Protein 7A4A (pdb70)

Secondary structure (DSSP, 8-state):
----EEEEEB--EEEEETTEEEEE---EEEEEE--TT--EEEEEE-SS-S---EEEEEE--EEEE---EEEEEE--EEEEEEEEE--SSBTTBSTTTTTT--TT---SSS--GGGGSSEEEEEEEE--STTTTS-SS--PEEEEEEEEEEE-SS--EEEEE--SPEEEEEEEEEEESSS----EEEEE-SS--EESSSEEEEEEE------TTSSSEEEEETTEEEEE----TTT--TTSS-SEEB-SHHHHHTT--EE-SSSSEEE--SSS-EEEE----THHHHHHSBSSEE-SSEEEEESSS-EEEEESSS--EEEEEEETT-EEEEEEE----EEE----BSBSSSSS-BB---EEE-SSS---EEEE-SS-EEEE--BSS-------B---SSEEEE--EEE-SS-EEE--EEEE-B--------S-EE-B---/----EEEEEB--EEEEETTEEEEE---EEEEEE--TT--EEEEEE-SS-S---EEEEEE--EEEE---EEEEEE--EEEEEEEEE--SSBTTBSTTTTTT--TT---SSS--GGGGSSEEEEEEEE--STTTTS-SS--PEEEEEEEEEEE-SS--EEEEE--SPEEEEEEEEEEESSS----EEEEE-SS--EESSSEEEEEEE------TTSSSEEEEETTEEEEE----TTT--TTSS-SEEB-SHHHHHTT--EE-SSSSEEE--SSS-EEEE----THHHHHHSBSSEE-SSEEEEESSS-EEEEESSS--EEEEEEETT-EEEEEEE----EEE----BSBSSSSS-BB---EEE-SSS---EEEE-SS-EEEE--BSS-------B---SSEEEE--EEE-SS-EEE--EEEE-B--------S-EE-B---/----EEEEEB--EEEEETTEEEEE---EEEEEE--TT--EEEEEE-SS-S---EEEEEE--EEEE---EEEEEE--EEEEEEEEE--SSBTTBSTTTTTT--TT---SSS--GGGGSSEEEEEEEE--STTTTS-SS--PEEEEEEEEEEE-SS--EEEEE--SPEEEEEEEEEEESSS----EEEEE-SS--EESSSEEEEEEE------TTSSSEEEEETTEEEEE----TTT--TTSS-SEEB-SHHHHHTT--EE-SSSSEEE--SSS-EEEE----THHHHHHSBSSEE-SSEEEEESSS-EEEEESSS--EEEEEEETT-EEEEEEE----EEE----BSBSSSSS-BB---EEE-SSS---EEEE-SS-EEEE--BSS-------B---SSEEEE--EEE-SS-EEE--EEEE-B--------S-EE-B---

Organism: NCBI:txid53326

Foldseek 3Di:
DADWDKDKDKDKDWDDDDVDIDIDIFIKMKIKFQQQQAWFKKAWAFPPGRAFWMKTKHWPFKKWWFDKDFAFKDAQKFKAKEKDKDADPDDQRDDCRLVPDDFLDLDPPQRDPCSPADWTKHKDWAWADCPQPRDHDGGTMIMIMIMGMDGDDQFMKTKIWTPDTAIKIKMQMWIGRDHDIDRDIDIEHAADFDDDDFKTKHFPDKDDDDDPVNTFIWMDRDVWIFTAHDDHAPPLPFPGPPLKGQGDPVCPNVNVIDHDPVAWDWDDDSHFTWTWGDSDGNVVRCVLGTPQHDAQFKTWHDDPRIIMMGGRWSMMTIMMMTHVNIYMDTDHDDWDKAKDWAAWDEAAPDRWFGWIKIWMATCAAWYKKFKAKPHDTGMHTHYHDTDIDIRGHHHHDFWDKTWIWICTNYHIRIDMYTYGHDHDDSDDDDGPDHHYDYD/DADWDKDKDKDKDWDDDDVDIDIDIFIKMKIKFQQQQAWFKKAWAFPPGRAFWMKTKHWPFKKWWFDKDFAFKDAQKFKAKEKDKDADPDDQRDDCRLVPDDFLDLDPPQRDPCSPADWTKHKDWAWADCPQPRDHDGGTMIMIMIMGMDGDDQFMKTKIWTPDTAIKIKMQMWIGRDHDIDRDIDIEHAADFDDDDFKTKHFPDKDDDDDPVNTFIWMDRDVWIFTAHDDHAPPLPFPGPPLKGQGDPVCPNVNVIDHDPVAWDWDDDSHFTWTWGDSDGNVVRCVLGTPQHDAQFKTWHDDPRIIMMGGRWSMMTIMMMTHVNIYMDTDHDDWDKAKDWAAWDEAAPDRWFGWIKIWMATCAAWYKKFKAKPHDTGMHTHYHDTDIDIRGHHHHDFWDKTWIWICTNYHIRIDMYTYGHDHDDSDDDDGPDHHYDYD/DADWDKDKDKDKDWDDDDVDIDIDIFIKMKIKFQQQQAWFKKAWAFPPGRAFWMKTKHWPFKKWWFDKDFAFKDAQKFKAKEKDKDADPDDQRDDCRLVPDDFLDLDPPQRDPCSPADWTKHKDWAWADCPQPRDHDGGTMIMIMIMGMDGDDQFMKTKIWTPDTAIKIKMQMWIGRDHDIDRDIDIEHAADFDDDDFKTKHFPDKDDDDDPVNTFIWMDRDVWIFTAHDDHAPPLPFPGPPLKGQGDPVCPNVNVIDHDPVAWDWDDDSHFTWTWGDSDGNVVRCVLGTPQHDAQFKTWHDDPRIIMMGGRWSMMTIMMMTHVNIYMDTDHDDWDKAKDWAAWDEAAPDRWFGWIKIWMATCAAWYKKFKAKPHDTGMHTHYHDTDIDIRGHHHHDFWDKTWIWICTNYHIRIDMYTYGHDHDDSDDDDGPDHHYDYD

InterPro domains:
  IPR001584 Integrase, catalytic core [PS50994] (1542-1728)
  IPR005312 Domain of unknown function DUF1759 [PF03564] (206-344)
  IPR008042 Retrotransposon Pao-like, RNAseH-like domain [PF05380] (1081-1244)
  IPR008737 Putative aspartic peptidase, DUF1758 [PF05585] (562-717)
  IPR009878 Phlebovirus glycoprotein G2, fusion domain [PF07245] (2330-2650)
  IPR012337 Ribonuclease H-like superfamily [SSF53098] (1542-1709)
  IPR036397 Ribonuclease H superfamily [G3DSA:3.30.420.10] (1535-1786)
  IPR040676 Domain of unknown function DUF5641 [PF18701] (1756-1847)
  IPR041588 Integrase zinc-binding domain [PF17921] (1474-1524)
  IPR043128 Reverse transcriptase/Diguanylate cyclase domain [G3DSA:3.30.70.270] (890-1007)
  IPR043502 DNA/RNA polymerase superfamily [SSF56672] (810-1259)
  IPR043603 Phlebovirus glycoprotein G2, C-terminal domain [PF19019] (2665-2817)

CATH classification: 2.60.40.3770

Sequence (1317 aa):
CSEVISVTSTEEVCTIQENKETCTFNHATTITLQPLQQQTCLTLNDPEKRPMGMLTVKPDGIKFRCNKKIEFFTRDHQIVSESVHRCHRAGSCHSDECHHVKDTDALPEFSSEANSRPGYTSCSSSCGCITCDGCFFCEPSCLFHRLYAIPTTPTIYSIFYCPSWELEVDAEISLQREDETTTSTIRLLPGRTSTWNNIRFSLIGTIVPQLPILSSAFVTNGRQTSIVKPAYAGQLQSNSVGQLQCPNLEAAKQFECHFSRNLCTCTNALHKVSCTCYDGSVEDHMEALPLPQTSKNFLVFEKDRNIYAKTHVGSALQLHIVAQDLKITTVKHTSHCQVEASDLSGCYSCTSGASLTLSCKSDNGEVLANMKCNEQTHVIRCTESGFINNILLMFDTSEVAADCTAACPGGIVNFTIKGLLAFVNERIISQSYSATDVECSEVISVTSTEEVCTIQENKETCTFNHATTITLQPLQQQTCLTLNDPEKRPMGMLTVKPDGIKFRCNKKIEFFTRDHQIVSESVHRCHRAGSCHSDECHHVKDTDALPEFSSEANSRPGYTSCSSSCGCITCDGCFFCEPSCLFHRLYAIPTTPTIYSIFYCPSWELEVDAEISLQREDETTTSTIRLLPGRTSTWNNIRFSLIGTIVPQLPILSSAFVTNGRQTSIVKPAYAGQLQSNSVGQLQCPNLEAAKQFECHFSRNLCTCTNALHKVSCTCYDGSVEDHMEALPLPQTSKNFLVFEKDRNIYAKTHVGSALQLHIVAQDLKITTVKHTSHCQVEASDLSGCYSCTSGASLTLSCKSDNGEVLANMKCNEQTHVIRCTESGFINNILLMFDTSEVAADCTAACPGGIVNFTIKGLLAFVNERIISQSYSATDVECSEVISVTSTEEVCTIQENKETCTFNHATTITLQPLQQQTCLTLNDPEKRPMGMLTVKPDGIKFRCNKKIEFFTRDHQIVSESVHRCHRAGSCHSDECHHVKDTDALPEFSSEANSRPGYTSCSSSCGCITCDGCFFCEPSCLFHRLYAIPTTPTIYSIFYCPSWELEVDAEISLQREDETTTSTIRLLPGRTSTWNNIRFSLIGTIVPQLPILSSAFVTNGRQTSIVKPAYAGQLQSNSVGQLQCPNLEAAKQFECHFSRNLCTCTNALHKVSCTCYDGSVEDHMEALPLPQTSKNFLVFEKDRNIYAKTHVGSALQLHIVAQDLKITTVKHTSHCQVEASDLSGCYSCTSGASLTLSCKSDNGEVLANMKCNEQTHVIRCTESGFINNILLMFDTSEVAADCTAACPGGIVNFTIKGLLAFVNERIISQSYSATDVE

Structure (mmCIF, N/CA/C/O backbone):
data_7A4A
#
_entry.id   7A4A
#
_cell.length_a   1.00
_cell.length_b   1.00
_cell.length_c   1.00
_cell.angle_alpha   90.00
_cell.angle_beta   90.00
_cell.angle_gamma   90.00
#
_symmetry.space_group_name_H-M   'P 1'
#
loop_
_entity.id
_entity.type
_entity.pdbx_description
1 polymer 'Integrase catalytic domain-containing protein'
2 non-polymer 2-acetamido-2-deoxy-beta-D-glucopyranose
#
loop_
_atom_site.group_PDB
_atom_site.id
_atom_site.type_symbol
_atom_site.label_atom_id
_atom_site.label_alt_id
_atom_site.label_comp_id
_atom_site.label_asym_id
_atom_site.label_entity_id
_atom_site.label_seq_id
_atom_site.pdbx_PDB_ins_code
_atom_site.Cartn_x
_atom_site.Cartn_y
_atom_site.Cartn_z
_atom_site.occupancy
_atom_site.B_iso_or_equiv
_atom_site.auth_seq_id
_atom_site.auth_comp_id
_atom_site.auth_asym_id
_atom_site.auth_atom_id
_atom_site.pdbx_PDB_model_num
ATOM 1 N N . CYS A 1 1 ? 24.727 0.305 27.152 1.00 83.24 1 CYS A N 1
ATOM 2 C CA . CYS A 1 1 ? 23.716 -0.159 26.165 1.00 83.24 1 CYS A CA 1
ATOM 3 C C . CYS A 1 1 ? 23.025 1.027 25.487 1.00 83.24 1 CYS A C 1
ATOM 4 O O . CYS A 1 1 ? 23.576 2.125 25.440 1.00 83.24 1 CYS A O 1
ATOM 13 N N . SER A 1 2 ? 21.828 0.800 24.953 1.00 76.63 2 SER A N 1
ATOM 14 C CA . SER A 1 2 ? 21.069 1.815 24.247 1.00 76.63 2 SER A CA 1
ATOM 15 C C . SER A 1 2 ? 20.049 2.452 25.184 1.00 76.63 2 SER A C 1
ATOM 16 O O . SER A 1 2 ? 20.061 2.234 26.399 1.00 76.63 2 SER A O 1
ATOM 24 N N . GLU A 1 3 ? 19.149 3.249 24.613 1.00 77.52 3 GLU A N 1
ATOM 25 C CA . GLU A 1 3 ? 18.073 3.891 25.359 1.00 77.52 3 GLU A CA 1
ATOM 26 C C . GLU A 1 3 ? 16.766 3.660 24.617 1.00 77.52 3 GLU A C 1
ATOM 27 O O . GLU A 1 3 ? 16.528 4.264 23.567 1.00 77.52 3 GLU A O 1
ATOM 39 N N . VAL A 1 4 ? 15.927 2.795 25.167 1.00 66.89 4 VAL A N 1
ATOM 40 C CA . VAL A 1 4 ? 14.599 2.572 24.654 1.00 66.89 4 VAL A CA 1
ATOM 41 C C . VAL A 1 4 ? 13.600 3.222 25.600 1.00 66.89 4 VAL A C 1
ATOM 42 O O . VAL A 1 4 ? 13.948 3.699 26.677 1.00 66.89 4 VAL A O 1
ATOM 55 N N . ILE A 1 5 ? 12.336 3.242 25.195 1.00 63.12 5 ILE A N 1
ATOM 56 C CA . ILE A 1 5 ? 11.267 3.831 25.986 1.00 63.12 5 ILE A CA 1
ATOM 57 C C . ILE A 1 5 ? 10.242 2.751 26.289 1.00 63.12 5 ILE A C 1
ATOM 58 O O . ILE A 1 5 ? 9.840 1.989 25.402 1.00 63.12 5 ILE A O 1
ATOM 74 N N . SER A 1 6 ? 9.792 2.712 27.540 1.00 69.33 6 SER A N 1
ATOM 75 C CA . SER A 1 6 ? 9.142 1.532 28.075 1.00 69.33 6 SER A CA 1
ATOM 76 C C . SER A 1 6 ? 7.929 1.905 28.912 1.00 69.33 6 SER A C 1
ATOM 77 O O . SER A 1 6 ? 7.688 3.069 29.238 1.00 69.33 6 SER A O 1
ATOM 85 N N . VAL A 1 7 ? 7.172 0.869 29.255 1.00 70.90 7 VAL A N 1
ATOM 86 C CA . VAL A 1 7 ? 6.041 0.949 30.166 1.00 70.90 7 VAL A CA 1
ATOM 87 C C . VAL A 1 7 ? 6.023 -0.326 30.989 1.00 70.90 7 VAL A C 1
ATOM 88 O O . VAL A 1 7 ? 6.099 -1.427 30.437 1.00 70.90 7 VAL A O 1
ATOM 101 N N . THR A 1 8 ? 5.909 -0.183 32.302 1.00 76.42 8 THR A N 1
ATOM 102 C CA . THR A 1 8 ? 5.828 -1.315 33.209 1.00 76.42 8 THR A CA 1
ATOM 103 C C . THR A 1 8 ? 4.429 -1.372 33.795 1.00 76.42 8 THR A C 1
ATOM 104 O O . THR A 1 8 ? 3.933 -0.372 34.324 1.00 76.42 8 THR A O 1
ATOM 115 N N . SER A 1 9 ? 3.798 -2.537 33.702 1.00 75.34 9 SER A N 1
ATOM 116 C CA . SER A 1 9 ? 2.427 -2.695 34.152 1.00 75.34 9 SER A CA 1
ATOM 117 C C . SER A 1 9 ? 2.258 -4.066 34.781 1.00 75.34 9 SER A C 1
ATOM 118 O O . SER A 1 9 ? 3.155 -4.911 34.743 1.00 75.34 9 SER A O 1
ATOM 126 N N . THR A 1 10 ? 1.085 -4.277 35.362 1.00 80.71 10 THR A N 1
ATOM 127 C CA . THR A 1 10 ? 0.760 -5.518 36.044 1.00 80.71 10 THR A CA 1
ATOM 128 C C . THR A 1 10 ? -0.150 -6.357 35.163 1.00 80.71 10 THR A C 1
ATOM 129 O O . THR A 1 10 ? -1.077 -5.830 34.539 1.00 80.71 10 THR A O 1
ATOM 140 N N . GLU A 1 11 ? 0.119 -7.655 35.115 1.00 83.93 11 GLU A N 1
ATOM 141 C CA . GLU A 1 11 ? -0.683 -8.603 34.359 1.00 83.93 11 GLU A CA 1
ATOM 142 C C . GLU A 1 11 ? -1.170 -9.692 35.300 1.00 83.93 11 GLU A C 1
ATOM 143 O O . GLU A 1 11 ? -0.367 -10.321 35.998 1.00 83.93 11 GLU A O 1
ATOM 155 N N . GLU A 1 12 ? -2.480 -9.909 35.316 1.00 89.56 12 GLU A N 1
ATOM 156 C CA . GLU A 1 12 ? -3.110 -10.934 36.137 1.00 89.56 12 GLU A CA 1
ATOM 157 C C . GLU A 1 12 ? -3.831 -11.896 35.210 1.00 89.56 12 GLU A C 1
ATOM 158 O O . GLU A 1 12 ? -4.743 -11.490 34.482 1.00 89.56 12 GLU A O 1
ATOM 170 N N . VAL A 1 13 ? -3.426 -13.163 35.229 1.00 90.62 13 VAL A N 1
ATOM 171 C CA . VAL A 1 13 ? -3.969 -14.158 34.313 1.00 90.62 13 VAL A CA 1
ATOM 172 C C . VAL A 1 13 ? -4.404 -15.378 35.105 1.00 90.62 13 VAL A C 1
ATOM 173 O O . VAL A 1 13 ? -3.658 -15.867 35.959 1.00 90.62 13 VAL A O 1
ATOM 186 N N . CYS A 1 14 ? -5.601 -15.875 34.816 1.00 94.80 14 CYS A N 1
ATOM 187 C CA . CYS A 1 14 ? -6.158 -17.037 35.493 1.00 94.80 14 CYS A CA 1
ATOM 188 C C . CYS A 1 14 ? -6.245 -18.189 34.505 1.00 94.80 14 CYS A C 1
ATOM 189 O O . CYS A 1 14 ? -6.983 -18.113 33.518 1.00 94.80 14 CYS A O 1
ATOM 196 N N . THR A 1 15 ? -5.491 -19.248 34.773 1.00 94.67 15 THR A N 1
ATOM 197 C CA . THR A 1 15 ? -5.449 -20.420 33.918 1.00 94.67 15 THR A CA 1
ATOM 198 C C . THR A 1 15 ? -6.553 -21.394 34.305 1.00 94.67 15 THR A C 1
ATOM 199 O O . THR A 1 15 ? -6.778 -21.653 35.494 1.00 94.67 15 THR A O 1
ATOM 210 N N . ILE A 1 16 ? -7.227 -21.935 33.296 1.00 93.59 16 ILE A N 1
ATOM 211 C CA . ILE A 1 16 ? -8.281 -22.925 33.474 1.00 93.59 16 ILE A CA 1
ATOM 212 C C . ILE A 1 16 ? -7.690 -24.293 33.165 1.00 93.59 16 ILE A C 1
ATOM 213 O O . ILE A 1 16 ? -7.426 -24.621 32.003 1.00 93.59 16 ILE A O 1
ATOM 229 N N . GLN A 1 17 ? -7.477 -25.088 34.205 1.00 100.07 17 GLN A N 1
ATOM 230 C CA . GLN A 1 17 ? -7.079 -26.475 34.074 1.00 100.07 17 GLN A CA 1
ATOM 231 C C . GLN A 1 17 ? -8.326 -27.341 34.220 1.00 100.07 17 GLN A C 1
ATOM 232 O O . GLN A 1 17 ? -9.428 -26.850 34.483 1.00 100.07 17 GLN A O 1
ATOM 246 N N . GLU A 1 18 ? -8.151 -28.650 34.071 1.00 104.46 18 GLU A N 1
ATOM 247 C CA . GLU A 1 18 ? -9.292 -29.552 34.084 1.00 104.46 18 GLU A CA 1
ATOM 248 C C . GLU A 1 18 ? -10.064 -29.406 35.387 1.00 104.46 18 GLU A C 1
ATOM 249 O O . GLU A 1 18 ? -9.592 -29.813 36.452 1.00 104.46 18 GLU A O 1
ATOM 261 N N . ASN A 1 19 ? -11.261 -28.827 35.300 1.00 108.64 19 ASN A N 1
ATOM 262 C CA . ASN A 1 19 ? -12.102 -28.574 36.469 1.00 108.64 19 ASN A CA 1
ATOM 263 C C . ASN A 1 19 ? -11.303 -27.900 37.581 1.00 108.64 19 ASN A C 1
ATOM 264 O O . ASN A 1 19 ? -11.424 -28.242 38.758 1.00 108.64 19 ASN A O 1
ATOM 275 N N . LYS A 1 20 ? -10.484 -26.922 37.204 1.00 104.24 20 LYS A N 1
ATOM 276 C CA . LYS A 1 20 ? -9.586 -26.278 38.150 1.00 104.24 20 LYS A CA 1
ATOM 277 C C . LYS A 1 20 ? -9.226 -24.897 37.625 1.00 104.24 20 LYS A C 1
ATOM 278 O O . LYS A 1 20 ? -9.248 -24.647 36.419 1.00 104.24 20 LYS A O 1
ATOM 297 N N . GLU A 1 21 ? -8.876 -24.001 38.546 1.00 102.99 21 GLU A N 1
ATOM 298 C CA . GLU A 1 21 ? -8.536 -22.628 38.198 1.00 102.99 21 GLU A CA 1
ATOM 299 C C . GLU A 1 21 ? -7.362 -22.171 39.048 1.00 102.99 21 GLU A C 1
ATOM 300 O O . GLU A 1 21 ? -7.358 -22.380 40.265 1.00 102.99 21 GLU A O 1
ATOM 312 N N . THR A 1 22 ? -6.372 -21.550 38.409 1.00 102.89 22 THR A N 1
ATOM 313 C CA . THR A 1 22 ? -5.186 -21.059 39.105 1.00 102.89 22 THR A CA 1
ATOM 314 C C . THR A 1 22 ? -4.826 -19.686 38.566 1.00 102.89 22 THR A C 1
ATOM 315 O O . THR A 1 22 ? -4.455 -19.560 37.398 1.00 102.89 22 THR A O 1
ATOM 326 N N . CYS A 1 23 ? -4.920 -18.665 39.406 1.00 103.45 23 CYS A N 1
ATOM 327 C CA . CYS A 1 23 ? -4.617 -17.306 38.991 1.00 103.45 23 CYS A CA 1
ATOM 328 C C . CYS A 1 23 ? -3.179 -16.948 39.337 1.00 103.45 23 CYS A C 1
ATOM 329 O O . CYS A 1 23 ? -2.549 -17.559 40.203 1.00 103.45 23 CYS A O 1
ATOM 336 N N . THR A 1 24 ? -2.665 -15.939 38.638 1.00 94.47 24 THR A N 1
ATOM 337 C CA . THR A 1 24 ? -1.255 -15.585 38.704 1.00 94.47 24 THR A CA 1
ATOM 338 C C . THR A 1 24 ? -1.102 -14.083 38.535 1.00 94.47 24 THR A C 1
ATOM 339 O O . THR A 1 24 ? -1.596 -13.510 37.555 1.00 94.47 24 THR A O 1
ATOM 350 N N . PHE A 1 25 ? -0.432 -13.459 39.500 1.00 95.76 25 PHE A N 1
ATOM 351 C CA . PHE A 1 25 ? 0.077 -12.108 39.355 1.00 95.76 25 PHE A CA 1
ATOM 352 C C . PHE A 1 25 ? 1.393 -12.134 38.589 1.00 95.76 25 PHE A C 1
ATOM 353 O O . PHE A 1 25 ? 2.053 -13.169 38.478 1.00 95.76 25 PHE A O 1
ATOM 370 N N . ASN A 1 26 ? 1.786 -10.972 38.081 1.00 85.33 26 ASN A N 1
ATOM 371 C CA . ASN A 1 26 ? 2.992 -10.872 37.274 1.00 85.33 26 ASN A CA 1
ATOM 372 C C . ASN A 1 26 ? 3.421 -9.415 37.193 1.00 85.33 26 ASN A C 1
ATOM 373 O O . ASN A 1 26 ? 2.769 -8.517 37.732 1.00 85.33 26 ASN A O 1
ATOM 384 N N . HIS A 1 27 ? 4.538 -9.200 36.512 1.00 80.97 27 HIS A N 1
ATOM 385 C CA . HIS A 1 27 ? 4.939 -7.901 36.006 1.00 80.97 27 HIS A CA 1
ATOM 386 C C . HIS A 1 27 ? 5.213 -8.052 34.522 1.00 80.97 27 HIS A C 1
ATOM 387 O O . HIS A 1 27 ? 5.748 -9.074 34.084 1.00 80.97 27 HIS A O 1
ATOM 401 N N . ALA A 1 28 ? 4.839 -7.044 33.752 1.00 72.47 28 ALA A N 1
ATOM 402 C CA . ALA A 1 28 ? 5.031 -7.065 32.315 1.00 72.47 28 ALA A CA 1
ATOM 403 C C . ALA A 1 28 ? 5.590 -5.732 31.859 1.00 72.47 28 ALA A C 1
ATOM 404 O O . ALA A 1 28 ? 5.377 -4.698 32.500 1.00 72.47 28 ALA A O 1
ATOM 411 N N . THR A 1 29 ? 6.297 -5.762 30.733 1.00 68.09 29 THR A N 1
ATOM 412 C CA . THR A 1 29 ? 7.010 -4.588 30.254 1.00 68.09 29 THR A CA 1
ATOM 413 C C . THR A 1 29 ? 6.849 -4.475 28.750 1.00 68.09 29 THR A C 1
ATOM 414 O O . THR A 1 29 ? 7.250 -5.375 28.011 1.00 68.09 29 THR A O 1
ATOM 425 N N . THR A 1 30 ? 6.271 -3.369 28.306 1.00 63.22 30 THR A N 1
ATOM 426 C CA . THR A 1 30 ? 6.139 -3.064 26.892 1.00 63.22 30 THR A CA 1
ATOM 427 C C . THR A 1 30 ? 7.203 -2.047 26.511 1.00 63.22 30 THR A C 1
ATOM 428 O O . THR A 1 30 ? 7.198 -0.922 27.017 1.00 63.22 30 THR A O 1
ATOM 439 N N . ILE A 1 31 ? 8.097 -2.435 25.613 1.00 62.22 31 ILE A N 1
ATOM 440 C CA . ILE A 1 31 ? 9.203 -1.591 25.186 1.00 62.22 31 ILE A CA 1
ATOM 441 C C . ILE A 1 31 ? 9.047 -1.283 23.708 1.00 62.22 31 ILE A C 1
ATOM 442 O O . ILE A 1 31 ? 8.693 -2.160 22.912 1.00 62.22 31 ILE A O 1
ATOM 458 N N . THR A 1 32 ? 9.314 -0.035 23.341 1.00 56.06 32 THR A N 1
ATOM 459 C CA . THR A 1 32 ? 9.176 0.418 21.966 1.00 56.06 32 THR A CA 1
ATOM 460 C C . THR A 1 32 ? 10.558 0.543 21.342 1.00 56.06 32 THR A C 1
ATOM 461 O O . THR A 1 32 ? 11.359 1.387 21.756 1.00 56.06 32 THR A O 1
ATOM 472 N N . LEU A 1 33 ? 10.829 -0.294 20.348 1.00 57.18 33 LEU A N 1
ATOM 473 C CA . LEU A 1 33 ? 12.158 -0.443 19.777 1.00 57.18 33 LEU A CA 1
ATOM 474 C C . LEU A 1 33 ? 12.123 -0.092 18.303 1.00 57.18 33 LEU A C 1
ATOM 475 O O . LEU A 1 33 ? 11.323 -0.651 17.549 1.00 57.18 33 LEU A O 1
ATOM 491 N N . GLN A 1 34 ? 12.991 0.812 17.894 1.00 53.69 34 GLN A N 1
ATOM 492 C CA . GLN A 1 34 ? 13.317 0.926 16.484 1.00 53.69 34 GLN A CA 1
ATOM 493 C C . GLN A 1 34 ? 14.439 -0.059 16.187 1.00 53.69 34 GLN A C 1
ATOM 494 O O . GLN A 1 34 ? 15.532 0.083 16.742 1.00 53.69 34 GLN A O 1
ATOM 508 N N . PRO A 1 35 ? 14.218 -1.062 15.339 1.00 53.89 35 PRO A N 1
ATOM 509 C CA . PRO A 1 35 ? 15.089 -2.242 15.357 1.00 53.89 35 PRO A CA 1
ATOM 510 C C . PRO A 1 35 ? 16.555 -1.904 15.162 1.00 53.89 35 PRO A C 1
ATOM 511 O O . PRO A 1 35 ? 17.383 -2.167 16.038 1.00 53.89 35 PRO A O 1
ATOM 522 N N . LEU A 1 36 ? 16.883 -1.340 14.006 1.00 57.67 36 LEU A N 1
ATOM 523 C CA . LEU A 1 36 ? 18.123 -0.600 13.807 1.00 57.67 36 LEU A CA 1
ATOM 524 C C . LEU A 1 36 ? 19.360 -1.380 14.236 1.00 57.67 36 LEU A C 1
ATOM 525 O O . LEU A 1 36 ? 20.417 -0.789 14.463 1.00 57.67 36 LEU A O 1
ATOM 541 N N . GLN A 1 37 ? 19.265 -2.701 14.344 1.00 58.88 37 GLN A N 1
ATOM 542 C CA . GLN A 1 37 ? 20.381 -3.520 14.804 1.00 58.88 37 GLN A CA 1
ATOM 543 C C . GLN A 1 37 ? 20.941 -2.975 16.113 1.00 58.88 37 GLN A C 1
ATOM 544 O O . GLN A 1 37 ? 22.147 -2.791 16.282 1.00 58.88 37 GLN A O 1
ATOM 558 N N . GLN A 1 38 ? 20.040 -2.710 17.046 1.00 63.80 38 GLN A N 1
ATOM 559 C CA . GLN A 1 38 ? 20.401 -2.107 18.317 1.00 63.80 38 GLN A CA 1
ATOM 560 C C . GLN A 1 38 ? 21.069 -3.147 19.206 1.00 63.80 38 GLN A C 1
ATOM 561 O O . GLN A 1 38 ? 21.362 -4.272 18.796 1.00 63.80 38 GLN A O 1
ATOM 575 N N . GLN A 1 39 ? 21.335 -2.756 20.447 1.00 68.80 39 GLN A N 1
ATOM 576 C CA . GLN A 1 39 ? 21.609 -3.696 21.532 1.00 68.80 39 GLN A CA 1
ATOM 577 C C . GLN A 1 39 ? 20.754 -3.220 22.701 1.00 68.80 39 GLN A C 1
ATOM 578 O O . GLN A 1 39 ? 21.210 -2.445 23.545 1.00 68.80 39 GLN A O 1
ATOM 592 N N . THR A 1 40 ? 19.511 -3.685 22.741 1.00 65.29 40 THR A N 1
ATOM 593 C CA . THR A 1 40 ? 18.560 -3.251 23.755 1.00 65.29 40 THR A CA 1
ATOM 594 C C . THR A 1 40 ? 18.721 -4.129 24.985 1.00 65.29 40 THR A C 1
ATOM 595 O O . THR A 1 40 ? 18.410 -5.322 24.951 1.00 65.29 40 THR A O 1
ATOM 606 N N . CYS A 1 41 ? 19.195 -3.539 26.071 1.00 73.84 41 CYS A N 1
ATOM 607 C CA . CYS A 1 41 ? 19.433 -4.283 27.294 1.00 73.84 41 CYS A CA 1
ATOM 608 C C . CYS A 1 41 ? 18.248 -4.155 28.239 1.00 73.84 41 CYS A C 1
ATOM 609 O O . CYS A 1 41 ? 17.410 -3.260 28.116 1.00 73.84 41 CYS A O 1
ATOM 616 N N . LEU A 1 42 ? 18.187 -5.084 29.185 1.00 72.87 42 LEU A N 1
ATOM 617 C CA . LEU A 1 42 ? 17.140 -5.117 30.188 1.00 72.87 42 LEU A CA 1
ATOM 618 C C . LEU A 1 42 ? 17.692 -5.791 31.429 1.00 72.87 42 LEU A C 1
ATOM 619 O O . LEU A 1 42 ? 18.640 -6.575 31.361 1.00 72.87 42 LEU A O 1
ATOM 635 N N . THR A 1 43 ? 17.069 -5.499 32.564 1.00 78.10 43 THR A N 1
ATOM 636 C CA . THR A 1 43 ? 17.513 -6.000 33.851 1.00 78.10 43 THR A CA 1
ATOM 637 C C . THR A 1 43 ? 16.335 -6.638 34.566 1.00 78.10 43 THR A C 1
ATOM 638 O O . THR A 1 43 ? 15.288 -6.006 34.734 1.00 78.10 43 THR A O 1
ATOM 649 N N . LEU A 1 44 ? 16.515 -7.880 34.985 1.00 80.49 44 LEU A N 1
ATOM 650 C CA . LEU A 1 44 ? 15.479 -8.649 35.650 1.00 80.49 44 LEU A CA 1
ATOM 651 C C . LEU A 1 44 ? 15.652 -8.558 37.156 1.00 80.49 44 LEU A C 1
ATOM 652 O O . LEU A 1 44 ? 16.759 -8.345 37.656 1.00 80.49 44 LEU A O 1
ATOM 668 N N . ASN A 1 45 ? 14.550 -8.725 37.879 1.00 86.25 45 ASN A N 1
ATOM 669 C CA . ASN A 1 45 ? 14.688 -8.826 39.324 1.00 86.25 45 ASN A CA 1
ATOM 670 C C . ASN A 1 45 ? 13.362 -9.191 39.965 1.00 86.25 45 ASN A C 1
ATOM 671 O O . ASN A 1 45 ? 12.294 -8.799 39.490 1.00 86.25 45 ASN A O 1
ATOM 682 N N . ASP A 1 46 ? 13.455 -9.945 41.045 1.00 92.77 46 ASP A N 1
ATOM 683 C CA . ASP A 1 46 ? 12.359 -10.226 41.953 1.00 92.77 46 ASP A CA 1
ATOM 684 C C . ASP A 1 46 ? 12.491 -9.375 43.201 1.00 92.77 46 ASP A C 1
ATOM 685 O O . ASP A 1 46 ? 13.498 -8.693 43.405 1.00 92.77 46 ASP A O 1
ATOM 694 N N . PRO A 1 47 ? 11.482 -9.384 44.071 1.00 95.31 47 PRO A N 1
ATOM 695 C CA . PRO A 1 47 ? 11.618 -8.643 45.333 1.00 95.31 47 PRO A CA 1
ATOM 696 C C . PRO A 1 47 ? 12.765 -9.131 46.195 1.00 95.31 47 PRO A C 1
ATOM 697 O O . PRO A 1 47 ? 13.346 -8.336 46.944 1.00 95.31 47 PRO A O 1
ATOM 708 N N . GLU A 1 48 ? 13.116 -10.414 46.108 1.00 103.35 48 GLU A N 1
ATOM 709 C CA . GLU A 1 48 ? 14.084 -10.992 47.035 1.00 103.35 48 GLU A CA 1
ATOM 710 C C . GLU A 1 48 ? 15.520 -10.732 46.593 1.00 103.35 48 GLU A C 1
ATOM 711 O O . GLU A 1 48 ? 16.283 -10.055 47.290 1.00 103.35 48 GLU A O 1
ATOM 723 N N . LYS A 1 49 ? 15.905 -11.264 45.437 1.00 102.14 49 LYS A N 1
ATOM 724 C CA . LYS A 1 49 ? 17.271 -11.161 44.932 1.00 102.14 49 LYS A CA 1
ATOM 725 C C . LYS A 1 49 ? 17.259 -10.197 43.753 1.00 102.14 49 LYS A C 1
ATOM 726 O O . LYS A 1 49 ? 16.974 -10.586 42.617 1.00 102.14 49 LYS A O 1
ATOM 745 N N . ARG A 1 50 ? 17.584 -8.942 44.035 1.00 96.64 50 ARG A N 1
ATOM 746 C CA . ARG A 1 50 ? 17.455 -7.882 43.049 1.00 96.64 50 ARG A CA 1
ATOM 747 C C . ARG A 1 50 ? 18.385 -8.061 41.853 1.00 96.64 50 ARG A C 1
ATOM 748 O O . ARG A 1 50 ? 18.079 -7.531 40.777 1.00 96.64 50 ARG A O 1
ATOM 769 N N . PRO A 1 51 ? 19.517 -8.745 41.974 1.00 95.93 51 PRO A N 1
ATOM 770 C CA . PRO A 1 51 ? 20.232 -9.162 40.763 1.00 95.93 51 PRO A CA 1
ATOM 771 C C . PRO A 1 51 ? 19.784 -10.534 40.292 1.00 95.93 51 PRO A C 1
ATOM 772 O O . PRO A 1 51 ? 19.802 -11.496 41.066 1.00 95.93 51 PRO A O 1
ATOM 783 N N . MET A 1 52 ? 19.375 -10.636 39.029 1.00 90.18 52 MET A N 1
ATOM 784 C CA . MET A 1 52 ? 18.945 -11.910 38.474 1.00 90.18 52 MET A CA 1
ATOM 785 C C . MET A 1 52 ? 19.426 -12.145 37.053 1.00 90.18 52 MET A C 1
ATOM 786 O O . MET A 1 52 ? 19.057 -13.164 36.461 1.00 90.18 52 MET A O 1
ATOM 800 N N . GLY A 1 53 ? 20.226 -11.249 36.488 1.00 83.82 53 GLY A N 1
ATOM 801 C CA . GLY A 1 53 ? 20.775 -11.457 35.167 1.00 83.82 53 GLY A CA 1
ATOM 802 C C . GLY A 1 53 ? 20.291 -10.446 34.155 1.00 83.82 53 GLY A C 1
ATOM 803 O O . GLY A 1 53 ? 19.142 -10.001 34.212 1.00 83.82 53 GLY A O 1
ATOM 807 N N . MET A 1 54 ? 21.159 -10.078 33.222 1.00 80.63 54 MET A N 1
ATOM 808 C CA . MET A 1 54 ? 20.798 -9.134 32.181 1.00 80.63 54 MET A CA 1
ATOM 809 C C . MET A 1 54 ? 20.221 -9.862 30.979 1.00 80.63 54 MET A C 1
ATOM 810 O O . MET A 1 54 ? 20.541 -11.022 30.707 1.00 80.63 54 MET A O 1
ATOM 824 N N . LEU A 1 55 ? 19.355 -9.159 30.266 1.00 73.64 55 LEU A N 1
ATOM 825 C CA . LEU A 1 55 ? 18.687 -9.661 29.082 1.00 73.64 55 LEU A CA 1
ATOM 826 C C . LEU A 1 55 ? 19.030 -8.735 27.928 1.00 73.64 55 LEU A C 1
ATOM 827 O O . LEU A 1 55 ? 19.207 -7.532 28.120 1.00 73.64 55 LEU A O 1
ATOM 843 N N . THR A 1 56 ? 19.141 -9.295 26.732 1.00 69.04 56 THR A N 1
ATOM 844 C CA . THR A 1 56 ? 19.571 -8.526 25.581 1.00 69.04 56 THR A CA 1
ATOM 845 C C . THR A 1 56 ? 18.730 -8.914 24.383 1.00 69.04 56 THR A C 1
ATOM 846 O O . THR A 1 56 ? 18.560 -10.102 24.097 1.00 69.04 56 THR A O 1
ATOM 857 N N . VAL A 1 57 ? 18.221 -7.908 23.686 1.00 62.73 57 VAL A N 1
ATOM 858 C CA . VAL A 1 57 ? 17.410 -8.094 22.497 1.00 62.73 57 VAL A CA 1
ATOM 859 C C . VAL A 1 57 ? 18.071 -7.329 21.364 1.00 62.73 57 VAL A C 1
ATOM 860 O O . VAL A 1 57 ? 18.491 -6.179 21.544 1.00 62.73 57 VAL A O 1
ATOM 873 N N . LYS A 1 58 ? 18.167 -7.973 20.204 1.00 60.82 58 LYS A N 1
ATOM 874 C CA . LYS A 1 58 ? 18.797 -7.396 19.025 1.00 60.82 58 LYS A CA 1
ATOM 875 C C . LYS A 1 58 ? 17.893 -7.729 17.851 1.00 60.82 58 LYS A C 1
ATOM 876 O O . LYS A 1 58 ? 18.024 -8.790 17.228 1.00 60.82 58 LYS A O 1
ATOM 895 N N . PRO A 1 59 ? 16.920 -6.872 17.561 1.00 56.35 59 PRO A N 1
ATOM 896 C CA . PRO A 1 59 ? 16.019 -7.131 16.437 1.00 56.35 59 PRO A CA 1
ATOM 897 C C . PRO A 1 59 ? 16.717 -6.900 15.108 1.00 56.35 59 PRO A C 1
ATOM 898 O O . PRO A 1 59 ? 17.317 -5.849 14.879 1.00 56.35 59 PRO A O 1
ATOM 909 N N . ASP A 1 60 ? 16.617 -7.885 14.228 1.00 53.22 60 ASP A N 1
ATOM 910 C CA . ASP A 1 60 ? 17.199 -7.803 12.899 1.00 53.22 60 ASP A CA 1
ATOM 911 C C . ASP A 1 60 ? 16.339 -6.993 11.949 1.00 53.22 60 ASP A C 1
ATOM 912 O O . ASP A 1 60 ? 16.607 -6.974 10.744 1.00 53.22 60 ASP A O 1
ATOM 921 N N . GLY A 1 61 ? 15.312 -6.338 12.461 1.00 48.90 61 GLY A N 1
ATOM 922 C CA . GLY A 1 61 ? 14.428 -5.526 11.659 1.00 48.90 61 GLY A CA 1
ATOM 923 C C . GLY A 1 61 ? 13.023 -6.089 11.624 1.00 48.90 61 GLY A C 1
ATOM 924 O O . GLY A 1 61 ? 12.708 -7.104 12.242 1.00 48.90 61 GLY A O 1
ATOM 928 N N . ILE A 1 62 ? 12.182 -5.398 10.872 1.00 46.42 62 ILE A N 1
ATOM 929 C CA . ILE A 1 62 ? 10.801 -5.787 10.627 1.00 46.42 62 ILE A CA 1
ATOM 930 C C . ILE A 1 62 ? 10.741 -6.225 9.176 1.00 46.42 62 ILE A C 1
ATOM 931 O O . ILE A 1 62 ? 10.962 -5.409 8.273 1.00 46.42 62 ILE A O 1
ATOM 947 N N . LYS A 1 63 ? 10.464 -7.505 8.941 1.00 44.93 63 LYS A N 1
ATOM 948 C CA . LYS A 1 63 ? 10.536 -8.055 7.602 1.00 44.93 63 LYS A CA 1
ATOM 949 C C . LYS A 1 63 ? 9.170 -8.503 7.118 1.00 44.93 63 LYS A C 1
ATOM 950 O O . LYS A 1 63 ? 8.264 -8.810 7.895 1.00 44.93 63 LYS A O 1
ATOM 969 N N . PHE A 1 64 ? 9.046 -8.536 5.802 1.00 42.20 64 PHE A N 1
ATOM 970 C CA . PHE A 1 64 ? 7.835 -8.935 5.110 1.00 42.20 64 PHE A CA 1
ATOM 971 C C . PHE A 1 64 ? 8.200 -10.078 4.183 1.00 42.20 64 PHE A C 1
ATOM 972 O O . PHE A 1 64 ? 9.051 -9.915 3.301 1.00 42.20 64 PHE A O 1
ATOM 989 N N . ARG A 1 65 ? 7.585 -11.232 4.407 1.00 43.62 65 ARG A N 1
ATOM 990 C CA . ARG A 1 65 ? 7.698 -12.332 3.469 1.00 43.62 65 ARG A CA 1
ATOM 991 C C . ARG A 1 65 ? 6.745 -12.121 2.307 1.00 43.62 65 ARG A C 1
ATOM 992 O O . ARG A 1 65 ? 5.673 -11.530 2.450 1.00 43.62 65 ARG A O 1
ATOM 1013 N N . CYS A 1 66 ? 7.146 -12.621 1.150 1.00 40.60 66 CYS A N 1
ATOM 1014 C CA . CYS A 1 66 ? 6.324 -12.537 -0.038 1.00 40.60 66 CYS A CA 1
ATOM 1015 C C . CYS A 1 66 ? 5.469 -13.781 -0.184 1.00 40.60 66 CYS A C 1
ATOM 1016 O O . CYS A 1 66 ? 5.848 -14.878 0.229 1.00 40.60 66 CYS A O 1
ATOM 1023 N N . ASN A 1 67 ? 4.304 -13.593 -0.786 1.00 40.71 67 ASN A N 1
ATOM 1024 C CA . ASN A 1 67 ? 3.395 -14.668 -1.147 1.00 40.71 67 ASN A CA 1
ATOM 1025 C C . ASN A 1 67 ? 3.220 -14.551 -2.652 1.00 40.71 67 ASN A C 1
ATOM 1026 O O . ASN A 1 67 ? 2.395 -13.778 -3.141 1.00 40.71 67 ASN A O 1
ATOM 1037 N N . LYS A 1 68 ? 4.008 -15.333 -3.379 1.00 44.36 68 LYS A N 1
ATOM 1038 C CA . LYS A 1 68 ? 4.171 -15.119 -4.799 1.00 44.36 68 LYS A CA 1
ATOM 1039 C C . LYS A 1 68 ? 2.836 -15.169 -5.523 1.00 44.36 68 LYS A C 1
ATOM 1040 O O . LYS A 1 68 ? 1.806 -15.570 -4.986 1.00 44.36 68 LYS A O 1
ATOM 1059 N N . LYS A 1 69 ? 2.880 -14.725 -6.770 1.00 44.85 69 LYS A N 1
ATOM 1060 C CA . LYS A 1 69 ? 1.820 -14.984 -7.734 1.00 44.85 69 LYS A CA 1
ATOM 1061 C C . LYS A 1 69 ? 2.503 -15.083 -9.096 1.00 44.85 69 LYS A C 1
ATOM 1062 O O . LYS A 1 69 ? 2.686 -14.080 -9.787 1.00 44.85 69 LYS A O 1
ATOM 1081 N N . ILE A 1 70 ? 2.866 -16.305 -9.474 1.00 47.16 70 ILE A N 1
ATOM 1082 C CA . ILE A 1 70 ? 3.515 -16.502 -10.759 1.00 47.16 70 ILE A CA 1
ATOM 1083 C C . ILE A 1 70 ? 2.494 -16.207 -11.839 1.00 47.16 70 ILE A C 1
ATOM 1084 O O . ILE A 1 70 ? 1.497 -16.923 -11.989 1.00 47.16 70 ILE A O 1
ATOM 1100 N N . GLU A 1 71 ? 2.728 -15.139 -12.584 1.00 47.45 71 GLU A N 1
ATOM 1101 C CA . GLU A 1 71 ? 1.749 -14.616 -13.516 1.00 47.45 71 GLU A CA 1
ATOM 1102 C C . GLU A 1 71 ? 2.119 -14.822 -14.969 1.00 47.45 71 GLU A C 1
ATOM 1103 O O . GLU A 1 71 ? 1.229 -14.957 -15.808 1.00 47.45 71 GLU A O 1
ATOM 1115 N N . PHE A 1 72 ? 3.407 -14.849 -15.283 1.00 50.66 72 PHE A N 1
ATOM 1116 C CA . PHE A 1 72 ? 3.849 -14.442 -16.608 1.00 50.66 72 PHE A CA 1
ATOM 1117 C C . PHE A 1 72 ? 5.253 -14.985 -16.831 1.00 50.66 72 PHE A C 1
ATOM 1118 O O . PHE A 1 72 ? 6.200 -14.536 -16.179 1.00 50.66 72 PHE A O 1
ATOM 1135 N N . PHE A 1 73 ? 5.393 -15.942 -17.735 1.00 53.96 73 PHE A N 1
ATOM 1136 C CA . PHE A 1 73 ? 6.703 -16.462 -18.088 1.00 53.96 73 PHE A CA 1
ATOM 1137 C C . PHE A 1 73 ? 7.138 -15.887 -19.425 1.00 53.96 73 PHE A C 1
ATOM 1138 O O . PHE A 1 73 ? 6.313 -15.602 -20.296 1.00 53.96 73 PHE A O 1
ATOM 1155 N N . THR A 1 74 ? 8.444 -15.706 -19.576 1.00 55.92 74 THR A N 1
ATOM 1156 C CA . THR A 1 74 ? 8.983 -15.177 -20.821 1.00 55.92 74 THR A CA 1
ATOM 1157 C C . THR A 1 74 ? 10.402 -15.692 -21.002 1.00 55.92 74 THR A C 1
ATOM 1158 O O . THR A 1 74 ? 10.918 -16.459 -20.187 1.00 55.92 74 THR A O 1
ATOM 1169 N N . ARG A 1 75 ? 11.027 -15.264 -22.094 1.00 60.06 75 ARG A N 1
ATOM 1170 C CA . ARG A 1 75 ? 12.357 -15.720 -22.454 1.00 60.06 75 ARG A CA 1
ATOM 1171 C C . ARG A 1 75 ? 13.062 -14.634 -23.248 1.00 60.06 75 ARG A C 1
ATOM 1172 O O . ARG A 1 75 ? 12.423 -13.858 -23.964 1.00 60.06 75 ARG A O 1
ATOM 1193 N N . ASP A 1 76 ? 14.383 -14.587 -23.121 1.00 59.28 76 ASP A N 1
ATOM 1194 C CA . ASP A 1 76 ? 15.177 -13.765 -24.020 1.00 59.28 76 ASP A CA 1
ATOM 1195 C C . ASP A 1 76 ? 14.790 -14.077 -25.450 1.00 59.28 76 ASP A C 1
ATOM 1196 O O . ASP A 1 76 ? 14.962 -15.205 -25.918 1.00 59.28 76 ASP A O 1
ATOM 1205 N N . HIS A 1 77 ? 14.258 -13.081 -26.142 1.00 64.44 77 HIS A N 1
ATOM 1206 C CA . HIS A 1 77 ? 13.644 -13.296 -27.436 1.00 64.44 77 HIS A CA 1
ATOM 1207 C C . HIS A 1 77 ? 14.192 -12.310 -28.451 1.00 64.44 77 HIS A C 1
ATOM 1208 O O . HIS A 1 77 ? 14.669 -11.225 -28.112 1.00 64.44 77 HIS A O 1
ATOM 1222 N N . GLN A 1 78 ? 14.102 -12.712 -29.712 1.00 73.96 78 GLN A N 1
ATOM 1223 C CA . GLN A 1 78 ? 14.498 -11.880 -30.840 1.00 73.96 78 GLN A CA 1
ATOM 1224 C C . GLN A 1 78 ? 13.460 -12.107 -31.925 1.00 73.96 78 GLN A C 1
ATOM 1225 O O . GLN A 1 78 ? 13.300 -13.230 -32.411 1.00 73.96 78 GLN A O 1
ATOM 1239 N N . ILE A 1 79 ? 12.744 -11.061 -32.282 1.00 78.81 79 ILE A N 1
ATOM 1240 C CA . ILE A 1 79 ? 11.659 -11.167 -33.245 1.00 78.81 79 ILE A CA 1
ATOM 1241 C C . ILE A 1 79 ? 12.220 -10.942 -34.636 1.00 78.81 79 ILE A C 1
ATOM 1242 O O . ILE A 1 79 ? 12.986 -10.000 -34.865 1.00 78.81 79 ILE A O 1
ATOM 1258 N N . VAL A 1 80 ? 11.845 -11.815 -35.565 1.00 87.57 80 VAL A N 1
ATOM 1259 C CA . VAL A 1 80 ? 12.344 -11.732 -36.927 1.00 87.57 80 VAL A CA 1
ATOM 1260 C C . VAL A 1 80 ? 11.193 -11.732 -37.918 1.00 87.57 80 VAL A C 1
ATOM 1261 O O . VAL A 1 80 ? 10.044 -12.054 -37.582 1.00 87.57 80 VAL A O 1
ATOM 1274 N N . SER A 1 81 ? 11.529 -11.405 -39.158 1.00 103.61 81 SER A N 1
ATOM 1275 C CA . SER A 1 81 ? 10.586 -11.212 -40.240 1.00 103.61 81 SER A CA 1
ATOM 1276 C C . SER A 1 81 ? 10.894 -12.187 -41.363 1.00 103.61 81 SER A C 1
ATOM 1277 O O . SER A 1 81 ? 11.923 -12.867 -41.370 1.00 103.61 81 SER A O 1
ATOM 1285 N N . GLU A 1 82 ? 9.976 -12.243 -42.319 1.00 111.23 82 GLU A N 1
ATOM 1286 C CA . GLU A 1 82 ? 10.174 -13.034 -43.518 1.00 111.23 82 GLU A CA 1
ATOM 1287 C C . GLU A 1 82 ? 9.076 -12.667 -44.497 1.00 111.23 82 GLU A C 1
ATOM 1288 O O . GLU A 1 82 ? 7.996 -12.225 -44.097 1.00 111.23 82 GLU A O 1
ATOM 1300 N N . SER A 1 83 ? 9.355 -12.860 -45.779 1.00 120.01 83 SER A N 1
ATOM 1301 C CA . SER A 1 83 ? 8.396 -12.472 -46.797 1.00 120.01 83 SER A CA 1
ATOM 1302 C C . SER A 1 83 ? 8.689 -13.232 -48.075 1.00 120.01 83 SER A C 1
ATOM 1303 O O . SER A 1 83 ? 9.787 -13.756 -48.277 1.00 120.01 83 SER A O 1
ATOM 1311 N N . VAL A 1 84 ? 7.677 -13.288 -48.933 1.00 129.15 84 VAL A N 1
ATOM 1312 C CA . VAL A 1 84 ? 7.806 -13.910 -50.241 1.00 129.15 84 VAL A CA 1
ATOM 1313 C C . VAL A 1 84 ? 6.690 -13.370 -51.121 1.00 129.15 84 VAL A C 1
ATOM 1314 O O . VAL A 1 84 ? 5.529 -13.304 -50.700 1.00 129.15 84 VAL A O 1
ATOM 1327 N N . HIS A 1 85 ? 7.026 -12.977 -52.344 1.00 134.65 85 HIS A N 1
ATOM 1328 C CA . HIS A 1 85 ? 6.050 -12.403 -53.254 1.00 134.65 85 HIS A CA 1
ATOM 1329 C C . HIS A 1 85 ? 6.082 -13.151 -54.577 1.00 134.65 85 HIS A C 1
ATOM 1330 O O . HIS A 1 85 ? 7.118 -13.674 -54.995 1.00 134.65 85 HIS A O 1
ATOM 1344 N N . ARG A 1 86 ? 4.924 -13.194 -55.225 1.00 139.44 86 ARG A N 1
ATOM 1345 C CA . ARG A 1 86 ? 4.716 -13.949 -56.446 1.00 139.44 86 ARG A CA 1
ATOM 1346 C C . ARG A 1 86 ? 4.152 -13.026 -57.516 1.00 139.44 86 ARG A C 1
ATOM 1347 O O . ARG A 1 86 ? 3.770 -11.884 -57.248 1.00 139.44 86 ARG A O 1
ATOM 1368 N N . CYS A 1 87 ? 4.101 -13.535 -58.740 1.00 145.78 87 CYS A N 1
ATOM 1369 C CA . CYS A 1 87 ? 3.426 -12.838 -59.820 1.00 145.78 87 CYS A CA 1
ATOM 1370 C C . CYS A 1 87 ? 1.938 -13.180 -59.764 1.00 145.78 87 CYS A C 1
ATOM 1371 O O . CYS A 1 87 ? 1.456 -13.812 -58.820 1.00 145.78 87 CYS A O 1
ATOM 1378 N N . HIS A 1 88 ? 1.198 -12.759 -60.781 1.00 144.96 88 HIS A N 1
ATOM 1379 C CA . HIS A 1 88 ? -0.230 -13.018 -60.873 1.00 144.96 88 HIS A CA 1
ATOM 1380 C C . HIS A 1 88 ? -0.495 -14.460 -61.295 1.00 144.96 88 HIS A C 1
ATOM 1381 O O . HIS A 1 88 ? 0.358 -15.133 -61.881 1.00 144.96 88 HIS A O 1
ATOM 1395 N N . ARG A 1 89 ? -1.708 -14.924 -60.997 1.00 145.64 89 ARG A N 1
ATOM 1396 C CA . ARG A 1 89 ? -2.170 -16.246 -61.412 1.00 145.64 89 ARG A CA 1
ATOM 1397 C C . ARG A 1 89 ? -1.125 -17.314 -61.095 1.00 145.64 89 ARG A C 1
ATOM 1398 O O . ARG A 1 89 ? -0.752 -18.130 -61.941 1.00 145.64 89 ARG A O 1
ATOM 1419 N N . ALA A 1 90 ? -0.649 -17.301 -59.853 1.00 140.83 90 ALA A N 1
ATOM 1420 C CA . ALA A 1 90 ? 0.371 -18.242 -59.419 1.00 140.83 90 ALA A CA 1
ATOM 1421 C C . ALA A 1 90 ? 0.260 -18.423 -57.913 1.00 140.83 90 ALA A C 1
ATOM 1422 O O . ALA A 1 90 ? -0.053 -17.473 -57.191 1.00 140.83 90 ALA A O 1
ATOM 1429 N N . GLY A 1 91 ? 0.515 -19.644 -57.451 1.00 136.50 91 GLY A N 1
ATOM 1430 C CA . GLY A 1 91 ? 0.418 -19.954 -56.039 1.00 136.50 91 GLY A CA 1
ATOM 1431 C C . GLY A 1 91 ? -0.966 -19.692 -55.486 1.00 136.50 91 GLY A C 1
ATOM 1432 O O . GLY A 1 91 ? -1.936 -20.349 -55.876 1.00 136.50 91 GLY A O 1
ATOM 1436 N N . SER A 1 92 ? -1.066 -18.726 -54.573 1.00 137.57 92 SER A N 1
ATOM 1437 C CA . SER A 1 92 ? -2.340 -18.320 -53.991 1.00 137.57 92 SER A CA 1
ATOM 1438 C C . SER A 1 92 ? -2.685 -16.878 -54.343 1.00 137.57 92 SER A C 1
ATOM 1439 O O . SER A 1 92 ? -3.506 -16.255 -53.661 1.00 137.57 92 SER A O 1
ATOM 1447 N N . CYS A 1 93 ? -2.079 -16.339 -55.402 1.00 141.24 93 CYS A N 1
ATOM 1448 C CA . CYS A 1 93 ? -2.280 -14.943 -55.790 1.00 141.24 93 CYS A CA 1
ATOM 1449 C C . CYS A 1 93 ? -3.345 -14.889 -56.879 1.00 141.24 93 CYS A C 1
ATOM 1450 O O . CYS A 1 93 ? -3.068 -14.745 -58.070 1.00 141.24 93 CYS A O 1
ATOM 1457 N N . HIS A 1 94 ? -4.593 -15.014 -56.447 1.00 142.41 94 HIS A N 1
ATOM 1458 C CA . HIS A 1 94 ? -5.741 -14.914 -57.337 1.00 142.41 94 HIS A CA 1
ATOM 1459 C C . HIS A 1 94 ? -6.914 -14.374 -56.522 1.00 142.41 94 HIS A C 1
ATOM 1460 O O . HIS A 1 94 ? -6.732 -13.889 -55.401 1.00 142.41 94 HIS A O 1
ATOM 1474 N N . SER A 1 95 ? -8.122 -14.494 -57.079 1.00 146.81 95 SER A N 1
ATOM 1475 C CA . SER A 1 95 ? -9.231 -13.607 -56.737 1.00 146.81 95 SER A CA 1
ATOM 1476 C C . SER A 1 95 ? -9.241 -13.222 -55.262 1.00 146.81 95 SER A C 1
ATOM 1477 O O . SER A 1 95 ? -9.027 -12.057 -54.914 1.00 146.81 95 SER A O 1
ATOM 1485 N N . ASP A 1 96 ? -9.487 -14.192 -54.375 1.00 140.86 96 ASP A N 1
ATOM 1486 C CA . ASP A 1 96 ? -9.547 -13.893 -52.948 1.00 140.86 96 ASP A CA 1
ATOM 1487 C C . ASP A 1 96 ? -8.843 -14.947 -52.098 1.00 140.86 96 ASP A C 1
ATOM 1488 O O . ASP A 1 96 ? -9.173 -15.095 -50.915 1.00 140.86 96 ASP A O 1
ATOM 1497 N N . GLU A 1 97 ? -7.878 -15.677 -52.660 1.00 138.76 97 GLU A N 1
ATOM 1498 C CA . GLU A 1 97 ? -7.227 -16.744 -51.908 1.00 138.76 97 GLU A CA 1
ATOM 1499 C C . GLU A 1 97 ? -6.163 -16.192 -50.969 1.00 138.76 97 GLU A C 1
ATOM 1500 O O . GLU A 1 97 ? -6.032 -16.661 -49.834 1.00 138.76 97 GLU A O 1
ATOM 1512 N N . CYS A 1 98 ? -5.396 -15.198 -51.423 1.00 136.03 98 CYS A N 1
ATOM 1513 C CA . CYS A 1 98 ? -4.485 -14.491 -50.531 1.00 136.03 98 CYS A CA 1
ATOM 1514 C C . CYS A 1 98 ? -5.243 -13.555 -49.604 1.00 136.03 98 CYS A C 1
ATOM 1515 O O . CYS A 1 98 ? -4.736 -13.201 -48.534 1.00 136.03 98 CYS A O 1
ATOM 1522 N N . HIS A 1 99 ? -6.454 -13.157 -49.994 1.00 134.17 99 HIS A N 1
ATOM 1523 C CA . HIS A 1 99 ? -7.247 -12.231 -49.200 1.00 134.17 99 HIS A CA 1
ATOM 1524 C C . HIS A 1 99 ? -7.964 -12.921 -48.050 1.00 134.17 99 HIS A C 1
ATOM 1525 O O . HIS A 1 99 ? -8.354 -12.248 -47.090 1.00 134.17 99 HIS A O 1
ATOM 1539 N N . HIS A 1 100 ? -8.146 -14.239 -48.126 1.00 135.38 100 HIS A N 1
ATOM 1540 C CA . HIS A 1 100 ? -8.747 -15.017 -47.053 1.00 135.38 100 HIS A CA 1
ATOM 1541 C C . HIS A 1 100 ? -7.703 -15.751 -46.221 1.00 135.38 100 HIS A C 1
ATOM 1542 O O . HIS A 1 100 ? -8.039 -16.704 -45.510 1.00 135.38 100 HIS A O 1
ATOM 1556 N N . VAL A 1 101 ? -6.443 -15.323 -46.295 1.00 125.54 101 VAL A N 1
ATOM 1557 C CA . VAL A 1 101 ? -5.399 -15.946 -45.495 1.00 125.54 101 VAL A CA 1
ATOM 1558 C C . VAL A 1 101 ? -5.723 -15.786 -44.018 1.00 125.54 101 VAL A C 1
ATOM 1559 O O . VAL A 1 101 ? -6.175 -14.724 -43.569 1.00 125.54 101 VAL A O 1
ATOM 1572 N N . LYS A 1 102 ? -5.487 -16.845 -43.251 1.00 118.73 102 LYS A N 1
ATOM 1573 C CA . LYS A 1 102 ? -5.712 -16.789 -41.817 1.00 118.73 102 LYS A CA 1
ATOM 1574 C C . LYS A 1 102 ? -4.500 -16.183 -41.119 1.00 118.73 102 LYS A C 1
ATOM 1575 O O . LYS A 1 102 ? -3.394 -16.130 -41.664 1.00 118.73 102 LYS A O 1
ATOM 1594 N N . ASP A 1 103 ? -4.724 -15.723 -39.889 1.00 110.19 103 ASP A N 1
ATOM 1595 C CA . ASP A 1 103 ? -3.656 -15.075 -39.138 1.00 110.19 103 ASP A CA 1
ATOM 1596 C C . ASP A 1 103 ? -2.542 -16.061 -38.808 1.00 110.19 103 ASP A C 1
ATOM 1597 O O . ASP A 1 103 ? -1.358 -15.769 -39.019 1.00 110.19 103 ASP A O 1
ATOM 1606 N N . THR A 1 104 ? -2.901 -17.238 -38.294 1.00 116.17 104 THR A N 1
ATOM 1607 C CA . THR A 1 104 ? -1.936 -18.263 -37.915 1.00 116.17 104 THR A CA 1
ATOM 1608 C C . THR A 1 104 ? -1.781 -19.334 -38.990 1.00 116.17 104 THR A C 1
ATOM 1609 O O . THR A 1 104 ? -1.542 -20.504 -38.672 1.00 116.17 104 THR A O 1
ATOM 1620 N N . ASP A 1 105 ? -1.912 -18.957 -40.260 1.00 119.20 105 ASP A N 1
ATOM 1621 C CA . ASP A 1 105 ? -1.811 -19.908 -41.362 1.00 119.20 105 ASP A CA 1
ATOM 1622 C C . ASP A 1 105 ? -0.342 -20.160 -41.674 1.00 119.20 105 ASP A C 1
ATOM 1623 O O . ASP A 1 105 ? 0.349 -19.284 -42.204 1.00 119.20 105 ASP A O 1
ATOM 1632 N N . ALA A 1 106 ? 0.137 -21.357 -41.349 1.00 115.32 106 ALA A N 1
ATOM 1633 C CA . ALA A 1 106 ? 1.492 -21.770 -41.702 1.00 115.32 106 ALA A CA 1
ATOM 1634 C C . ALA A 1 106 ? 1.497 -22.136 -43.180 1.00 115.32 106 ALA A C 1
ATOM 1635 O O . ALA A 1 106 ? 1.094 -23.236 -43.564 1.00 115.32 106 ALA A O 1
ATOM 1642 N N . LEU A 1 107 ? 1.957 -21.212 -44.013 1.00 124.37 107 LEU A N 1
ATOM 1643 C CA . LEU A 1 107 ? 1.850 -21.390 -45.453 1.00 124.37 107 LEU A CA 1
ATOM 1644 C C . LEU A 1 107 ? 2.928 -22.345 -45.960 1.00 124.37 107 LEU A C 1
ATOM 1645 O O . LEU A 1 107 ? 4.061 -22.316 -45.474 1.00 124.37 107 LEU A O 1
ATOM 1661 N N . PRO A 1 108 ? 2.603 -23.207 -46.944 1.00 131.95 108 PRO A N 1
ATOM 1662 C CA . PRO A 1 108 ? 3.623 -23.994 -47.646 1.00 131.95 108 PRO A CA 1
ATOM 1663 C C . PRO A 1 108 ? 4.278 -23.222 -48.790 1.00 131.95 108 PRO A C 1
ATOM 1664 O O . PRO A 1 108 ? 4.468 -23.744 -49.889 1.00 131.95 108 PRO A O 1
ATOM 1675 N N . GLU A 1 109 ? 4.628 -21.963 -48.525 1.00 133.27 109 GLU A N 1
ATOM 1676 C CA . GLU A 1 109 ? 5.222 -21.076 -49.524 1.00 133.27 109 GLU A CA 1
ATOM 1677 C C . GLU A 1 109 ? 6.490 -20.485 -48.918 1.00 133.27 109 GLU A C 1
ATOM 1678 O O . GLU A 1 109 ? 6.474 -19.382 -48.365 1.00 133.27 109 GLU A O 1
ATOM 1690 N N . PHE A 1 110 ? 7.585 -21.229 -49.022 1.00 130.60 110 PHE A N 1
ATOM 1691 C CA . PHE A 1 110 ? 8.916 -20.796 -48.609 1.00 130.60 110 PHE A CA 1
ATOM 1692 C C . PHE A 1 110 ? 8.982 -20.396 -47.141 1.00 130.60 110 PHE A C 1
ATOM 1693 O O . PHE A 1 110 ? 9.961 -19.769 -46.720 1.00 130.60 110 PHE A O 1
ATOM 1710 N N . SER A 1 111 ? 7.972 -20.738 -46.346 1.00 118.46 111 SER A N 1
ATOM 1711 C CA . SER A 1 111 ? 8.065 -20.560 -44.904 1.00 118.46 111 SER A CA 1
ATOM 1712 C C . SER A 1 111 ? 9.025 -21.601 -44.341 1.00 118.46 111 SER A C 1
ATOM 1713 O O . SER A 1 111 ? 8.766 -22.806 -44.427 1.00 118.46 111 SER A O 1
ATOM 1721 N N . SER A 1 112 ? 10.130 -21.136 -43.768 1.00 108.92 112 SER A N 1
ATOM 1722 C CA . SER A 1 112 ? 11.221 -22.025 -43.406 1.00 108.92 112 SER A CA 1
ATOM 1723 C C . SER A 1 112 ? 10.803 -22.956 -42.269 1.00 108.92 112 SER A C 1
ATOM 1724 O O . SER A 1 112 ? 9.687 -22.895 -41.743 1.00 108.92 112 SER A O 1
ATOM 1732 N N . GLU A 1 113 ? 11.733 -23.835 -41.889 1.00 102.71 113 GLU A N 1
ATOM 1733 C CA . GLU A 1 113 ? 11.488 -24.790 -40.815 1.00 102.71 113 GLU A CA 1
ATOM 1734 C C . GLU A 1 113 ? 10.942 -24.127 -39.559 1.00 102.71 113 GLU A C 1
ATOM 1735 O O . GLU A 1 113 ? 10.249 -24.783 -38.773 1.00 102.71 113 GLU A O 1
ATOM 1747 N N . ALA A 1 114 ? 11.230 -22.846 -39.354 1.00 97.23 114 ALA A N 1
ATOM 1748 C CA . ALA A 1 114 ? 10.765 -22.125 -38.179 1.00 97.23 114 ALA A CA 1
ATOM 1749 C C . ALA A 1 114 ? 9.303 -21.716 -38.277 1.00 97.23 114 ALA A C 1
ATOM 1750 O O . ALA A 1 114 ? 8.840 -20.918 -37.455 1.00 97.23 114 ALA A O 1
ATOM 1757 N N . ASN A 1 115 ? 8.570 -22.240 -39.261 1.00 105.21 115 ASN A N 1
ATOM 1758 C CA . ASN A 1 115 ? 7.167 -21.876 -39.418 1.00 105.21 115 ASN A CA 1
ATOM 1759 C C . ASN A 1 115 ? 6.368 -22.157 -38.155 1.00 105.21 115 ASN A C 1
ATOM 1760 O O . ASN A 1 115 ? 5.446 -21.405 -37.822 1.00 105.21 115 ASN A O 1
ATOM 1771 N N . SER A 1 116 ? 6.707 -23.226 -37.436 1.00 91.31 116 SER A N 1
ATOM 1772 C CA . SER A 1 116 ? 5.928 -23.592 -36.260 1.00 91.31 116 SER A CA 1
ATOM 1773 C C . SER A 1 116 ? 6.011 -22.529 -35.178 1.00 91.31 116 SER A C 1
ATOM 1774 O O . SER A 1 116 ? 5.064 -22.361 -34.402 1.00 91.31 116 SER A O 1
ATOM 1782 N N . ARG A 1 117 ? 7.122 -21.808 -35.107 1.00 84.37 117 ARG A N 1
ATOM 1783 C CA . ARG A 1 117 ? 7.300 -20.848 -34.033 1.00 84.37 117 ARG A CA 1
ATOM 1784 C C . ARG A 1 117 ? 6.231 -19.760 -34.123 1.00 84.37 117 ARG A C 1
ATOM 1785 O O . ARG A 1 117 ? 5.830 -19.374 -35.224 1.00 84.37 117 ARG A O 1
ATOM 1806 N N . PRO A 1 118 ? 5.750 -19.251 -32.989 1.00 81.51 118 PRO A N 1
ATOM 1807 C CA . PRO A 1 118 ? 4.597 -18.347 -33.018 1.00 81.51 118 PRO A CA 1
ATOM 1808 C C . PRO A 1 118 ? 4.853 -17.117 -33.870 1.00 81.51 118 PRO A C 1
ATOM 1809 O O . PRO A 1 118 ? 5.992 -16.754 -34.165 1.00 81.51 118 PRO A O 1
ATOM 1820 N N . GLY A 1 119 ? 3.763 -16.467 -34.261 1.00 88.18 119 GLY A N 1
ATOM 1821 C CA . GLY A 1 119 ? 3.884 -15.268 -35.073 1.00 88.18 119 GLY A CA 1
ATOM 1822 C C . GLY A 1 119 ? 2.572 -14.888 -35.722 1.00 88.18 119 GLY A C 1
ATOM 1823 O O . GLY A 1 119 ? 1.492 -15.155 -35.184 1.00 88.18 119 GLY A O 1
ATOM 1827 N N . TYR A 1 120 ? 2.684 -14.253 -36.885 1.00 87.76 120 TYR A N 1
ATOM 1828 C CA . TYR A 1 120 ? 1.519 -13.748 -37.593 1.00 87.76 120 TYR A CA 1
ATOM 1829 C C . TYR A 1 120 ? 1.797 -13.702 -39.086 1.00 87.76 120 TYR A C 1
ATOM 1830 O O . TYR A 1 120 ? 2.937 -13.507 -39.519 1.00 87.76 120 TYR A O 1
ATOM 1848 N N . THR A 1 121 ? 0.732 -13.869 -39.866 1.00 106.32 121 THR A N 1
ATOM 1849 C CA . THR A 1 121 ? 0.789 -13.836 -41.317 1.00 106.32 121 THR A CA 1
ATOM 1850 C C . THR A 1 121 ? 0.009 -12.638 -41.839 1.00 106.32 121 THR A C 1
ATOM 1851 O O . THR A 1 121 ? -0.824 -12.057 -41.138 1.00 106.32 121 THR A O 1
ATOM 1862 N N . SER A 1 122 ? 0.290 -12.275 -43.086 1.00 113.14 122 SER A N 1
ATOM 1863 C CA . SER A 1 122 ? -0.375 -11.135 -43.697 1.00 113.14 122 SER A CA 1
ATOM 1864 C C . SER A 1 122 ? -0.243 -11.214 -45.209 1.00 113.14 122 SER A C 1
ATOM 1865 O O . SER A 1 122 ? 0.741 -11.741 -45.738 1.00 113.14 122 SER A O 1
ATOM 1873 N N . CYS A 1 123 ? -1.247 -10.668 -45.893 1.00 121.94 123 CYS A N 1
ATOM 1874 C CA . CYS A 1 123 ? -1.304 -10.625 -47.350 1.00 121.94 123 CYS A CA 1
ATOM 1875 C C . CYS A 1 123 ? -1.397 -9.168 -47.779 1.00 121.94 123 CYS A C 1
ATOM 1876 O O . CYS A 1 123 ? -2.402 -8.502 -47.511 1.00 121.94 123 CYS A O 1
ATOM 1883 N N . SER A 1 124 ? -0.358 -8.675 -48.440 1.00 125.79 124 SER A N 1
ATOM 1884 C CA . SER A 1 124 ? -0.375 -7.348 -49.035 1.00 125.79 124 SER A CA 1
ATOM 1885 C C . SER A 1 124 ? -0.521 -7.469 -50.545 1.00 125.79 124 SER A C 1
ATOM 1886 O O . SER A 1 124 ? -0.378 -8.547 -51.124 1.00 125.79 124 SER A O 1
ATOM 1894 N N . SER A 1 125 ? -0.801 -6.338 -51.188 1.00 132.00 125 SER A N 1
ATOM 1895 C CA . SER A 1 125 ? -1.000 -6.300 -52.636 1.00 132.00 125 SER A CA 1
ATOM 1896 C C . SER A 1 125 ? -0.334 -5.039 -53.173 1.00 132.00 125 SER A C 1
ATOM 1897 O O . SER A 1 125 ? -0.891 -3.942 -53.067 1.00 132.00 125 SER A O 1
ATOM 1905 N N . SER A 1 126 ? 0.849 -5.200 -53.751 1.00 134.59 126 SER A N 1
ATOM 1906 C CA . SER A 1 126 ? 1.565 -4.086 -54.351 1.00 134.59 126 SER A CA 1
ATOM 1907 C C . SER A 1 126 ? 1.259 -4.002 -55.843 1.00 134.59 126 SER A C 1
ATOM 1908 O O . SER A 1 126 ? 0.593 -4.867 -56.417 1.00 134.59 126 SER A O 1
ATOM 1916 N N . CYS A 1 127 ? 1.755 -2.936 -56.474 1.00 138.52 127 CYS A N 1
ATOM 1917 C CA . CYS A 1 127 ? 1.558 -2.774 -57.907 1.00 138.52 127 CYS A CA 1
ATOM 1918 C C . CYS A 1 127 ? 1.963 -4.041 -58.640 1.00 138.52 127 CYS A C 1
ATOM 1919 O O . CYS A 1 127 ? 2.887 -4.755 -58.239 1.00 138.52 127 CYS A O 1
ATOM 1926 N N . GLY A 1 128 ? 1.260 -4.309 -59.731 1.00 139.96 128 GLY A N 1
ATOM 1927 C CA . GLY A 1 128 ? 1.684 -5.325 -60.665 1.00 139.96 128 GLY A CA 1
ATOM 1928 C C . GLY A 1 128 ? 1.705 -4.770 -62.069 1.00 139.96 128 GLY A C 1
ATOM 1929 O O . GLY A 1 128 ? 0.673 -4.333 -62.584 1.00 139.96 128 GLY A O 1
ATOM 1933 N N . CYS A 1 129 ? 2.877 -4.763 -62.692 1.00 141.04 129 CYS A N 1
ATOM 1934 C CA . CYS A 1 129 ? 3.013 -4.259 -64.050 1.00 141.04 129 CYS A CA 1
ATOM 1935 C C . CYS A 1 129 ? 4.393 -4.648 -64.557 1.00 141.04 129 CYS A C 1
ATOM 1936 O O . CYS A 1 129 ? 5.219 -5.193 -63.819 1.00 141.04 129 CYS A O 1
ATOM 1943 N N . ILE A 1 130 ? 4.641 -4.349 -65.835 1.00 141.49 130 ILE A N 1
ATOM 1944 C CA . ILE A 1 130 ? 5.863 -4.805 -66.491 1.00 141.49 130 ILE A CA 1
ATOM 1945 C C . ILE A 1 130 ? 7.085 -4.025 -66.039 1.00 141.49 130 ILE A C 1
ATOM 1946 O O . ILE A 1 130 ? 8.199 -4.324 -66.487 1.00 141.49 130 ILE A O 1
ATOM 1962 N N . THR A 1 131 ? 6.918 -3.047 -65.147 1.00 140.45 131 THR A N 1
ATOM 1963 C CA . THR A 1 131 ? 8.044 -2.346 -64.545 1.00 140.45 131 THR A CA 1
ATOM 1964 C C . THR A 1 131 ? 7.935 -2.309 -63.024 1.00 140.45 131 THR A C 1
ATOM 1965 O O . THR A 1 131 ? 8.756 -1.654 -62.372 1.00 140.45 131 THR A O 1
ATOM 1976 N N . CYS A 1 132 ? 6.952 -3.000 -62.441 1.00 142.28 132 CYS A N 1
ATOM 1977 C CA . CYS A 1 132 ? 6.806 -3.043 -60.990 1.00 142.28 132 CYS A CA 1
ATOM 1978 C C . CYS A 1 132 ? 7.528 -4.235 -60.368 1.00 142.28 132 CYS A C 1
ATOM 1979 O O . CYS A 1 132 ? 8.208 -4.076 -59.349 1.00 142.28 132 CYS A O 1
ATOM 1986 N N . ASP A 1 133 ? 7.400 -5.428 -60.952 1.00 140.65 133 ASP A N 1
ATOM 1987 C CA . ASP A 1 133 ? 8.143 -6.588 -60.468 1.00 140.65 133 ASP A CA 1
ATOM 1988 C C . ASP A 1 133 ? 8.836 -7.323 -61.610 1.00 140.65 133 ASP A C 1
ATOM 1989 O O . ASP A 1 133 ? 9.871 -7.966 -61.402 1.00 140.65 133 ASP A O 1
ATOM 1998 N N . GLY A 1 134 ? 8.282 -7.233 -62.810 1.00 143.64 134 GLY A N 1
ATOM 1999 C CA . GLY A 1 134 ? 8.834 -7.884 -63.975 1.00 143.64 134 GLY A CA 1
ATOM 2000 C C . GLY A 1 134 ? 7.986 -8.994 -64.578 1.00 143.64 134 GLY A C 1
ATOM 2001 O O . GLY A 1 134 ? 8.474 -9.697 -65.472 1.00 143.64 134 GLY A O 1
ATOM 2005 N N . CYS A 1 135 ? 6.744 -9.169 -64.131 1.00 145.95 135 CYS A N 1
ATOM 2006 C CA . CYS A 1 135 ? 5.841 -10.124 -64.759 1.00 145.95 135 CYS A CA 1
ATOM 2007 C C . CYS A 1 135 ? 5.419 -9.554 -66.115 1.00 145.95 135 CYS A C 1
ATOM 2008 O O . CYS A 1 135 ? 5.879 -8.487 -66.531 1.00 145.95 135 CYS A O 1
ATOM 2015 N N . PHE A 1 136 ? 4.534 -10.255 -66.828 1.00 144.57 136 PHE A N 1
ATOM 2016 C CA . PHE A 1 136 ? 4.133 -9.836 -68.165 1.00 144.57 136 PHE A CA 1
ATOM 2017 C C . PHE A 1 136 ? 2.782 -9.137 -68.210 1.00 144.57 136 PHE A C 1
ATOM 2018 O O . PHE A 1 136 ? 2.549 -8.341 -69.126 1.00 144.57 136 PHE A O 1
ATOM 2035 N N . PHE A 1 137 ? 1.895 -9.407 -67.259 1.00 143.54 137 PHE A N 1
ATOM 2036 C CA . PHE A 1 137 ? 0.609 -8.734 -67.165 1.00 143.54 137 PHE A CA 1
ATOM 2037 C C . PHE A 1 137 ? 0.632 -7.740 -66.011 1.00 143.54 137 PHE A C 1
ATOM 2038 O O . PHE A 1 137 ? 1.417 -7.865 -65.067 1.00 143.54 137 PHE A O 1
ATOM 2055 N N . CYS A 1 138 ? -0.244 -6.742 -66.101 1.00 143.30 138 CYS A N 1
ATOM 2056 C CA . CYS A 1 138 ? -0.283 -5.652 -65.130 1.00 143.30 138 CYS A CA 1
ATOM 2057 C C . CYS A 1 138 ? -1.355 -5.939 -64.079 1.00 143.30 138 CYS A C 1
ATOM 2058 O O . CYS A 1 138 ? -2.347 -5.224 -63.932 1.00 143.30 138 CYS A O 1
ATOM 2065 N N . GLU A 1 139 ? -1.120 -7.017 -63.327 1.00 143.62 139 GLU A N 1
ATOM 2066 C CA . GLU A 1 139 ? -2.020 -7.468 -62.279 1.00 143.62 139 GLU A CA 1
ATOM 2067 C C . GLU A 1 139 ? -1.315 -7.431 -60.928 1.00 143.62 139 GLU A C 1
ATOM 2068 O O . GLU A 1 139 ? -0.175 -7.893 -60.820 1.00 143.62 139 GLU A O 1
ATOM 2080 N N . PRO A 1 140 ? -1.971 -6.926 -59.880 1.00 143.50 140 PRO A N 1
ATOM 2081 C CA . PRO A 1 140 ? -1.269 -6.688 -58.612 1.00 143.50 140 PRO A CA 1
ATOM 2082 C C . PRO A 1 140 ? -0.452 -7.889 -58.163 1.00 143.50 140 PRO A C 1
ATOM 2083 O O . PRO A 1 140 ? -0.770 -9.039 -58.471 1.00 143.50 140 PRO A O 1
ATOM 2094 N N . SER A 1 141 ? 0.613 -7.601 -57.425 1.00 139.13 141 SER A N 1
ATOM 2095 C CA . SER A 1 141 ? 1.500 -8.618 -56.883 1.00 139.13 141 SER A CA 1
ATOM 2096 C C . SER A 1 141 ? 1.119 -8.886 -55.435 1.00 139.13 141 SER A C 1
ATOM 2097 O O . SER A 1 141 ? 1.197 -7.984 -54.592 1.00 139.13 141 SER A O 1
ATOM 2105 N N . CYS A 1 142 ? 0.696 -10.115 -55.154 1.00 139.34 142 CYS A N 1
ATOM 2106 C CA . CYS A 1 142 ? 0.408 -10.520 -53.789 1.00 139.34 142 CYS A CA 1
ATOM 2107 C C . CYS A 1 142 ? 1.709 -10.770 -53.044 1.00 139.34 142 CYS A C 1
ATOM 2108 O O . CYS A 1 142 ? 2.667 -11.315 -53.599 1.00 139.34 142 CYS A O 1
ATOM 2115 N N . LEU A 1 143 ? 1.733 -10.369 -51.780 1.00 128.12 143 LEU A N 1
ATOM 2116 C CA . LEU A 1 143 ? 2.926 -10.420 -50.948 1.00 128.12 143 LEU A CA 1
ATOM 2117 C C . LEU A 1 143 ? 2.565 -11.132 -49.655 1.00 128.12 143 LEU A C 1
ATOM 2118 O O . LEU A 1 143 ? 1.825 -10.586 -48.829 1.00 128.12 143 LEU A O 1
ATOM 2134 N N . PHE A 1 144 ? 3.064 -12.356 -49.495 1.00 127.21 144 PHE A N 1
ATOM 2135 C CA . PHE A 1 144 ? 2.893 -13.087 -48.253 1.00 127.21 144 PHE A CA 1
ATOM 2136 C C . PHE A 1 144 ? 3.981 -12.647 -47.285 1.00 127.21 144 PHE A C 1
ATOM 2137 O O . PHE A 1 144 ? 5.161 -12.598 -47.648 1.00 127.21 144 PHE A O 1
ATOM 2154 N N . HIS A 1 145 ? 3.587 -12.313 -46.061 1.00 110.82 145 HIS A N 1
ATOM 2155 C CA . HIS A 1 145 ? 4.524 -11.804 -45.075 1.00 110.82 145 HIS A CA 1
ATOM 2156 C C . HIS A 1 145 ? 4.286 -12.509 -43.751 1.00 110.82 145 HIS A C 1
ATOM 2157 O O . HIS A 1 145 ? 3.138 -12.724 -43.354 1.00 110.82 145 HIS A O 1
ATOM 2171 N N . ARG A 1 146 ? 5.374 -12.868 -43.074 1.00 99.72 146 ARG A N 1
ATOM 2172 C CA . ARG A 1 146 ? 5.309 -13.682 -41.869 1.00 99.72 146 ARG A CA 1
ATOM 2173 C C . ARG A 1 146 ? 6.285 -13.138 -40.843 1.00 99.72 146 ARG A C 1
ATOM 2174 O O . ARG A 1 146 ? 7.489 -13.063 -41.103 1.00 99.72 146 ARG A O 1
ATOM 2195 N N . LEU A 1 147 ? 5.765 -12.769 -39.681 1.00 96.31 147 LEU A N 1
ATOM 2196 C CA . LEU A 1 147 ? 6.582 -12.414 -38.535 1.00 96.31 147 LEU A CA 1
ATOM 2197 C C . LEU A 1 147 ? 6.576 -13.566 -37.549 1.00 96.31 147 LEU A C 1
ATOM 2198 O O . LEU A 1 147 ? 5.560 -14.246 -37.386 1.00 96.31 147 LEU A O 1
ATOM 2214 N N . TYR A 1 148 ? 7.707 -13.779 -36.883 1.00 88.02 148 TYR A N 1
ATOM 2215 C CA . TYR A 1 148 ? 7.743 -14.732 -35.787 1.00 88.02 148 TYR A CA 1
ATOM 2216 C C . TYR A 1 148 ? 8.856 -14.336 -34.832 1.00 88.02 148 TYR A C 1
ATOM 2217 O O . TYR A 1 148 ? 9.465 -13.274 -34.964 1.00 88.02 148 TYR A O 1
ATOM 2235 N N . ALA A 1 149 ? 9.112 -15.202 -33.858 1.00 77.91 149 ALA A N 1
ATOM 2236 C CA . ALA A 1 149 ? 10.023 -14.887 -32.771 1.00 77.91 149 ALA A CA 1
ATOM 2237 C C . ALA A 1 149 ? 10.868 -16.101 -32.441 1.00 77.91 149 ALA A C 1
ATOM 2238 O O . ALA A 1 149 ? 10.333 -17.194 -32.238 1.00 77.91 149 ALA A O 1
ATOM 2245 N N . ILE A 1 150 ? 12.180 -15.906 -32.381 1.00 75.58 150 ILE A N 1
ATOM 2246 C CA . ILE A 1 150 ? 13.092 -16.962 -31.970 1.00 75.58 150 ILE A CA 1
ATOM 2247 C C . ILE A 1 150 ? 13.516 -16.682 -30.537 1.00 75.58 150 ILE A C 1
ATOM 2248 O O . ILE A 1 150 ? 13.452 -15.532 -30.079 1.00 75.58 150 ILE A O 1
ATOM 2264 N N . PRO A 1 151 ? 13.945 -17.691 -29.802 1.00 70.91 151 PRO A N 1
ATOM 2265 C CA . PRO A 1 151 ? 14.636 -17.453 -28.540 1.00 70.91 151 PRO A CA 1
ATOM 2266 C C . PRO A 1 151 ? 16.116 -17.208 -28.790 1.00 70.91 151 PRO A C 1
ATOM 2267 O O . PRO A 1 151 ? 16.631 -17.405 -29.890 1.00 70.91 151 PRO A O 1
ATOM 2278 N N . THR A 1 152 ? 16.795 -16.762 -27.740 1.00 65.29 152 THR A N 1
ATOM 2279 C CA . THR A 1 152 ? 18.228 -16.519 -27.800 1.00 65.29 152 THR A CA 1
ATOM 2280 C C . THR A 1 152 ? 19.004 -17.389 -26.826 1.00 65.29 152 THR A C 1
ATOM 2281 O O . THR A 1 152 ? 19.972 -18.045 -27.226 1.00 65.29 152 THR A O 1
ATOM 2292 N N . THR A 1 153 ? 18.605 -17.416 -25.558 1.00 61.55 153 THR A N 1
ATOM 2293 C CA . THR A 1 153 ? 19.326 -18.163 -24.549 1.00 61.55 153 THR A CA 1
ATOM 2294 C C . THR A 1 153 ? 18.435 -19.229 -23.925 1.00 61.55 153 THR A C 1
ATOM 2295 O O . THR A 1 153 ? 17.251 -18.980 -23.678 1.00 61.55 153 THR A O 1
ATOM 2306 N N . PRO A 1 154 ? 18.972 -20.414 -23.647 1.00 59.01 154 PRO A N 1
ATOM 2307 C CA . PRO A 1 154 ? 18.159 -21.507 -23.090 1.00 59.01 154 PRO A CA 1
ATOM 2308 C C . PRO A 1 154 ? 17.854 -21.312 -21.610 1.00 59.01 154 PRO A C 1
ATOM 2309 O O . PRO A 1 154 ? 18.242 -22.109 -20.753 1.00 59.01 154 PRO A O 1
ATOM 2320 N N . THR A 1 155 ? 17.149 -20.230 -21.300 1.00 57.58 155 THR A N 1
ATOM 2321 C CA . THR A 1 155 ? 16.718 -19.953 -19.941 1.00 57.58 155 THR A CA 1
ATOM 2322 C C . THR A 1 155 ? 15.281 -19.465 -19.970 1.00 57.58 155 THR A C 1
ATOM 2323 O O . THR A 1 155 ? 14.693 -19.243 -21.031 1.00 57.58 155 THR A O 1
ATOM 2334 N N . ILE A 1 156 ? 14.718 -19.298 -18.781 1.00 56.39 156 ILE A N 1
ATOM 2335 C CA . ILE A 1 156 ? 13.340 -18.864 -18.622 1.00 56.39 156 ILE A CA 1
ATOM 2336 C C . ILE A 1 156 ? 13.290 -17.768 -17.576 1.00 56.39 156 ILE A C 1
ATOM 2337 O O . ILE A 1 156 ? 14.130 -17.700 -16.673 1.00 56.39 156 ILE A O 1
ATOM 2353 N N . TYR A 1 157 ? 12.288 -16.910 -17.703 1.00 54.24 157 TYR A N 1
ATOM 2354 C CA . TYR A 1 157 ? 12.130 -15.745 -16.855 1.00 54.24 157 TYR A CA 1
ATOM 2355 C C . TYR A 1 157 ? 10.747 -15.762 -16.233 1.00 54.24 157 TYR A C 1
ATOM 2356 O O . TYR A 1 157 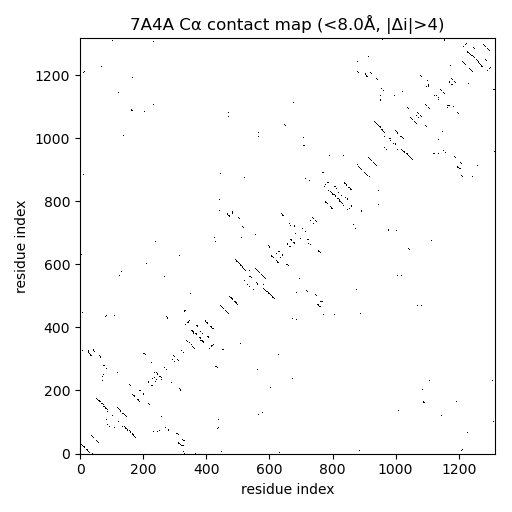? 9.739 -15.812 -16.948 1.00 54.24 157 TYR A O 1
ATOM 2374 N N . SER A 1 158 ? 10.712 -15.712 -14.908 1.00 46.02 158 SER A N 1
ATOM 2375 C CA . SER A 1 158 ? 9.477 -15.752 -14.142 1.00 46.02 158 SER A CA 1
ATOM 2376 C C . SER A 1 158 ? 9.171 -14.350 -13.643 1.00 46.02 158 SER A C 1
ATOM 2377 O O . SER A 1 158 ? 9.923 -13.798 -12.836 1.00 46.02 158 SER A O 1
ATOM 2385 N N . ILE A 1 159 ? 8.090 -13.775 -14.119 1.00 46.68 159 ILE A N 1
ATOM 2386 C CA . ILE A 1 159 ? 7.608 -12.494 -13.638 1.00 46.68 159 ILE A CA 1
ATOM 2387 C C . ILE A 1 159 ? 6.577 -12.754 -12.562 1.00 46.68 159 ILE A C 1
ATOM 2388 O O . ILE A 1 159 ? 5.755 -13.666 -12.688 1.00 46.68 159 ILE A O 1
ATOM 2404 N N . PHE A 1 160 ? 6.595 -11.954 -11.505 1.00 40.40 160 PHE A N 1
ATOM 2405 C CA . PHE A 1 160 ? 5.552 -12.116 -10.513 1.00 40.40 160 PHE A CA 1
ATOM 2406 C C . PHE A 1 160 ? 5.456 -10.882 -9.644 1.00 40.40 160 PHE A C 1
ATOM 2407 O O . PHE A 1 160 ? 6.470 -10.291 -9.274 1.00 40.40 160 PHE A O 1
ATOM 2424 N N . TYR A 1 161 ? 4.226 -10.501 -9.337 1.00 38.10 161 TYR A N 1
ATOM 2425 C CA . TYR A 1 161 ? 3.967 -9.491 -8.332 1.00 38.10 161 TYR A CA 1
ATOM 2426 C C . TYR A 1 161 ? 3.945 -10.182 -6.980 1.00 38.10 161 TYR A C 1
ATOM 2427 O O . TYR A 1 161 ? 4.318 -11.349 -6.849 1.00 38.10 161 TYR A O 1
ATOM 2445 N N . CYS A 1 162 ? 3.521 -9.477 -5.962 1.00 47.11 162 CYS A N 1
ATOM 2446 C CA . CYS A 1 162 ? 3.486 -10.100 -4.658 1.00 47.11 162 CYS A CA 1
ATOM 2447 C C . CYS A 1 162 ? 2.473 -9.413 -3.758 1.00 47.11 162 CYS A C 1
ATOM 2448 O O . CYS A 1 162 ? 2.803 -8.442 -3.070 1.00 47.11 162 CYS A O 1
ATOM 2455 N N . PRO A 1 163 ? 1.231 -9.871 -3.759 1.00 30.21 163 PRO A N 1
ATOM 2456 C CA . PRO A 1 163 ? 0.257 -9.376 -2.795 1.00 30.21 163 PRO A CA 1
ATOM 2457 C C . PRO A 1 163 ? 0.343 -10.091 -1.460 1.00 30.21 163 PRO A C 1
ATOM 2458 O O . PRO A 1 163 ? 0.922 -11.167 -1.325 1.00 30.21 163 PRO A O 1
ATOM 2469 N N . SER A 1 164 ? -0.268 -9.460 -0.467 1.00 37.12 164 SER A N 1
ATOM 2470 C CA . SER A 1 164 ? -0.402 -10.027 0.869 1.00 37.12 164 SER A CA 1
ATOM 2471 C C . SER A 1 164 ? 0.959 -10.389 1.456 1.00 37.12 164 SER A C 1
ATOM 2472 O O . SER A 1 164 ? 1.194 -11.515 1.895 1.00 37.12 164 SER A O 1
ATOM 2480 N N . TRP A 1 165 ? 1.864 -9.421 1.452 1.00 40.76 165 TRP A N 1
ATOM 2481 C CA . TRP A 1 165 ? 3.114 -9.581 2.172 1.00 40.76 165 TRP A CA 1
ATOM 2482 C C . TRP A 1 165 ? 2.831 -9.786 3.648 1.00 40.76 165 TRP A C 1
ATOM 2483 O O . TRP A 1 165 ? 2.050 -9.047 4.251 1.00 40.76 165 TRP A O 1
ATOM 2504 N N . GLU A 1 166 ? 3.475 -10.784 4.233 1.00 43.66 166 GLU A N 1
ATOM 2505 C CA . GLU A 1 166 ? 3.181 -11.204 5.591 1.00 43.66 166 GLU A CA 1
ATOM 2506 C C . GLU A 1 166 ? 4.238 -10.689 6.552 1.00 43.66 166 GLU A C 1
ATOM 2507 O O . GLU A 1 166 ? 5.422 -10.627 6.220 1.00 43.66 166 GLU A O 1
ATOM 2519 N N . LEU A 1 167 ? 3.799 -10.348 7.754 1.00 44.61 167 LEU A N 1
ATOM 2520 C CA . LEU A 1 167 ? 4.653 -9.724 8.750 1.00 44.61 167 LEU A CA 1
ATOM 2521 C C . LEU A 1 167 ? 5.487 -10.774 9.470 1.00 44.61 167 LEU A C 1
ATOM 2522 O O . LEU A 1 167 ? 5.012 -11.878 9.744 1.00 44.61 167 LEU A O 1
ATOM 2538 N N . GLU A 1 168 ? 6.730 -10.420 9.789 1.00 45.60 168 GLU A N 1
ATOM 2539 C CA . GLU A 1 168 ? 7.557 -11.246 10.655 1.00 45.60 168 GLU A CA 1
ATOM 2540 C C . GLU A 1 168 ? 8.633 -10.379 11.285 1.00 45.60 168 GLU A C 1
ATOM 2541 O O . GLU A 1 168 ? 9.006 -9.331 10.745 1.00 45.60 168 GLU A O 1
ATOM 2553 N N . VAL A 1 169 ? 9.115 -10.822 12.443 1.00 48.71 169 VAL A N 1
ATOM 2554 C CA . VAL A 1 169 ? 10.163 -10.114 13.166 1.00 48.71 169 VAL A CA 1
ATOM 2555 C C . VAL A 1 169 ? 11.102 -11.136 13.785 1.00 48.71 169 VAL A C 1
ATOM 2556 O O . VAL A 1 169 ? 10.734 -11.810 14.748 1.00 48.71 169 VAL A O 1
ATOM 2569 N N . ASP A 1 170 ? 12.318 -11.230 13.266 1.00 52.43 170 ASP A N 1
ATOM 2570 C CA . ASP A 1 170 ? 13.314 -12.128 13.825 1.00 52.43 170 ASP A CA 1
ATOM 2571 C C . ASP A 1 170 ? 14.270 -11.340 14.705 1.00 52.43 170 ASP A C 1
ATOM 2572 O O . ASP A 1 170 ? 14.724 -10.255 14.334 1.00 52.43 170 ASP A O 1
ATOM 2581 N N . ALA A 1 171 ? 14.561 -11.887 15.880 1.00 57.62 171 ALA A N 1
ATOM 2582 C CA . ALA A 1 171 ? 15.379 -11.196 16.862 1.00 57.62 171 ALA A CA 1
ATOM 2583 C C . ALA A 1 171 ? 16.419 -12.134 17.451 1.00 57.62 171 ALA A C 1
ATOM 2584 O O . ALA A 1 171 ? 16.094 -13.255 17.856 1.00 57.62 171 ALA A O 1
ATOM 2591 N N . GLU A 1 172 ? 17.667 -11.669 17.491 1.00 60.11 172 GLU A N 1
ATOM 2592 C CA . GLU A 1 172 ? 18.721 -12.358 18.220 1.00 60.11 172 GLU A CA 1
ATOM 2593 C C . GLU A 1 172 ? 18.618 -11.974 19.686 1.00 60.11 172 GLU A C 1
ATOM 2594 O O . GLU A 1 172 ? 18.776 -10.801 20.040 1.00 60.11 172 GLU A O 1
ATOM 2606 N N . ILE A 1 173 ? 18.348 -12.952 20.538 1.00 64.34 173 ILE A N 1
ATOM 2607 C CA . ILE A 1 173 ? 17.956 -12.691 21.911 1.00 64.34 173 ILE A CA 1
ATOM 2608 C C . ILE A 1 173 ? 18.879 -13.468 22.830 1.00 64.34 173 ILE A C 1
ATOM 2609 O O . ILE A 1 173 ? 18.876 -14.703 22.819 1.00 64.34 173 ILE A O 1
ATOM 2625 N N . SER A 1 174 ? 19.656 -12.747 23.628 1.00 75.94 174 SER A N 1
ATOM 2626 C CA . SER A 1 174 ? 20.651 -13.339 24.502 1.00 75.94 174 SER A CA 1
ATOM 2627 C C . SER A 1 174 ? 20.337 -13.019 25.954 1.00 75.94 174 SER A C 1
ATOM 2628 O O . SER A 1 174 ? 19.569 -12.108 26.265 1.00 75.94 174 SER A O 1
ATOM 2636 N N . LEU A 1 175 ? 20.952 -13.784 26.847 1.00 83.49 175 LEU A N 1
ATOM 2637 C CA . LEU A 1 175 ? 20.749 -13.616 28.274 1.00 83.49 175 LEU A CA 1
ATOM 2638 C C . LEU A 1 175 ? 22.042 -13.956 28.997 1.00 83.49 175 LEU A C 1
ATOM 2639 O O . LEU A 1 175 ? 22.751 -14.889 28.611 1.00 83.49 175 LEU A O 1
ATOM 2655 N N . GLN A 1 176 ? 22.344 -13.194 30.045 1.00 89.26 176 GLN A N 1
ATOM 2656 C CA . GLN A 1 176 ? 23.625 -13.292 30.744 1.00 89.26 176 GLN A CA 1
ATOM 2657 C C . GLN A 1 176 ? 23.362 -13.153 32.240 1.00 89.26 176 GLN A C 1
ATOM 2658 O O . GLN A 1 176 ? 23.254 -12.035 32.754 1.00 89.26 176 GLN A O 1
ATOM 2672 N N . ARG A 1 177 ? 23.264 -14.286 32.938 1.00 92.15 177 ARG A N 1
ATOM 2673 C CA . ARG A 1 177 ? 22.925 -14.253 34.360 1.00 92.15 177 ARG A CA 1
ATOM 2674 C C . ARG A 1 177 ? 24.161 -13.969 35.206 1.00 92.15 177 ARG A C 1
ATOM 2675 O O . ARG A 1 177 ? 24.239 -12.949 35.898 1.00 92.15 177 ARG A O 1
ATOM 2696 N N . GLU A 1 178 ? 25.122 -14.867 35.165 1.00 101.85 178 GLU A N 1
ATOM 2697 C CA . GLU A 1 178 ? 26.349 -14.726 35.936 1.00 101.85 178 GLU A CA 1
ATOM 2698 C C . GLU A 1 178 ? 27.598 -15.023 35.127 1.00 101.85 178 GLU A C 1
ATOM 2699 O O . GLU A 1 178 ? 28.587 -14.294 35.240 1.00 101.85 178 GLU A O 1
ATOM 2711 N N . ASP A 1 179 ? 27.578 -16.067 34.316 1.00 104.35 179 ASP A N 1
ATOM 2712 C CA . ASP A 1 179 ? 28.779 -16.552 33.652 1.00 104.35 179 ASP A CA 1
ATOM 2713 C C . ASP A 1 179 ? 28.618 -16.752 32.154 1.00 104.35 179 ASP A C 1
ATOM 2714 O O . ASP A 1 179 ? 29.565 -16.500 31.405 1.00 104.35 179 ASP A O 1
ATOM 2723 N N . GLU A 1 180 ? 27.452 -17.192 31.696 1.00 101.55 180 GLU A N 1
ATOM 2724 C CA . GLU A 1 180 ? 27.312 -17.746 30.358 1.00 101.55 180 GLU A CA 1
ATOM 2725 C C . GLU A 1 180 ? 26.370 -16.890 29.516 1.00 101.55 180 GLU A C 1
ATOM 2726 O O . GLU A 1 180 ? 25.936 -15.809 29.923 1.00 101.55 180 GLU A O 1
ATOM 2738 N N . THR A 1 181 ? 26.056 -17.399 28.328 1.00 89.69 181 THR A N 1
ATOM 2739 C CA . THR A 1 181 ? 25.345 -16.638 27.310 1.00 89.69 181 THR A CA 1
ATOM 2740 C C . THR A 1 181 ? 24.656 -17.620 26.379 1.00 89.69 181 THR A C 1
ATOM 2741 O O . THR A 1 181 ? 25.316 -18.483 25.793 1.00 89.69 181 THR A O 1
ATOM 2752 N N . THR A 1 182 ? 23.340 -17.488 26.238 1.00 81.77 182 THR A N 1
ATOM 2753 C CA . THR A 1 182 ? 22.539 -18.432 25.472 1.00 81.77 182 THR A CA 1
ATOM 2754 C C . THR A 1 182 ? 22.293 -17.984 24.037 1.00 81.77 182 THR A C 1
ATOM 2755 O O . THR A 1 182 ? 22.312 -18.816 23.126 1.00 81.77 182 THR A O 1
ATOM 2766 N N . THR A 1 183 ? 22.054 -16.695 23.823 1.00 79.71 183 THR A N 1
ATOM 2767 C CA . THR A 1 183 ? 21.969 -16.080 22.496 1.00 79.71 183 THR A CA 1
ATOM 2768 C C . THR A 1 183 ? 21.199 -16.951 21.507 1.00 79.71 183 THR A C 1
ATOM 2769 O O . THR A 1 183 ? 21.708 -17.376 20.470 1.00 79.71 183 THR A O 1
ATOM 2780 N N . SER A 1 184 ? 19.941 -17.200 21.841 1.00 70.72 184 SER A N 1
ATOM 2781 C CA . SER A 1 184 ? 19.042 -17.875 20.925 1.00 70.72 184 SER A CA 1
ATOM 2782 C C . SER A 1 184 ? 18.553 -16.907 19.851 1.00 70.72 184 SER A C 1
ATOM 2783 O O . SER A 1 184 ? 18.906 -15.724 19.821 1.00 70.72 184 SER A O 1
ATOM 2791 N N . THR A 1 185 ? 17.713 -17.423 18.963 1.00 61.98 185 THR A N 1
ATOM 2792 C CA . THR A 1 185 ? 17.117 -16.646 17.889 1.00 61.98 185 THR A CA 1
ATOM 2793 C C . THR A 1 185 ? 15.629 -16.941 17.849 1.00 61.98 185 THR A C 1
ATOM 2794 O O . THR A 1 185 ? 15.224 -18.105 17.924 1.00 61.98 185 THR A O 1
ATOM 2805 N N . ILE A 1 186 ? 14.818 -15.894 17.734 1.00 59.19 186 ILE A N 1
ATOM 2806 C CA . ILE A 1 186 ? 13.376 -16.018 17.880 1.00 59.19 186 ILE A CA 1
ATOM 2807 C C . ILE A 1 186 ? 12.676 -15.405 16.680 1.00 59.19 186 ILE A C 1
ATOM 2808 O O . ILE A 1 186 ? 13.153 -14.438 16.079 1.00 59.19 186 ILE A O 1
ATOM 2824 N N . ARG A 1 187 ? 11.517 -15.969 16.356 1.00 52.11 187 ARG A N 1
ATOM 2825 C CA . ARG A 1 187 ? 10.692 -15.553 15.229 1.00 52.11 187 ARG A CA 1
ATOM 2826 C C . ARG A 1 187 ? 9.342 -15.107 15.775 1.00 52.11 187 ARG A C 1
ATOM 2827 O O . ARG A 1 187 ? 8.442 -15.928 15.973 1.00 52.11 187 ARG A O 1
ATOM 2848 N N . LEU A 1 188 ? 9.209 -13.810 16.018 1.00 52.55 188 LEU A N 1
ATOM 2849 C CA . LEU A 1 188 ? 7.979 -13.212 16.494 1.00 52.55 188 LEU A CA 1
ATOM 2850 C C . LEU A 1 188 ? 7.034 -12.923 15.342 1.00 52.55 188 LEU A C 1
ATOM 2851 O O . LEU A 1 188 ? 7.453 -12.475 14.267 1.00 52.55 188 LEU A O 1
ATOM 2867 N N . LEU A 1 189 ? 5.756 -13.153 15.592 1.00 50.69 189 LEU A N 1
ATOM 2868 C CA . LEU A 1 189 ? 4.676 -12.898 14.658 1.00 50.69 189 LEU A CA 1
ATOM 2869 C C . LEU A 1 189 ? 3.649 -11.994 15.319 1.00 50.69 189 LEU A C 1
ATOM 2870 O O . LEU A 1 189 ? 3.660 -11.816 16.540 1.00 50.69 189 LEU A O 1
ATOM 2886 N N . PRO A 1 190 ? 2.741 -11.411 14.535 1.00 48.81 190 PRO A N 1
ATOM 2887 C CA . PRO A 1 190 ? 2.009 -10.227 15.006 1.00 48.81 190 PRO A CA 1
ATOM 2888 C C . PRO A 1 190 ? 1.173 -10.427 16.255 1.00 48.81 190 PRO A C 1
ATOM 2889 O O . PRO A 1 190 ? 0.850 -9.430 16.910 1.00 48.81 190 PRO A O 1
ATOM 2900 N N . GLY A 1 191 ? 0.785 -11.644 16.602 1.00 48.28 191 GLY A N 1
ATOM 2901 C CA . GLY A 1 191 ? 0.012 -11.825 17.813 1.00 48.28 191 GLY A CA 1
ATOM 2902 C C . GLY A 1 191 ? 0.338 -13.080 18.589 1.00 48.28 191 GLY A C 1
ATOM 2903 O O . GLY A 1 191 ? -0.270 -13.349 19.627 1.00 48.28 191 GLY A O 1
ATOM 2907 N N . ARG A 1 192 ? 1.306 -13.846 18.106 1.00 53.16 192 ARG A N 1
ATOM 2908 C CA . ARG A 1 192 ? 1.525 -15.211 18.561 1.00 53.16 192 ARG A CA 1
ATOM 2909 C C . ARG A 1 192 ? 2.682 -15.197 19.549 1.00 53.16 192 ARG A C 1
ATOM 2910 O O . ARG A 1 192 ? 3.845 -15.079 19.156 1.00 53.16 192 ARG A O 1
ATOM 2931 N N . THR A 1 193 ? 2.355 -15.328 20.827 1.00 56.66 193 THR A N 1
ATOM 2932 C CA . THR A 1 193 ? 3.334 -15.205 21.902 1.00 56.66 193 THR A CA 1
ATOM 2933 C C . THR A 1 193 ? 4.298 -16.380 21.866 1.00 56.66 193 THR A C 1
ATOM 2934 O O . THR A 1 193 ? 3.959 -17.497 22.256 1.00 56.66 193 THR A O 1
ATOM 2945 N N . SER A 1 194 ? 5.512 -16.124 21.399 1.00 58.32 194 SER A N 1
ATOM 2946 C CA . SER A 1 194 ? 6.544 -17.138 21.429 1.00 58.32 194 SER A CA 1
ATOM 2947 C C . SER A 1 194 ? 7.159 -17.216 22.818 1.00 58.32 194 SER A C 1
ATOM 2948 O O . SER A 1 194 ? 6.985 -16.332 23.661 1.00 58.32 194 SER A O 1
ATOM 2956 N N . THR A 1 195 ? 7.899 -18.294 23.044 1.00 68.40 195 THR A N 1
ATOM 2957 C CA . THR A 1 195 ? 8.517 -18.566 24.339 1.00 68.40 195 THR A CA 1
ATOM 2958 C C . THR A 1 195 ? 9.877 -19.204 24.074 1.00 68.40 195 THR A C 1
ATOM 2959 O O . THR A 1 195 ? 9.969 -20.400 23.786 1.00 68.40 195 THR A O 1
ATOM 2970 N N . TRP A 1 196 ? 10.930 -18.394 24.151 1.00 71.72 196 TRP A N 1
ATOM 2971 C CA . TRP A 1 196 ? 12.261 -18.924 23.889 1.00 71.72 196 TRP A CA 1
ATOM 2972 C C . TRP A 1 196 ? 12.731 -19.818 25.028 1.00 71.72 196 TRP A C 1
ATOM 2973 O O . TRP A 1 196 ? 12.820 -21.041 24.867 1.00 71.72 196 TRP A O 1
ATOM 2994 N N . ASN A 1 197 ? 13.035 -19.243 26.187 1.00 83.92 197 ASN A N 1
ATOM 2995 C CA . ASN A 1 197 ? 13.528 -20.103 27.252 1.00 83.92 197 ASN A CA 1
ATOM 2996 C C . ASN A 1 197 ? 12.550 -20.109 28.404 1.00 83.92 197 ASN A C 1
ATOM 2997 O O . ASN A 1 197 ? 12.019 -21.164 28.760 1.00 83.92 197 ASN A O 1
ATOM 3002 N N . ASN A 1 198 ? 12.285 -18.926 28.970 1.00 84.46 198 ASN A N 1
ATOM 3003 C CA . ASN A 1 198 ? 11.361 -18.826 30.089 1.00 84.46 198 ASN A CA 1
ATOM 3004 C C . ASN A 1 198 ? 10.534 -17.542 30.064 1.00 84.46 198 ASN A C 1
ATOM 3005 O O . ASN A 1 198 ? 9.904 -17.201 31.068 1.00 84.46 198 ASN A O 1
ATOM 3016 N N . ILE A 1 199 ? 10.504 -16.829 28.943 1.00 79.23 199 ILE A N 1
ATOM 3017 C CA . ILE A 1 199 ? 9.842 -15.534 28.869 1.00 79.23 199 ILE A CA 1
ATOM 3018 C C . ILE A 1 199 ? 9.036 -15.465 27.585 1.00 79.23 199 ILE A C 1
ATOM 3019 O O . ILE A 1 199 ? 9.408 -16.044 26.560 1.00 79.23 199 ILE A O 1
ATOM 3026 N N . ARG A 1 200 ? 7.924 -14.747 27.654 1.00 69.21 200 ARG A N 1
ATOM 3027 C CA . ARG A 1 200 ? 6.939 -14.691 26.584 1.00 69.21 200 ARG A CA 1
ATOM 3028 C C . ARG A 1 200 ? 7.103 -13.371 25.849 1.00 69.21 200 ARG A C 1
ATOM 3029 O O . ARG A 1 200 ? 6.978 -12.299 26.450 1.00 69.21 200 ARG A O 1
ATOM 3039 N N . PHE A 1 201 ? 7.371 -13.453 24.551 1.00 61.45 201 PHE A N 1
ATOM 3040 C CA . PHE A 1 201 ? 7.503 -12.286 23.691 1.00 61.45 201 PHE A CA 1
ATOM 3041 C C . PHE A 1 201 ? 6.299 -12.200 22.768 1.00 61.45 201 PHE A C 1
ATOM 3042 O O . PHE A 1 201 ? 5.866 -13.214 22.215 1.00 61.45 201 PHE A O 1
ATOM 3052 N N . SER A 1 202 ? 5.758 -10.996 22.613 1.00 52.73 202 SER A N 1
ATOM 3053 C CA . SER A 1 202 ? 4.621 -10.767 21.739 1.00 52.73 202 SER A CA 1
ATOM 3054 C C . SER A 1 202 ? 4.769 -9.444 21.002 1.00 52.73 202 SER A C 1
ATOM 3055 O O . SER A 1 202 ? 5.230 -8.446 21.559 1.00 52.73 202 SER A O 1
ATOM 3060 N N . LEU A 1 203 ? 4.355 -9.454 19.735 1.00 47.41 203 LEU A N 1
ATOM 3061 C CA . LEU A 1 203 ? 4.457 -8.295 18.851 1.00 47.41 203 LEU A CA 1
ATOM 3062 C C . LEU A 1 203 ? 3.166 -7.487 18.963 1.00 47.41 203 LEU A C 1
ATOM 3063 O O . LEU A 1 203 ? 2.172 -7.733 18.280 1.00 47.41 203 LEU A O 1
ATOM 3070 N N . ILE A 1 204 ? 3.189 -6.501 19.860 1.00 50.75 204 ILE A N 1
ATOM 3071 C CA . ILE A 1 204 ? 1.988 -5.730 20.147 1.00 50.75 204 ILE A CA 1
ATOM 3072 C C . ILE A 1 204 ? 1.774 -4.606 19.152 1.00 50.75 204 ILE A C 1
ATOM 3073 O O . ILE A 1 204 ? 0.638 -4.156 18.965 1.00 50.75 204 ILE A O 1
ATOM 3089 N N . GLY A 1 205 ? 2.829 -4.084 18.547 1.00 46.26 205 GLY A N 1
ATOM 3090 C CA . GLY A 1 205 ? 2.655 -2.942 17.667 1.00 46.26 205 GLY A CA 1
ATOM 3091 C C . GLY A 1 205 ? 3.661 -2.867 16.549 1.00 46.26 205 GLY A C 1
ATOM 3092 O O . GLY A 1 205 ? 4.827 -3.237 16.701 1.00 46.26 205 GLY A O 1
ATOM 3096 N N . THR A 1 206 ? 3.202 -2.335 15.425 1.00 45.46 206 THR A N 1
ATOM 3097 C CA . THR A 1 206 ? 4.023 -2.123 14.249 1.00 45.46 206 THR A CA 1
ATOM 3098 C C . THR A 1 206 ? 3.639 -0.787 13.643 1.00 45.46 206 THR A C 1
ATOM 3099 O O . THR A 1 206 ? 2.453 -0.512 13.443 1.00 45.46 206 THR A O 1
ATOM 3110 N N . ILE A 1 207 ? 4.640 0.038 13.359 1.00 44.66 207 ILE A N 1
ATOM 3111 C CA . ILE A 1 207 ? 4.419 1.387 12.865 1.00 44.66 207 ILE A CA 1
ATOM 3112 C C . ILE A 1 207 ? 5.097 1.543 11.516 1.00 44.66 207 ILE A C 1
ATOM 3113 O O . ILE A 1 207 ? 5.565 2.629 11.160 1.00 44.66 207 ILE A O 1
ATOM 3129 N N . VAL A 1 208 ? 5.158 0.454 10.763 1.00 43.09 208 VAL A N 1
ATOM 3130 C CA . VAL A 1 208 ? 5.784 0.445 9.448 1.00 43.09 208 VAL A CA 1
ATOM 3131 C C . VAL A 1 208 ? 5.354 1.670 8.656 1.00 43.09 208 VAL A C 1
ATOM 3132 O O . VAL A 1 208 ? 4.205 2.114 8.776 1.00 43.09 208 VAL A O 1
ATOM 3145 N N . PRO A 1 209 ? 6.233 2.248 7.849 1.00 43.41 209 PRO A N 1
ATOM 3146 C CA . PRO A 1 209 ? 5.811 3.315 6.950 1.00 43.41 209 PRO A CA 1
ATOM 3147 C C . PRO A 1 209 ? 5.111 2.781 5.718 1.00 43.41 209 PRO A C 1
ATOM 3148 O O . PRO A 1 209 ? 5.402 1.691 5.222 1.00 43.41 209 PRO A O 1
ATOM 3159 N N . GLN A 1 210 ? 4.185 3.585 5.218 1.00 46.87 210 GLN A N 1
ATOM 3160 C CA . GLN A 1 210 ? 3.500 3.276 3.978 1.00 46.87 210 GLN A CA 1
ATOM 3161 C C . GLN A 1 210 ? 4.518 3.288 2.847 1.00 46.87 210 GLN A C 1
ATOM 3162 O O . GLN A 1 210 ? 4.999 4.356 2.461 1.00 46.87 210 GLN A O 1
ATOM 3176 N N . LEU A 1 211 ? 4.871 2.114 2.318 1.00 47.82 211 LEU A N 1
ATOM 3177 C CA . LEU A 1 211 ? 5.928 1.979 1.318 1.00 47.82 211 LEU A CA 1
ATOM 3178 C C . LEU A 1 211 ? 5.395 1.264 0.084 1.00 47.82 211 LEU A C 1
ATOM 3179 O O . LEU A 1 211 ? 5.451 0.030 -0.006 1.00 47.82 211 LEU A O 1
ATOM 3195 N N . PRO A 1 212 ? 4.867 1.992 -0.879 1.00 66.11 212 PRO A N 1
ATOM 3196 C CA . PRO A 1 212 ? 4.356 1.398 -2.121 1.00 66.11 212 PRO A CA 1
ATOM 3197 C C . PRO A 1 212 ? 5.401 1.103 -3.191 1.00 66.11 212 PRO A C 1
ATOM 3198 O O . PRO A 1 212 ? 5.221 1.426 -4.365 1.00 66.11 212 PRO A O 1
ATOM 3209 N N . ILE A 1 213 ? 6.505 0.485 -2.781 1.00 46.63 213 ILE A N 1
ATOM 3210 C CA . ILE A 1 213 ? 7.346 -0.263 -3.702 1.00 46.63 213 ILE A CA 1
ATOM 3211 C C . ILE A 1 213 ? 7.108 -1.747 -3.572 1.00 46.63 213 ILE A C 1
ATOM 3212 O O . ILE A 1 213 ? 7.623 -2.534 -4.376 1.00 46.63 213 ILE A O 1
ATOM 3228 N N . LEU A 1 214 ? 6.324 -2.148 -2.583 1.00 41.98 214 LEU A N 1
ATOM 3229 C CA . LEU A 1 214 ? 6.032 -3.534 -2.281 1.00 41.98 214 LEU A CA 1
ATOM 3230 C C . LEU A 1 214 ? 5.036 -4.147 -3.245 1.00 41.98 214 LEU A C 1
ATOM 3231 O O . LEU A 1 214 ? 4.632 -5.296 -3.047 1.00 41.98 214 LEU A O 1
ATOM 3247 N N . SER A 1 215 ? 4.622 -3.410 -4.264 1.00 36.66 215 SER A N 1
ATOM 3248 C CA . SER A 1 215 ? 3.705 -3.903 -5.283 1.00 36.66 215 SER A CA 1
ATOM 3249 C C . SER A 1 215 ? 4.342 -3.592 -6.623 1.00 36.66 215 SER A C 1
ATOM 3250 O O . SER A 1 215 ? 4.044 -2.574 -7.249 1.00 36.66 215 SER A O 1
ATOM 3258 N N . SER A 1 216 ? 5.217 -4.480 -7.070 1.00 36.55 216 SER A N 1
ATOM 3259 C CA . SER A 1 216 ? 5.946 -4.240 -8.299 1.00 36.55 216 SER A CA 1
ATOM 3260 C C . SER A 1 216 ? 6.538 -5.548 -8.785 1.00 36.55 216 SER A C 1
ATOM 3261 O O . SER A 1 216 ? 6.851 -6.440 -7.994 1.00 36.55 216 SER A O 1
ATOM 3269 N N . ALA A 1 217 ? 6.695 -5.639 -10.097 1.00 37.84 217 ALA A N 1
ATOM 3270 C CA . ALA A 1 217 ? 7.074 -6.886 -10.740 1.00 37.84 217 ALA A CA 1
ATOM 3271 C C . ALA A 1 217 ? 8.477 -7.290 -10.330 1.00 37.84 217 ALA A C 1
ATOM 3272 O O . ALA A 1 217 ? 9.460 -6.672 -10.752 1.00 37.84 217 ALA A O 1
ATOM 3279 N N . PHE A 1 218 ? 8.576 -8.327 -9.512 1.00 38.72 218 PHE A N 1
ATOM 3280 C CA . PHE A 1 218 ? 9.842 -9.000 -9.307 1.00 38.72 218 PHE A CA 1
ATOM 3281 C C . PHE A 1 218 ? 10.033 -10.004 -10.431 1.00 38.72 218 PHE A C 1
ATOM 3282 O O . PHE A 1 218 ? 9.200 -10.899 -10.623 1.00 38.72 218 PHE A O 1
ATOM 3299 N N . VAL A 1 219 ? 11.095 -9.837 -11.186 1.00 43.45 219 VAL A N 1
ATOM 3300 C CA . VAL A 1 219 ? 11.480 -10.783 -12.218 1.00 43.45 219 VAL A CA 1
ATOM 3301 C C . VAL A 1 219 ? 12.576 -11.674 -11.673 1.00 43.45 219 VAL A C 1
ATOM 3302 O O . VAL A 1 219 ? 13.411 -11.248 -10.865 1.00 43.45 219 VAL A O 1
ATOM 3315 N N . THR A 1 220 ? 12.574 -12.923 -12.127 1.00 45.59 220 THR A N 1
ATOM 3316 C CA . THR A 1 220 ? 13.519 -13.926 -11.667 1.00 45.59 220 THR A CA 1
ATOM 3317 C C . THR A 1 220 ? 14.070 -14.687 -12.858 1.00 45.59 220 THR A C 1
ATOM 3318 O O . THR A 1 220 ? 13.311 -15.298 -13.620 1.00 45.59 220 THR A O 1
ATOM 3329 N N . ASN A 1 221 ? 15.385 -14.630 -13.013 1.00 49.84 221 ASN A N 1
ATOM 3330 C CA . ASN A 1 221 ? 16.134 -15.569 -13.841 1.00 49.84 221 ASN A CA 1
ATOM 3331 C C . ASN A 1 221 ? 16.777 -16.627 -12.950 1.00 49.84 221 ASN A C 1
ATOM 3332 O O . ASN A 1 221 ? 17.961 -16.576 -12.600 1.00 49.84 221 ASN A O 1
ATOM 3343 N N . GLY A 1 222 ? 15.937 -17.559 -12.525 1.00 49.53 222 GLY A N 1
ATOM 3344 C CA . GLY A 1 222 ? 16.361 -18.606 -11.627 1.00 49.53 222 GLY A CA 1
ATOM 3345 C C . GLY A 1 222 ? 16.947 -18.060 -10.344 1.00 49.53 222 GLY A C 1
ATOM 3346 O O . GLY A 1 222 ? 16.224 -17.579 -9.466 1.00 49.53 222 GLY A O 1
ATOM 3350 N N . ARG A 1 223 ? 18.273 -18.127 -10.230 1.00 53.53 223 ARG A N 1
ATOM 3351 C CA . ARG A 1 223 ? 18.950 -17.646 -9.035 1.00 53.53 223 ARG A CA 1
ATOM 3352 C C . ARG A 1 223 ? 18.957 -16.129 -8.930 1.00 53.53 223 ARG A C 1
ATOM 3353 O O . ARG A 1 223 ? 19.088 -15.602 -7.820 1.00 53.53 223 ARG A O 1
ATOM 3374 N N . GLN A 1 224 ? 18.815 -15.415 -10.040 1.00 48.34 224 GLN A N 1
ATOM 3375 C CA . GLN A 1 224 ? 18.927 -13.964 -10.040 1.00 48.34 224 GLN A CA 1
ATOM 3376 C C . GLN A 1 224 ? 17.538 -13.345 -10.047 1.00 48.34 224 GLN A C 1
ATOM 3377 O O . GLN A 1 224 ? 16.578 -13.970 -10.498 1.00 48.34 224 GLN A O 1
ATOM 3391 N N . THR A 1 225 ? 17.427 -12.120 -9.540 1.00 43.50 225 THR A N 1
ATOM 3392 C CA . THR A 1 225 ? 16.150 -11.425 -9.522 1.00 43.50 225 THR A CA 1
ATOM 3393 C C . THR A 1 225 ? 16.368 -9.930 -9.665 1.00 43.50 225 THR A C 1
ATOM 3394 O O . THR A 1 225 ? 17.496 -9.434 -9.664 1.00 43.50 225 THR A O 1
ATOM 3405 N N . SER A 1 226 ? 15.257 -9.215 -9.790 1.00 43.05 226 SER A N 1
ATOM 3406 C CA . SER A 1 226 ? 15.292 -7.764 -9.908 1.00 43.05 226 SER A CA 1
ATOM 3407 C C . SER A 1 226 ? 13.871 -7.232 -9.844 1.00 43.05 226 SER A C 1
ATOM 3408 O O . SER A 1 226 ? 12.899 -7.987 -9.907 1.00 43.05 226 SER A O 1
ATOM 3416 N N . ILE A 1 227 ? 13.767 -5.914 -9.731 1.00 38.08 227 ILE A N 1
ATOM 3417 C CA . ILE A 1 227 ? 12.495 -5.206 -9.753 1.00 38.08 227 ILE A CA 1
ATOM 3418 C C . ILE A 1 227 ? 12.357 -4.527 -11.100 1.00 38.08 227 ILE A C 1
ATOM 3419 O O . ILE A 1 227 ? 13.354 -4.113 -11.701 1.00 38.08 227 ILE A O 1
ATOM 3435 N N . VAL A 1 228 ? 11.123 -4.414 -11.587 1.00 41.61 228 VAL A N 1
ATOM 3436 C CA . VAL A 1 228 ? 10.891 -3.946 -12.945 1.00 41.61 228 VAL A CA 1
ATOM 3437 C C . VAL A 1 228 ? 9.591 -3.167 -13.025 1.00 41.61 228 VAL A C 1
ATOM 3438 O O . VAL A 1 228 ? 8.701 -3.301 -12.184 1.00 41.61 228 VAL A O 1
ATOM 3451 N N . LYS A 1 229 ? 9.490 -2.349 -14.061 1.00 44.73 229 LYS A N 1
ATOM 3452 C CA . LYS A 1 229 ? 8.269 -1.616 -14.318 1.00 44.73 229 LYS A CA 1
ATOM 3453 C C . LYS A 1 229 ? 7.154 -2.597 -14.663 1.00 44.73 229 LYS A C 1
ATOM 3454 O O . LYS A 1 229 ? 7.360 -3.491 -15.493 1.00 44.73 229 LYS A O 1
ATOM 3473 N N . PRO A 1 230 ? 5.973 -2.462 -14.069 1.00 41.19 230 PRO A N 1
ATOM 3474 C CA . PRO A 1 230 ? 4.982 -3.533 -14.161 1.00 41.19 230 PRO A CA 1
ATOM 3475 C C . PRO A 1 230 ? 4.591 -3.870 -15.586 1.00 41.19 230 PRO A C 1
ATOM 3476 O O . PRO A 1 230 ? 4.594 -3.024 -16.480 1.00 41.19 230 PRO A O 1
ATOM 3487 N N . ALA A 1 231 ? 4.252 -5.140 -15.776 1.00 41.05 231 ALA A N 1
ATOM 3488 C CA . ALA A 1 231 ? 3.630 -5.636 -16.987 1.00 41.05 231 ALA A CA 1
ATOM 3489 C C . ALA A 1 231 ? 2.595 -6.666 -16.577 1.00 41.05 231 ALA A C 1
ATOM 3490 O O . ALA A 1 231 ? 2.793 -7.411 -15.614 1.00 41.05 231 ALA A O 1
ATOM 3497 N N . TYR A 1 232 ? 1.489 -6.702 -17.305 1.00 44.43 232 TYR A N 1
ATOM 3498 C CA . TYR A 1 232 ? 0.328 -7.466 -16.891 1.00 44.43 232 TYR A CA 1
ATOM 3499 C C . TYR A 1 232 ? -0.002 -8.548 -17.906 1.00 44.43 232 TYR A C 1
ATOM 3500 O O . TYR A 1 232 ? 0.254 -8.409 -19.105 1.00 44.43 232 TYR A O 1
ATOM 3518 N N . ALA A 1 233 ? -0.585 -9.627 -17.399 1.00 44.98 233 ALA A N 1
ATOM 3519 C CA . ALA A 1 233 ? -0.888 -10.802 -18.202 1.00 44.98 233 ALA A CA 1
ATOM 3520 C C . ALA A 1 233 ? -1.961 -10.477 -19.227 1.00 44.98 233 ALA A C 1
ATOM 3521 O O . ALA A 1 233 ? -3.116 -10.226 -18.872 1.00 44.98 233 ALA A O 1
ATOM 3528 N N . GLY A 1 234 ? -1.585 -10.496 -20.499 1.00 50.68 234 GLY A N 1
ATOM 3529 C CA . GLY A 1 234 ? -2.534 -10.387 -21.586 1.00 50.68 234 GLY A CA 1
ATOM 3530 C C . GLY A 1 234 ? -2.487 -9.082 -22.338 1.00 50.68 234 GLY A C 1
ATOM 3531 O O . GLY A 1 234 ? -3.219 -8.931 -23.322 1.00 50.68 234 GLY A O 1
ATOM 3535 N N . GLN A 1 235 ? -1.650 -8.136 -21.921 1.00 51.32 235 GLN A N 1
ATOM 3536 C CA . GLN A 1 235 ? -1.631 -6.815 -22.524 1.00 51.32 235 GLN A CA 1
ATOM 3537 C C . GLN A 1 235 ? -0.463 -6.600 -23.469 1.00 51.32 235 GLN A C 1
ATOM 3538 O O . GLN A 1 235 ? -0.532 -5.707 -24.319 1.00 51.32 235 GLN A O 1
ATOM 3552 N N . LEU A 1 236 ? 0.594 -7.395 -23.350 1.00 57.93 236 LEU A N 1
ATOM 3553 C CA . LEU A 1 236 ? 1.706 -7.342 -24.291 1.00 57.93 236 LEU A CA 1
ATOM 3554 C C . LEU A 1 236 ? 2.270 -5.930 -24.380 1.00 57.93 236 LEU A C 1
ATOM 3555 O O . LEU A 1 236 ? 2.594 -5.428 -25.457 1.00 57.93 236 LEU A O 1
ATOM 3571 N N . GLN A 1 237 ? 2.388 -5.282 -23.224 1.00 55.17 237 GLN A N 1
ATOM 3572 C CA . GLN A 1 237 ? 2.906 -3.925 -23.164 1.00 55.17 237 GLN A CA 1
ATOM 3573 C C . GLN A 1 237 ? 4.322 -3.887 -23.711 1.00 55.17 237 GLN A C 1
ATOM 3574 O O . GLN A 1 237 ? 5.259 -4.379 -23.076 1.00 55.17 237 GLN A O 1
ATOM 3588 N N . SER A 1 238 ? 4.483 -3.286 -24.883 1.00 60.08 238 SER A N 1
ATOM 3589 C CA . SER A 1 238 ? 5.745 -3.347 -25.595 1.00 60.08 238 SER A CA 1
ATOM 3590 C C . SER A 1 238 ? 6.882 -2.762 -24.766 1.00 60.08 238 SER A C 1
ATOM 3591 O O . SER A 1 238 ? 6.678 -2.008 -23.813 1.00 60.08 238 SER A O 1
ATOM 3599 N N . ASN A 1 239 ? 8.099 -3.139 -25.146 1.00 57.53 239 ASN A N 1
ATOM 3600 C CA . ASN A 1 239 ? 9.332 -2.559 -24.626 1.00 57.53 239 ASN A CA 1
ATOM 3601 C C . ASN A 1 239 ? 9.446 -2.671 -23.111 1.00 57.53 239 ASN A C 1
ATOM 3602 O O . ASN A 1 239 ? 10.227 -1.950 -22.484 1.00 57.53 239 ASN A O 1
ATOM 3613 N N . SER A 1 240 ? 8.688 -3.567 -22.497 1.00 53.27 240 SER A N 1
ATOM 3614 C CA . SER A 1 240 ? 8.855 -3.878 -21.089 1.00 53.27 240 SER A CA 1
ATOM 3615 C C . SER A 1 240 ? 8.969 -5.384 -20.948 1.00 53.27 240 SER A C 1
ATOM 3616 O O . SER A 1 240 ? 8.825 -6.130 -21.918 1.00 53.27 240 SER A O 1
ATOM 3624 N N . VAL A 1 241 ? 9.236 -5.842 -19.732 1.00 47.06 241 VAL A N 1
ATOM 3625 C CA . VAL A 1 241 ? 9.391 -7.272 -19.532 1.00 47.06 241 VAL A CA 1
ATOM 3626 C C . VAL A 1 241 ? 8.115 -7.929 -20.010 1.00 47.06 241 VAL A C 1
ATOM 3627 O O . VAL A 1 241 ? 7.036 -7.713 -19.450 1.00 47.06 241 VAL A O 1
ATOM 3640 N N . GLY A 1 242 ? 8.235 -8.719 -21.059 1.00 51.13 242 GLY A N 1
ATOM 3641 C CA . GLY A 1 242 ? 7.129 -9.534 -21.483 1.00 51.13 242 GLY A CA 1
ATOM 3642 C C . GLY A 1 242 ? 6.239 -8.924 -22.536 1.00 51.13 242 GLY A C 1
ATOM 3643 O O . GLY A 1 242 ? 5.021 -8.843 -22.358 1.00 51.13 242 GLY A O 1
ATOM 3647 N N . GLN A 1 243 ? 6.832 -8.488 -23.636 1.00 60.11 243 GLN A N 1
ATOM 3648 C CA . GLN A 1 243 ? 6.075 -8.438 -24.871 1.00 60.11 243 GLN A CA 1
ATOM 3649 C C . GLN A 1 243 ? 5.893 -9.827 -25.464 1.00 60.11 243 GLN A C 1
ATOM 3650 O O . GLN A 1 243 ? 5.337 -9.956 -26.558 1.00 60.11 243 GLN A O 1
ATOM 3664 N N . LEU A 1 244 ? 6.368 -10.858 -24.769 1.00 61.72 244 LEU A N 1
ATOM 3665 C CA . LEU A 1 244 ? 6.035 -12.247 -25.040 1.00 61.72 244 LEU A CA 1
ATOM 3666 C C . LEU A 1 244 ? 5.271 -12.799 -23.849 1.00 61.72 244 LEU A C 1
ATOM 3667 O O . LEU A 1 244 ? 5.669 -12.586 -22.701 1.00 61.72 244 LEU A O 1
ATOM 3683 N N . GLN A 1 245 ? 4.188 -13.510 -24.122 1.00 60.01 245 GLN A N 1
ATOM 3684 C CA . GLN A 1 245 ? 3.329 -14.071 -23.086 1.00 60.01 245 GLN A CA 1
ATOM 3685 C C . GLN A 1 245 ? 3.491 -15.585 -23.103 1.00 60.01 245 GLN A C 1
ATOM 3686 O O . GLN A 1 245 ? 2.993 -16.264 -24.005 1.00 60.01 245 GLN A O 1
ATOM 3700 N N . CYS A 1 246 ? 4.226 -16.107 -22.126 1.00 59.84 246 CYS A N 1
ATOM 3701 C CA . CYS A 1 246 ? 4.349 -17.545 -21.942 1.00 59.84 246 CYS A CA 1
ATOM 3702 C C . CYS A 1 246 ? 3.634 -17.921 -20.652 1.00 59.84 246 CYS A C 1
ATOM 3703 O O . CYS A 1 246 ? 4.075 -17.512 -19.567 1.00 59.84 246 CYS A O 1
ATOM 3710 N N . PRO A 1 247 ? 2.527 -18.650 -20.707 1.00 60.53 247 PRO A N 1
ATOM 3711 C CA . PRO A 1 247 ? 1.758 -18.927 -19.488 1.00 60.53 247 PRO A CA 1
ATOM 3712 C C . PRO A 1 247 ? 2.371 -19.964 -18.563 1.00 60.53 247 PRO A C 1
ATOM 3713 O O . PRO A 1 247 ? 2.394 -19.770 -17.344 1.00 60.53 247 PRO A O 1
ATOM 3724 N N . ASN A 1 248 ? 2.855 -21.071 -19.118 1.00 60.43 248 ASN A N 1
ATOM 3725 C CA . ASN A 1 248 ? 3.361 -22.181 -18.325 1.00 60.43 248 ASN A CA 1
ATOM 3726 C C . ASN A 1 248 ? 4.857 -22.359 -18.524 1.00 60.43 248 ASN A C 1
ATOM 3727 O O . ASN A 1 248 ? 5.406 -22.066 -19.589 1.00 60.43 248 ASN A O 1
ATOM 3738 N N . LEU A 1 249 ? 5.501 -22.868 -17.477 1.00 62.16 249 LEU A N 1
ATOM 3739 C CA . LEU A 1 249 ? 6.921 -23.181 -17.549 1.00 62.16 249 LEU A CA 1
ATOM 3740 C C . LEU A 1 249 ? 7.199 -24.165 -18.675 1.00 62.16 249 LEU A C 1
ATOM 3741 O O . LEU A 1 249 ? 8.082 -23.944 -19.514 1.00 62.16 249 LEU A O 1
ATOM 3757 N N . GLU A 1 250 ? 6.450 -25.267 -18.702 1.00 69.51 250 GLU A N 1
ATOM 3758 C CA . GLU A 1 250 ? 6.565 -26.211 -19.805 1.00 69.51 250 GLU A CA 1
ATOM 3759 C C . GLU A 1 250 ? 6.197 -25.556 -21.125 1.00 69.51 250 GLU A C 1
ATOM 3760 O O . GLU A 1 250 ? 6.740 -25.919 -22.174 1.00 69.51 250 GLU A O 1
ATOM 3772 N N . ALA A 1 251 ? 5.278 -24.591 -21.094 1.00 65.15 251 ALA A N 1
ATOM 3773 C CA . ALA A 1 251 ? 4.938 -23.857 -22.302 1.00 65.15 251 ALA A CA 1
ATOM 3774 C C . ALA A 1 251 ? 6.062 -22.934 -22.736 1.00 65.15 251 ALA A C 1
ATOM 3775 O O . ALA A 1 251 ? 6.089 -22.507 -23.895 1.00 65.15 251 ALA A O 1
ATOM 3782 N N . ALA A 1 252 ? 6.983 -22.616 -21.831 1.00 63.23 252 ALA A N 1
ATOM 3783 C CA . ALA A 1 252 ? 8.141 -21.814 -22.194 1.00 63.23 252 ALA A CA 1
ATOM 3784 C C . ALA A 1 252 ? 9.254 -22.685 -22.751 1.00 63.23 252 ALA A C 1
ATOM 3785 O O . ALA A 1 252 ? 9.800 -22.400 -23.822 1.00 63.23 252 ALA A O 1
ATOM 3792 N N . LYS A 1 253 ? 9.599 -23.753 -22.036 1.00 67.00 253 LYS A N 1
ATOM 3793 C CA . LYS A 1 253 ? 10.680 -24.620 -22.490 1.00 67.00 253 LYS A CA 1
ATOM 3794 C C . LYS A 1 253 ? 10.390 -25.169 -23.881 1.00 67.00 253 LYS A C 1
ATOM 3795 O O . LYS A 1 253 ? 11.236 -25.093 -24.779 1.00 67.00 253 LYS A O 1
ATOM 3814 N N . GLN A 1 254 ? 9.193 -25.721 -24.082 1.00 69.97 254 GLN A N 1
ATOM 3815 C CA . GLN A 1 254 ? 8.774 -26.079 -25.431 1.00 69.97 254 GLN A CA 1
ATOM 3816 C C . GLN A 1 254 ? 8.578 -24.850 -26.301 1.00 69.97 254 GLN A C 1
ATOM 3817 O O . GLN A 1 254 ? 8.498 -24.974 -27.527 1.00 69.97 254 GLN A O 1
ATOM 3831 N N . PHE A 1 255 ? 8.494 -23.671 -25.689 1.00 70.32 255 PHE A N 1
ATOM 3832 C CA . PHE A 1 255 ? 8.374 -22.406 -26.402 1.00 70.32 255 PHE A CA 1
ATOM 3833 C C . PHE A 1 255 ? 7.116 -22.377 -27.271 1.00 70.32 255 PHE A C 1
ATOM 3834 O O . PHE A 1 255 ? 7.170 -22.317 -28.499 1.00 70.32 255 PHE A O 1
ATOM 3851 N N . GLU A 1 256 ? 5.974 -22.439 -26.601 1.00 71.02 256 GLU A N 1
ATOM 3852 C CA . GLU A 1 256 ? 4.683 -22.121 -27.202 1.00 71.02 256 GLU A CA 1
ATOM 3853 C C . GLU A 1 256 ? 4.221 -20.857 -26.491 1.00 71.02 256 GLU A C 1
ATOM 3854 O O . GLU A 1 256 ? 3.491 -20.912 -25.501 1.00 71.02 256 GLU A O 1
ATOM 3866 N N . CYS A 1 257 ? 4.658 -19.713 -27.004 1.00 69.64 257 CYS A N 1
ATOM 3867 C CA . CYS A 1 257 ? 4.544 -18.449 -26.298 1.00 69.64 257 CYS A CA 1
ATOM 3868 C C . CYS A 1 257 ? 4.058 -17.377 -27.256 1.00 69.64 257 CYS A C 1
ATOM 3869 O O . CYS A 1 257 ? 4.672 -17.149 -28.302 1.00 69.64 257 CYS A O 1
ATOM 3876 N N . HIS A 1 258 ? 2.965 -16.720 -26.893 1.00 67.48 258 HIS A N 1
ATOM 3877 C CA . HIS A 1 258 ? 2.345 -15.722 -27.745 1.00 67.48 258 HIS A CA 1
ATOM 3878 C C . HIS A 1 258 ? 2.982 -14.359 -27.536 1.00 67.48 258 HIS A C 1
ATOM 3879 O O . HIS A 1 258 ? 3.345 -13.991 -26.417 1.00 67.48 258 HIS A O 1
ATOM 3893 N N . PHE A 1 259 ? 3.111 -13.613 -28.627 1.00 71.35 259 PHE A N 1
ATOM 3894 C CA . PHE A 1 259 ? 3.403 -12.192 -28.585 1.00 71.35 259 PHE A CA 1
ATOM 3895 C C . PHE A 1 259 ? 2.428 -11.491 -29.512 1.00 71.35 259 PHE A C 1
ATOM 3896 O O . PHE A 1 259 ? 1.664 -12.127 -30.241 1.00 71.35 259 PHE A O 1
ATOM 3913 N N . SER A 1 260 ? 2.464 -10.167 -29.489 1.00 70.69 260 SER A N 1
ATOM 3914 C CA . SER A 1 260 ? 1.490 -9.364 -30.204 1.00 70.69 260 SER A CA 1
ATOM 3915 C C . SER A 1 260 ? 2.164 -8.533 -31.276 1.00 70.69 260 SER A C 1
ATOM 3916 O O . SER A 1 260 ? 3.371 -8.283 -31.242 1.00 70.69 260 SER A O 1
ATOM 3924 N N . ARG A 1 261 ? 1.353 -8.095 -32.225 1.00 83.36 261 ARG A N 1
ATOM 3925 C CA . ARG A 1 261 ? 1.769 -7.055 -33.143 1.00 83.36 261 ARG A CA 1
ATOM 3926 C C . ARG A 1 261 ? 1.791 -5.744 -32.363 1.00 83.36 261 ARG A C 1
ATOM 3927 O O . ARG A 1 261 ? 1.622 -5.714 -31.142 1.00 83.36 261 ARG A O 1
ATOM 3948 N N . ASN A 1 262 ? 2.003 -4.640 -33.065 1.00 78.20 262 ASN A N 1
ATOM 3949 C CA . ASN A 1 262 ? 2.304 -3.322 -32.527 1.00 78.20 262 ASN A CA 1
ATOM 3950 C C . ASN A 1 262 ? 3.749 -3.255 -32.055 1.00 78.20 262 ASN A C 1
ATOM 3951 O O . ASN A 1 262 ? 4.203 -2.181 -31.665 1.00 78.20 262 ASN A O 1
ATOM 3962 N N . LEU A 1 263 ? 4.489 -4.363 -32.072 1.00 72.38 263 LEU A N 1
ATOM 3963 C CA . LEU A 1 263 ? 5.919 -4.315 -31.810 1.00 72.38 263 LEU A CA 1
ATOM 3964 C C . LEU A 1 263 ? 6.680 -3.933 -33.066 1.00 72.38 263 LEU A C 1
ATOM 3965 O O . LEU A 1 263 ? 7.332 -2.886 -33.123 1.00 72.38 263 LEU A O 1
ATOM 3981 N N . CYS A 1 264 ? 6.593 -4.773 -34.086 1.00 88.22 264 CYS A N 1
ATOM 3982 C CA . CYS A 1 264 ? 7.352 -4.608 -35.314 1.00 88.22 264 CYS A CA 1
ATOM 3983 C C . CYS A 1 264 ? 6.440 -3.962 -36.342 1.00 88.22 264 CYS A C 1
ATOM 3984 O O . CYS A 1 264 ? 5.519 -4.605 -36.857 1.00 88.22 264 CYS A O 1
ATOM 3991 N N . THR A 1 265 ? 6.690 -2.691 -36.634 1.00 91.68 265 THR A N 1
ATOM 3992 C CA . THR A 1 265 ? 5.862 -1.947 -37.576 1.00 91.68 265 THR A CA 1
ATOM 3993 C C . THR A 1 265 ? 6.430 -2.159 -38.970 1.00 91.68 265 THR A C 1
ATOM 3994 O O . THR A 1 265 ? 7.459 -1.584 -39.333 1.00 91.68 265 THR A O 1
ATOM 4005 N N . CYS A 1 266 ? 5.756 -2.990 -39.753 1.00 107.88 266 CYS A N 1
ATOM 4006 C CA . CYS A 1 266 ? 6.215 -3.304 -41.091 1.00 107.88 266 CYS A CA 1
ATOM 4007 C C . CYS A 1 266 ? 5.806 -2.213 -42.067 1.00 107.88 266 CYS A C 1
ATOM 4008 O O . CYS A 1 266 ? 4.746 -1.593 -41.938 1.00 107.88 266 CYS A O 1
ATOM 4015 N N . THR A 1 267 ? 6.667 -1.984 -43.051 1.00 113.71 267 THR A N 1
ATOM 4016 C CA . THR A 1 267 ? 6.397 -1.049 -44.130 1.00 113.71 267 THR A CA 1
ATOM 4017 C C . THR A 1 267 ? 6.825 -1.698 -45.434 1.00 113.71 267 THR A C 1
ATOM 4018 O O . THR A 1 267 ? 7.940 -2.222 -45.539 1.00 113.71 267 THR A O 1
ATOM 4029 N N . ASN A 1 268 ? 5.934 -1.654 -46.418 1.00 119.46 268 ASN A N 1
ATOM 4030 C CA . ASN A 1 268 ? 6.070 -2.456 -47.621 1.00 119.46 268 ASN A CA 1
ATOM 4031 C C . ASN A 1 268 ? 7.084 -1.861 -48.590 1.00 119.46 268 ASN A C 1
ATOM 4032 O O . ASN A 1 268 ? 7.249 -0.643 -48.691 1.00 119.46 268 ASN A O 1
ATOM 4043 N N . ALA A 1 269 ? 7.769 -2.753 -49.303 1.00 127.34 269 ALA A N 1
ATOM 4044 C CA . ALA A 1 269 ? 8.626 -2.374 -50.415 1.00 127.34 269 ALA A CA 1
ATOM 4045 C C . ALA A 1 269 ? 8.466 -3.301 -51.610 1.00 127.34 269 ALA A C 1
ATOM 4046 O O . ALA A 1 269 ? 9.177 -3.124 -52.604 1.00 127.34 269 ALA A O 1
ATOM 4053 N N . LEU A 1 270 ? 7.584 -4.297 -51.526 1.00 134.88 270 LEU A N 1
ATOM 4054 C CA . LEU A 1 270 ? 7.244 -5.212 -52.613 1.00 134.88 270 LEU A CA 1
ATOM 4055 C C . LEU A 1 270 ? 8.332 -6.252 -52.863 1.00 134.88 270 LEU A C 1
ATOM 4056 O O . LEU A 1 270 ? 8.082 -7.253 -53.541 1.00 134.88 270 LEU A O 1
ATOM 4072 N N . HIS A 1 271 ? 9.531 -6.048 -52.318 1.00 132.89 271 HIS A N 1
ATOM 4073 C CA . HIS A 1 271 ? 10.554 -7.088 -52.330 1.00 132.89 271 HIS A CA 1
ATOM 4074 C C . HIS A 1 271 ? 10.962 -7.506 -50.926 1.00 132.89 271 HIS A C 1
ATOM 4075 O O . HIS A 1 271 ? 10.889 -8.694 -50.595 1.00 132.89 271 HIS A O 1
ATOM 4089 N N . LYS A 1 272 ? 11.387 -6.563 -50.086 1.00 126.98 272 LYS A N 1
ATOM 4090 C CA . LYS A 1 272 ? 11.850 -6.845 -48.726 1.00 126.98 272 LYS A CA 1
ATOM 4091 C C . LYS A 1 272 ? 11.108 -5.877 -47.816 1.00 126.98 272 LYS A C 1
ATOM 4092 O O . LYS A 1 272 ? 11.611 -4.798 -47.495 1.00 126.98 272 LYS A O 1
ATOM 4110 N N . VAL A 1 273 ? 9.905 -6.267 -47.401 1.00 116.04 273 VAL A N 1
ATOM 4111 C CA . VAL A 1 273 ? 9.148 -5.440 -46.474 1.00 116.04 273 VAL A CA 1
ATOM 4112 C C . VAL A 1 273 ? 9.941 -5.291 -45.188 1.00 116.04 273 VAL A C 1
ATOM 4113 O O . VAL A 1 273 ? 10.412 -6.279 -44.609 1.00 116.04 273 VAL A O 1
ATOM 4126 N N . SER A 1 274 ? 10.103 -4.052 -44.737 1.00 112.52 274 SER A N 1
ATOM 4127 C CA . SER A 1 274 ? 10.988 -3.743 -43.622 1.00 112.52 274 SER A CA 1
ATOM 4128 C C . SER A 1 274 ? 10.167 -3.653 -42.346 1.00 112.52 274 SER A C 1
ATOM 4129 O O . SER A 1 274 ? 9.284 -2.799 -42.230 1.00 112.52 274 SER A O 1
ATOM 4137 N N . CYS A 1 275 ? 10.463 -4.529 -41.394 1.00 103.84 275 CYS A N 1
ATOM 4138 C CA . CYS A 1 275 ? 9.757 -4.589 -40.121 1.00 103.84 275 CYS A CA 1
ATOM 4139 C C . CYS A 1 275 ? 10.749 -4.257 -39.016 1.00 103.84 275 CYS A C 1
ATOM 4140 O O . CYS A 1 275 ? 11.727 -4.984 -38.814 1.00 103.84 275 CYS A O 1
ATOM 4147 N N . THR A 1 276 ? 10.498 -3.161 -38.306 1.00 94.89 276 THR A N 1
ATOM 4148 C CA . THR A 1 276 ? 11.363 -2.698 -37.233 1.00 94.89 276 THR A CA 1
ATOM 4149 C C . THR A 1 276 ? 10.653 -2.855 -35.897 1.00 94.89 276 THR A C 1
ATOM 4150 O O . THR A 1 276 ? 9.493 -2.456 -35.751 1.00 94.89 276 THR A O 1
ATOM 4161 N N . CYS A 1 277 ? 11.362 -3.433 -34.929 1.00 83.25 277 CYS A N 1
ATOM 4162 C CA . CYS A 1 277 ? 10.816 -3.688 -33.605 1.00 83.25 277 CYS A CA 1
ATOM 4163 C C . CYS A 1 277 ? 11.923 -3.540 -32.571 1.00 83.25 277 CYS A C 1
ATOM 4164 O O . CYS A 1 277 ? 13.082 -3.276 -32.901 1.00 83.25 277 CYS A O 1
ATOM 4171 N N . TYR A 1 278 ? 11.552 -3.719 -31.307 1.00 71.30 278 TYR A N 1
ATOM 4172 C CA . TYR A 1 278 ? 12.490 -3.630 -30.201 1.00 71.30 278 TYR A CA 1
ATOM 4173 C C . TYR A 1 278 ? 13.173 -4.970 -29.976 1.00 71.30 278 TYR A C 1
ATOM 4174 O O . TYR A 1 278 ? 12.531 -6.023 -30.012 1.00 71.30 278 TYR A O 1
ATOM 4192 N N . ASP A 1 279 ? 14.482 -4.922 -29.730 1.00 72.69 279 ASP A N 1
ATOM 4193 C CA . ASP A 1 279 ? 15.269 -6.125 -29.462 1.00 72.69 279 ASP A CA 1
ATOM 4194 C C . ASP A 1 279 ? 15.248 -6.380 -27.960 1.00 72.69 279 ASP A C 1
ATOM 4195 O O . ASP A 1 279 ? 16.209 -6.129 -27.232 1.00 72.69 279 ASP A O 1
ATOM 4204 N N . GLY A 1 280 ? 14.117 -6.897 -27.499 1.00 60.39 280 GLY A N 1
ATOM 4205 C CA . GLY A 1 280 ? 13.912 -7.110 -26.084 1.00 60.39 280 GLY A CA 1
ATOM 4206 C C . GLY A 1 280 ? 14.671 -8.291 -25.521 1.00 60.39 280 GLY A C 1
ATOM 4207 O O . GLY A 1 280 ? 14.361 -9.446 -25.826 1.00 60.39 280 GLY A O 1
ATOM 4211 N N . SER A 1 281 ? 15.673 -8.008 -24.696 1.00 57.63 281 SER A N 1
ATOM 4212 C CA . SER A 1 281 ? 16.392 -9.020 -23.927 1.00 57.63 281 SER A CA 1
ATOM 4213 C C . SER A 1 281 ? 16.263 -8.623 -22.463 1.00 57.63 281 SER A C 1
ATOM 4214 O O . SER A 1 281 ? 16.983 -7.745 -21.980 1.00 57.63 281 SER A O 1
ATOM 4222 N N . VAL A 1 282 ? 15.351 -9.288 -21.765 1.00 53.94 282 VAL A N 1
ATOM 4223 C CA . VAL A 1 282 ? 14.893 -8.862 -20.450 1.00 53.94 282 VAL A CA 1
ATOM 4224 C C . VAL A 1 282 ? 16.064 -8.648 -19.505 1.00 53.94 282 VAL A C 1
ATOM 4225 O O . VAL A 1 282 ? 15.992 -7.819 -18.592 1.00 53.94 282 VAL A O 1
ATOM 4238 N N . GLU A 1 283 ? 17.150 -9.393 -19.717 1.00 55.12 283 GLU A N 1
ATOM 4239 C CA . GLU A 1 283 ? 18.314 -9.253 -18.851 1.00 55.12 283 GLU A CA 1
ATOM 4240 C C . GLU A 1 283 ? 18.690 -7.792 -18.674 1.00 55.12 283 GLU A C 1
ATOM 4241 O O . GLU A 1 283 ? 19.194 -7.400 -17.617 1.00 55.12 283 GLU A O 1
ATOM 4253 N N . ASP A 1 284 ? 18.430 -6.969 -19.689 1.00 55.25 284 ASP A N 1
ATOM 4254 C CA . ASP A 1 284 ? 18.678 -5.539 -19.578 1.00 55.25 284 ASP A CA 1
ATOM 4255 C C . ASP A 1 284 ? 17.793 -4.917 -18.507 1.00 55.25 284 ASP A C 1
ATOM 4256 O O . ASP A 1 284 ? 18.279 -4.276 -17.566 1.00 55.25 284 ASP A O 1
ATOM 4265 N N . HIS A 1 285 ? 16.477 -5.092 -18.643 1.00 51.36 285 HIS A N 1
ATOM 4266 C CA . HIS A 1 285 ? 15.556 -4.550 -17.654 1.00 51.36 285 HIS A CA 1
ATOM 4267 C C . HIS A 1 285 ? 15.933 -5.012 -16.258 1.00 51.36 285 HIS A C 1
ATOM 4268 O O . HIS A 1 285 ? 15.811 -4.258 -15.288 1.00 51.36 285 HIS A O 1
ATOM 4282 N N . MET A 1 286 ? 16.396 -6.254 -16.136 1.00 48.52 286 MET A N 1
ATOM 4283 C CA . MET A 1 286 ? 16.878 -6.731 -14.848 1.00 48.52 286 MET A CA 1
ATOM 4284 C C . MET A 1 286 ? 18.063 -5.903 -14.378 1.00 48.52 286 MET A C 1
ATOM 4285 O O . MET A 1 286 ? 18.088 -5.418 -13.241 1.00 48.52 286 MET A O 1
ATOM 4299 N N . GLU A 1 287 ? 19.055 -5.721 -15.248 1.00 51.82 287 GLU A N 1
ATOM 4300 C CA . GLU A 1 287 ? 20.238 -4.954 -14.882 1.00 51.82 287 GLU A CA 1
ATOM 4301 C C . GLU A 1 287 ? 19.915 -3.505 -14.564 1.00 51.82 287 GLU A C 1
ATOM 4302 O O . GLU A 1 287 ? 20.749 -2.819 -13.965 1.00 51.82 287 GLU A O 1
ATOM 4314 N N . ALA A 1 288 ? 18.732 -3.028 -14.944 1.00 50.79 288 ALA A N 1
ATOM 4315 C CA . ALA A 1 288 ? 18.382 -1.644 -14.652 1.00 50.79 288 ALA A CA 1
ATOM 4316 C C . ALA A 1 288 ? 18.257 -1.405 -13.153 1.00 50.79 288 ALA A C 1
ATOM 4317 O O . ALA A 1 288 ? 18.644 -0.342 -12.655 1.00 50.79 288 ALA A O 1
ATOM 4324 N N . LEU A 1 289 ? 17.721 -2.375 -12.419 1.00 45.37 289 LEU A N 1
ATOM 4325 C CA . LEU A 1 289 ? 17.447 -2.184 -11.002 1.00 45.37 289 LEU A CA 1
ATOM 4326 C C . LEU A 1 289 ? 17.385 -3.528 -10.289 1.00 45.37 289 LEU A C 1
ATOM 4327 O O . LEU A 1 289 ? 16.294 -4.025 -9.987 1.00 45.37 289 LEU A O 1
ATOM 4343 N N . PRO A 1 290 ? 18.524 -4.134 -9.998 1.00 44.20 290 PRO A N 1
ATOM 4344 C CA . PRO A 1 290 ? 18.523 -5.499 -9.464 1.00 44.20 290 PRO A CA 1
ATOM 4345 C C . PRO A 1 290 ? 18.465 -5.576 -7.951 1.00 44.20 290 PRO A C 1
ATOM 4346 O O . PRO A 1 290 ? 18.494 -4.558 -7.257 1.00 44.20 290 PRO A O 1
ATOM 4357 N N . LEU A 1 291 ? 18.405 -6.779 -7.448 1.00 42.15 291 LEU A N 1
ATOM 4358 C CA . LEU A 1 291 ? 18.398 -7.045 -6.026 1.00 42.15 291 LEU A CA 1
ATOM 4359 C C . LEU A 1 291 ? 19.747 -7.591 -5.578 1.00 42.15 291 LEU A C 1
ATOM 4360 O O . LEU A 1 291 ? 20.465 -8.209 -6.368 1.00 42.15 291 LEU A O 1
ATOM 4376 N N . PRO A 1 292 ? 20.127 -7.390 -4.311 1.00 43.27 292 PRO A N 1
ATOM 4377 C CA . PRO A 1 292 ? 19.389 -6.613 -3.317 1.00 43.27 292 PRO A CA 1
ATOM 4378 C C . PRO A 1 292 ? 19.358 -5.135 -3.656 1.00 43.27 292 PRO A C 1
ATOM 4379 O O . PRO A 1 292 ? 20.239 -4.646 -4.357 1.00 43.27 292 PRO A O 1
ATOM 4390 N N . GLN A 1 293 ? 18.338 -4.438 -3.162 1.00 43.99 293 GLN A N 1
ATOM 4391 C CA . GLN A 1 293 ? 18.053 -3.058 -3.541 1.00 43.99 293 GLN A CA 1
ATOM 4392 C C . GLN A 1 293 ? 17.801 -2.278 -2.261 1.00 43.99 293 GLN A C 1
ATOM 4393 O O . GLN A 1 293 ? 16.663 -2.165 -1.802 1.00 43.99 293 GLN A O 1
ATOM 4407 N N . THR A 1 294 ? 18.867 -1.740 -1.689 1.00 44.02 294 THR A N 1
ATOM 4408 C CA . THR A 1 294 ? 18.757 -1.003 -0.447 1.00 44.02 294 THR A CA 1
ATOM 4409 C C . THR A 1 294 ? 18.253 0.408 -0.712 1.00 44.02 294 THR A C 1
ATOM 4410 O O . THR A 1 294 ? 18.358 0.939 -1.820 1.00 44.02 294 THR A O 1
ATOM 4421 N N . SER A 1 295 ? 17.693 1.013 0.325 1.00 46.55 295 SER A N 1
ATOM 4422 C CA . SER A 1 295 ? 17.213 2.383 0.250 1.00 46.55 295 SER A CA 1
ATOM 4423 C C . SER A 1 295 ? 17.182 2.957 1.659 1.00 46.55 295 SER A C 1
ATOM 4424 O O . SER A 1 295 ? 17.718 2.368 2.603 1.00 46.55 295 SER A O 1
ATOM 4432 N N . LYS A 1 296 ? 16.534 4.110 1.800 1.00 48.96 296 LYS A N 1
ATOM 4433 C CA . LYS A 1 296 ? 16.595 4.845 3.054 1.00 48.96 296 LYS A CA 1
ATOM 4434 C C . LYS A 1 296 ? 15.864 4.111 4.166 1.00 48.96 296 LYS A C 1
ATOM 4435 O O . LYS A 1 296 ? 16.408 3.934 5.261 1.00 48.96 296 LYS A O 1
ATOM 4454 N N . ASN A 1 297 ? 14.637 3.666 3.905 1.00 44.56 297 ASN A N 1
ATOM 4455 C CA . ASN A 1 297 ? 13.811 3.026 4.917 1.00 44.56 297 ASN A CA 1
ATOM 4456 C C . ASN A 1 297 ? 13.729 1.517 4.781 1.00 44.56 297 ASN A C 1
ATOM 4457 O O . ASN A 1 297 ? 13.538 0.833 5.786 1.00 44.56 297 ASN A O 1
ATOM 4468 N N . PHE A 1 298 ? 13.856 0.984 3.572 1.00 43.50 298 PHE A N 1
ATOM 4469 C CA . PHE A 1 298 ? 13.629 -0.426 3.318 1.00 43.50 298 PHE A CA 1
ATOM 4470 C C . PHE A 1 298 ? 14.792 -1.025 2.545 1.00 43.50 298 PHE A C 1
ATOM 4471 O O . PHE A 1 298 ? 15.642 -0.318 1.999 1.00 43.50 298 PHE A O 1
ATOM 4488 N N . LEU A 1 299 ? 14.812 -2.354 2.510 1.00 42.56 299 LEU A N 1
ATOM 4489 C CA . LEU A 1 299 ? 15.645 -3.089 1.573 1.00 42.56 299 LEU A CA 1
ATOM 4490 C C . LEU A 1 299 ? 14.963 -4.406 1.253 1.00 42.56 299 LEU A C 1
ATOM 4491 O O . LEU A 1 299 ? 14.370 -5.043 2.129 1.00 42.56 299 LEU A O 1
ATOM 4507 N N . VAL A 1 300 ? 15.076 -4.808 -0.005 1.00 40.81 300 VAL A N 1
ATOM 4508 C CA . VAL A 1 300 ? 14.324 -5.915 -0.576 1.00 40.81 300 VAL A CA 1
ATOM 4509 C C . VAL A 1 300 ? 15.337 -6.952 -1.034 1.00 40.81 300 VAL A C 1
ATOM 4510 O O . VAL A 1 300 ? 16.032 -6.746 -2.035 1.00 40.81 300 VAL A O 1
ATOM 4523 N N . PHE A 1 301 ? 15.425 -8.072 -0.322 1.00 41.51 301 PHE A N 1
ATOM 4524 C CA . PHE A 1 301 ? 16.419 -9.084 -0.624 1.00 41.51 301 PHE A CA 1
ATOM 4525 C C . PHE A 1 301 ? 15.786 -10.462 -0.670 1.00 41.51 301 PHE A C 1
ATOM 4526 O O . PHE A 1 301 ? 14.834 -10.754 0.056 1.00 41.51 301 PHE A O 1
ATOM 4543 N N . GLU A 1 302 ? 16.338 -11.307 -1.530 1.00 42.93 302 GLU A N 1
ATOM 4544 C CA . GLU A 1 302 ? 15.933 -12.697 -1.631 1.00 42.93 302 GLU A CA 1
ATOM 4545 C C . GLU A 1 302 ? 16.883 -13.571 -0.832 1.00 42.93 302 GLU A C 1
ATOM 4546 O O . GLU A 1 302 ? 18.077 -13.287 -0.719 1.00 42.93 302 GLU A O 1
ATOM 4558 N N . LYS A 1 303 ? 16.335 -14.645 -0.277 1.00 46.71 303 LYS A N 1
ATOM 4559 C CA . LYS A 1 303 ? 17.115 -15.562 0.544 1.00 46.71 303 LYS A CA 1
ATOM 4560 C C . LYS A 1 303 ? 16.471 -16.936 0.407 1.00 46.71 303 LYS A C 1
ATOM 4561 O O . LYS A 1 303 ? 15.480 -17.230 1.080 1.00 46.71 303 LYS A O 1
ATOM 4580 N N . ASP A 1 304 ? 17.040 -17.765 -0.462 1.00 49.09 304 ASP A N 1
ATOM 4581 C CA . ASP A 1 304 ? 16.513 -19.094 -0.739 1.00 49.09 304 ASP A CA 1
ATOM 4582 C C . ASP A 1 304 ? 15.109 -19.008 -1.335 1.00 49.09 304 ASP A C 1
ATOM 4583 O O . ASP A 1 304 ? 14.145 -19.575 -0.821 1.00 49.09 304 ASP A O 1
ATOM 4592 N N . ARG A 1 305 ? 15.010 -18.267 -2.437 1.00 51.06 305 ARG A N 1
ATOM 4593 C CA . ARG A 1 305 ? 13.829 -18.297 -3.288 1.00 51.06 305 ARG A CA 1
ATOM 4594 C C . ARG A 1 305 ? 12.611 -17.680 -2.608 1.00 51.06 305 ARG A C 1
ATOM 4595 O O . ARG A 1 305 ? 11.474 -18.054 -2.894 1.00 51.06 305 ARG A O 1
ATOM 4616 N N . ASN A 1 306 ? 12.835 -16.733 -1.702 1.00 44.65 306 ASN A N 1
ATOM 4617 C CA . ASN A 1 306 ? 11.752 -16.057 -0.999 1.00 44.65 306 ASN A CA 1
ATOM 4618 C C . ASN A 1 306 ? 12.130 -14.597 -0.829 1.00 44.65 306 ASN A C 1
ATOM 4619 O O . ASN A 1 306 ? 13.161 -14.287 -0.226 1.00 44.65 306 ASN A O 1
ATOM 4630 N N . ILE A 1 307 ? 11.294 -13.708 -1.351 1.00 39.61 307 ILE A N 1
ATOM 4631 C CA . ILE A 1 307 ? 11.624 -12.294 -1.417 1.00 39.61 307 ILE A CA 1
ATOM 4632 C C . ILE A 1 307 ? 11.247 -11.591 -0.128 1.00 39.61 307 ILE A C 1
ATOM 4633 O O . ILE A 1 307 ? 10.150 -11.038 -0.011 1.00 39.61 307 ILE A O 1
ATOM 4649 N N . TYR A 1 308 ? 12.151 -11.583 0.839 1.00 42.13 308 TYR A N 1
ATOM 4650 C CA . TYR A 1 308 ? 11.892 -10.807 2.030 1.00 42.13 308 TYR A CA 1
ATOM 4651 C C . TYR A 1 308 ? 12.159 -9.337 1.742 1.00 42.13 308 TYR A C 1
ATOM 4652 O O . TYR A 1 308 ? 12.915 -8.980 0.836 1.00 42.13 308 TYR A O 1
ATOM 4670 N N . ALA A 1 309 ? 11.513 -8.478 2.517 1.00 39.65 309 ALA A N 1
ATOM 4671 C CA . ALA A 1 309 ? 11.811 -7.051 2.453 1.00 39.65 309 ALA A CA 1
ATOM 4672 C C . ALA A 1 309 ? 11.621 -6.462 3.833 1.00 39.65 309 ALA A C 1
ATOM 4673 O O . ALA A 1 309 ? 10.531 -6.560 4.397 1.00 39.65 309 ALA A O 1
ATOM 4680 N N . LYS A 1 310 ? 12.664 -5.857 4.374 1.00 43.31 310 LYS A N 1
ATOM 4681 C CA . LYS A 1 310 ? 12.602 -5.375 5.740 1.00 43.31 310 LYS A CA 1
ATOM 4682 C C . LYS A 1 310 ? 12.863 -3.882 5.789 1.00 43.31 310 LYS A C 1
ATOM 4683 O O . LYS A 1 310 ? 13.287 -3.259 4.813 1.00 43.31 310 LYS A O 1
ATOM 4702 N N . THR A 1 311 ? 12.577 -3.320 6.956 1.00 45.40 311 THR A N 1
ATOM 4703 C CA . THR A 1 311 ? 12.763 -1.902 7.206 1.00 45.40 311 THR A CA 1
ATOM 4704 C C . THR A 1 311 ? 13.514 -1.718 8.514 1.00 45.40 311 THR A C 1
ATOM 4705 O O . THR A 1 311 ? 13.400 -2.531 9.433 1.00 45.40 311 THR A O 1
ATOM 4716 N N . HIS A 1 312 ? 14.279 -0.634 8.591 1.00 50.45 312 HIS A N 1
ATOM 4717 C CA . HIS A 1 312 ? 15.194 -0.395 9.697 1.00 50.45 312 HIS A CA 1
ATOM 4718 C C . HIS A 1 312 ? 14.800 0.780 10.577 1.00 50.45 312 HIS A C 1
ATOM 4719 O O . HIS A 1 312 ? 14.658 0.618 11.791 1.00 50.45 312 HIS A O 1
ATOM 4733 N N . VAL A 1 313 ? 14.626 1.965 10.000 1.00 51.08 313 VAL A N 1
ATOM 4734 C CA . VAL A 1 313 ? 14.585 3.205 10.756 1.00 51.08 313 VAL A CA 1
ATOM 4735 C C . VAL A 1 313 ? 13.187 3.804 10.800 1.00 51.08 313 VAL A C 1
ATOM 4736 O O . VAL A 1 313 ? 12.706 4.182 11.870 1.00 51.08 313 VAL A O 1
ATOM 4749 N N . GLY A 1 314 ? 12.522 3.908 9.652 1.00 48.11 314 GLY A N 1
ATOM 4750 C CA . GLY A 1 314 ? 11.219 4.542 9.597 1.00 48.11 314 GLY A CA 1
ATOM 4751 C C . GLY A 1 314 ? 10.176 3.902 10.481 1.00 48.11 314 GLY A C 1
ATOM 4752 O O . GLY A 1 314 ? 9.098 4.482 10.653 1.00 48.11 314 GLY A O 1
ATOM 4756 N N . SER A 1 315 ? 10.460 2.736 11.042 1.00 46.43 315 SER A N 1
ATOM 4757 C CA . SER A 1 315 ? 9.493 1.971 11.807 1.00 46.43 315 SER A CA 1
ATOM 4758 C C . SER A 1 315 ? 9.935 1.823 13.252 1.00 46.43 315 SER A C 1
ATOM 4759 O O . SER A 1 315 ? 11.070 2.127 13.621 1.00 46.43 315 SER A O 1
ATOM 4767 N N . ALA A 1 316 ? 9.007 1.335 14.069 1.00 46.90 316 ALA A N 1
ATOM 4768 C CA . ALA A 1 316 ? 9.266 1.146 15.491 1.00 46.90 316 ALA A CA 1
ATOM 4769 C C . ALA A 1 316 ? 8.391 0.001 15.982 1.00 46.90 316 ALA A C 1
ATOM 4770 O O . ALA A 1 316 ? 7.230 0.208 16.340 1.00 46.90 316 ALA A O 1
ATOM 4777 N N . LEU A 1 317 ? 8.965 -1.192 16.005 1.00 49.89 317 LEU A N 1
ATOM 4778 C CA . LEU A 1 317 ? 8.351 -2.320 16.678 1.00 49.89 317 LEU A CA 1
ATOM 4779 C C . LEU A 1 317 ? 7.942 -1.931 18.090 1.00 49.89 317 LEU A C 1
ATOM 4780 O O . LEU A 1 317 ? 8.567 -1.080 18.727 1.00 49.89 317 LEU A O 1
ATOM 4796 N N . GLN A 1 318 ? 6.872 -2.550 18.575 1.00 52.14 318 GLN A N 1
ATOM 4797 C CA . GLN A 1 318 ? 6.412 -2.381 19.945 1.00 52.14 318 GLN A CA 1
ATOM 4798 C C . GLN A 1 318 ? 6.226 -3.760 20.543 1.00 52.14 318 GLN A C 1
ATOM 4799 O O . GLN A 1 318 ? 5.261 -4.458 20.207 1.00 52.14 318 GLN A O 1
ATOM 4813 N N . LEU A 1 319 ? 7.127 -4.121 21.445 1.00 58.05 319 LEU A N 1
ATOM 4814 C CA . LEU A 1 319 ? 7.282 -5.460 21.970 1.00 58.05 319 LEU A CA 1
ATOM 4815 C C . LEU A 1 319 ? 6.769 -5.510 23.398 1.00 58.05 319 LEU A C 1
ATOM 4816 O O . LEU A 1 319 ? 6.738 -4.501 24.104 1.00 58.05 319 LEU A O 1
ATOM 4832 N N . HIS A 1 320 ? 6.394 -6.709 23.830 1.00 61.06 320 HIS A N 1
ATOM 4833 C CA . HIS A 1 320 ? 5.798 -6.909 25.146 1.00 61.06 320 HIS A CA 1
ATOM 4834 C C . HIS A 1 320 ? 6.404 -8.163 25.751 1.00 61.06 320 HIS A C 1
ATOM 4835 O O . HIS A 1 320 ? 6.179 -9.268 25.251 1.00 61.06 320 HIS A O 1
ATOM 4849 N N . ILE A 1 321 ? 7.167 -7.990 26.821 1.00 65.40 321 ILE A N 1
ATOM 4850 C CA . ILE A 1 321 ? 7.907 -9.067 27.452 1.00 65.40 321 ILE A CA 1
ATOM 4851 C C . ILE A 1 321 ? 7.322 -9.334 28.827 1.00 65.40 321 ILE A C 1
ATOM 4852 O O . ILE A 1 321 ? 6.868 -8.412 29.521 1.00 65.40 321 ILE A O 1
ATOM 4868 N N . VAL A 1 322 ? 7.330 -10.605 29.211 1.00 71.89 322 VAL A N 1
ATOM 4869 C CA . VAL A 1 322 ? 6.864 -11.055 30.511 1.00 71.89 322 VAL A CA 1
ATOM 4870 C C . VAL A 1 322 ? 7.897 -12.016 31.071 1.00 71.89 322 VAL A C 1
ATOM 4871 O O . VAL A 1 322 ? 8.117 -13.094 30.507 1.00 71.89 322 VAL A O 1
ATOM 4884 N N . ALA A 1 323 ? 8.529 -11.628 32.170 1.00 78.01 323 ALA A N 1
ATOM 4885 C CA . ALA A 1 323 ? 9.437 -12.502 32.893 1.00 78.01 323 ALA A CA 1
ATOM 4886 C C . ALA A 1 323 ? 8.636 -13.292 33.917 1.00 78.01 323 ALA A C 1
ATOM 4887 O O . ALA A 1 323 ? 7.962 -12.706 34.771 1.00 78.01 323 ALA A O 1
ATOM 4894 N N . GLN A 1 324 ? 8.715 -14.615 33.838 1.00 83.68 324 GLN A N 1
ATOM 4895 C CA . GLN A 1 324 ? 7.932 -15.456 34.730 1.00 83.68 324 GLN A CA 1
ATOM 4896 C C . GLN A 1 324 ? 8.350 -15.229 36.173 1.00 83.68 324 GLN A C 1
ATOM 4897 O O . GLN A 1 324 ? 9.431 -15.651 36.593 1.00 83.68 324 GLN A O 1
ATOM 4911 N N . ASP A 1 325 ? 7.492 -14.554 36.935 1.00 86.66 325 ASP A N 1
ATOM 4912 C CA . ASP A 1 325 ? 7.714 -14.325 38.359 1.00 86.66 325 ASP A CA 1
ATOM 4913 C C . ASP A 1 325 ? 8.920 -13.418 38.599 1.00 86.66 325 ASP A C 1
ATOM 4914 O O . ASP A 1 325 ? 9.702 -13.633 39.525 1.00 86.66 325 ASP A O 1
ATOM 4923 N N . LEU A 1 326 ? 9.068 -12.398 37.759 1.00 83.86 326 LEU A N 1
ATOM 4924 C CA . LEU A 1 326 ? 10.084 -11.372 37.934 1.00 83.86 326 LEU A CA 1
ATOM 4925 C C . LEU A 1 326 ? 9.479 -10.037 37.529 1.00 83.86 326 LEU A C 1
ATOM 4926 O O . LEU A 1 326 ? 8.263 -9.907 37.363 1.00 83.86 326 LEU A O 1
ATOM 4942 N N . LYS A 1 327 ? 10.339 -9.036 37.376 1.00 82.55 327 LYS A N 1
ATOM 4943 C CA . LYS A 1 327 ? 9.956 -7.798 36.724 1.00 82.55 327 LYS A CA 1
ATOM 4944 C C . LYS A 1 327 ? 11.169 -7.258 35.986 1.00 82.55 327 LYS A C 1
ATOM 4945 O O . LYS A 1 327 ? 12.317 -7.537 36.350 1.00 82.55 327 LYS A O 1
ATOM 4964 N N . ILE A 1 328 ? 10.895 -6.477 34.947 1.00 75.91 328 ILE A N 1
ATOM 4965 C CA . ILE A 1 328 ? 11.905 -5.986 34.024 1.00 75.91 328 ILE A CA 1
ATOM 4966 C C . ILE A 1 328 ? 12.086 -4.493 34.230 1.00 75.91 328 ILE A C 1
ATOM 4967 O O . ILE A 1 328 ? 11.141 -3.783 34.590 1.00 75.91 328 ILE A O 1
ATOM 4983 N N . THR A 1 329 ? 13.306 -4.022 33.997 1.00 80.11 329 THR A N 1
ATOM 4984 C CA . THR A 1 329 ? 13.619 -2.605 34.043 1.00 80.11 329 THR A CA 1
ATOM 4985 C C . THR A 1 329 ? 14.678 -2.312 32.997 1.00 80.11 329 THR A C 1
ATOM 4986 O O . THR A 1 329 ? 15.694 -3.007 32.927 1.00 80.11 329 THR A O 1
ATOM 4997 N N . THR A 1 330 ? 14.443 -1.292 32.183 1.00 77.12 330 THR A N 1
ATOM 4998 C CA . THR A 1 330 ? 15.395 -0.954 31.144 1.00 77.12 330 THR A CA 1
ATOM 4999 C C . THR A 1 330 ? 16.613 -0.270 31.755 1.00 77.12 330 THR A C 1
ATOM 5000 O O . THR A 1 330 ? 16.719 -0.085 32.970 1.00 77.12 330 THR A O 1
ATOM 5011 N N . VAL A 1 331 ? 17.551 0.108 30.892 1.00 82.58 331 VAL A N 1
ATOM 5012 C CA . VAL A 1 331 ? 18.753 0.819 31.301 1.00 82.58 331 VAL A CA 1
ATOM 5013 C C . VAL A 1 331 ? 18.979 1.962 30.327 1.00 82.58 331 VAL A C 1
ATOM 5014 O O . VAL A 1 331 ? 19.067 1.741 29.114 1.00 82.58 331 VAL A O 1
ATOM 5027 N N . LYS A 1 332 ? 19.068 3.175 30.854 1.00 88.21 332 LYS A N 1
ATOM 5028 C CA . LYS A 1 332 ? 19.377 4.342 30.046 1.00 88.21 332 LYS A CA 1
ATOM 5029 C C . LYS A 1 332 ? 20.879 4.572 30.092 1.00 88.21 332 LYS A C 1
ATOM 5030 O O . LYS A 1 332 ? 21.476 4.606 31.171 1.00 88.21 332 LYS A O 1
ATOM 5049 N N . HIS A 1 333 ? 21.487 4.714 28.922 1.00 87.68 333 HIS A N 1
ATOM 5050 C CA . HIS A 1 333 ? 22.938 4.742 28.784 1.00 87.68 333 HIS A CA 1
ATOM 5051 C C . HIS A 1 333 ? 23.354 6.135 28.327 1.00 87.68 333 HIS A C 1
ATOM 5052 O O . HIS A 1 333 ? 23.470 6.405 27.129 1.00 87.68 333 HIS A O 1
ATOM 5066 N N . THR A 1 334 ? 23.584 7.021 29.290 1.00 89.41 334 THR A N 1
ATOM 5067 C CA . THR A 1 334 ? 24.005 8.376 28.972 1.00 89.41 334 THR A CA 1
ATOM 5068 C C . THR A 1 334 ? 25.453 8.379 28.510 1.00 89.41 334 THR A C 1
ATOM 5069 O O . THR A 1 334 ? 26.327 7.803 29.164 1.00 89.41 334 THR A O 1
ATOM 5080 N N . SER A 1 335 ? 25.708 9.029 27.380 1.00 89.17 335 SER A N 1
ATOM 5081 C CA . SER A 1 335 ? 27.068 9.170 26.887 1.00 89.17 335 SER A CA 1
ATOM 5082 C C . SER A 1 335 ? 27.072 10.150 25.728 1.00 89.17 335 SER A C 1
ATOM 5083 O O . SER A 1 335 ? 26.212 10.079 24.848 1.00 89.17 335 SER A O 1
ATOM 5091 N N . HIS A 1 336 ? 28.043 11.058 25.734 1.00 86.31 336 HIS A N 1
ATOM 5092 C CA . HIS A 1 336 ? 28.242 11.940 24.599 1.00 86.31 336 HIS A CA 1
ATOM 5093 C C . HIS A 1 336 ? 28.749 11.127 23.412 1.00 86.31 336 HIS A C 1
ATOM 5094 O O . HIS A 1 336 ? 28.913 9.907 23.482 1.00 86.31 336 HIS A O 1
ATOM 5108 N N . CYS A 1 337 ? 29.001 11.810 22.301 1.00 87.17 337 CYS A N 1
ATOM 5109 C CA . CYS A 1 337 ? 29.396 11.109 21.091 1.00 87.17 337 CYS A CA 1
ATOM 5110 C C . CYS A 1 337 ? 30.156 12.056 20.178 1.00 87.17 337 CYS A C 1
ATOM 5111 O O . CYS A 1 337 ? 29.909 13.265 20.169 1.00 87.17 337 CYS A O 1
ATOM 5118 N N . GLN A 1 338 ? 31.080 11.487 19.410 1.00 84.36 338 GLN A N 1
ATOM 5119 C CA . GLN A 1 338 ? 31.840 12.214 18.408 1.00 84.36 338 GLN A CA 1
ATOM 5120 C C . GLN A 1 338 ? 31.536 11.630 17.040 1.00 84.36 338 GLN A C 1
ATOM 5121 O O . GLN A 1 338 ? 31.295 10.429 16.905 1.00 84.36 338 GLN A O 1
ATOM 5135 N N . VAL A 1 339 ? 31.568 12.485 16.024 1.00 78.58 339 VAL A N 1
ATOM 5136 C CA . VAL A 1 339 ? 31.119 12.132 14.686 1.00 78.58 339 VAL A CA 1
ATOM 5137 C C . VAL A 1 339 ? 32.231 12.413 13.689 1.00 78.58 339 VAL A C 1
ATOM 5138 O O . VAL A 1 339 ? 32.846 13.484 13.722 1.00 78.58 339 VAL A O 1
ATOM 5151 N N . GLU A 1 340 ? 32.480 11.454 12.803 1.00 78.66 340 GLU A N 1
ATOM 5152 C CA . GLU A 1 340 ? 33.425 11.585 11.704 1.00 78.66 340 GLU A CA 1
ATOM 5153 C C . GLU A 1 340 ? 32.635 11.438 10.414 1.00 78.66 340 GLU A C 1
ATOM 5154 O O . GLU A 1 340 ? 32.121 10.353 10.110 1.00 78.66 340 GLU A O 1
ATOM 5166 N N . ALA A 1 341 ? 32.546 12.529 9.666 1.00 68.95 341 ALA A N 1
ATOM 5167 C CA . ALA A 1 341 ? 31.704 12.608 8.486 1.00 68.95 341 ALA A CA 1
ATOM 5168 C C . ALA A 1 341 ? 32.388 11.935 7.304 1.00 68.95 341 ALA A C 1
ATOM 5169 O O . ALA A 1 341 ? 33.383 11.220 7.443 1.00 68.95 341 ALA A O 1
ATOM 5176 N N . SER A 1 342 ? 31.838 12.158 6.118 1.00 65.97 342 SER A N 1
ATOM 5177 C CA . SER A 1 342 ? 32.403 11.661 4.878 1.00 65.97 342 SER A CA 1
ATOM 5178 C C . SER A 1 342 ? 31.803 12.470 3.739 1.00 65.97 342 SER A C 1
ATOM 5179 O O . SER A 1 342 ? 31.138 13.487 3.961 1.00 65.97 342 SER A O 1
ATOM 5187 N N . ASP A 1 343 ? 32.035 12.016 2.516 1.00 65.09 343 ASP A N 1
ATOM 5188 C CA . ASP A 1 343 ? 31.544 12.682 1.323 1.00 65.09 343 ASP A CA 1
ATOM 5189 C C . ASP A 1 343 ? 30.406 11.872 0.725 1.00 65.09 343 ASP A C 1
ATOM 5190 O O . ASP A 1 343 ? 30.483 10.643 0.642 1.00 65.09 343 ASP A O 1
ATOM 5199 N N . LEU A 1 344 ? 29.349 12.566 0.316 1.00 63.67 344 LEU A N 1
ATOM 5200 C CA . LEU A 1 344 ? 28.216 11.892 -0.290 1.00 63.67 344 LEU A CA 1
ATOM 5201 C C . LEU A 1 344 ? 28.659 11.101 -1.513 1.00 63.67 344 LEU A C 1
ATOM 5202 O O . LEU A 1 344 ? 29.745 11.298 -2.061 1.00 63.67 344 LEU A O 1
ATOM 5218 N N . SER A 1 345 ? 27.792 10.189 -1.939 1.00 59.42 345 SER A N 1
ATOM 5219 C CA . SER A 1 345 ? 28.109 9.298 -3.043 1.00 59.42 345 SER A CA 1
ATOM 5220 C C . SER A 1 345 ? 26.820 8.690 -3.561 1.00 59.42 345 SER A C 1
ATOM 5221 O O . SER A 1 345 ? 26.010 8.191 -2.774 1.00 59.42 345 SER A O 1
ATOM 5229 N N . GLY A 1 346 ? 26.631 8.738 -4.878 1.00 61.87 346 GLY A N 1
ATOM 5230 C CA . GLY A 1 346 ? 25.522 8.069 -5.519 1.00 61.87 346 GLY A CA 1
ATOM 5231 C C . GLY A 1 346 ? 24.619 9.047 -6.243 1.00 61.87 346 GLY A C 1
ATOM 5232 O O . GLY A 1 346 ? 25.062 10.107 -6.702 1.00 61.87 346 GLY A O 1
ATOM 5236 N N . CYS A 1 347 ? 23.348 8.679 -6.331 1.00 58.32 347 CYS A N 1
ATOM 5237 C CA . CYS A 1 347 ? 22.374 9.402 -7.126 1.00 58.32 347 CYS A CA 1
ATOM 5238 C C . CYS A 1 347 ? 21.432 10.197 -6.235 1.00 58.32 347 CYS A C 1
ATOM 5239 O O . CYS A 1 347 ? 21.210 9.859 -5.070 1.00 58.32 347 CYS A O 1
ATOM 5246 N N . TYR A 1 348 ? 20.884 11.265 -6.803 1.00 58.29 348 TYR A N 1
ATOM 5247 C CA . TYR A 1 348 ? 19.877 12.087 -6.152 1.00 58.29 348 TYR A CA 1
ATOM 5248 C C . TYR A 1 348 ? 18.554 11.897 -6.872 1.00 58.29 348 TYR A C 1
ATOM 5249 O O . TYR A 1 348 ? 18.517 11.777 -8.100 1.00 58.29 348 TYR A O 1
ATOM 5267 N N . SER A 1 349 ? 17.469 11.873 -6.105 1.00 50.88 349 SER A N 1
ATOM 5268 C CA . SER A 1 349 ? 16.154 11.558 -6.642 1.00 50.88 349 SER A CA 1
ATOM 5269 C C . SER A 1 349 ? 16.177 10.192 -7.326 1.00 50.88 349 SER A C 1
ATOM 5270 O O . SER A 1 349 ? 15.950 10.056 -8.528 1.00 50.88 349 SER A O 1
ATOM 5278 N N . CYS A 1 350 ? 16.480 9.177 -6.525 1.00 51.39 350 CYS A N 1
ATOM 5279 C CA . CYS A 1 350 ? 16.493 7.800 -6.983 1.00 51.39 350 CYS A CA 1
ATOM 5280 C C . CYS A 1 350 ? 16.009 6.909 -5.854 1.00 51.39 350 CYS A C 1
ATOM 5281 O O . CYS A 1 350 ? 16.118 7.252 -4.675 1.00 51.39 350 CYS A O 1
ATOM 5288 N N . THR A 1 351 ? 15.466 5.753 -6.230 1.00 49.56 351 THR A N 1
ATOM 5289 C CA . THR A 1 351 ? 15.006 4.805 -5.226 1.00 49.56 351 THR A CA 1
ATOM 5290 C C . THR A 1 351 ? 16.129 4.387 -4.294 1.00 49.56 351 THR A C 1
ATOM 5291 O O . THR A 1 351 ? 15.864 4.005 -3.149 1.00 49.56 351 THR A O 1
ATOM 5302 N N . SER A 1 352 ? 17.373 4.450 -4.756 1.00 50.75 352 SER A N 1
ATOM 5303 C CA . SER A 1 352 ? 18.509 4.283 -3.871 1.00 50.75 352 SER A CA 1
ATOM 5304 C C . SER A 1 352 ? 18.765 5.580 -3.117 1.00 50.75 352 SER A C 1
ATOM 5305 O O . SER A 1 352 ? 18.273 6.651 -3.476 1.00 50.75 352 SER A O 1
ATOM 5313 N N . GLY A 1 353 ? 19.559 5.478 -2.063 1.00 54.43 353 GLY A N 1
ATOM 5314 C CA . GLY A 1 353 ? 19.834 6.603 -1.197 1.00 54.43 353 GLY A CA 1
ATOM 5315 C C . GLY A 1 353 ? 21.177 7.239 -1.488 1.00 54.43 353 GLY A C 1
ATOM 5316 O O . GLY A 1 353 ? 22.122 6.577 -1.909 1.00 54.43 353 GLY A O 1
ATOM 5320 N N . ALA A 1 354 ? 21.244 8.545 -1.262 1.00 57.42 354 ALA A N 1
ATOM 5321 C CA . ALA A 1 354 ? 22.504 9.266 -1.345 1.00 57.42 354 ALA A CA 1
ATOM 5322 C C . ALA A 1 354 ? 23.431 8.745 -0.257 1.00 57.42 354 ALA A C 1
ATOM 5323 O O . ALA A 1 354 ? 23.220 9.009 0.930 1.00 57.42 354 ALA A O 1
ATOM 5330 N N . SER A 1 355 ? 24.458 8.006 -0.658 1.00 57.99 355 SER A N 1
ATOM 5331 C CA . SER A 1 355 ? 25.241 7.248 0.299 1.00 57.99 355 SER A CA 1
ATOM 5332 C C . SER A 1 355 ? 26.085 8.164 1.174 1.00 57.99 355 SER A C 1
ATOM 5333 O O . SER A 1 355 ? 26.391 9.305 0.826 1.00 57.99 355 SER A O 1
ATOM 5341 N N . LEU A 1 356 ? 26.457 7.636 2.334 1.00 63.15 356 LEU A N 1
ATOM 5342 C CA . LEU A 1 356 ? 27.353 8.315 3.252 1.00 63.15 356 LEU A CA 1
ATOM 5343 C C . LEU A 1 356 ? 28.158 7.271 4.007 1.00 63.15 356 LEU A C 1
ATOM 5344 O O . LEU A 1 356 ? 28.010 6.065 3.797 1.00 63.15 356 LEU A O 1
ATOM 5360 N N . THR A 1 357 ? 29.021 7.752 4.897 1.00 66.35 357 THR A N 1
ATOM 5361 C CA . THR A 1 357 ? 29.749 6.875 5.804 1.00 66.35 357 THR A CA 1
ATOM 5362 C C . THR A 1 357 ? 30.104 7.725 7.021 1.00 66.35 357 THR A C 1
ATOM 5363 O O . THR A 1 357 ? 31.051 8.514 6.969 1.00 66.35 357 THR A O 1
ATOM 5374 N N . LEU A 1 358 ? 29.343 7.562 8.092 1.00 68.04 358 LEU A N 1
ATOM 5375 C CA . LEU A 1 358 ? 29.481 8.386 9.285 1.00 68.04 358 LEU A CA 1
ATOM 5376 C C . LEU A 1 358 ? 30.046 7.529 10.406 1.00 68.04 358 LEU A C 1
ATOM 5377 O O . LEU A 1 358 ? 29.304 6.897 11.159 1.00 68.04 358 LEU A O 1
ATOM 5393 N N . SER A 1 359 ? 31.365 7.521 10.524 1.00 80.44 359 SER A N 1
ATOM 5394 C CA . SER A 1 359 ? 31.956 6.912 11.697 1.00 80.44 359 SER A CA 1
ATOM 5395 C C . SER A 1 359 ? 31.567 7.721 12.925 1.00 80.44 359 SER A C 1
ATOM 5396 O O . SER A 1 359 ? 31.218 8.898 12.836 1.00 80.44 359 SER A O 1
ATOM 5404 N N . CYS A 1 360 ? 31.618 7.082 14.085 1.00 87.21 360 CYS A N 1
ATOM 5405 C CA . CYS A 1 360 ? 31.247 7.815 15.284 1.00 87.21 360 CYS A CA 1
ATOM 5406 C C . CYS A 1 360 ? 31.634 7.011 16.510 1.00 87.21 360 CYS A C 1
ATOM 5407 O O . CYS A 1 360 ? 31.538 5.782 16.513 1.00 87.21 360 CYS A O 1
ATOM 5414 N N . LYS A 1 361 ? 32.063 7.722 17.542 1.00 89.00 361 LYS A N 1
ATOM 5415 C CA . LYS A 1 361 ? 32.515 7.130 18.787 1.00 89.00 361 LYS A CA 1
ATOM 5416 C C . LYS A 1 361 ? 31.613 7.570 19.930 1.00 89.00 361 LYS A C 1
ATOM 5417 O O . LYS A 1 361 ? 30.960 8.616 19.872 1.00 89.00 361 LYS A O 1
ATOM 5436 N N . SER A 1 362 ? 31.599 6.756 20.985 1.00 90.83 362 SER A N 1
ATOM 5437 C CA . SER A 1 362 ? 30.632 6.900 22.060 1.00 90.83 362 SER A CA 1
ATOM 5438 C C . SER A 1 362 ? 31.234 7.021 23.449 1.00 90.83 362 SER A C 1
ATOM 5439 O O . SER A 1 362 ? 30.499 7.359 24.383 1.00 90.83 362 SER A O 1
ATOM 5447 N N . ASP A 1 363 ? 32.520 6.729 23.627 1.00 91.82 363 ASP A N 1
ATOM 5448 C CA . ASP A 1 363 ? 33.163 6.704 24.943 1.00 91.82 363 ASP A CA 1
ATOM 5449 C C . ASP A 1 363 ? 32.350 5.902 25.955 1.00 91.82 363 ASP A C 1
ATOM 5450 O O . ASP A 1 363 ? 32.475 6.106 27.166 1.00 91.82 363 ASP A O 1
ATOM 5459 N N . ASN A 1 364 ? 31.523 4.977 25.469 1.00 92.26 364 ASN A N 1
ATOM 5460 C CA . ASN A 1 364 ? 30.677 4.162 26.330 1.00 92.26 364 ASN A CA 1
ATOM 5461 C C . ASN A 1 364 ? 29.916 3.144 25.492 1.00 92.26 364 ASN A C 1
ATOM 5462 O O . ASN A 1 364 ? 30.019 3.151 24.261 1.00 92.26 364 ASN A O 1
ATOM 5473 N N . GLY A 1 365 ? 29.155 2.267 26.145 1.00 87.82 365 GLY A N 1
ATOM 5474 C CA . GLY A 1 365 ? 28.338 1.298 25.440 1.00 87.82 365 GLY A CA 1
ATOM 5475 C C . GLY A 1 365 ? 27.570 1.939 24.305 1.00 87.82 365 GLY A C 1
ATOM 5476 O O . GLY A 1 365 ? 27.191 3.109 24.400 1.00 87.82 365 GLY A O 1
ATOM 5480 N N . GLU A 1 366 ? 27.336 1.194 23.228 1.00 78.61 366 GLU A N 1
ATOM 5481 C CA . GLU A 1 366 ? 26.776 1.798 22.029 1.00 78.61 366 GLU A CA 1
ATOM 5482 C C . GLU A 1 366 ? 25.456 2.479 22.350 1.00 78.61 366 GLU A C 1
ATOM 5483 O O . GLU A 1 366 ? 24.608 1.926 23.055 1.00 78.61 366 GLU A O 1
ATOM 5495 N N . VAL A 1 367 ? 25.295 3.692 21.833 1.00 76.45 367 VAL A N 1
ATOM 5496 C CA . VAL A 1 367 ? 24.132 4.518 22.099 1.00 76.45 367 VAL A CA 1
ATOM 5497 C C . VAL A 1 367 ? 23.559 4.962 20.759 1.00 76.45 367 VAL A C 1
ATOM 5498 O O . VAL A 1 367 ? 24.139 4.724 19.700 1.00 76.45 367 VAL A O 1
ATOM 5511 N N . LEU A 1 368 ? 22.406 5.615 20.819 1.00 68.21 368 LEU A N 1
ATOM 5512 C CA . LEU A 1 368 ? 21.657 5.990 19.632 1.00 68.21 368 LEU A CA 1
ATOM 5513 C C . LEU A 1 368 ? 21.712 7.490 19.401 1.00 68.21 368 LEU A C 1
ATOM 5514 O O . LEU A 1 368 ? 21.730 8.279 20.350 1.00 68.21 368 LEU A O 1
ATOM 5530 N N . ALA A 1 369 ? 21.726 7.870 18.130 1.00 65.39 369 ALA A N 1
ATOM 5531 C CA . ALA A 1 369 ? 21.806 9.257 17.716 1.00 65.39 369 ALA A CA 1
ATOM 5532 C C . ALA A 1 369 ? 20.733 9.528 16.681 1.00 65.39 369 ALA A C 1
ATOM 5533 O O . ALA A 1 369 ? 20.631 8.803 15.683 1.00 65.39 369 ALA A O 1
ATOM 5540 N N . ASN A 1 370 ? 19.952 10.580 16.919 1.00 62.15 370 ASN A N 1
ATOM 5541 C CA . ASN A 1 370 ? 18.867 11.000 16.035 1.00 62.15 370 ASN A CA 1
ATOM 5542 C C . ASN A 1 370 ? 19.405 12.077 15.103 1.00 62.15 370 ASN A C 1
ATOM 5543 O O . ASN A 1 370 ? 19.288 13.273 15.365 1.00 62.15 370 ASN A O 1
ATOM 5554 N N . MET A 1 371 ? 19.998 11.643 13.997 1.00 63.61 371 MET A N 1
ATOM 5555 C CA . MET A 1 371 ? 20.611 12.574 13.065 1.00 63.61 371 MET A CA 1
ATOM 5556 C C . MET A 1 371 ? 19.543 13.370 12.336 1.00 63.61 371 MET A C 1
ATOM 5557 O O . MET A 1 371 ? 18.552 12.809 11.855 1.00 63.61 371 MET A O 1
ATOM 5571 N N . LYS A 1 372 ? 19.767 14.676 12.231 1.00 65.09 372 LYS A N 1
ATOM 5572 C CA . LYS A 1 372 ? 18.810 15.608 11.648 1.00 65.09 372 LYS A CA 1
ATOM 5573 C C . LYS A 1 372 ? 19.539 16.499 10.658 1.00 65.09 372 LYS A C 1
ATOM 5574 O O . LYS A 1 372 ? 20.295 17.388 11.059 1.00 65.09 372 LYS A O 1
ATOM 5593 N N . CYS A 1 373 ? 19.312 16.264 9.376 1.00 65.76 373 CYS A N 1
ATOM 5594 C CA . CYS A 1 373 ? 19.780 17.163 8.337 1.00 65.76 373 CYS A CA 1
ATOM 5595 C C . CYS A 1 373 ? 18.733 18.252 8.121 1.00 65.76 373 CYS A C 1
ATOM 5596 O O . CYS A 1 373 ? 17.816 18.433 8.926 1.00 65.76 373 CYS A O 1
ATOM 5603 N N . ASN A 1 374 ? 18.871 19.000 7.027 1.00 68.91 374 ASN A N 1
ATOM 5604 C CA . ASN A 1 374 ? 17.964 20.108 6.758 1.00 68.91 374 ASN A CA 1
ATOM 5605 C C . ASN A 1 374 ? 16.512 19.653 6.808 1.00 68.91 374 ASN A C 1
ATOM 5606 O O . ASN A 1 374 ? 15.687 20.234 7.521 1.00 68.91 374 ASN A O 1
ATOM 5617 N N . GLU A 1 375 ? 16.186 18.606 6.056 1.00 63.62 375 GLU A N 1
ATOM 5618 C CA . GLU A 1 375 ? 14.838 18.059 5.987 1.00 63.62 375 GLU A CA 1
ATOM 5619 C C . GLU A 1 375 ? 14.757 16.645 6.535 1.00 63.62 375 GLU A C 1
ATOM 5620 O O . GLU A 1 375 ? 13.915 16.354 7.389 1.00 63.62 375 GLU A O 1
ATOM 5632 N N . GLN A 1 376 ? 15.628 15.757 6.062 1.00 57.79 376 GLN A N 1
ATOM 5633 C CA . GLN A 1 376 ? 15.579 14.349 6.418 1.00 57.79 376 GLN A CA 1
ATOM 5634 C C . GLN A 1 376 ? 15.858 14.132 7.894 1.00 57.79 376 GLN A C 1
ATOM 5635 O O . GLN A 1 376 ? 16.184 15.074 8.622 1.00 57.79 376 GLN A O 1
ATOM 5649 N N . THR A 1 377 ? 15.732 12.887 8.339 1.00 56.51 377 THR A N 1
ATOM 5650 C CA . THR A 1 377 ? 16.002 12.543 9.730 1.00 56.51 377 THR A CA 1
ATOM 5651 C C . THR A 1 377 ? 16.266 11.048 9.799 1.00 56.51 377 THR A C 1
ATOM 5652 O O . THR A 1 377 ? 15.353 10.250 9.574 1.00 56.51 377 THR A O 1
ATOM 5663 N N . HIS A 1 378 ? 17.494 10.679 10.121 1.00 57.00 378 HIS A N 1
ATOM 5664 C CA . HIS A 1 378 ? 17.918 9.291 10.182 1.00 57.00 378 HIS A CA 1
ATOM 5665 C C . HIS A 1 378 ? 18.387 8.992 11.600 1.00 57.00 378 HIS A C 1
ATOM 5666 O O . HIS A 1 378 ? 18.369 9.856 12.473 1.00 57.00 378 HIS A O 1
ATOM 5680 N N . VAL A 1 379 ? 18.796 7.752 11.839 1.00 59.04 379 VAL A N 1
ATOM 5681 C CA . VAL A 1 379 ? 19.312 7.359 13.141 1.00 59.04 379 VAL A CA 1
ATOM 5682 C C . VAL A 1 379 ? 20.536 6.479 12.955 1.00 59.04 379 VAL A C 1
ATOM 5683 O O . VAL A 1 379 ? 20.664 5.759 11.961 1.00 59.04 379 VAL A O 1
ATOM 5696 N N . ILE A 1 380 ? 21.446 6.552 13.926 1.00 65.26 380 ILE A N 1
ATOM 5697 C CA . ILE A 1 380 ? 22.663 5.748 13.932 1.00 65.26 380 ILE A CA 1
ATOM 5698 C C . ILE A 1 380 ? 22.911 5.257 15.352 1.00 65.26 380 ILE A C 1
ATOM 5699 O O . ILE A 1 380 ? 22.308 5.735 16.312 1.00 65.26 380 ILE A O 1
ATOM 5715 N N . ARG A 1 381 ? 23.812 4.286 15.479 1.00 70.61 381 ARG A N 1
ATOM 5716 C CA . ARG A 1 381 ? 23.981 3.520 16.713 1.00 70.61 381 ARG A CA 1
ATOM 5717 C C . ARG A 1 381 ? 25.451 3.412 17.079 1.00 70.61 381 ARG A C 1
ATOM 5718 O O . ARG A 1 381 ? 25.970 2.337 17.384 1.00 70.61 381 ARG A O 1
ATOM 5739 N N . CYS A 1 382 ? 26.142 4.542 17.077 1.00 82.58 382 CYS A N 1
ATOM 5740 C CA . CYS A 1 382 ? 27.589 4.508 17.149 1.00 82.58 382 CYS A CA 1
ATOM 5741 C C . CYS A 1 382 ? 28.073 4.147 18.550 1.00 82.58 382 CYS A C 1
ATOM 5742 O O . CYS A 1 382 ? 27.410 4.399 19.560 1.00 82.58 382 CYS A O 1
ATOM 5749 N N . THR A 1 383 ? 29.263 3.544 18.590 1.00 85.82 383 THR A N 1
ATOM 5750 C CA . THR A 1 383 ? 29.771 2.860 19.772 1.00 85.82 383 THR A CA 1
ATOM 5751 C C . THR A 1 383 ? 31.174 3.316 20.141 1.00 85.82 383 THR A C 1
ATOM 5752 O O . THR A 1 383 ? 31.669 4.321 19.624 1.00 85.82 383 THR A O 1
ATOM 5763 N N . GLU A 1 384 ? 31.816 2.573 21.043 1.00 89.89 384 GLU A N 1
ATOM 5764 C CA . GLU A 1 384 ? 33.145 2.940 21.518 1.00 89.89 384 GLU A CA 1
ATOM 5765 C C . GLU A 1 384 ? 34.128 3.097 20.365 1.00 89.89 384 GLU A C 1
ATOM 5766 O O . GLU A 1 384 ? 34.839 4.103 20.272 1.00 89.89 384 GLU A O 1
ATOM 5778 N N . SER A 1 385 ? 34.183 2.110 19.477 1.00 89.06 385 SER A N 1
ATOM 5779 C CA . SER A 1 385 ? 35.259 1.992 18.505 1.00 89.06 385 SER A CA 1
ATOM 5780 C C . SER A 1 385 ? 34.707 2.001 17.088 1.00 89.06 385 SER A C 1
ATOM 5781 O O . SER A 1 385 ? 33.762 1.267 16.781 1.00 89.06 385 SER A O 1
ATOM 5789 N N . GLY A 1 386 ? 35.300 2.834 16.234 1.00 89.12 386 GLY A N 1
ATOM 5790 C CA . GLY A 1 386 ? 35.039 2.802 14.807 1.00 89.12 386 GLY A CA 1
ATOM 5791 C C . GLY A 1 386 ? 33.566 2.771 14.461 1.00 89.12 386 GLY A C 1
ATOM 5792 O O . GLY A 1 386 ? 32.839 3.746 14.672 1.00 89.12 386 GLY A O 1
ATOM 5796 N N . PHE A 1 387 ? 33.118 1.635 13.928 1.00 78.07 387 PHE A N 1
ATOM 5797 C CA . PHE A 1 387 ? 31.703 1.378 13.673 1.00 78.07 387 PHE A CA 1
ATOM 5798 C C . PHE A 1 387 ? 31.119 2.377 12.668 1.00 78.07 387 PHE A C 1
ATOM 5799 O O . PHE A 1 387 ? 30.305 3.242 12.990 1.00 78.07 387 PHE A O 1
ATOM 5816 N N . ILE A 1 388 ? 31.578 2.225 11.427 1.00 73.65 388 ILE A N 1
ATOM 5817 C CA . ILE A 1 388 ? 31.045 3.025 10.340 1.00 73.65 388 ILE A CA 1
ATOM 5818 C C . ILE A 1 388 ? 29.540 2.801 10.209 1.00 73.65 388 ILE A C 1
ATOM 5819 O O . ILE A 1 388 ? 28.976 1.827 10.722 1.00 73.65 388 ILE A O 1
ATOM 5835 N N . ASN A 1 389 ? 28.883 3.729 9.513 1.00 70.29 389 ASN A N 1
ATOM 5836 C CA . ASN A 1 389 ? 27.465 3.604 9.210 1.00 70.29 389 ASN A CA 1
ATOM 5837 C C . ASN A 1 389 ? 27.186 4.141 7.819 1.00 70.29 389 ASN A C 1
ATOM 5838 O O . ASN A 1 389 ? 27.518 5.289 7.515 1.00 70.29 389 ASN A O 1
ATOM 5849 N N . ASN A 1 390 ? 26.575 3.308 6.987 1.00 64.42 390 ASN A N 1
ATOM 5850 C CA . ASN A 1 390 ? 26.089 3.709 5.676 1.00 64.42 390 ASN A CA 1
ATOM 5851 C C . ASN A 1 390 ? 24.584 3.912 5.772 1.00 64.42 390 ASN A C 1
ATOM 5852 O O . ASN A 1 390 ? 23.850 2.978 6.108 1.00 64.42 390 ASN A O 1
ATOM 5863 N N . ILE A 1 391 ? 24.122 5.129 5.474 1.00 61.20 391 ILE A N 1
ATOM 5864 C CA . ILE A 1 391 ? 22.801 5.555 5.916 1.00 61.20 391 ILE A CA 1
ATOM 5865 C C . ILE A 1 391 ? 21.890 6.033 4.794 1.00 61.20 391 ILE A C 1
ATOM 5866 O O . ILE A 1 391 ? 20.666 6.110 4.996 1.00 61.20 391 ILE A O 1
ATOM 5882 N N . LEU A 1 392 ? 22.392 6.367 3.606 1.00 54.20 392 LEU A N 1
ATOM 5883 C CA . LEU A 1 392 ? 21.558 6.474 2.408 1.00 54.20 392 LEU A CA 1
ATOM 5884 C C . LEU A 1 392 ? 20.455 7.529 2.560 1.00 54.20 392 LEU A C 1
ATOM 5885 O O . LEU A 1 392 ? 19.264 7.225 2.599 1.00 54.20 392 LEU A O 1
ATOM 5901 N N . LEU A 1 393 ? 20.885 8.785 2.646 1.00 57.86 393 LEU A N 1
ATOM 5902 C CA . LEU A 1 393 ? 19.946 9.898 2.656 1.00 57.86 393 LEU A CA 1
ATOM 5903 C C . LEU A 1 393 ? 19.345 10.100 1.264 1.00 57.86 393 LEU A C 1
ATOM 5904 O O . LEU A 1 393 ? 19.719 9.440 0.291 1.00 57.86 393 LEU A O 1
ATOM 5920 N N . MET A 1 394 ? 18.408 11.045 1.166 1.00 53.76 394 MET A N 1
ATOM 5921 C CA . MET A 1 394 ? 17.525 11.182 0.009 1.00 53.76 394 MET A CA 1
ATOM 5922 C C . MET A 1 394 ? 17.411 12.630 -0.452 1.00 53.76 394 MET A C 1
ATOM 5923 O O . MET A 1 394 ? 16.315 13.155 -0.655 1.00 53.76 394 MET A O 1
ATOM 5937 N N . PHE A 1 395 ? 18.539 13.308 -0.624 1.00 59.46 395 PHE A N 1
ATOM 5938 C CA . PHE A 1 395 ? 18.490 14.632 -1.221 1.00 59.46 395 PHE A CA 1
ATOM 5939 C C . PHE A 1 395 ? 18.051 14.542 -2.680 1.00 59.46 395 PHE A C 1
ATOM 5940 O O . PHE A 1 395 ? 18.087 13.478 -3.305 1.00 59.46 395 PHE A O 1
ATOM 5957 N N . ASP A 1 396 ? 17.637 15.687 -3.225 1.00 58.48 396 ASP A N 1
ATOM 5958 C CA . ASP A 1 396 ? 17.032 15.746 -4.551 1.00 58.48 396 ASP A CA 1
ATOM 5959 C C . ASP A 1 396 ? 17.640 16.854 -5.401 1.00 58.48 396 ASP A C 1
ATOM 5960 O O . ASP A 1 396 ? 16.929 17.533 -6.146 1.00 58.48 396 ASP A O 1
ATOM 5969 N N . THR A 1 397 ? 18.949 17.057 -5.303 1.00 60.34 397 THR A N 1
ATOM 5970 C CA . THR A 1 397 ? 19.651 18.032 -6.123 1.00 60.34 397 THR A CA 1
ATOM 5971 C C . THR A 1 397 ? 21.023 17.484 -6.489 1.00 60.34 397 THR A C 1
ATOM 5972 O O . THR A 1 397 ? 21.427 16.405 -6.046 1.00 60.34 397 THR A O 1
ATOM 5983 N N . SER A 1 398 ? 21.747 18.246 -7.306 1.00 62.49 398 SER A N 1
ATOM 5984 C CA . SER A 1 398 ? 23.092 17.849 -7.703 1.00 62.49 398 SER A CA 1
ATOM 5985 C C . SER A 1 398 ? 24.106 18.229 -6.634 1.00 62.49 398 SER A C 1
ATOM 5986 O O . SER A 1 398 ? 24.774 17.366 -6.057 1.00 62.49 398 SER A O 1
ATOM 5994 N N . GLU A 1 399 ? 24.227 19.522 -6.359 1.00 64.05 399 GLU A N 1
ATOM 5995 C CA . GLU A 1 399 ? 25.080 20.006 -5.288 1.00 64.05 399 GLU A CA 1
ATOM 5996 C C . GLU A 1 399 ? 24.315 19.942 -3.979 1.00 64.05 399 GLU A C 1
ATOM 5997 O O . GLU A 1 399 ? 23.127 20.271 -3.924 1.00 64.05 399 GLU A O 1
ATOM 6009 N N . VAL A 1 400 ? 24.997 19.510 -2.927 1.00 65.29 400 VAL A N 1
ATOM 6010 C CA . VAL A 1 400 ? 24.389 19.407 -1.611 1.00 65.29 400 VAL A CA 1
ATOM 6011 C C . VAL A 1 400 ? 25.401 19.861 -0.578 1.00 65.29 400 VAL A C 1
ATOM 6012 O O . VAL A 1 400 ? 26.559 19.432 -0.603 1.00 65.29 400 VAL A O 1
ATOM 6025 N N . ALA A 1 401 ? 24.964 20.734 0.323 1.00 70.95 401 ALA A N 1
ATOM 6026 C CA . ALA A 1 401 ? 25.837 21.262 1.362 1.00 70.95 401 ALA A CA 1
ATOM 6027 C C . ALA A 1 401 ? 24.942 21.753 2.489 1.00 70.95 401 ALA A C 1
ATOM 6028 O O . ALA A 1 401 ? 24.269 22.777 2.337 1.00 70.95 401 ALA A O 1
ATOM 6035 N N . ALA A 1 402 ? 24.929 21.033 3.605 1.00 74.01 402 ALA A N 1
ATOM 6036 C CA . ALA A 1 402 ? 24.008 21.369 4.679 1.00 74.01 402 ALA A CA 1
ATOM 6037 C C . ALA A 1 402 ? 24.629 21.058 6.031 1.00 74.01 402 ALA A C 1
ATOM 6038 O O . ALA A 1 402 ? 25.640 20.359 6.137 1.00 74.01 402 ALA A O 1
ATOM 6045 N N . ASP A 1 403 ? 23.988 21.590 7.072 1.00 76.95 403 ASP A N 1
ATOM 6046 C CA . ASP A 1 403 ? 24.459 21.470 8.449 1.00 76.95 403 ASP A CA 1
ATOM 6047 C C . ASP A 1 403 ? 23.625 20.407 9.158 1.00 76.95 403 ASP A C 1
ATOM 6048 O O . ASP A 1 403 ? 22.643 20.694 9.840 1.00 76.95 403 ASP A O 1
ATOM 6057 N N . CYS A 1 404 ? 24.038 19.156 8.991 1.00 72.56 404 CYS A N 1
ATOM 6058 C CA . CYS A 1 404 ? 23.374 18.045 9.653 1.00 72.56 404 CYS A CA 1
ATOM 6059 C C . CYS A 1 404 ? 23.853 17.944 11.094 1.00 72.56 404 CYS A C 1
ATOM 6060 O O . CYS A 1 404 ? 25.056 17.859 11.354 1.00 72.56 404 CYS A O 1
ATOM 6067 N N . THR A 1 405 ? 22.908 17.952 12.027 1.00 72.32 405 THR A N 1
ATOM 6068 C CA . THR A 1 405 ? 23.199 18.004 13.453 1.00 72.32 405 THR A CA 1
ATOM 6069 C C . THR A 1 405 ? 22.796 16.686 14.093 1.00 72.32 405 THR A C 1
ATOM 6070 O O . THR A 1 405 ? 21.612 16.452 14.353 1.00 72.32 405 THR A O 1
ATOM 6081 N N . ALA A 1 406 ? 23.778 15.833 14.354 1.00 71.88 406 ALA A N 1
ATOM 6082 C CA . ALA A 1 406 ? 23.524 14.648 15.148 1.00 71.88 406 ALA A CA 1
ATOM 6083 C C . ALA A 1 406 ? 23.099 15.043 16.557 1.00 71.88 406 ALA A C 1
ATOM 6084 O O . ALA A 1 406 ? 23.326 16.166 17.013 1.00 71.88 406 ALA A O 1
ATOM 6091 N N . ALA A 1 407 ? 22.469 14.099 17.251 1.00 71.77 407 ALA A N 1
ATOM 6092 C CA . ALA A 1 407 ? 21.956 14.362 18.592 1.00 71.77 407 ALA A CA 1
ATOM 6093 C C . ALA A 1 407 ? 21.967 13.052 19.371 1.00 71.77 407 ALA A C 1
ATOM 6094 O O . ALA A 1 407 ? 21.109 12.191 19.160 1.00 71.77 407 ALA A O 1
ATOM 6101 N N . CYS A 1 408 ? 22.923 12.918 20.246 1.00 78.86 408 CYS A N 1
ATOM 6102 C CA . CYS A 1 408 ? 22.988 11.813 21.181 1.00 78.86 408 CYS A CA 1
ATOM 6103 C C . CYS A 1 408 ? 22.395 12.230 22.516 1.00 78.86 408 CYS A C 1
ATOM 6104 O O . CYS A 1 408 ? 22.192 13.419 22.772 1.00 78.86 408 CYS A O 1
ATOM 6111 N N . PRO A 1 409 ? 22.101 11.273 23.398 1.00 80.04 409 PRO A N 1
ATOM 6112 C CA . PRO A 1 409 ? 21.481 11.626 24.683 1.00 80.04 409 PRO A CA 1
ATOM 6113 C C . PRO A 1 409 ? 22.259 12.658 25.472 1.00 80.04 409 PRO A C 1
ATOM 6114 O O . PRO A 1 409 ? 21.696 13.255 26.397 1.00 80.04 409 PRO A O 1
ATOM 6125 N N . GLY A 1 410 ? 23.523 12.893 25.138 1.00 81.30 410 GLY A N 1
ATOM 6126 C CA . GLY A 1 410 ? 24.272 13.965 25.757 1.00 81.30 410 GLY A CA 1
ATOM 6127 C C . GLY A 1 410 ? 23.992 15.281 25.068 1.00 81.30 410 GLY A C 1
ATOM 6128 O O . GLY A 1 410 ? 22.839 15.714 24.987 1.00 81.30 410 GLY A O 1
ATOM 6132 N N . GLY A 1 411 ? 25.037 15.927 24.570 1.00 79.66 411 GLY A N 1
ATOM 6133 C CA . GLY A 1 411 ? 24.899 17.155 23.817 1.00 79.66 411 GLY A CA 1
ATOM 6134 C C . GLY A 1 411 ? 24.914 16.893 22.324 1.00 79.66 411 GLY A C 1
ATOM 6135 O O . GLY A 1 411 ? 25.589 15.987 21.842 1.00 79.66 411 GLY A O 1
ATOM 6139 N N . ILE A 1 412 ? 24.152 17.706 21.592 1.00 77.59 412 ILE A N 1
ATOM 6140 C CA . ILE A 1 412 ? 24.145 17.578 20.149 1.00 77.59 412 ILE A CA 1
ATOM 6141 C C . ILE A 1 412 ? 25.537 17.878 19.610 1.00 77.59 412 ILE A C 1
ATOM 6142 O O . ILE A 1 412 ? 26.394 18.449 20.293 1.00 77.59 412 ILE A O 1
ATOM 6158 N N . VAL A 1 413 ? 25.763 17.479 18.363 1.00 79.14 413 VAL A N 1
ATOM 6159 C CA . VAL A 1 413 ? 27.046 17.673 17.703 1.00 79.14 413 VAL A CA 1
ATOM 6160 C C . VAL A 1 413 ? 26.780 18.148 16.286 1.00 79.14 413 VAL A C 1
ATOM 6161 O O . VAL A 1 413 ? 26.339 17.365 15.439 1.00 79.14 413 VAL A O 1
ATOM 6174 N N . ASN A 1 414 ? 27.066 19.413 16.020 1.00 82.66 414 ASN A N 1
ATOM 6175 C CA . ASN A 1 414 ? 26.925 19.948 14.681 1.00 82.66 414 ASN A CA 1
ATOM 6176 C C . ASN A 1 414 ? 28.091 19.509 13.810 1.00 82.66 414 ASN A C 1
ATOM 6177 O O . ASN A 1 414 ? 29.212 19.309 14.283 1.00 82.66 414 ASN A O 1
ATOM 6187 N N . PHE A 1 415 ? 27.807 19.339 12.528 1.00 73.83 415 PHE A N 1
ATOM 6188 C CA . PHE A 1 415 ? 28.837 19.114 11.530 1.00 73.83 415 PHE A CA 1
ATOM 6189 C C . PHE A 1 415 ? 28.269 19.539 10.185 1.00 73.83 415 PHE A C 1
ATOM 6190 O O . PHE A 1 415 ? 27.221 20.190 10.115 1.00 73.83 415 PHE A O 1
ATOM 6207 N N . THR A 1 416 ? 28.960 19.176 9.114 1.00 71.51 416 THR A N 1
ATOM 6208 C CA . THR A 1 416 ? 28.591 19.622 7.783 1.00 71.51 416 THR A CA 1
ATOM 6209 C C . THR A 1 416 ? 28.709 18.460 6.816 1.00 71.51 416 THR A C 1
ATOM 6210 O O . THR A 1 416 ? 29.612 17.628 6.939 1.00 71.51 416 THR A O 1
ATOM 6221 N N . ILE A 1 417 ? 27.792 18.410 5.859 1.00 67.84 417 ILE A N 1
ATOM 6222 C CA . ILE A 1 417 ? 27.773 17.372 4.841 1.00 67.84 417 ILE A CA 1
ATOM 6223 C C . ILE A 1 417 ? 27.756 18.047 3.483 1.00 67.84 417 ILE A C 1
ATOM 6224 O O . ILE A 1 417 ? 26.878 18.874 3.204 1.00 67.84 417 ILE A O 1
ATOM 6240 N N . LYS A 1 418 ? 28.726 17.694 2.646 1.00 65.89 418 LYS A N 1
ATOM 6241 C CA . LYS A 1 418 ? 28.864 18.221 1.302 1.00 65.89 418 LYS A CA 1
ATOM 6242 C C . LYS A 1 418 ? 28.870 17.074 0.307 1.00 65.89 418 LYS A C 1
ATOM 6243 O O . LYS A 1 418 ? 29.123 15.919 0.659 1.00 65.89 418 LYS A O 1
ATOM 6262 N N . GLY A 1 419 ? 28.600 17.405 -0.946 1.00 64.94 419 GLY A N 1
ATOM 6263 C CA . GLY A 1 419 ? 28.705 16.410 -1.991 1.00 64.94 419 GLY A CA 1
ATOM 6264 C C . GLY A 1 419 ? 28.122 16.896 -3.294 1.00 64.94 419 GLY A C 1
ATOM 6265 O O . GLY A 1 419 ? 27.398 17.896 -3.360 1.00 64.94 419 GLY A O 1
ATOM 6269 N N . LEU A 1 420 ? 28.456 16.150 -4.342 1.00 62.32 420 LEU A N 1
ATOM 6270 C CA . LEU A 1 420 ? 27.975 16.401 -5.691 1.00 62.32 420 LEU A CA 1
ATOM 6271 C C . LEU A 1 420 ? 27.416 15.101 -6.238 1.00 62.32 420 LEU A C 1
ATOM 6272 O O . LEU A 1 420 ? 28.158 14.129 -6.410 1.00 62.32 420 LEU A O 1
ATOM 6288 N N . LEU A 1 421 ? 26.119 15.086 -6.516 1.00 61.93 421 LEU A N 1
ATOM 6289 C CA . LEU A 1 421 ? 25.403 13.872 -6.870 1.00 61.93 421 LEU A CA 1
ATOM 6290 C C . LEU A 1 421 ? 25.010 13.903 -8.338 1.00 61.93 421 LEU A C 1
ATOM 6291 O O . LEU A 1 421 ? 24.702 14.965 -8.887 1.00 61.93 421 LEU A O 1
ATOM 6307 N N . ALA A 1 422 ? 25.018 12.733 -8.963 1.00 57.55 422 ALA A N 1
ATOM 6308 C CA . ALA A 1 422 ? 24.767 12.596 -10.388 1.00 57.55 422 ALA A CA 1
ATOM 6309 C C . ALA A 1 422 ? 23.429 11.916 -10.620 1.00 57.55 422 ALA A C 1
ATOM 6310 O O . ALA A 1 422 ? 23.039 11.017 -9.870 1.00 57.55 422 ALA A O 1
ATOM 6317 N N . PHE A 1 423 ? 22.734 12.343 -11.666 1.00 56.19 423 PHE A N 1
ATOM 6318 C CA . PHE A 1 423 ? 21.436 11.788 -12.004 1.00 56.19 423 PHE A CA 1
ATOM 6319 C C . PHE A 1 423 ? 21.618 10.578 -12.904 1.00 56.19 423 PHE A C 1
ATOM 6320 O O . PHE A 1 423 ? 22.361 10.635 -13.888 1.00 56.19 423 PHE A O 1
ATOM 6337 N N . VAL A 1 424 ? 20.939 9.497 -12.566 1.00 57.51 424 VAL A N 1
ATOM 6338 C CA . VAL A 1 424 ? 20.957 8.301 -13.385 1.00 57.51 424 VAL A CA 1
ATOM 6339 C C . VAL A 1 424 ? 19.779 8.353 -14.342 1.00 57.51 424 VAL A C 1
ATOM 6340 O O . VAL A 1 424 ? 18.795 9.062 -14.124 1.00 57.51 424 VAL A O 1
ATOM 6353 N N . ASN A 1 425 ? 19.885 7.586 -15.416 1.00 58.16 425 ASN A N 1
ATOM 6354 C CA . ASN A 1 425 ? 18.821 7.448 -16.393 1.00 58.16 425 ASN A CA 1
ATOM 6355 C C . ASN A 1 425 ? 18.296 6.027 -16.327 1.00 58.16 425 ASN A C 1
ATOM 6356 O O . ASN A 1 425 ? 19.076 5.073 -16.396 1.00 58.16 425 ASN A O 1
ATOM 6367 N N . GLU A 1 426 ? 16.980 5.882 -16.185 1.00 57.51 426 GLU A N 1
ATOM 6368 C CA . GLU A 1 426 ? 16.418 4.544 -16.064 1.00 57.51 426 GLU A CA 1
ATOM 6369 C C . GLU A 1 426 ? 16.748 3.716 -17.296 1.00 57.51 426 GLU A C 1
ATOM 6370 O O . GLU A 1 426 ? 17.565 2.793 -17.237 1.00 57.51 426 GLU A O 1
ATOM 6382 N N . ARG A 1 427 ? 16.133 4.049 -18.427 1.00 59.91 427 ARG A N 1
ATOM 6383 C CA . ARG A 1 427 ? 16.624 3.626 -19.731 1.00 59.91 427 ARG A CA 1
ATOM 6384 C C . ARG A 1 427 ? 15.728 4.173 -20.827 1.00 59.91 427 ARG A C 1
ATOM 6385 O O . ARG A 1 427 ? 14.717 4.823 -20.549 1.00 59.91 427 ARG A O 1
ATOM 6406 N N . ILE A 1 428 ? 16.111 3.935 -22.075 1.00 62.50 428 ILE A N 1
ATOM 6407 C CA . ILE A 1 428 ? 15.270 4.286 -23.206 1.00 62.50 428 ILE A CA 1
ATOM 6408 C C . ILE A 1 428 ? 15.761 3.575 -24.455 1.00 62.50 428 ILE A C 1
ATOM 6409 O O . ILE A 1 428 ? 16.969 3.443 -24.677 1.00 62.50 428 ILE A O 1
ATOM 6425 N N . ILE A 1 429 ? 14.828 3.109 -25.276 1.00 62.83 429 ILE A N 1
ATOM 6426 C CA . ILE A 1 429 ? 15.146 2.651 -26.622 1.00 62.83 429 ILE A CA 1
ATOM 6427 C C . ILE A 1 429 ? 13.899 2.801 -27.475 1.00 62.83 429 ILE A C 1
ATOM 6428 O O . ILE A 1 429 ? 12.823 2.318 -27.112 1.00 62.83 429 ILE A O 1
ATOM 6444 N N . SER A 1 430 ? 14.042 3.487 -28.599 1.00 71.39 430 SER A N 1
ATOM 6445 C CA . SER A 1 430 ? 12.975 3.591 -29.574 1.00 71.39 430 SER A CA 1
ATOM 6446 C C . SER A 1 430 ? 13.150 2.500 -30.625 1.00 71.39 430 SER A C 1
ATOM 6447 O O . SER A 1 430 ? 14.098 1.713 -30.591 1.00 71.39 430 SER A O 1
ATOM 6455 N N . GLN A 1 431 ? 12.224 2.447 -31.574 1.00 78.99 431 GLN A N 1
ATOM 6456 C CA . GLN A 1 431 ? 12.259 1.423 -32.61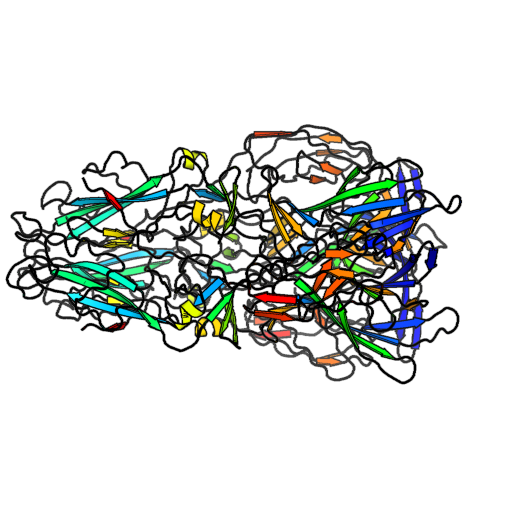2 1.00 78.99 431 GLN A CA 1
ATOM 6457 C C . GLN A 1 431 ? 13.365 1.757 -33.600 1.00 78.99 431 GLN A C 1
ATOM 6458 O O . GLN A 1 431 ? 13.173 2.541 -34.531 1.00 78.99 431 GLN A O 1
ATOM 6472 N N . SER A 1 432 ? 14.536 1.155 -33.395 1.00 92.71 432 SER A N 1
ATOM 6473 C CA . SER A 1 432 ? 15.676 1.344 -34.280 1.00 92.71 432 SER A CA 1
ATOM 6474 C C . SER A 1 432 ? 16.332 0.021 -34.652 1.00 92.71 432 SER A C 1
ATOM 6475 O O . SER A 1 432 ? 17.457 0.023 -35.167 1.00 92.71 432 SER A O 1
ATOM 6483 N N . TYR A 1 433 ? 15.662 -1.101 -34.409 1.00 88.30 433 TYR A N 1
ATOM 6484 C CA . TYR A 1 433 ? 16.206 -2.426 -34.661 1.00 88.30 433 TYR A CA 1
ATOM 6485 C C . TYR A 1 433 ? 15.317 -3.167 -35.646 1.00 88.30 433 TYR A C 1
ATOM 6486 O O . TYR A 1 433 ? 14.090 -3.034 -35.612 1.00 88.30 433 TYR A O 1
ATOM 6504 N N . SER A 1 434 ? 15.944 -3.949 -36.521 1.00 96.39 434 SER A N 1
ATOM 6505 C CA . SER A 1 434 ? 15.214 -4.773 -37.470 1.00 96.39 434 SER A CA 1
ATOM 6506 C C . SER A 1 434 ? 16.126 -5.888 -37.956 1.00 96.39 434 SER A C 1
ATOM 6507 O O . SER A 1 434 ? 17.350 -5.739 -37.981 1.00 96.39 434 SER A O 1
ATOM 6515 N N . ALA A 1 435 ? 15.512 -7.005 -38.341 1.00 99.02 435 ALA A N 1
ATOM 6516 C CA . ALA A 1 435 ? 16.253 -8.139 -38.877 1.00 99.02 435 ALA A CA 1
ATOM 6517 C C . ALA A 1 435 ? 15.298 -9.001 -39.683 1.00 99.02 435 ALA A C 1
ATOM 6518 O O . ALA A 1 435 ? 14.231 -9.374 -39.187 1.00 99.02 435 ALA A O 1
ATOM 6525 N N . THR A 1 436 ? 15.684 -9.312 -40.917 1.00 108.96 436 THR A N 1
ATOM 6526 C CA . THR A 1 436 ? 14.851 -10.080 -41.828 1.00 108.96 436 THR A CA 1
ATOM 6527 C C . THR A 1 436 ? 15.670 -11.203 -42.447 1.00 108.96 436 THR A C 1
ATOM 6528 O O . THR A 1 436 ? 16.871 -11.058 -42.691 1.00 108.96 436 THR A O 1
ATOM 6539 N N . ASP A 1 437 ? 15.003 -12.329 -42.698 1.00 114.54 437 ASP A N 1
ATOM 6540 C CA . ASP A 1 437 ? 15.607 -13.494 -43.343 1.00 114.54 437 ASP A CA 1
ATOM 6541 C C . ASP A 1 437 ? 14.664 -13.942 -44.456 1.00 114.54 437 ASP A C 1
ATOM 6542 O O . ASP A 1 437 ? 13.790 -14.785 -44.238 1.00 114.54 437 ASP A O 1
ATOM 6551 N N . VAL A 1 438 ? 14.839 -13.373 -45.644 1.00 118.91 438 VAL A N 1
ATOM 6552 C CA . VAL A 1 438 ? 14.030 -13.754 -46.794 1.00 118.91 438 VAL A CA 1
ATOM 6553 C C . VAL A 1 438 ? 14.673 -14.944 -47.490 1.00 118.91 438 VAL A C 1
ATOM 6554 O O . VAL A 1 438 ? 15.899 -15.102 -47.500 1.00 118.91 438 VAL A O 1
ATOM 6567 N N . GLU A 1 439 ? 13.835 -15.794 -48.074 1.00 118.33 439 GLU A N 1
ATOM 6568 C CA . GLU A 1 439 ? 14.307 -16.967 -48.799 1.00 118.33 439 GLU A CA 1
ATOM 6569 C C . GLU A 1 439 ? 13.574 -17.117 -50.127 1.00 118.33 439 GLU A C 1
ATOM 6570 O O . GLU A 1 439 ? 12.344 -17.093 -50.176 1.00 118.33 439 GLU A O 1
ATOM 6582 N N . CYS B 1 1 ? -12.610 21.232 27.199 1.00 82.03 1 CYS B N 1
ATOM 6583 C CA . CYS B 1 1 ? -11.704 20.590 26.209 1.00 82.03 1 CYS B CA 1
ATOM 6584 C C . CYS B 1 1 ? -12.388 19.402 25.528 1.00 82.03 1 CYS B C 1
ATOM 6585 O O . CYS B 1 1 ? -13.614 19.332 25.482 1.00 82.03 1 CYS B O 1
ATOM 6594 N N . SER B 1 2 ? -11.594 18.479 24.991 1.00 76.09 2 SER B N 1
ATOM 6595 C CA . SER B 1 2 ? -12.096 17.317 24.282 1.00 76.09 2 SER B CA 1
ATOM 6596 C C . SER B 1 2 ? -12.138 16.112 25.215 1.00 76.09 2 SER B C 1
ATOM 6597 O O . SER B 1 2 ? -11.955 16.228 26.431 1.00 76.09 2 SER B O 1
ATOM 6605 N N . GLU B 1 3 ? -12.381 14.937 24.641 1.00 78.24 3 GLU B N 1
ATOM 6606 C CA . GLU B 1 3 ? -12.400 13.681 25.384 1.00 78.24 3 GLU B CA 1
ATOM 6607 C C . GLU B 1 3 ? -11.549 12.666 24.638 1.00 78.24 3 GLU B C 1
ATOM 6608 O O . GLU B 1 3 ? -11.954 12.162 23.586 1.00 78.24 3 GLU B O 1
ATOM 6620 N N . VAL B 1 4 ? -10.380 12.369 25.187 1.00 66.62 4 VAL B N 1
ATOM 6621 C CA . VAL B 1 4 ? -9.525 11.331 24.670 1.00 66.62 4 VAL B CA 1
ATOM 6622 C C . VAL B 1 4 ? -9.589 10.137 25.613 1.00 66.62 4 VAL B C 1
ATOM 6623 O O . VAL B 1 4 ? -10.176 10.198 26.690 1.00 66.62 4 VAL B O 1
ATOM 6636 N N . ILE B 1 5 ? -8.976 9.033 25.204 1.00 61.92 5 ILE B N 1
ATOM 6637 C CA . ILE B 1 5 ? -8.953 7.811 25.991 1.00 61.92 5 ILE B CA 1
ATOM 6638 C C . ILE B 1 5 ? -7.505 7.460 26.292 1.00 61.92 5 ILE B C 1
ATOM 6639 O O . ILE B 1 5 ? -6.645 7.494 25.404 1.00 61.92 5 ILE B O 1
ATOM 6655 N N . SER B 1 6 ? -7.247 7.086 27.541 1.00 68.09 6 SER B N 1
ATOM 6656 C CA . SER B 1 6 ? -5.899 7.109 28.076 1.00 68.09 6 SER B CA 1
ATOM 6657 C C . SER B 1 6 ? -5.618 5.870 28.909 1.00 68.09 6 SER B C 1
ATOM 6658 O O . SER B 1 6 ? -6.506 5.079 29.233 1.00 68.09 6 SER B O 1
ATOM 6666 N N . VAL B 1 7 ? -4.342 5.728 29.251 1.00 70.51 7 VAL B N 1
ATOM 6667 C CA . VAL B 1 7 ? -3.846 4.706 30.158 1.00 70.51 7 VAL B CA 1
ATOM 6668 C C . VAL B 1 7 ? -2.732 5.324 30.983 1.00 70.51 7 VAL B C 1
ATOM 6669 O O . VAL B 1 7 ? -1.816 5.940 30.432 1.00 70.51 7 VAL B O 1
ATOM 6682 N N . THR B 1 8 ? -2.799 5.150 32.295 1.00 76.70 8 THR B N 1
ATOM 6683 C CA . THR B 1 8 ? -1.776 5.641 33.203 1.00 76.70 8 THR B CA 1
ATOM 6684 C C . THR B 1 8 ? -1.029 4.456 33.785 1.00 76.70 8 THR B C 1
ATOM 6685 O O . THR B 1 8 ? -1.648 3.526 34.312 1.00 76.70 8 THR B O 1
ATOM 6696 N N . SER B 1 9 ? 0.296 4.490 33.692 1.00 76.31 9 SER B N 1
ATOM 6697 C CA . SER B 1 9 ? 1.116 3.379 34.137 1.00 76.31 9 SER B CA 1
ATOM 6698 C C . SER B 1 9 ? 2.389 3.914 34.768 1.00 76.31 9 SER B C 1
ATOM 6699 O O . SER B 1 9 ? 2.675 5.113 34.733 1.00 76.31 9 SER B O 1
ATOM 6707 N N . THR B 1 10 ? 3.158 3.002 35.345 1.00 81.66 10 THR B N 1
ATOM 6708 C CA . THR B 1 10 ? 4.396 3.336 36.028 1.00 81.66 10 THR B CA 1
ATOM 6709 C C . THR B 1 10 ? 5.576 2.968 35.145 1.00 81.66 10 THR B C 1
ATOM 6710 O O . THR B 1 10 ? 5.582 1.905 34.518 1.00 81.66 10 THR B O 1
ATOM 6721 N N . GLU B 1 11 ? 6.568 3.850 35.098 1.00 85.29 11 GLU B N 1
ATOM 6722 C CA . GLU B 1 11 ? 7.789 3.629 34.342 1.00 85.29 11 GLU B CA 1
ATOM 6723 C C . GLU B 1 11 ? 8.976 3.748 35.282 1.00 85.29 11 GLU B C 1
ATOM 6724 O O . GLU B 1 11 ? 9.121 4.755 35.982 1.00 85.29 11 GLU B O 1
ATOM 6736 N N . GLU B 1 12 ? 9.818 2.720 35.295 1.00 90.03 12 GLU B N 1
ATOM 6737 C CA . GLU B 1 12 ? 11.021 2.683 36.115 1.00 90.03 12 GLU B CA 1
ATOM 6738 C C . GLU B 1 12 ? 12.214 2.540 35.187 1.00 90.03 12 GLU B C 1
ATOM 6739 O O . GLU B 1 12 ? 12.316 1.550 34.456 1.00 90.03 12 GLU B O 1
ATOM 6751 N N . VAL B 1 13 ? 13.109 3.524 35.208 1.00 91.14 13 VAL B N 1
ATOM 6752 C CA . VAL B 1 13 ? 14.243 3.551 34.291 1.00 91.14 13 VAL B CA 1
ATOM 6753 C C . VAL B 1 13 ? 15.518 3.781 35.083 1.00 91.14 13 VAL B C 1
ATOM 6754 O O . VAL B 1 13 ? 15.570 4.669 35.939 1.00 91.14 13 VAL B O 1
ATOM 6767 N N . CYS B 1 14 ? 16.545 2.992 34.791 1.00 94.51 14 CYS B N 1
ATOM 6768 C CA . CYS B 1 14 ? 17.830 3.087 35.468 1.00 94.51 14 CYS B CA 1
ATOM 6769 C C . CYS B 1 14 ? 18.872 3.589 34.480 1.00 94.51 14 CYS B C 1
ATOM 6770 O O . CYS B 1 14 ? 19.174 2.914 33.491 1.00 94.51 14 CYS B O 1
ATOM 6777 N N . THR B 1 15 ? 19.414 4.770 34.752 1.00 94.30 15 THR B N 1
ATOM 6778 C CA . THR B 1 15 ? 20.408 5.393 33.897 1.00 94.30 15 THR B CA 1
ATOM 6779 C C . THR B 1 15 ? 21.803 4.921 34.283 1.00 94.30 15 THR B C 1
ATOM 6780 O O . THR B 1 15 ? 22.140 4.852 35.471 1.00 94.30 15 THR B O 1
ATOM 6791 N N . ILE B 1 16 ? 22.608 4.609 33.272 1.00 92.23 16 ILE B N 1
ATOM 6792 C CA . ILE B 1 16 ? 23.991 4.189 33.448 1.00 92.23 16 ILE B CA 1
ATOM 6793 C C . ILE B 1 16 ? 24.882 5.384 33.142 1.00 92.23 16 ILE B C 1
ATOM 6794 O O . ILE B 1 16 ? 25.034 5.780 31.981 1.00 92.23 16 ILE B O 1
ATOM 6810 N N . GLN B 1 17 ? 25.466 5.962 34.183 1.00 97.84 17 GLN B N 1
ATOM 6811 C CA . GLN B 1 17 ? 26.469 7.000 34.054 1.00 97.84 17 GLN B CA 1
ATOM 6812 C C . GLN B 1 17 ? 27.842 6.350 34.198 1.00 97.84 17 GLN B C 1
ATOM 6813 O O . GLN B 1 17 ? 27.966 5.150 34.457 1.00 97.84 17 GLN B O 1
ATOM 6827 N N . GLU B 1 18 ? 28.889 7.155 34.051 1.00 101.05 18 GLU B N 1
ATOM 6828 C CA . GLU B 1 18 ? 30.240 6.617 34.061 1.00 101.05 18 GLU B CA 1
ATOM 6829 C C . GLU B 1 18 ? 30.500 5.870 35.361 1.00 101.05 18 GLU B C 1
ATOM 6830 O O . GLU B 1 18 ? 30.617 6.479 36.428 1.00 101.05 18 GLU B O 1
ATOM 6842 N N . ASN B 1 19 ? 30.594 4.544 35.271 1.00 104.04 19 ASN B N 1
ATOM 6843 C CA . ASN B 1 19 ? 30.795 3.686 36.437 1.00 104.04 19 ASN B CA 1
ATOM 6844 C C . ASN B 1 19 ? 29.813 4.039 37.551 1.00 104.04 19 ASN B C 1
ATOM 6845 O O . ASN B 1 19 ? 30.171 4.101 38.728 1.00 104.04 19 ASN B O 1
ATOM 6856 N N . LYS B 1 20 ? 28.556 4.262 37.175 1.00 101.66 20 LYS B N 1
ATOM 6857 C CA . LYS B 1 20 ? 27.551 4.717 38.123 1.00 101.66 20 LYS B CA 1
ATOM 6858 C C . LYS B 1 20 ? 26.174 4.341 37.598 1.00 101.66 20 LYS B C 1
ATOM 6859 O O . LYS B 1 20 ? 25.967 4.201 36.391 1.00 101.66 20 LYS B O 1
ATOM 6878 N N . GLU B 1 21 ? 25.224 4.196 38.519 1.00 100.40 21 GLU B N 1
ATOM 6879 C CA . GLU B 1 21 ? 23.864 3.806 38.171 1.00 100.40 21 GLU B CA 1
ATOM 6880 C C . GLU B 1 21 ? 22.883 4.593 39.024 1.00 100.40 21 GLU B C 1
ATOM 6881 O O . GLU B 1 21 ? 23.063 4.698 40.241 1.00 100.40 21 GLU B O 1
ATOM 6893 N N . THR B 1 22 ? 21.851 5.144 38.387 1.00 101.67 22 THR B N 1
ATOM 6894 C CA . THR B 1 22 ? 20.834 5.924 39.086 1.00 101.67 22 THR B CA 1
ATOM 6895 C C . THR B 1 22 ? 19.464 5.554 38.547 1.00 101.67 22 THR B C 1
ATOM 6896 O O . THR B 1 22 ? 19.169 5.816 37.380 1.00 101.67 22 THR B O 1
ATOM 6907 N N . CYS B 1 23 ? 18.626 4.961 39.386 1.00 104.00 23 CYS B N 1
ATOM 6908 C CA . CYS B 1 23 ? 17.297 4.546 38.970 1.00 104.00 23 CYS B CA 1
ATOM 6909 C C . CYS B 1 23 ? 16.270 5.613 39.320 1.00 104.00 23 CYS B C 1
ATOM 6910 O O . CYS B 1 23 ? 16.485 6.462 40.188 1.00 104.00 23 CYS B O 1
ATOM 6917 N N . THR B 1 24 ? 15.138 5.558 38.622 1.00 95.69 24 THR B N 1
ATOM 6918 C CA . THR B 1 24 ? 14.128 6.603 38.691 1.00 95.69 24 THR B CA 1
ATOM 6919 C C . THR B 1 24 ? 12.750 5.987 38.521 1.00 95.69 24 THR B C 1
ATOM 6920 O O . THR B 1 24 ? 12.499 5.276 37.540 1.00 95.69 24 THR B O 1
ATOM 6931 N N . PHE B 1 25 ? 11.876 6.253 39.488 1.00 97.86 25 PHE B N 1
ATOM 6932 C CA . PHE B 1 25 ? 10.451 6.021 39.343 1.00 97.86 25 PHE B CA 1
ATOM 6933 C C . PHE B 1 25 ? 9.816 7.177 38.581 1.00 97.86 25 PHE B C 1
ATOM 6934 O O . PHE B 1 25 ? 10.384 8.266 38.472 1.00 97.86 25 PHE B O 1
ATOM 6951 N N . ASN B 1 26 ? 8.613 6.940 38.073 1.00 87.50 26 ASN B N 1
ATOM 6952 C CA . ASN B 1 26 ? 7.924 7.938 37.269 1.00 87.50 26 ASN B CA 1
ATOM 6953 C C . ASN B 1 26 ? 6.448 7.583 37.188 1.00 87.50 26 ASN B C 1
ATOM 6954 O O . ASN B 1 26 ? 5.994 6.568 37.724 1.00 87.50 26 ASN B O 1
ATOM 6965 N N . HIS B 1 27 ? 5.704 8.446 36.510 1.00 82.82 27 HIS B N 1
ATOM 6966 C CA . HIS B 1 27 ? 4.377 8.147 36.004 1.00 82.82 27 HIS B CA 1
ATOM 6967 C C . HIS B 1 27 ? 4.371 8.465 34.521 1.00 82.82 27 HIS B C 1
ATOM 6968 O O . HIS B 1 27 ? 4.990 9.439 34.085 1.00 82.82 27 HIS B O 1
ATOM 6982 N N . ALA B 1 28 ? 3.683 7.639 33.749 1.00 73.79 28 ALA B N 1
ATOM 6983 C CA . ALA B 1 28 ? 3.604 7.821 32.313 1.00 73.79 28 ALA B CA 1
ATOM 6984 C C . ALA B 1 28 ? 2.170 7.642 31.857 1.00 73.79 28 ALA B C 1
ATOM 6985 O O . ALA B 1 28 ? 1.381 6.939 32.496 1.00 73.79 28 ALA B O 1
ATOM 6992 N N . THR B 1 29 ? 1.843 8.273 30.733 1.00 68.47 29 THR B N 1
ATOM 6993 C CA . THR B 1 29 ? 0.469 8.307 30.255 1.00 68.47 29 THR B CA 1
ATOM 6994 C C . THR B 1 29 ? 0.450 8.116 28.750 1.00 68.47 29 THR B C 1
ATOM 6995 O O . THR B 1 29 ? 1.031 8.914 28.013 1.00 68.47 29 THR B O 1
ATOM 7006 N N . THR B 1 30 ? -0.219 7.064 28.303 1.00 63.26 30 THR B N 1
ATOM 7007 C CA . THR B 1 30 ? -0.420 6.802 26.888 1.00 63.26 30 THR B CA 1
ATOM 7008 C C . THR B 1 30 ? -1.832 7.218 26.509 1.00 63.26 30 THR B C 1
ATOM 7009 O O . THR B 1 30 ? -2.804 6.652 27.015 1.00 63.26 30 THR B O 1
ATOM 7020 N N . ILE B 1 31 ? -1.941 8.189 25.615 1.00 62.72 31 ILE B N 1
ATOM 7021 C CA . ILE B 1 31 ? -3.225 8.728 25.190 1.00 62.72 31 ILE B CA 1
ATOM 7022 C C . ILE B 1 31 ? -3.415 8.444 23.711 1.00 62.72 31 ILE B C 1
ATOM 7023 O O . ILE B 1 31 ? -2.479 8.576 22.915 1.00 62.72 31 ILE B O 1
ATOM 7039 N N . THR B 1 32 ? -4.630 8.054 23.344 1.00 56.38 32 THR B N 1
ATOM 7040 C CA . THR B 1 32 ? -4.955 7.712 21.968 1.00 56.38 32 THR B CA 1
ATOM 7041 C C . THR B 1 32 ? -5.753 8.849 21.348 1.00 56.38 32 THR B C 1
ATOM 7042 O O . THR B 1 32 ? -6.883 9.121 21.764 1.00 56.38 32 THR B O 1
ATOM 7053 N N . LEU B 1 33 ? -5.164 9.505 20.356 1.00 57.06 33 LEU B N 1
ATOM 7054 C CA . LEU B 1 33 ? -5.697 10.733 19.789 1.00 57.06 33 LEU B CA 1
ATOM 7055 C C . LEU B 1 33 ? -5.985 10.532 18.314 1.00 57.06 33 LEU B C 1
ATOM 7056 O O . LEU B 1 33 ? -5.102 10.119 17.558 1.00 57.06 33 LEU B O 1
ATOM 7072 N N . GLN B 1 34 ? -7.201 10.834 17.907 1.00 54.14 34 GLN B N 1
ATOM 7073 C CA . GLN B 1 34 ? -7.464 11.064 16.498 1.00 54.14 34 GLN B CA 1
ATOM 7074 C C . GLN B 1 34 ? -7.169 12.529 16.205 1.00 54.14 34 GLN B C 1
ATOM 7075 O O . GLN B 1 34 ? -7.838 13.404 16.763 1.00 54.14 34 GLN B O 1
ATOM 7089 N N . PRO B 1 35 ? -6.191 12.841 15.358 1.00 53.48 35 PRO B N 1
ATOM 7090 C CA . PRO B 1 35 ? -5.602 14.184 15.379 1.00 53.48 35 PRO B CA 1
ATOM 7091 C C . PRO B 1 35 ? -6.627 15.286 15.188 1.00 53.48 35 PRO B C 1
ATOM 7092 O O . PRO B 1 35 ? -6.811 16.132 16.066 1.00 53.48 35 PRO B O 1
ATOM 7103 N N . LEU B 1 36 ? -7.280 15.293 14.032 1.00 57.70 36 LEU B N 1
ATOM 7104 C CA . LEU B 1 36 ? -8.540 15.999 13.836 1.00 57.70 36 LEU B CA 1
ATOM 7105 C C . LEU B 1 36 ? -8.480 17.459 14.269 1.00 57.70 36 LEU B C 1
ATOM 7106 O O . LEU B 1 36 ? -9.519 18.079 14.499 1.00 57.70 36 LEU B O 1
ATOM 7122 N N . GLN B 1 37 ? -7.288 18.035 14.378 1.00 59.58 37 GLN B N 1
ATOM 7123 C CA . GLN B 1 37 ? -7.134 19.410 14.843 1.00 59.58 37 GLN B CA 1
ATOM 7124 C C . GLN B 1 37 ? -7.885 19.619 16.152 1.00 59.58 37 GLN B C 1
ATOM 7125 O O . GLN B 1 37 ? -8.646 20.572 16.324 1.00 59.58 37 GLN B O 1
ATOM 7139 N N . GLN B 1 38 ? -7.665 18.704 17.082 1.00 63.90 38 GLN B N 1
ATOM 7140 C CA . GLN B 1 38 ? -8.367 18.712 18.354 1.00 63.90 38 GLN B CA 1
ATOM 7141 C C . GLN B 1 38 ? -7.798 19.806 19.246 1.00 63.90 38 GLN B C 1
ATOM 7142 O O . GLN B 1 38 ? -6.970 20.623 18.838 1.00 63.90 38 GLN B O 1
ATOM 7156 N N . GLN B 1 39 ? -8.269 19.838 20.487 1.00 67.88 39 GLN B N 1
ATOM 7157 C CA . GLN B 1 39 ? -7.590 20.542 21.574 1.00 67.88 39 GLN B CA 1
ATOM 7158 C C . GLN B 1 39 ? -7.575 19.560 22.740 1.00 67.88 39 GLN B C 1
ATOM 7159 O O . GLN B 1 39 ? -8.474 19.566 23.585 1.00 67.88 39 GLN B O 1
ATOM 7173 N N . THR B 1 40 ? -6.553 18.714 22.777 1.00 65.91 40 THR B N 1
ATOM 7174 C CA . THR B 1 40 ? -6.454 17.670 23.787 1.00 65.91 40 THR B CA 1
ATOM 7175 C C . THR B 1 40 ? -5.773 18.244 25.019 1.00 65.91 40 THR B C 1
ATOM 7176 O O . THR B 1 40 ? -4.583 18.570 24.985 1.00 65.91 40 THR B O 1
ATOM 7187 N N . CYS B 1 41 ? -6.520 18.357 26.106 1.00 73.02 41 CYS B N 1
ATOM 7188 C CA . CYS B 1 41 ? -5.993 18.931 27.330 1.00 73.02 41 CYS B CA 1
ATOM 7189 C C . CYS B 1 41 ? -5.512 17.838 28.271 1.00 73.02 41 CYS B C 1
ATOM 7190 O O . CYS B 1 41 ? -5.870 16.666 28.145 1.00 73.02 41 CYS B O 1
ATOM 7197 N N . LEU B 1 42 ? -4.676 18.245 29.219 1.00 72.84 42 LEU B N 1
ATOM 7198 C CA . LEU B 1 42 ? -4.124 17.351 30.218 1.00 72.84 42 LEU B CA 1
ATOM 7199 C C . LEU B 1 42 ? -3.815 18.162 31.462 1.00 72.84 42 LEU B C 1
ATOM 7200 O O . LEU B 1 42 ? -3.608 19.375 31.397 1.00 72.84 42 LEU B O 1
ATOM 7216 N N . THR B 1 43 ? -3.756 17.473 32.594 1.00 78.05 43 THR B N 1
ATOM 7217 C CA . THR B 1 43 ? -3.542 18.104 33.883 1.00 78.05 43 THR B CA 1
ATOM 7218 C C . THR B 1 43 ? -2.402 17.399 34.596 1.00 78.05 43 THR B C 1
ATOM 7219 O O . THR B 1 43 ? -2.427 16.176 34.759 1.00 78.05 43 THR B O 1
ATOM 7230 N N . LEU B 1 44 ? -1.414 18.173 35.016 1.00 81.10 44 LEU B N 1
ATOM 7231 C CA . LEU B 1 44 ? -0.231 17.657 35.679 1.00 81.10 44 LEU B CA 1
ATOM 7232 C C . LEU B 1 44 ? -0.395 17.757 37.185 1.00 81.10 44 LEU B C 1
ATOM 7233 O O . LEU B 1 44 ? -1.132 18.608 37.688 1.00 81.10 44 LEU B O 1
ATOM 7249 N N . ASN B 1 45 ? 0.300 16.883 37.906 1.00 88.27 45 ASN B N 1
ATOM 7250 C CA . ASN B 1 45 ? 0.319 17.049 39.351 1.00 88.27 45 ASN B CA 1
ATOM 7251 C C . ASN B 1 45 ? 1.298 16.079 39.988 1.00 88.27 45 ASN B C 1
ATOM 7252 O O . ASN B 1 45 ? 1.490 14.960 39.509 1.00 88.27 45 ASN B O 1
ATOM 7263 N N . ASP B 1 46 ? 1.905 16.533 41.069 1.00 94.66 46 ASP B N 1
ATOM 7264 C CA . ASP B 1 46 ? 2.696 15.720 41.974 1.00 94.66 46 ASP B CA 1
ATOM 7265 C C . ASP B 1 46 ? 1.893 15.407 43.222 1.00 94.66 46 ASP B C 1
ATOM 7266 O O . ASP B 1 46 ? 0.799 15.939 43.428 1.00 94.66 46 ASP B O 1
ATOM 7275 N N . PRO B 1 47 ? 2.404 14.534 44.089 1.00 98.84 47 PRO B N 1
ATOM 7276 C CA . PRO B 1 47 ? 1.695 14.279 45.351 1.00 98.84 47 PRO B CA 1
ATOM 7277 C C . PRO B 1 47 ? 1.547 15.514 46.216 1.00 98.84 47 PRO B C 1
ATOM 7278 O O . PRO B 1 47 ? 0.569 15.619 46.966 1.00 98.84 47 PRO B O 1
ATOM 7289 N N . GLU B 1 48 ? 2.484 16.458 46.131 1.00 106.30 48 GLU B N 1
ATOM 7290 C CA . GLU B 1 48 ? 2.503 17.582 47.062 1.00 106.30 48 GLU B CA 1
ATOM 7291 C C . GLU B 1 48 ? 1.561 18.699 46.624 1.00 106.30 48 GLU B C 1
ATOM 7292 O O . GLU B 1 48 ? 0.594 19.020 47.323 1.00 106.30 48 GLU B O 1
ATOM 7304 N N . LYS B 1 49 ? 1.829 19.301 45.469 1.00 105.10 49 LYS B N 1
ATOM 7305 C CA . LYS B 1 49 ? 1.058 20.435 44.968 1.00 105.10 49 LYS B CA 1
ATOM 7306 C C . LYS B 1 49 ? 0.228 19.947 43.788 1.00 105.10 49 LYS B C 1
ATOM 7307 O O . LYS B 1 49 ? 0.706 19.898 42.651 1.00 105.10 49 LYS B O 1
ATOM 7326 N N . ARG B 1 50 ? -1.022 19.603 44.070 1.00 98.41 50 ARG B N 1
ATOM 7327 C CA . ARG B 1 50 ? -1.877 18.965 43.083 1.00 98.41 50 ARG B CA 1
ATOM 7328 C C . ARG B 1 50 ? -2.186 19.864 41.890 1.00 98.41 50 ARG B C 1
ATOM 7329 O O . ARG B 1 50 ? -2.494 19.338 40.812 1.00 98.41 50 ARG B O 1
ATOM 7350 N N . PRO B 1 51 ? -2.158 21.186 42.014 1.00 98.24 51 PRO B N 1
ATOM 7351 C CA . PRO B 1 51 ? -2.153 22.017 40.806 1.00 98.24 51 PRO B CA 1
ATOM 7352 C C . PRO B 1 51 ? -0.741 22.314 40.335 1.00 98.24 51 PRO B C 1
ATOM 7353 O O . PRO B 1 51 ? 0.083 22.808 41.110 1.00 98.24 51 PRO B O 1
ATOM 7364 N N . MET B 1 52 ? -0.449 22.015 39.071 1.00 92.80 52 MET B N 1
ATOM 7365 C CA . MET B 1 52 ? 0.869 22.279 38.516 1.00 92.80 52 MET B CA 1
ATOM 7366 C C . MET B 1 52 ? 0.832 22.817 37.096 1.00 92.80 52 MET B C 1
ATOM 7367 O O . MET B 1 52 ? 1.898 23.007 36.505 1.00 92.80 52 MET B O 1
ATOM 7381 N N . GLY B 1 53 ? -0.345 23.065 36.533 1.00 86.10 53 GLY B N 1
ATOM 7382 C CA . GLY B 1 53 ? -0.439 23.649 35.214 1.00 86.10 53 GLY B CA 1
ATOM 7383 C C . GLY B 1 53 ? -1.074 22.728 34.199 1.00 86.10 53 GLY B C 1
ATOM 7384 O O . GLY B 1 53 ? -0.887 21.510 34.253 1.00 86.10 53 GLY B O 1
ATOM 7388 N N . MET B 1 54 ? -1.827 23.300 33.268 1.00 80.72 54 MET B N 1
ATOM 7389 C CA . MET B 1 54 ? -2.466 22.519 32.225 1.00 80.72 54 MET B CA 1
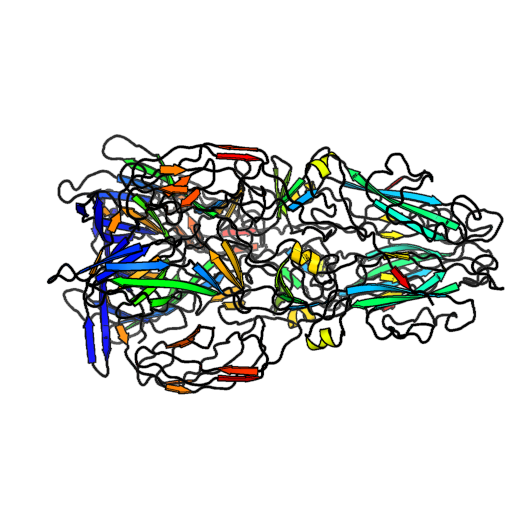ATOM 7390 C C . MET B 1 54 ? -1.547 22.386 31.022 1.00 80.72 54 MET B C 1
ATOM 7391 O O . MET B 1 54 ? -0.702 23.243 30.752 1.00 80.72 54 MET B O 1
ATOM 7405 N N . LEU B 1 55 ? -1.725 21.287 30.306 1.00 73.41 55 LEU B N 1
ATOM 7406 C CA . LEU B 1 55 ? -0.958 20.961 29.121 1.00 73.41 55 LEU B CA 1
ATOM 7407 C C . LEU B 1 55 ? -1.932 20.800 27.968 1.00 73.41 55 LEU B C 1
ATOM 7408 O O . LEU B 1 55 ? -3.064 20.354 28.158 1.00 73.41 55 LEU B O 1
ATOM 7424 N N . THR B 1 56 ? -1.503 21.180 26.772 1.00 67.24 56 THR B N 1
ATOM 7425 C CA . THR B 1 56 ? -2.385 21.172 25.621 1.00 67.24 56 THR B CA 1
ATOM 7426 C C . THR B 1 56 ? -1.630 20.640 24.422 1.00 67.24 56 THR B C 1
ATOM 7427 O O . THR B 1 56 ? -0.515 21.086 24.136 1.00 67.24 56 THR B O 1
ATOM 7438 N N . VAL B 1 57 ? -2.248 19.699 23.722 1.00 62.05 57 VAL B N 1
ATOM 7439 C CA . VAL B 1 57 ? -1.684 19.093 22.530 1.00 62.05 57 VAL B CA 1
ATOM 7440 C C . VAL B 1 57 ? -2.676 19.288 21.399 1.00 62.05 57 VAL B C 1
ATOM 7441 O O . VAL B 1 57 ? -3.883 19.077 21.579 1.00 62.05 57 VAL B O 1
ATOM 7454 N N . LYS B 1 58 ? -2.167 19.695 20.240 1.00 59.95 58 LYS B N 1
ATOM 7455 C CA . LYS B 1 58 ? -2.983 19.957 19.062 1.00 59.95 58 LYS B CA 1
ATOM 7456 C C . LYS B 1 58 ? -2.244 19.343 17.886 1.00 59.95 58 LYS B C 1
ATOM 7457 O O . LYS B 1 58 ? -1.389 19.987 17.264 1.00 59.95 58 LYS B O 1
ATOM 7476 N N . PRO B 1 59 ? -2.502 18.073 17.592 1.00 55.90 59 PRO B N 1
ATOM 7477 C CA . PRO B 1 59 ? -1.828 17.425 16.466 1.00 55.90 59 PRO B CA 1
ATOM 7478 C C . PRO B 1 59 ? -2.377 17.918 15.139 1.00 55.90 59 PRO B C 1
ATOM 7479 O O . PRO B 1 59 ? -3.587 17.915 14.911 1.00 55.90 59 PRO B O 1
ATOM 7490 N N . ASP B 1 60 ? -1.474 18.326 14.259 1.00 52.17 60 ASP B N 1
ATOM 7491 C CA . ASP B 1 60 ? -1.837 18.793 12.932 1.00 52.17 60 ASP B CA 1
ATOM 7492 C C . ASP B 1 60 ? -2.110 17.647 11.979 1.00 52.17 60 ASP B C 1
ATOM 7493 O O . ASP B 1 60 ? -2.261 17.873 10.775 1.00 52.17 60 ASP B O 1
ATOM 7502 N N . GLY B 1 61 ? -2.165 16.428 12.487 1.00 49.17 61 GLY B N 1
ATOM 7503 C CA . GLY B 1 61 ? -2.429 15.260 11.682 1.00 49.17 61 GLY B CA 1
ATOM 7504 C C . GLY B 1 61 ? -1.240 14.323 11.643 1.00 49.17 61 GLY B C 1
ATOM 7505 O O . GLY B 1 61 ? -0.202 14.554 12.261 1.00 49.17 61 GLY B O 1
ATOM 7509 N N . ILE B 1 62 ? -1.420 13.251 10.888 1.00 46.43 62 ILE B N 1
ATOM 7510 C CA . ILE B 1 62 ? -0.394 12.249 10.640 1.00 46.43 62 ILE B CA 1
ATOM 7511 C C . ILE B 1 62 ? 0.015 12.420 9.189 1.00 46.43 62 ILE B C 1
ATOM 7512 O O . ILE B 1 62 ? -0.804 12.207 8.286 1.00 46.43 62 ILE B O 1
ATOM 7528 N N . LYS B 1 63 ? 1.262 12.819 8.954 1.00 45.45 63 LYS B N 1
ATOM 7529 C CA . LYS B 1 63 ? 1.702 13.160 7.616 1.00 45.45 63 LYS B CA 1
ATOM 7530 C C . LYS B 1 63 ? 2.772 12.201 7.129 1.00 45.45 63 LYS B C 1
ATOM 7531 O O . LYS B 1 63 ? 3.490 11.565 7.904 1.00 45.45 63 LYS B O 1
ATOM 7550 N N . PHE B 1 64 ? 2.861 12.113 5.813 1.00 42.64 64 PHE B N 1
ATOM 7551 C CA . PHE B 1 64 ? 3.811 11.264 5.117 1.00 42.64 64 PHE B CA 1
ATOM 7552 C C . PHE B 1 64 ? 4.618 12.154 4.192 1.00 42.64 64 PHE B C 1
ATOM 7553 O O . PHE B 1 64 ? 4.052 12.813 3.313 1.00 42.64 64 PHE B O 1
ATOM 7570 N N . ARG B 1 65 ? 5.925 12.195 4.416 1.00 44.80 65 ARG B N 1
ATOM 7571 C CA . ARG B 1 65 ? 6.822 12.844 3.479 1.00 44.80 65 ARG B CA 1
ATOM 7572 C C . ARG B 1 65 ? 7.114 11.917 2.314 1.00 44.80 65 ARG B C 1
ATOM 7573 O O . ARG B 1 65 ? 7.136 10.693 2.454 1.00 44.80 65 ARG B O 1
ATOM 7594 N N . CYS B 1 66 ? 7.346 12.517 1.158 1.00 43.22 66 CYS B N 1
ATOM 7595 C CA . CYS B 1 66 ? 7.683 11.767 -0.032 1.00 43.22 66 CYS B CA 1
ATOM 7596 C C . CYS B 1 66 ? 9.187 11.646 -0.179 1.00 43.22 66 CYS B C 1
ATOM 7597 O O . CYS B 1 66 ? 9.949 12.521 0.236 1.00 43.22 66 CYS B O 1
ATOM 7604 N N . ASN B 1 67 ? 9.604 10.545 -0.784 1.00 43.83 67 ASN B N 1
ATOM 7605 C CA . ASN B 1 67 ? 10.990 10.294 -1.147 1.00 43.83 67 ASN B CA 1
ATOM 7606 C C . ASN B 1 67 ? 10.975 10.089 -2.653 1.00 43.83 67 ASN B C 1
ATOM 7607 O O . ASN B 1 67 ? 10.716 8.989 -3.145 1.00 43.83 67 ASN B O 1
ATOM 7618 N N . LYS B 1 68 ? 11.259 11.163 -3.376 1.00 47.16 68 LYS B N 1
ATOM 7619 C CA . LYS B 1 68 ? 10.992 11.202 -4.796 1.00 47.16 68 LYS B CA 1
ATOM 7620 C C . LYS B 1 68 ? 11.700 10.073 -5.525 1.00 47.16 68 LYS B C 1
ATOM 7621 O O . LYS B 1 68 ? 12.562 9.378 -4.990 1.00 47.16 68 LYS B O 1
ATOM 7640 N N . LYS B 1 69 ? 11.293 9.893 -6.772 1.00 47.99 69 LYS B N 1
ATOM 7641 C CA . LYS B 1 69 ? 12.045 9.106 -7.738 1.00 47.99 69 LYS B CA 1
ATOM 7642 C C . LYS B 1 69 ? 11.789 9.751 -9.098 1.00 47.99 69 LYS B C 1
ATOM 7643 O O . LYS B 1 69 ? 10.828 9.412 -9.790 1.00 47.99 69 LYS B O 1
ATOM 7662 N N . ILE B 1 70 ? 12.667 10.677 -9.474 1.00 49.73 70 ILE B N 1
ATOM 7663 C CA . ILE B 1 70 ? 12.513 11.341 -10.757 1.00 49.73 70 ILE B CA 1
ATOM 7664 C C . ILE B 1 70 ? 12.766 10.312 -11.840 1.00 49.73 70 ILE B C 1
ATOM 7665 O O . ILE B 1 70 ? 13.884 9.806 -11.992 1.00 49.73 70 ILE B O 1
ATOM 7681 N N . GLU B 1 71 ? 11.723 9.984 -12.585 1.00 50.06 71 GLU B N 1
ATOM 7682 C CA . GLU B 1 71 ? 11.758 8.878 -13.521 1.00 50.06 71 GLU B CA 1
ATOM 7683 C C . GLU B 1 71 ? 11.751 9.306 -14.973 1.00 50.06 71 GLU B C 1
ATOM 7684 O O . GLU B 1 71 ? 12.311 8.604 -15.814 1.00 50.06 71 GLU B O 1
ATOM 7696 N N . PHE B 1 72 ? 11.132 10.437 -15.283 1.00 52.13 72 PHE B N 1
ATOM 7697 C CA . PHE B 1 72 ? 10.558 10.620 -16.607 1.00 52.13 72 PHE B CA 1
ATOM 7698 C C . PHE B 1 72 ? 10.328 12.109 -16.825 1.00 52.13 72 PHE B C 1
ATOM 7699 O O . PHE B 1 72 ? 9.467 12.704 -16.171 1.00 52.13 72 PHE B O 1
ATOM 7716 N N . PHE B 1 73 ? 11.087 12.710 -17.728 1.00 55.85 73 PHE B N 1
ATOM 7717 C CA . PHE B 1 73 ? 10.884 14.106 -18.076 1.00 55.85 73 PHE B CA 1
ATOM 7718 C C . PHE B 1 73 ? 10.169 14.200 -19.413 1.00 55.85 73 PHE B C 1
ATOM 7719 O O . PHE B 1 73 ? 10.332 13.346 -20.287 1.00 55.85 73 PHE B O 1
ATOM 7736 N N . THR B 1 74 ? 9.360 15.242 -19.561 1.00 56.21 74 THR B N 1
ATOM 7737 C CA . THR B 1 74 ? 8.632 15.450 -20.804 1.00 56.21 74 THR B CA 1
ATOM 7738 C C . THR B 1 74 ? 8.370 16.937 -20.981 1.00 56.21 74 THR B C 1
ATOM 7739 O O . THR B 1 74 ? 8.779 17.765 -20.164 1.00 56.21 74 THR B O 1
ATOM 7750 N N . ARG B 1 75 ? 7.688 17.268 -22.072 1.00 60.78 75 ARG B N 1
ATOM 7751 C CA . ARG B 1 75 ? 7.419 18.650 -22.427 1.00 60.78 75 ARG B CA 1
ATOM 7752 C C . ARG B 1 75 ? 6.126 18.721 -23.220 1.00 60.78 75 ARG B C 1
ATOM 7753 O O . ARG B 1 75 ? 5.771 17.783 -23.938 1.00 60.78 75 ARG B O 1
ATOM 7774 N N . ASP B 1 76 ? 5.426 19.843 -23.090 1.00 59.46 76 ASP B N 1
ATOM 7775 C CA . ASP B 1 76 ? 4.316 20.124 -23.987 1.00 59.46 76 ASP B CA 1
ATOM 7776 C C . ASP B 1 76 ? 4.779 19.948 -25.418 1.00 59.46 76 ASP B C 1
ATOM 7777 O O . ASP B 1 76 ? 5.671 20.661 -25.884 1.00 59.46 76 ASP B O 1
ATOM 7786 N N . HIS B 1 77 ? 4.181 18.992 -26.112 1.00 64.13 77 HIS B N 1
ATOM 7787 C CA . HIS B 1 77 ? 4.672 18.571 -27.408 1.00 64.13 77 HIS B CA 1
ATOM 7788 C C . HIS B 1 77 ? 3.544 18.557 -28.422 1.00 64.13 77 HIS B C 1
ATOM 7789 O O . HIS B 1 77 ? 2.366 18.428 -28.082 1.00 64.13 77 HIS B O 1
ATOM 7803 N N . GLN B 1 78 ? 3.936 18.683 -29.683 1.00 75.15 78 GLN B N 1
ATOM 7804 C CA . GLN B 1 78 ? 3.018 18.615 -30.811 1.00 75.15 78 GLN B CA 1
ATOM 7805 C C . GLN B 1 78 ? 3.731 17.832 -31.899 1.00 75.15 78 GLN B C 1
ATOM 7806 O O . GLN B 1 78 ? 4.784 18.254 -32.384 1.00 75.15 78 GLN B O 1
ATOM 7820 N N . ILE B 1 79 ? 3.181 16.691 -32.259 1.00 79.09 79 ILE B N 1
ATOM 7821 C CA . ILE B 1 79 ? 3.814 15.806 -33.224 1.00 79.09 79 ILE B CA 1
ATOM 7822 C C . ILE B 1 79 ? 3.339 16.184 -34.614 1.00 79.09 79 ILE B C 1
ATOM 7823 O O . ILE B 1 79 ? 2.140 16.379 -34.842 1.00 79.09 79 ILE B O 1
ATOM 7839 N N . VAL B 1 80 ? 4.281 16.297 -35.543 1.00 87.89 80 VAL B N 1
ATOM 7840 C CA . VAL B 1 80 ? 3.960 16.692 -36.904 1.00 87.89 80 VAL B CA 1
ATOM 7841 C C . VAL B 1 80 ? 4.533 15.698 -37.899 1.00 87.89 80 VAL B C 1
ATOM 7842 O O . VAL B 1 80 ? 5.386 14.861 -37.565 1.00 87.89 80 VAL B O 1
ATOM 7855 N N . SER B 1 81 ? 4.082 15.829 -39.138 1.00 103.10 81 SER B N 1
ATOM 7856 C CA . SER B 1 81 ? 4.384 14.919 -40.222 1.00 103.10 81 SER B CA 1
ATOM 7857 C C . SER B 1 81 ? 5.074 15.675 -41.343 1.00 103.10 81 SER B C 1
ATOM 7858 O O . SER B 1 81 ? 5.151 16.906 -41.347 1.00 103.10 81 SER B O 1
ATOM 7866 N N . GLU B 1 82 ? 5.580 14.911 -42.302 1.00 110.53 82 GLU B N 1
ATOM 7867 C CA . GLU B 1 82 ? 6.167 15.481 -43.500 1.00 110.53 82 GLU B CA 1
ATOM 7868 C C . GLU B 1 82 ? 6.396 14.349 -44.483 1.00 110.53 82 GLU B C 1
ATOM 7869 O O . GLU B 1 82 ? 6.551 13.191 -44.086 1.00 110.53 82 GLU B O 1
ATOM 7881 N N . SER B 1 83 ? 6.423 14.691 -45.764 1.00 117.31 83 SER B N 1
ATOM 7882 C CA . SER B 1 83 ? 6.564 13.669 -46.784 1.00 117.31 83 SER B CA 1
ATOM 7883 C C . SER B 1 83 ? 7.076 14.305 -48.061 1.00 117.31 83 SER B C 1
ATOM 7884 O O . SER B 1 83 ? 6.982 15.519 -48.259 1.00 117.31 83 SER B O 1
ATOM 7892 N N . VAL B 1 84 ? 7.628 13.459 -48.922 1.00 126.02 84 VAL B N 1
ATOM 7893 C CA . VAL B 1 84 ? 8.102 13.885 -50.229 1.00 126.02 84 VAL B CA 1
ATOM 7894 C C . VAL B 1 84 ? 8.191 12.651 -51.112 1.00 126.02 84 VAL B C 1
ATOM 7895 O O . VAL B 1 84 ? 8.713 11.611 -50.695 1.00 126.02 84 VAL B O 1
ATOM 7908 N N . HIS B 1 85 ? 7.681 12.749 -52.335 1.00 131.35 85 HIS B N 1
ATOM 7909 C CA . HIS B 1 85 ? 7.670 11.620 -53.249 1.00 131.35 85 HIS B CA 1
ATOM 7910 C C . HIS B 1 85 ? 8.302 12.024 -54.570 1.00 131.35 85 HIS B C 1
ATOM 7911 O O . HIS B 1 85 ? 8.238 13.185 -54.985 1.00 131.35 85 HIS B O 1
ATOM 7925 N N . ARG B 1 86 ? 8.916 11.044 -55.222 1.00 138.62 86 ARG B N 1
ATOM 7926 C CA . ARG B 1 86 ? 9.674 11.244 -56.443 1.00 138.62 86 ARG B CA 1
ATOM 7927 C C . ARG B 1 86 ? 9.154 10.299 -57.515 1.00 138.62 86 ARG B C 1
ATOM 7928 O O . ARG B 1 86 ? 8.355 9.397 -57.250 1.00 138.62 86 ARG B O 1
ATOM 7949 N N . CYS B 1 87 ? 9.620 10.512 -58.739 1.00 145.49 87 CYS B N 1
ATOM 7950 C CA . CYS B 1 87 ? 9.351 9.582 -59.822 1.00 145.49 87 CYS B CA 1
ATOM 7951 C C . CYS B 1 87 ? 10.391 8.463 -59.769 1.00 145.49 87 CYS B C 1
ATOM 7952 O O . CYS B 1 87 ? 11.179 8.357 -58.826 1.00 145.49 87 CYS B O 1
ATOM 7959 N N . HIS B 1 88 ? 10.394 7.614 -60.789 1.00 144.63 88 HIS B N 1
ATOM 7960 C CA . HIS B 1 88 ? 11.331 6.506 -60.885 1.00 144.63 88 HIS B CA 1
ATOM 7961 C C . HIS B 1 88 ? 12.712 6.997 -61.306 1.00 144.63 88 HIS B C 1
ATOM 7962 O O . HIS B 1 88 ? 12.870 8.074 -61.889 1.00 144.63 88 HIS B O 1
ATOM 7976 N N . ARG B 1 89 ? 13.719 6.176 -61.012 1.00 146.17 89 ARG B N 1
ATOM 7977 C CA . ARG B 1 89 ? 15.096 6.436 -61.426 1.00 146.17 89 ARG B CA 1
ATOM 7978 C C . ARG B 1 89 ? 15.500 7.874 -61.106 1.00 146.17 89 ARG B C 1
ATOM 7979 O O . ARG B 1 89 ? 16.021 8.606 -61.950 1.00 146.17 89 ARG B O 1
ATOM 8000 N N . ALA B 1 90 ? 15.253 8.276 -59.862 1.00 142.04 90 ALA B N 1
ATOM 8001 C CA . ALA B 1 90 ? 15.560 9.629 -59.424 1.00 142.04 90 ALA B CA 1
ATOM 8002 C C . ALA B 1 90 ? 15.773 9.617 -57.918 1.00 142.04 90 ALA B C 1
ATOM 8003 O O . ALA B 1 90 ? 15.106 8.871 -57.198 1.00 142.04 90 ALA B O 1
ATOM 8010 N N . GLY B 1 91 ? 16.704 10.447 -57.455 1.00 137.67 91 GLY B N 1
ATOM 8011 C CA . GLY B 1 91 ? 17.022 10.513 -56.043 1.00 137.67 91 GLY B CA 1
ATOM 8012 C C . GLY B 1 91 ? 17.486 9.181 -55.494 1.00 137.67 91 GLY B C 1
ATOM 8013 O O . GLY B 1 91 ? 18.539 8.669 -55.886 1.00 137.67 91 GLY B O 1
ATOM 8017 N N . SER B 1 92 ? 16.699 8.610 -54.582 1.00 137.01 92 SER B N 1
ATOM 8018 C CA . SER B 1 92 ? 16.983 7.302 -54.004 1.00 137.01 92 SER B CA 1
ATOM 8019 C C . SER B 1 92 ? 15.905 6.284 -54.358 1.00 137.01 92 SER B C 1
ATOM 8020 O O . SER B 1 92 ? 15.774 5.260 -53.679 1.00 137.01 92 SER B O 1
ATOM 8028 N N . CYS B 1 93 ? 15.134 6.544 -55.416 1.00 139.55 93 CYS B N 1
ATOM 8029 C CA . CYS B 1 93 ? 14.025 5.674 -55.806 1.00 139.55 93 CYS B CA 1
ATOM 8030 C C . CYS B 1 93 ? 14.509 4.727 -56.898 1.00 139.55 93 CYS B C 1
ATOM 8031 O O . CYS B 1 93 ? 14.245 4.899 -58.089 1.00 139.55 93 CYS B O 1
ATOM 8038 N N . HIS B 1 94 ? 15.239 3.707 -56.469 1.00 141.76 94 HIS B N 1
ATOM 8039 C CA . HIS B 1 94 ? 15.725 2.664 -57.363 1.00 141.76 94 HIS B CA 1
ATOM 8040 C C . HIS B 1 94 ? 15.843 1.376 -56.552 1.00 141.76 94 HIS B C 1
ATOM 8041 O O . HIS B 1 94 ? 15.332 1.289 -55.430 1.00 141.76 94 HIS B O 1
ATOM 8055 N N . SER B 1 95 ? 16.549 0.390 -57.112 1.00 146.47 95 SER B N 1
ATOM 8056 C CA . SER B 1 95 ? 16.333 -1.014 -56.774 1.00 146.47 95 SER B CA 1
ATOM 8057 C C . SER B 1 95 ? 16.005 -1.219 -55.299 1.00 146.47 95 SER B C 1
ATOM 8058 O O . SER B 1 95 ? 14.888 -1.615 -54.952 1.00 146.47 95 SER B O 1
ATOM 8066 N N . ASP B 1 96 ? 16.969 -0.951 -54.412 1.00 137.90 96 ASP B N 1
ATOM 8067 C CA . ASP B 1 96 ? 16.741 -1.156 -52.986 1.00 137.90 96 ASP B CA 1
ATOM 8068 C C . ASP B 1 96 ? 17.304 -0.023 -52.133 1.00 137.90 96 ASP B C 1
ATOM 8069 O O . ASP B 1 96 ? 17.597 -0.239 -50.951 1.00 137.90 96 ASP B O 1
ATOM 8078 N N . GLU B 1 97 ? 17.455 1.179 -52.692 1.00 136.55 97 GLU B N 1
ATOM 8079 C CA . GLU B 1 97 ? 18.055 2.273 -51.937 1.00 136.55 97 GLU B CA 1
ATOM 8080 C C . GLU B 1 97 ? 17.047 2.918 -50.995 1.00 136.55 97 GLU B C 1
ATOM 8081 O O . GLU B 1 97 ? 17.389 3.261 -49.859 1.00 136.55 97 GLU B O 1
ATOM 8093 N N . CYS B 1 98 ? 15.803 3.087 -51.448 1.00 133.72 98 CYS B N 1
ATOM 8094 C CA . CYS B 1 98 ? 14.736 3.522 -50.554 1.00 133.72 98 CYS B CA 1
ATOM 8095 C C . CYS B 1 98 ? 14.303 2.396 -49.630 1.00 133.72 98 CYS B C 1
ATOM 8096 O O . CYS B 1 98 ? 13.744 2.655 -48.559 1.00 133.72 98 CYS B O 1
ATOM 8103 N N . HIS B 1 99 ? 14.562 1.149 -50.023 1.00 131.84 99 HIS B N 1
ATOM 8104 C CA . HIS B 1 99 ? 14.155 -0.003 -49.233 1.00 131.84 99 HIS B CA 1
ATOM 8105 C C . HIS B 1 99 ? 15.111 -0.284 -48.085 1.00 131.84 99 HIS B C 1
ATOM 8106 O O . HIS B 1 99 ? 14.724 -0.960 -47.126 1.00 131.84 99 HIS B O 1
ATOM 8120 N N . HIS B 1 100 ? 16.345 0.216 -48.159 1.00 132.83 100 HIS B N 1
ATOM 8121 C CA . HIS B 1 100 ? 17.320 0.080 -47.087 1.00 132.83 100 HIS B CA 1
ATOM 8122 C C . HIS B 1 100 ? 17.436 1.349 -46.252 1.00 132.83 100 HIS B C 1
ATOM 8123 O O . HIS B 1 100 ? 18.430 1.531 -45.541 1.00 132.83 100 HIS B O 1
ATOM 8137 N N . VAL B 1 101 ? 16.436 2.228 -46.323 1.00 124.73 101 VAL B N 1
ATOM 8138 C CA . VAL B 1 101 ? 16.456 3.441 -45.519 1.00 124.73 101 VAL B CA 1
ATOM 8139 C C . VAL B 1 101 ? 16.480 3.075 -44.043 1.00 124.73 101 VAL B C 1
ATOM 8140 O O . VAL B 1 101 ? 15.785 2.153 -43.597 1.00 124.73 101 VAL B O 1
ATOM 8153 N N . LYS B 1 102 ? 17.281 3.806 -43.274 1.00 118.90 102 LYS B N 1
ATOM 8154 C CA . LYS B 1 102 ? 17.345 3.579 -41.842 1.00 118.90 102 LYS B CA 1
ATOM 8155 C C . LYS B 1 102 ? 16.216 4.325 -41.140 1.00 118.90 102 LYS B C 1
ATOM 8156 O O . LYS B 1 102 ? 15.618 5.259 -41.682 1.00 118.90 102 LYS B O 1
ATOM 8175 N N . ASP B 1 103 ? 15.929 3.897 -39.911 1.00 110.27 103 ASP B N 1
ATOM 8176 C CA . ASP B 1 103 ? 14.835 4.498 -39.158 1.00 110.27 103 ASP B CA 1
ATOM 8177 C C . ASP B 1 103 ? 15.135 5.955 -38.824 1.00 110.27 103 ASP B C 1
ATOM 8178 O O . ASP B 1 103 ? 14.291 6.835 -39.031 1.00 110.27 103 ASP B O 1
ATOM 8187 N N . THR B 1 104 ? 16.334 6.229 -38.309 1.00 115.41 104 THR B N 1
ATOM 8188 C CA . THR B 1 104 ? 16.742 7.575 -37.927 1.00 115.41 104 THR B CA 1
ATOM 8189 C C . THR B 1 104 ? 17.592 8.247 -39.001 1.00 115.41 104 THR B C 1
ATOM 8190 O O . THR B 1 104 ? 18.487 9.036 -38.680 1.00 115.41 104 THR B O 1
ATOM 8201 N N . ASP B 1 105 ? 17.330 7.949 -40.271 1.00 119.49 105 ASP B N 1
ATOM 8202 C CA . ASP B 1 105 ? 18.103 8.514 -41.372 1.00 119.49 105 ASP B CA 1
ATOM 8203 C C . ASP B 1 105 ? 17.589 9.914 -41.679 1.00 119.49 105 ASP B C 1
ATOM 8204 O O . ASP B 1 105 ? 16.485 10.078 -42.208 1.00 119.49 105 ASP B O 1
ATOM 8213 N N . ALA B 1 106 ? 18.388 10.925 -41.352 1.00 115.67 106 ALA B N 1
ATOM 8214 C CA . ALA B 1 106 ? 18.070 12.307 -41.701 1.00 115.67 106 ALA B CA 1
ATOM 8215 C C . ALA B 1 106 ? 18.383 12.498 -43.178 1.00 115.67 106 ALA B C 1
ATOM 8216 O O . ALA B 1 106 ? 19.538 12.698 -43.562 1.00 115.67 106 ALA B O 1
ATOM 8223 N N . LEU B 1 107 ? 17.353 12.439 -44.011 1.00 123.87 107 LEU B N 1
ATOM 8224 C CA . LEU B 1 107 ? 17.559 12.439 -45.451 1.00 123.87 107 LEU B CA 1
ATOM 8225 C C . LEU B 1 107 ? 17.849 13.851 -45.954 1.00 123.87 107 LEU B C 1
ATOM 8226 O O . LEU B 1 107 ? 17.259 14.817 -45.465 1.00 123.87 107 LEU B O 1
ATOM 8242 N N . PRO B 1 108 ? 18.757 14.002 -46.938 1.00 132.33 108 PRO B N 1
ATOM 8243 C CA . PRO B 1 108 ? 18.930 15.280 -47.636 1.00 132.33 108 PRO B CA 1
ATOM 8244 C C . PRO B 1 108 ? 17.934 15.466 -48.779 1.00 132.33 108 PRO B C 1
ATOM 8245 O O . PRO B 1 108 ? 18.291 15.895 -49.877 1.00 132.33 108 PRO B O 1
ATOM 8256 N N . GLU B 1 109 ? 16.669 15.142 -48.515 1.00 131.31 109 GLU B N 1
ATOM 8257 C CA . GLU B 1 109 ? 15.603 15.217 -49.512 1.00 131.31 109 GLU B CA 1
ATOM 8258 C C . GLU B 1 109 ? 14.459 16.019 -48.904 1.00 131.31 109 GLU B C 1
ATOM 8259 O O . GLU B 1 109 ? 13.511 15.454 -48.352 1.00 131.31 109 GLU B O 1
ATOM 8271 N N . PHE B 1 110 ? 14.557 17.340 -49.004 1.00 128.65 110 PHE B N 1
ATOM 8272 C CA . PHE B 1 110 ? 13.518 18.276 -48.588 1.00 128.65 110 PHE B CA 1
ATOM 8273 C C . PHE B 1 110 ? 13.140 18.130 -47.119 1.00 128.65 110 PHE B C 1
ATOM 8274 O O . PHE B 1 110 ? 12.108 18.664 -46.696 1.00 128.65 110 PHE B O 1
ATOM 8291 N N . SER B 1 111 ? 13.941 17.423 -46.327 1.00 118.21 111 SER B N 1
ATOM 8292 C CA . SER B 1 111 ? 13.740 17.410 -44.885 1.00 118.21 111 SER B CA 1
ATOM 8293 C C . SER B 1 111 ? 14.164 18.759 -44.318 1.00 118.21 111 SER B C 1
ATOM 8294 O O . SER B 1 111 ? 15.338 19.137 -44.403 1.00 118.21 111 SER B O 1
ATOM 8302 N N . SER B 1 112 ? 13.211 19.484 -43.743 1.00 109.54 112 SER B N 1
ATOM 8303 C CA . SER B 1 112 ? 13.437 20.871 -43.376 1.00 109.54 112 SER B CA 1
ATOM 8304 C C . SER B 1 112 ? 14.453 20.970 -42.239 1.00 109.54 112 SER B C 1
ATOM 8305 O O . SER B 1 112 ? 14.957 19.971 -41.718 1.00 109.54 112 SER B O 1
ATOM 8313 N N . GLU B 1 113 ? 14.752 22.214 -41.857 1.00 102.01 113 GLU B N 1
ATOM 8314 C CA . GLU B 1 113 ? 15.702 22.474 -40.782 1.00 102.01 113 GLU B CA 1
ATOM 8315 C C . GLU B 1 113 ? 15.401 21.667 -39.528 1.00 102.01 113 GLU B C 1
ATOM 8316 O O . GLU B 1 113 ? 16.315 21.391 -38.744 1.00 102.01 113 GLU B O 1
ATOM 8328 N N . ALA B 1 114 ? 14.147 21.277 -39.323 1.00 97.51 114 ALA B N 1
ATOM 8329 C CA . ALA B 1 114 ? 13.755 20.511 -38.151 1.00 97.51 114 ALA B CA 1
ATOM 8330 C C . ALA B 1 114 ? 14.129 19.040 -38.254 1.00 97.51 114 ALA B C 1
ATOM 8331 O O . ALA B 1 114 ? 13.669 18.238 -37.434 1.00 97.51 114 ALA B O 1
ATOM 8338 N N . ASN B 1 115 ? 14.948 18.669 -39.239 1.00 105.42 115 ASN B N 1
ATOM 8339 C CA . ASN B 1 115 ? 15.332 17.272 -39.400 1.00 105.42 115 ASN B CA 1
ATOM 8340 C C . ASN B 1 115 ? 15.975 16.716 -38.139 1.00 105.42 115 ASN B C 1
ATOM 8341 O O . ASN B 1 115 ? 15.783 15.540 -37.810 1.00 105.42 115 ASN B O 1
ATOM 8352 N N . SER B 1 116 ? 16.733 17.540 -37.418 1.00 91.61 116 SER B N 1
ATOM 8353 C CA . SER B 1 116 ? 17.440 17.044 -36.245 1.00 91.61 116 SER B CA 1
ATOM 8354 C C . SER B 1 116 ? 16.477 16.583 -35.163 1.00 91.61 116 SER B C 1
ATOM 8355 O O . SER B 1 116 ? 16.805 15.676 -34.390 1.00 91.61 116 SER B O 1
ATOM 8363 N N . ARG B 1 117 ? 15.299 17.186 -35.089 1.00 84.26 117 ARG B N 1
ATOM 8364 C CA . ARG B 1 117 ? 14.378 16.858 -34.015 1.00 84.26 117 ARG B CA 1
ATOM 8365 C C . ARG B 1 117 ? 13.968 15.390 -34.110 1.00 84.26 117 ARG B C 1
ATOM 8366 O O . ARG B 1 117 ? 13.833 14.853 -35.213 1.00 84.26 117 ARG B O 1
ATOM 8387 N N . PRO B 1 118 ? 13.768 14.715 -32.978 1.00 82.18 118 PRO B N 1
ATOM 8388 C CA . PRO B 1 118 ? 13.559 13.265 -33.011 1.00 82.18 118 PRO B CA 1
ATOM 8389 C C . PRO B 1 118 ? 12.365 12.876 -33.864 1.00 82.18 118 PRO B C 1
ATOM 8390 O O . PRO B 1 118 ? 11.482 13.683 -34.155 1.00 82.18 118 PRO B O 1
ATOM 8401 N N . GLY B 1 119 ? 12.346 11.608 -34.258 1.00 88.84 119 GLY B N 1
ATOM 8402 C CA . GLY B 1 119 ? 11.245 11.118 -35.071 1.00 88.84 119 GLY B CA 1
ATOM 8403 C C . GLY B 1 119 ? 11.570 9.793 -35.724 1.00 88.84 119 GLY B C 1
ATOM 8404 O O . GLY B 1 119 ? 12.340 8.988 -35.189 1.00 88.84 119 GLY B O 1
ATOM 8408 N N . TYR B 1 120 ? 10.963 9.577 -36.887 1.00 87.35 120 TYR B N 1
ATOM 8409 C CA . TYR B 1 120 ? 11.105 8.317 -37.599 1.00 87.35 120 TYR B CA 1
ATOM 8410 C C . TYR B 1 120 ? 10.927 8.540 -39.091 1.00 87.35 120 TYR B C 1
ATOM 8411 O O . TYR B 1 120 ? 10.188 9.431 -39.521 1.00 87.35 120 TYR B O 1
ATOM 8429 N N . THR B 1 121 ? 11.602 7.702 -39.874 1.00 105.89 121 THR B N 1
ATOM 8430 C CA . THR B 1 121 ? 11.543 7.739 -41.326 1.00 105.89 121 THR B CA 1
ATOM 8431 C C . THR B 1 121 ? 10.894 6.468 -41.850 1.00 105.89 121 THR B C 1
ATOM 8432 O O . THR B 1 121 ? 10.806 5.454 -41.153 1.00 105.89 121 THR B O 1
ATOM 8443 N N . SER B 1 122 ? 10.438 6.534 -43.098 1.00 112.43 122 SER B N 1
ATOM 8444 C CA . SER B 1 122 ? 9.782 5.391 -43.711 1.00 112.43 122 SER B CA 1
ATOM 8445 C C . SER B 1 122 ? 9.783 5.549 -45.223 1.00 112.43 122 SER B C 1
ATOM 8446 O O . SER B 1 122 ? 9.749 6.666 -45.748 1.00 112.43 122 SER B O 1
ATOM 8454 N N . CYS B 1 123 ? 9.810 4.409 -45.910 1.00 120.62 123 CYS B N 1
ATOM 8455 C CA . CYS B 1 123 ? 9.800 4.342 -47.367 1.00 120.62 123 CYS B CA 1
ATOM 8456 C C . CYS B 1 123 ? 8.584 3.536 -47.798 1.00 120.62 123 CYS B C 1
ATOM 8457 O O . CYS B 1 123 ? 8.508 2.332 -47.534 1.00 120.62 123 CYS B O 1
ATOM 8464 N N . SER B 1 124 ? 7.637 4.192 -48.456 1.00 125.67 124 SER B N 1
ATOM 8465 C CA . SER B 1 124 ? 6.496 3.518 -49.053 1.00 125.67 124 SER B CA 1
ATOM 8466 C C . SER B 1 124 ? 6.673 3.456 -50.563 1.00 125.67 124 SER B C 1
ATOM 8467 O O . SER B 1 124 ? 7.535 4.119 -51.140 1.00 125.67 124 SER B O 1
ATOM 8475 N N . SER B 1 125 ? 5.832 2.651 -51.208 1.00 130.11 125 SER B N 1
ATOM 8476 C CA . SER B 1 125 ? 5.897 2.464 -52.657 1.00 130.11 125 SER B CA 1
ATOM 8477 C C . SER B 1 125 ? 4.471 2.413 -53.193 1.00 130.11 125 SER B C 1
ATOM 8478 O O . SER B 1 125 ? 3.798 1.384 -53.090 1.00 130.11 125 SER B O 1
ATOM 8486 N N . SER B 1 126 ? 4.021 3.522 -53.767 1.00 132.81 126 SER B N 1
ATOM 8487 C CA . SER B 1 126 ? 2.698 3.588 -54.366 1.00 132.81 126 SER B CA 1
ATOM 8488 C C . SER B 1 126 ? 2.776 3.285 -55.859 1.00 132.81 126 SER B C 1
ATOM 8489 O O . SER B 1 126 ? 3.859 3.141 -56.434 1.00 132.81 126 SER B O 1
ATOM 8497 N N . CYS B 1 127 ? 1.604 3.185 -56.490 1.00 138.96 127 CYS B N 1
ATOM 8498 C CA . CYS B 1 127 ? 1.562 2.938 -57.923 1.00 138.96 127 CYS B CA 1
ATOM 8499 C C . CYS B 1 127 ? 2.457 3.923 -58.654 1.00 138.96 127 CYS B C 1
ATOM 8500 O O . CYS B 1 127 ? 2.616 5.079 -58.249 1.00 138.96 127 CYS B O 1
ATOM 8507 N N . GLY B 1 128 ? 3.040 3.451 -59.746 1.00 140.24 128 GLY B N 1
ATOM 8508 C CA . GLY B 1 128 ? 3.708 4.328 -60.679 1.00 140.24 128 GLY B CA 1
ATOM 8509 C C . GLY B 1 128 ? 3.216 4.074 -62.083 1.00 140.24 128 GLY B C 1
ATOM 8510 O O . GLY B 1 128 ? 3.352 2.962 -62.601 1.00 140.24 128 GLY B O 1
ATOM 8514 N N . CYS B 1 129 ? 2.625 5.087 -62.703 1.00 141.02 129 CYS B N 1
ATOM 8515 C CA . CYS B 1 129 ? 2.120 4.958 -64.060 1.00 141.02 129 CYS B CA 1
ATOM 8516 C C . CYS B 1 129 ? 1.768 6.350 -64.563 1.00 141.02 129 CYS B C 1
ATOM 8517 O O . CYS B 1 129 ? 1.829 7.336 -63.823 1.00 141.02 129 CYS B O 1
ATOM 8524 N N . ILE B 1 130 ? 1.384 6.420 -65.841 1.00 139.77 130 ILE B N 1
ATOM 8525 C CA . ILE B 1 130 ? 1.170 7.708 -66.493 1.00 139.77 130 ILE B CA 1
ATOM 8526 C C . ILE B 1 130 ? -0.115 8.377 -66.039 1.00 139.77 130 ILE B C 1
ATOM 8527 O O . ILE B 1 130 ? -0.412 9.492 -66.483 1.00 139.77 130 ILE B O 1
ATOM 8543 N N . THR B 1 131 ? -0.879 7.741 -65.147 1.00 141.91 131 THR B N 1
ATOM 8544 C CA . THR B 1 131 ? -2.048 8.366 -64.543 1.00 141.91 131 THR B CA 1
ATOM 8545 C C . THR B 1 131 ? -2.025 8.248 -63.023 1.00 141.91 131 THR B C 1
ATOM 8546 O O . THR B 1 131 ? -3.002 8.632 -62.369 1.00 141.91 131 THR B O 1
ATOM 8557 N N . CYS B 1 132 ? -0.935 7.740 -62.442 1.00 143.54 132 CYS B N 1
ATOM 8558 C CA . CYS B 1 132 ? -0.825 7.630 -60.991 1.00 143.54 132 CYS B CA 1
ATOM 8559 C C . CYS B 1 132 ? -0.151 8.849 -60.366 1.00 143.54 132 CYS B C 1
ATOM 8560 O O . CYS B 1 132 ? -0.627 9.355 -59.345 1.00 143.54 132 CYS B O 1
ATOM 8567 N N . ASP B 1 133 ? 0.947 9.334 -60.949 1.00 141.20 133 ASP B N 1
ATOM 8568 C CA . ASP B 1 133 ? 1.582 10.555 -60.462 1.00 141.20 133 ASP B CA 1
ATOM 8569 C C . ASP B 1 133 ? 1.873 11.526 -61.601 1.00 141.20 133 ASP B C 1
ATOM 8570 O O . ASP B 1 133 ? 1.914 12.743 -61.390 1.00 141.20 133 ASP B O 1
ATOM 8579 N N . GLY B 1 134 ? 2.070 11.005 -62.803 1.00 144.05 134 GLY B N 1
ATOM 8580 C CA . GLY B 1 134 ? 2.358 11.811 -63.965 1.00 144.05 134 GLY B CA 1
ATOM 8581 C C . GLY B 1 134 ? 3.743 11.631 -64.570 1.00 144.05 134 GLY B C 1
ATOM 8582 O O . GLY B 1 134 ? 4.108 12.407 -65.462 1.00 144.05 134 GLY B O 1
ATOM 8586 N N . CYS B 1 135 ? 4.514 10.641 -64.127 1.00 146.38 135 CYS B N 1
ATOM 8587 C CA . CYS B 1 135 ? 5.792 10.336 -64.756 1.00 146.38 135 CYS B CA 1
ATOM 8588 C C . CYS B 1 135 ? 5.508 9.691 -66.114 1.00 146.38 135 CYS B C 1
ATOM 8589 O O . CYS B 1 135 ? 4.353 9.559 -66.530 1.00 146.38 135 CYS B O 1
ATOM 8596 N N . PHE B 1 136 ? 6.556 9.275 -66.829 1.00 141.26 136 PHE B N 1
ATOM 8597 C CA . PHE B 1 136 ? 6.392 8.722 -68.168 1.00 141.26 136 PHE B CA 1
ATOM 8598 C C . PHE B 1 136 ? 6.460 7.203 -68.217 1.00 141.26 136 PHE B C 1
ATOM 8599 O O . PHE B 1 136 ? 5.886 6.607 -69.134 1.00 141.26 136 PHE B O 1
ATOM 8616 N N . PHE B 1 137 ? 7.137 6.566 -67.268 1.00 142.09 137 PHE B N 1
ATOM 8617 C CA . PHE B 1 137 ? 7.195 5.116 -67.179 1.00 142.09 137 PHE B CA 1
ATOM 8618 C C . PHE B 1 137 ? 6.323 4.636 -66.026 1.00 142.09 137 PHE B C 1
ATOM 8619 O O . PHE B 1 137 ? 6.041 5.377 -65.079 1.00 142.09 137 PHE B O 1
ATOM 8636 N N . CYS B 1 138 ? 5.895 3.380 -66.119 1.00 143.24 138 CYS B N 1
ATOM 8637 C CA . CYS B 1 138 ? 4.970 2.799 -65.148 1.00 143.24 138 CYS B CA 1
ATOM 8638 C C . CYS B 1 138 ? 5.755 2.010 -64.101 1.00 143.24 138 CYS B C 1
ATOM 8639 O O . CYS B 1 138 ? 5.629 0.793 -63.958 1.00 143.24 138 CYS B O 1
ATOM 8646 N N . GLU B 1 139 ? 6.572 2.749 -63.347 1.00 144.76 139 GLU B N 1
ATOM 8647 C CA . GLU B 1 139 ? 7.412 2.191 -62.301 1.00 144.7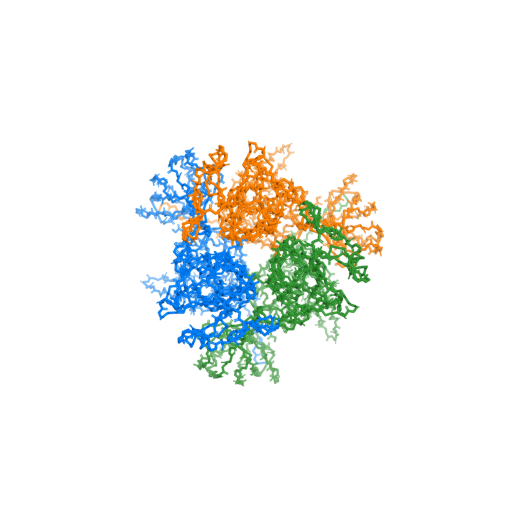6 139 GLU B CA 1
ATOM 8648 C C . GLU B 1 139 ? 7.029 2.779 -60.948 1.00 144.76 139 GLU B C 1
ATOM 8649 O O . GLU B 1 139 ? 6.861 3.998 -60.837 1.00 144.76 139 GLU B O 1
ATOM 8661 N N . PRO B 1 140 ? 6.919 1.956 -59.903 1.00 144.16 140 PRO B N 1
ATOM 8662 C CA . PRO B 1 140 ? 6.364 2.442 -58.633 1.00 144.16 140 PRO B CA 1
ATOM 8663 C C . PRO B 1 140 ? 6.998 3.748 -58.180 1.00 144.16 140 PRO B C 1
ATOM 8664 O O . PRO B 1 140 ? 8.153 4.047 -58.488 1.00 144.16 140 PRO B O 1
ATOM 8675 N N . SER B 1 141 ? 6.217 4.525 -57.439 1.00 137.92 141 SER B N 1
ATOM 8676 C CA . SER B 1 141 ? 6.657 5.800 -56.894 1.00 137.92 141 SER B CA 1
ATOM 8677 C C . SER B 1 141 ? 7.080 5.598 -55.447 1.00 137.92 141 SER B C 1
ATOM 8678 O O . SER B 1 141 ? 6.260 5.214 -54.604 1.00 137.92 141 SER B O 1
ATOM 8686 N N . CYS B 1 142 ? 8.356 5.844 -55.166 1.00 136.64 142 CYS B N 1
ATOM 8687 C CA . CYS B 1 142 ? 8.852 5.793 -53.801 1.00 136.64 142 CYS B CA 1
ATOM 8688 C C . CYS B 1 142 ? 8.420 7.042 -53.053 1.00 136.64 142 CYS B C 1
ATOM 8689 O O . CYS B 1 142 ? 8.415 8.146 -53.604 1.00 136.64 142 CYS B O 1
ATOM 8696 N N . LEU B 1 143 ? 8.062 6.859 -51.789 1.00 124.95 143 LEU B N 1
ATOM 8697 C CA . LEU B 1 143 ? 7.511 7.916 -50.953 1.00 124.95 143 LEU B CA 1
ATOM 8698 C C . LEU B 1 143 ? 8.309 7.955 -49.661 1.00 124.95 143 LEU B C 1
ATOM 8699 O O . LEU B 1 143 ? 8.205 7.039 -48.838 1.00 124.95 143 LEU B O 1
ATOM 8715 N N . PHE B 1 144 ? 9.121 8.997 -49.498 1.00 125.37 144 PHE B N 1
ATOM 8716 C CA . PHE B 1 144 ? 9.841 9.210 -48.256 1.00 125.37 144 PHE B CA 1
ATOM 8717 C C . PHE B 1 144 ? 8.917 9.930 -47.286 1.00 125.37 144 PHE B C 1
ATOM 8718 O O . PHE B 1 144 ? 8.286 10.930 -47.645 1.00 125.37 144 PHE B O 1
ATOM 8735 N N . HIS B 1 145 ? 8.825 9.419 -46.063 1.00 109.25 145 HIS B N 1
ATOM 8736 C CA . HIS B 1 145 ? 7.917 9.975 -45.074 1.00 109.25 145 HIS B CA 1
ATOM 8737 C C . HIS B 1 145 ? 8.648 10.116 -43.750 1.00 109.25 145 HIS B C 1
ATOM 8738 O O . HIS B 1 145 ? 9.407 9.227 -43.357 1.00 109.25 145 HIS B O 1
ATOM 8752 N N . ARG B 1 146 ? 8.417 11.236 -43.069 1.00 99.54 146 ARG B N 1
ATOM 8753 C CA . ARG B 1 146 ? 9.155 11.582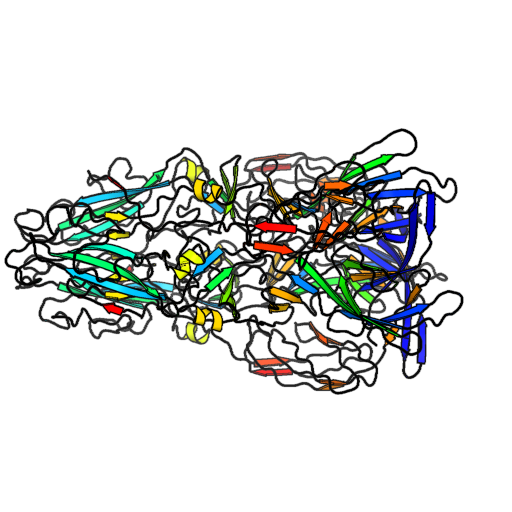 -41.865 1.00 99.54 146 ARG B CA 1
ATOM 8754 C C . ARG B 1 146 ? 8.198 12.154 -40.836 1.00 99.54 146 ARG B C 1
ATOM 8755 O O . ARG B 1 146 ? 7.532 13.160 -41.092 1.00 99.54 146 ARG B O 1
ATOM 8776 N N . LEU B 1 147 ? 8.138 11.516 -39.676 1.00 95.38 147 LEU B N 1
ATOM 8777 C CA . LEU B 1 147 ? 7.423 12.043 -38.528 1.00 95.38 147 LEU B CA 1
ATOM 8778 C C . LEU B 1 147 ? 8.426 12.609 -37.541 1.00 95.38 147 LEU B C 1
ATOM 8779 O O . LEU B 1 147 ? 9.522 12.067 -37.380 1.00 95.38 147 LEU B O 1
ATOM 8795 N N . TYR B 1 148 ? 8.047 13.693 -36.871 1.00 89.13 148 TYR B N 1
ATOM 8796 C CA . TYR B 1 148 ? 8.855 14.197 -35.774 1.00 89.13 148 TYR B CA 1
ATOM 8797 C C . TYR B 1 148 ? 7.958 14.961 -34.817 1.00 89.13 148 TYR B C 1
ATOM 8798 O O . TYR B 1 148 ? 6.734 14.960 -34.948 1.00 89.13 148 TYR B O 1
ATOM 8816 N N . ALA B 1 149 ? 8.581 15.613 -33.841 1.00 79.15 149 ALA B N 1
ATOM 8817 C CA . ALA B 1 149 ? 7.855 16.242 -32.752 1.00 79.15 149 ALA B CA 1
ATOM 8818 C C . ALA B 1 149 ? 8.485 17.579 -32.418 1.00 79.15 149 ALA B C 1
ATOM 8819 O O . ALA B 1 149 ? 9.699 17.660 -32.216 1.00 79.15 149 ALA B O 1
ATOM 8826 N N . ILE B 1 150 ? 7.662 18.618 -32.354 1.00 76.38 150 ILE B N 1
ATOM 8827 C CA . ILE B 1 150 ? 8.123 19.934 -31.940 1.00 76.38 150 ILE B CA 1
ATOM 8828 C C . ILE B 1 150 ? 7.670 20.158 -30.506 1.00 76.38 150 ILE B C 1
ATOM 8829 O O . ILE B 1 150 ? 6.705 19.528 -30.049 1.00 76.38 150 ILE B O 1
ATOM 8845 N N . PRO B 1 151 ? 8.331 21.031 -29.769 1.00 70.96 151 PRO B N 1
ATOM 8846 C CA . PRO B 1 151 ? 7.781 21.507 -28.505 1.00 70.96 151 PRO B CA 1
ATOM 8847 C C . PRO B 1 151 ? 6.830 22.669 -28.751 1.00 70.96 151 PRO B C 1
ATOM 8848 O O . PRO B 1 151 ? 6.743 23.217 -29.850 1.00 70.96 151 PRO B O 1
ATOM 8859 N N . THR B 1 152 ? 6.105 23.032 -27.700 1.00 65.01 152 THR B N 1
ATOM 8860 C CA . THR B 1 152 ? 5.180 24.153 -27.755 1.00 65.01 152 THR B CA 1
ATOM 8861 C C . THR B 1 152 ? 5.548 25.256 -26.779 1.00 65.01 152 THR B C 1
ATOM 8862 O O . THR B 1 152 ? 5.633 26.424 -27.175 1.00 65.01 152 THR B O 1
ATOM 8873 N N . THR B 1 153 ? 5.771 24.920 -25.512 1.00 61.91 153 THR B N 1
ATOM 8874 C CA . THR B 1 153 ? 6.060 25.914 -24.500 1.00 61.91 153 THR B CA 1
ATOM 8875 C C . THR B 1 153 ? 7.428 25.672 -23.877 1.00 61.91 153 THR B C 1
ATOM 8876 O O . THR B 1 153 ? 7.803 24.521 -23.634 1.00 61.91 153 THR B O 1
ATOM 8887 N N . PRO B 1 154 ? 8.188 26.728 -23.597 1.00 60.48 154 PRO B N 1
ATOM 8888 C CA . PRO B 1 154 ? 9.541 26.567 -23.041 1.00 60.48 154 PRO B CA 1
ATOM 8889 C C . PRO B 1 154 ? 9.525 26.201 -21.562 1.00 60.48 154 PRO B C 1
ATOM 8890 O O . PRO B 1 154 ? 10.023 26.932 -20.703 1.00 60.48 154 PRO B O 1
ATOM 8901 N N . THR B 1 155 ? 8.938 25.049 -21.255 1.00 57.16 155 THR B N 1
ATOM 8902 C CA . THR B 1 155 ? 8.914 24.533 -19.898 1.00 57.16 155 THR B CA 1
ATOM 8903 C C . THR B 1 155 ? 9.209 23.044 -19.931 1.00 57.16 155 THR B C 1
ATOM 8904 O O . THR B 1 155 ? 9.308 22.428 -20.994 1.00 57.16 155 THR B O 1
ATOM 8915 N N . ILE B 1 156 ? 9.345 22.470 -18.744 1.00 56.95 156 ILE B N 1
ATOM 8916 C CA . ILE B 1 156 ? 9.656 21.058 -18.589 1.00 56.95 156 ILE B CA 1
ATOM 8917 C C . ILE B 1 156 ? 8.732 20.465 -17.544 1.00 56.95 156 ILE B C 1
ATOM 8918 O O . ILE B 1 156 ? 8.255 21.156 -16.639 1.00 56.95 156 ILE B O 1
ATOM 8934 N N . TYR B 1 157 ? 8.488 19.169 -17.675 1.00 54.17 157 TYR B N 1
ATOM 8935 C CA . TYR B 1 157 ? 7.557 18.449 -16.828 1.00 54.17 157 TYR B CA 1
ATOM 8936 C C . TYR B 1 157 ? 8.262 17.257 -16.211 1.00 54.17 157 TYR B C 1
ATOM 8937 O O . TYR B 1 157 ? 8.807 16.410 -16.928 1.00 54.17 157 TYR B O 1
ATOM 8955 N N . SER B 1 158 ? 8.237 17.197 -14.886 1.00 48.35 158 SER B N 1
ATOM 8956 C CA . SER B 1 158 ? 8.888 16.144 -14.123 1.00 48.35 158 SER B CA 1
ATOM 8957 C C . SER B 1 158 ? 7.825 15.179 -13.627 1.00 48.35 158 SER B C 1
ATOM 8958 O O . SER B 1 158 ? 6.973 15.553 -12.818 1.00 48.35 158 SER B O 1
ATOM 8966 N N . ILE B 1 159 ? 7.867 13.957 -14.106 1.00 47.94 159 ILE B N 1
ATOM 8967 C CA . ILE B 1 159 ? 6.996 12.899 -13.628 1.00 47.94 159 ILE B CA 1
ATOM 8968 C C . ILE B 1 159 ? 7.737 12.131 -12.555 1.00 47.94 159 ILE B C 1
ATOM 8969 O O . ILE B 1 159 ? 8.938 11.874 -12.682 1.00 47.94 159 ILE B O 1
ATOM 8985 N N . PHE B 1 160 ? 7.035 11.745 -11.499 1.00 42.10 160 PHE B N 1
ATOM 8986 C CA . PHE B 1 160 ? 7.696 10.918 -10.510 1.00 42.10 160 PHE B CA 1
ATOM 8987 C C . PHE B 1 160 ? 6.675 10.217 -9.642 1.00 42.10 160 PHE B C 1
ATOM 8988 O O . PHE B 1 160 ? 5.658 10.800 -9.269 1.00 42.10 160 PHE B O 1
ATOM 9005 N N . TYR B 1 161 ? 6.959 8.961 -9.338 1.00 39.87 161 TYR B N 1
ATOM 9006 C CA . TYR B 1 161 ? 6.213 8.229 -8.335 1.00 39.87 161 TYR B CA 1
ATOM 9007 C C . TYR B 1 161 ? 6.823 8.551 -6.983 1.00 39.87 161 TYR B C 1
ATOM 9008 O O . TYR B 1 161 ? 7.649 9.456 -6.849 1.00 39.87 161 TYR B O 1
ATOM 9026 N N . CYS B 1 162 ? 6.425 7.829 -5.967 1.00 49.66 162 CYS B N 1
ATOM 9027 C CA . CYS B 1 162 ? 6.983 8.106 -4.662 1.00 49.66 162 CYS B CA 1
ATOM 9028 C C . CYS B 1 162 ? 6.894 6.882 -3.766 1.00 49.66 162 CYS B C 1
ATOM 9029 O O . CYS B 1 162 ? 5.888 6.682 -3.078 1.00 49.66 162 CYS B O 1
ATOM 9036 N N . PRO B 1 163 ? 7.909 6.034 -3.770 1.00 66.11 163 PRO B N 1
ATOM 9037 C CA . PRO B 1 163 ? 7.967 4.939 -2.809 1.00 66.11 163 PRO B CA 1
ATOM 9038 C C . PRO B 1 163 ? 8.544 5.367 -1.473 1.00 66.11 163 PRO B C 1
ATOM 9039 O O . PRO B 1 163 ? 9.188 6.405 -1.336 1.00 66.11 163 PRO B O 1
ATOM 9050 N N . SER B 1 164 ? 8.303 4.520 -0.482 1.00 47.76 164 SER B N 1
ATOM 9051 C CA . SER B 1 164 ? 8.862 4.683 0.854 1.00 47.76 164 SER B CA 1
ATOM 9052 C C . SER B 1 164 ? 8.498 6.041 1.444 1.00 47.76 164 SER B C 1
ATOM 9053 O O . SER B 1 164 ? 9.357 6.805 1.886 1.00 47.76 164 SER B O 1
ATOM 9061 N N . TRP B 1 165 ? 7.207 6.343 1.442 1.00 43.24 165 TRP B N 1
ATOM 9062 C CA . TRP B 1 165 ? 6.723 7.503 2.166 1.00 43.24 165 TRP B CA 1
ATOM 9063 C C . TRP B 1 165 ? 7.042 7.356 3.642 1.00 43.24 165 TRP B C 1
ATOM 9064 O O . TRP B 1 165 ? 6.792 6.309 4.241 1.00 43.24 165 TRP B O 1
ATOM 9085 N N . GLU B 1 166 ? 7.587 8.411 4.229 1.00 45.06 166 GLU B N 1
ATOM 9086 C CA . GLU B 1 166 ? 8.098 8.361 5.587 1.00 45.06 166 GLU B CA 1
ATOM 9087 C C . GLU B 1 166 ? 7.125 9.018 6.551 1.00 45.06 166 GLU B C 1
ATOM 9088 O O . GLU B 1 166 ? 6.481 10.014 6.222 1.00 45.06 166 GLU B O 1
ATOM 9100 N N . LEU B 1 167 ? 7.049 8.463 7.751 1.00 44.77 167 LEU B N 1
ATOM 9101 C CA . LEU B 1 167 ? 6.083 8.890 8.749 1.00 44.77 167 LEU B CA 1
ATOM 9102 C C . LEU B 1 167 ? 6.578 10.134 9.472 1.00 44.77 167 LEU B C 1
ATOM 9103 O O . LEU B 1 167 ? 7.772 10.271 9.746 1.00 44.77 167 LEU B O 1
ATOM 9119 N N . GLU B 1 168 ? 5.651 11.034 9.794 1.00 45.64 168 GLU B N 1
ATOM 9120 C CA . GLU B 1 168 ? 5.955 12.160 10.663 1.00 45.64 168 GLU B CA 1
ATOM 9121 C C . GLU B 1 168 ? 4.667 12.658 11.295 1.00 45.64 168 GLU B C 1
ATOM 9122 O O . GLU B 1 168 ? 3.573 12.461 10.756 1.00 45.64 168 GLU B O 1
ATOM 9134 N N . VAL B 1 169 ? 4.811 13.294 12.456 1.00 48.03 169 VAL B N 1
ATOM 9135 C CA . VAL B 1 169 ? 3.676 13.847 13.181 1.00 48.03 169 VAL B CA 1
ATOM 9136 C C . VAL B 1 169 ? 4.094 15.168 13.803 1.00 48.03 169 VAL B C 1
ATOM 9137 O O . VAL B 1 169 ? 4.862 15.182 14.766 1.00 48.03 169 VAL B O 1
ATOM 9150 N N . ASP B 1 170 ? 3.568 16.271 13.289 1.00 51.15 170 ASP B N 1
ATOM 9151 C CA . ASP B 1 170 ? 3.850 17.581 13.851 1.00 51.15 170 ASP B CA 1
ATOM 9152 C C . ASP B 1 170 ? 2.691 18.013 14.733 1.00 51.15 170 ASP B C 1
ATOM 9153 O O . ASP B 1 170 ? 1.525 17.867 14.362 1.00 51.15 170 ASP B O 1
ATOM 9162 N N . ALA B 1 171 ? 3.022 18.535 15.909 1.00 56.47 171 ALA B N 1
ATOM 9163 C CA . ALA B 1 171 ? 2.015 18.896 16.893 1.00 56.47 171 ALA B CA 1
ATOM 9164 C C . ALA B 1 171 ? 2.309 20.264 17.486 1.00 56.47 171 ALA B C 1
ATOM 9165 O O . ALA B 1 171 ? 3.443 20.540 17.891 1.00 56.47 171 ALA B O 1
ATOM 9172 N N . GLU B 1 172 ? 1.285 21.113 17.529 1.00 57.96 172 GLU B N 1
ATOM 9173 C CA . GLU B 1 172 ? 1.356 22.368 18.261 1.00 57.96 172 GLU B CA 1
ATOM 9174 C C . GLU B 1 172 ? 1.075 22.083 19.727 1.00 57.96 172 GLU B C 1
ATOM 9175 O O . GLU B 1 172 ? -0.019 21.634 20.081 1.00 57.96 172 GLU B O 1
ATOM 9187 N N . ILE B 1 173 ? 2.058 22.334 20.579 1.00 63.51 173 ILE B N 1
ATOM 9188 C CA . ILE B 1 173 ? 2.029 21.861 21.951 1.00 63.51 173 ILE B CA 1
ATOM 9189 C C . ILE B 1 173 ? 2.242 23.045 22.873 1.00 63.51 173 ILE B C 1
ATOM 9190 O O . ILE B 1 173 ? 3.314 23.659 22.863 1.00 63.51 173 ILE B O 1
ATOM 9206 N N . SER B 1 174 ? 1.230 23.357 23.672 1.00 74.90 174 SER B N 1
ATOM 9207 C CA . SER B 1 174 ? 1.248 24.511 24.550 1.00 74.90 174 SER B CA 1
ATOM 9208 C C . SER B 1 174 ? 1.128 24.076 26.001 1.00 74.90 174 SER B C 1
ATOM 9209 O O . SER B 1 174 ? 0.721 22.955 26.309 1.00 74.90 174 SER B O 1
ATOM 9217 N N . LEU B 1 175 ? 1.485 24.987 26.896 1.00 82.99 175 LEU B N 1
ATOM 9218 C CA . LEU B 1 175 ? 1.441 24.723 28.322 1.00 82.99 175 LEU B CA 1
ATOM 9219 C C . LEU B 1 175 ? 1.092 26.012 29.049 1.00 82.99 175 LEU B C 1
ATOM 9220 O O . LEU B 1 175 ? 1.546 27.093 28.666 1.00 82.99 175 LEU B O 1
ATOM 9236 N N . GLN B 1 176 ? 0.281 25.891 30.098 1.00 89.95 176 GLN B N 1
ATOM 9237 C CA . GLN B 1 176 ? -0.273 27.047 30.801 1.00 89.95 176 GLN B CA 1
ATOM 9238 C C . GLN B 1 176 ? -0.261 26.746 32.296 1.00 89.95 176 GLN B C 1
ATOM 9239 O O . GLN B 1 176 ? -1.176 26.093 32.808 1.00 89.95 176 GLN B O 1
ATOM 9253 N N . ARG B 1 177 ? 0.771 27.224 32.994 1.00 94.36 177 ARG B N 1
ATOM 9254 C CA . ARG B 1 177 ? 0.912 26.909 34.416 1.00 94.36 177 ARG B CA 1
ATOM 9255 C C . ARG B 1 177 ? 0.050 27.836 35.264 1.00 94.36 177 ARG B C 1
ATOM 9256 O O . ARG B 1 177 ? -0.872 27.393 35.956 1.00 94.36 177 ARG B O 1
ATOM 9277 N N . GLU B 1 178 ? 0.349 29.118 35.227 1.00 102.97 178 GLU B N 1
ATOM 9278 C CA . GLU B 1 178 ? -0.385 30.108 36.002 1.00 102.97 178 GLU B CA 1
ATOM 9279 C C . GLU B 1 178 ? -0.751 31.342 35.196 1.00 102.97 178 GLU B C 1
ATOM 9280 O O . GLU B 1 178 ? -1.876 31.834 35.312 1.00 102.97 178 GLU B O 1
ATOM 9292 N N . ASP B 1 179 ? 0.163 31.847 34.387 1.00 105.09 179 ASP B N 1
ATOM 9293 C CA . ASP B 1 179 ? -0.016 33.132 33.726 1.00 105.09 179 ASP B CA 1
ATOM 9294 C C . ASP B 1 179 ? 0.237 33.097 32.228 1.00 105.09 179 ASP B C 1
ATOM 9295 O O . ASP B 1 179 ? -0.454 33.794 31.482 1.00 105.09 179 ASP B O 1
ATOM 9304 N N . GLU B 1 180 ? 1.199 32.307 31.767 1.00 101.53 180 GLU B N 1
ATOM 9305 C CA . GLU B 1 180 ? 1.749 32.466 30.429 1.00 101.53 180 GLU B CA 1
ATOM 9306 C C . GLU B 1 180 ? 1.476 31.225 29.584 1.00 101.53 180 GLU B C 1
ATOM 9307 O O . GLU B 1 180 ? 0.757 30.308 29.988 1.00 101.53 180 GLU B O 1
ATOM 9319 N N . THR B 1 181 ? 2.073 31.210 28.395 1.00 87.79 181 THR B N 1
ATOM 9320 C CA . THR B 1 181 ? 1.768 30.217 27.375 1.00 87.79 181 THR B CA 1
ATOM 9321 C C . THR B 1 181 ? 2.962 30.113 26.442 1.00 87.79 181 THR B C 1
ATOM 9322 O O . THR B 1 181 ? 3.380 31.117 25.859 1.00 87.79 181 THR B O 1
ATOM 9333 N N . THR B 1 182 ? 3.503 28.907 26.298 1.00 80.34 182 THR B N 1
ATOM 9334 C CA . THR B 1 182 ? 4.721 28.685 25.530 1.00 80.34 182 THR B CA 1
ATOM 9335 C C . THR B 1 182 ? 4.455 28.253 24.094 1.00 80.34 182 THR B C 1
ATOM 9336 O O . THR B 1 182 ? 5.166 28.687 23.184 1.00 80.34 182 THR B O 1
ATOM 9347 N N . THR B 1 183 ? 3.457 27.403 23.879 1.00 78.24 183 THR B N 1
ATOM 9348 C CA . THR B 1 183 ? 2.965 27.027 22.550 1.00 78.24 183 THR B CA 1
ATOM 9349 C C . THR B 1 183 ? 4.104 26.797 21.560 1.00 78.24 183 THR B C 1
ATOM 9350 O O . THR B 1 183 ? 4.217 27.454 20.525 1.00 78.24 183 THR B O 1
ATOM 9361 N N . SER B 1 184 ? 4.947 25.830 21.891 1.00 69.19 184 SER B N 1
ATOM 9362 C CA . SER B 1 184 ? 5.979 25.390 20.973 1.00 69.19 184 SER B CA 1
ATOM 9363 C C . SER B 1 184 ? 5.384 24.486 19.897 1.00 69.19 184 SER B C 1
ATOM 9364 O O . SER B 1 184 ? 4.183 24.202 19.866 1.00 69.19 184 SER B O 1
ATOM 9372 N N . THR B 1 185 ? 6.250 24.018 19.006 1.00 59.98 185 THR B N 1
ATOM 9373 C CA . THR B 1 185 ? 5.872 23.118 17.930 1.00 59.98 185 THR B CA 1
ATOM 9374 C C . THR B 1 185 ? 6.871 21.975 17.886 1.00 59.98 185 THR B C 1
ATOM 9375 O O . THR B 1 185 ? 8.081 22.205 17.961 1.00 59.98 185 THR B O 1
ATOM 9386 N N . ILE B 1 186 ? 6.367 20.750 17.768 1.00 58.28 186 ILE B N 1
ATOM 9387 C CA . ILE B 1 186 ? 7.194 19.562 17.910 1.00 58.28 186 ILE B CA 1
ATOM 9388 C C . ILE B 1 186 ? 7.011 18.653 16.708 1.00 58.28 186 ILE B C 1
ATOM 9389 O O . ILE B 1 186 ? 5.934 18.586 16.107 1.00 58.28 186 ILE B O 1
ATOM 9405 N N . ARG B 1 187 ? 8.078 17.930 16.381 1.00 51.67 187 ARG B N 1
ATOM 9406 C CA . ARG B 1 187 ? 8.128 17.012 15.251 1.00 51.67 187 ARG B CA 1
ATOM 9407 C C . ARG B 1 187 ? 8.415 15.617 15.792 1.00 51.67 187 ARG B C 1
ATOM 9408 O O . ARG B 1 187 ? 9.576 15.246 15.988 1.00 51.67 187 ARG B O 1
ATOM 9429 N N . LEU B 1 188 ? 7.357 14.855 16.033 1.00 51.30 188 LEU B N 1
ATOM 9430 C CA . LEU B 1 188 ? 7.453 13.489 16.506 1.00 51.30 188 LEU B CA 1
ATOM 9431 C C . LEU B 1 188 ? 7.673 12.529 15.351 1.00 51.30 188 LEU B C 1
ATOM 9432 O O . LEU B 1 188 ? 7.074 12.671 14.277 1.00 51.30 188 LEU B O 1
ATOM 9448 N N . LEU B 1 189 ? 8.510 11.535 15.597 1.00 50.02 189 LEU B N 1
ATOM 9449 C CA . LEU B 1 189 ? 8.826 10.475 14.660 1.00 50.02 189 LEU B CA 1
ATOM 9450 C C . LEU B 1 189 ? 8.555 9.132 15.317 1.00 50.02 189 LEU B C 1
ATOM 9451 O O . LEU B 1 189 ? 8.397 9.049 16.538 1.00 50.02 189 LEU B O 1
ATOM 9467 N N . PRO B 1 190 ? 8.503 8.056 14.530 1.00 48.73 190 PRO B N 1
ATOM 9468 C CA . PRO B 1 190 ? 7.842 6.830 14.998 1.00 48.73 190 PRO B CA 1
ATOM 9469 C C . PRO B 1 190 ? 8.433 6.201 16.245 1.00 48.73 190 PRO B C 1
ATOM 9470 O O . PRO B 1 190 ? 7.731 5.422 16.897 1.00 48.73 190 PRO B O 1
ATOM 9481 N N . GLY B 1 191 ? 9.681 6.471 16.592 1.00 48.07 191 GLY B N 1
ATOM 9482 C CA . GLY B 1 191 ? 10.224 5.887 17.801 1.00 48.07 191 GLY B CA 1
ATOM 9483 C C . GLY B 1 191 ? 11.150 6.794 18.578 1.00 48.07 191 GLY B C 1
ATOM 9484 O O . GLY B 1 191 ? 11.688 6.398 19.615 1.00 48.07 191 GLY B O 1
ATOM 9488 N N . ARG B 1 192 ? 11.331 8.016 18.099 1.00 52.87 192 ARG B N 1
ATOM 9489 C CA . ARG B 1 192 ? 12.405 8.885 18.556 1.00 52.87 192 ARG B CA 1
ATOM 9490 C C . ARG B 1 192 ? 11.817 9.878 19.547 1.00 52.87 192 ARG B C 1
ATOM 9491 O O . ARG B 1 192 ? 11.134 10.829 19.158 1.00 52.87 192 ARG B O 1
ATOM 9512 N N . THR B 1 193 ? 12.094 9.657 20.825 1.00 56.80 193 THR B N 1
ATOM 9513 C CA . THR B 1 193 ? 11.499 10.441 21.902 1.00 56.80 193 THR B CA 1
ATOM 9514 C C . THR B 1 193 ? 12.037 11.862 21.869 1.00 56.80 193 THR B C 1
ATOM 9515 O O . THR B 1 193 ? 13.175 12.125 22.260 1.00 56.80 193 THR B O 1
ATOM 9526 N N . SER B 1 194 ? 11.210 12.789 21.407 1.00 58.60 194 SER B N 1
ATOM 9527 C CA . SER B 1 194 ? 11.574 14.189 21.440 1.00 58.60 194 SER B CA 1
ATOM 9528 C C . SER B 1 194 ? 11.336 14.756 22.831 1.00 58.60 194 SER B C 1
ATOM 9529 O O . SER B 1 194 ? 10.657 14.162 23.673 1.00 58.60 194 SER B O 1
ATOM 9537 N N . THR B 1 195 ? 11.901 15.935 23.060 1.00 66.20 195 THR B N 1
ATOM 9538 C CA . THR B 1 195 ? 11.830 16.602 24.357 1.00 66.20 195 THR B CA 1
ATOM 9539 C C . THR B 1 195 ? 11.705 18.100 24.096 1.00 66.20 195 THR B C 1
ATOM 9540 O O . THR B 1 195 ? 12.695 18.777 23.811 1.00 66.20 195 THR B O 1
ATOM 9551 N N . TRP B 1 196 ? 10.477 18.608 24.176 1.00 70.85 196 TRP B N 1
ATOM 9552 C CA . TRP B 1 196 ? 10.272 20.027 23.918 1.00 70.85 196 TRP B CA 1
ATOM 9553 C C . TRP B 1 196 ? 10.814 20.877 25.060 1.00 70.85 196 TRP B C 1
ATOM 9554 O O . TRP B 1 196 ? 11.829 21.564 24.900 1.00 70.85 196 TRP B O 1
ATOM 9575 N N . ASN B 1 197 ? 10.165 20.850 26.219 1.00 82.51 197 ASN B N 1
ATOM 9576 C CA . ASN B 1 197 ? 10.665 21.703 27.286 1.00 82.51 197 ASN B CA 1
ATOM 9577 C C . ASN B 1 197 ? 11.158 20.855 28.435 1.00 82.51 197 ASN B C 1
ATOM 9578 O O . ASN B 1 197 ? 12.338 20.920 28.791 1.00 82.51 197 ASN B O 1
ATOM 9583 N N . ASN B 1 198 ? 10.266 20.034 29.000 1.00 83.71 198 ASN B N 1
ATOM 9584 C CA . ASN B 1 198 ? 10.640 19.180 30.116 1.00 83.71 198 ASN B CA 1
ATOM 9585 C C . ASN B 1 198 ? 9.939 17.822 30.087 1.00 83.71 198 ASN B C 1
ATOM 9586 O O . ASN B 1 198 ? 9.959 17.103 31.089 1.00 83.71 198 ASN B O 1
ATOM 9597 N N . ILE B 1 199 ? 9.336 17.444 28.965 1.00 78.86 199 ILE B N 1
ATOM 9598 C CA . ILE B 1 199 ? 8.544 16.225 28.888 1.00 78.86 199 ILE B CA 1
ATOM 9599 C C . ILE B 1 199 ? 8.885 15.496 27.602 1.00 78.86 199 ILE B C 1
ATOM 9600 O O . ILE B 1 199 ? 9.201 16.109 26.578 1.00 78.86 199 ILE B O 1
ATOM 9607 N N . ARG B 1 200 ? 8.817 14.174 27.667 1.00 71.00 200 ARG B N 1
ATOM 9608 C CA . ARG B 1 200 ? 9.259 13.295 26.594 1.00 71.00 200 ARG B CA 1
ATOM 9609 C C . ARG B 1 200 ? 8.033 12.781 25.858 1.00 71.00 200 ARG B C 1
ATOM 9610 O O . ARG B 1 200 ? 7.167 12.137 26.458 1.00 71.00 200 ARG B O 1
ATOM 9620 N N . PHE B 1 201 ? 7.970 13.058 24.561 1.00 61.49 201 PHE B N 1
ATOM 9621 C CA . PHE B 1 201 ? 6.892 12.593 23.701 1.00 61.49 201 PHE B CA 1
ATOM 9622 C C . PHE B 1 201 ? 7.417 11.510 22.774 1.00 61.49 201 PHE B C 1
ATOM 9623 O O . PHE B 1 201 ? 8.512 11.642 22.220 1.00 61.49 201 PHE B O 1
ATOM 9633 N N . SER B 1 202 ? 6.644 10.440 22.616 1.00 53.48 202 SER B N 1
ATOM 9634 C CA . SER B 1 202 ? 7.012 9.343 21.739 1.00 53.48 202 SER B CA 1
ATOM 9635 C C . SER B 1 202 ? 5.791 8.814 21.001 1.00 53.48 202 SER B C 1
ATOM 9636 O O . SER B 1 202 ? 4.695 8.714 21.558 1.00 53.48 202 SER B O 1
ATOM 9641 N N . LEU B 1 203 ? 6.005 8.464 19.733 1.00 48.41 203 LEU B N 1
ATOM 9642 C CA . LEU B 1 203 ? 4.949 7.977 18.848 1.00 48.41 203 LEU B CA 1
ATOM 9643 C C . LEU B 1 203 ? 4.892 6.455 18.955 1.00 48.41 203 LEU B C 1
ATOM 9644 O O . LEU B 1 203 ? 5.601 5.718 18.270 1.00 48.41 203 LEU B O 1
ATOM 9651 N N . ILE B 1 204 ? 4.027 5.980 19.851 1.00 51.14 204 ILE B N 1
ATOM 9652 C CA . ILE B 1 204 ? 3.958 4.554 20.134 1.00 51.14 204 ILE B CA 1
ATOM 9653 C C . ILE B 1 204 ? 3.090 3.811 19.137 1.00 51.14 204 ILE B C 1
ATOM 9654 O O . ILE B 1 204 ? 3.266 2.602 18.947 1.00 51.14 204 ILE B O 1
ATOM 9670 N N . GLY B 1 205 ? 2.111 4.466 18.535 1.00 45.79 205 GLY B N 1
ATOM 9671 C CA . GLY B 1 205 ? 1.206 3.749 17.653 1.00 45.79 205 GLY B CA 1
ATOM 9672 C C . GLY B 1 205 ? 0.640 4.587 16.538 1.00 45.79 205 GLY B C 1
ATOM 9673 O O . GLY B 1 205 ? 0.379 5.781 16.694 1.00 45.79 205 GLY B O 1
ATOM 9677 N N . THR B 1 206 ? 0.407 3.927 15.413 1.00 45.28 206 THR B N 1
ATOM 9678 C CA . THR B 1 206 ? -0.187 4.536 14.239 1.00 45.28 206 THR B CA 1
ATOM 9679 C C . THR B 1 206 ? -1.154 3.539 13.630 1.00 45.28 206 THR B C 1
ATOM 9680 O O . THR B 1 206 ? -0.801 2.374 13.427 1.00 45.28 206 THR B O 1
ATOM 9691 N N . ILE B 1 207 ? -2.368 3.996 13.348 1.00 44.92 207 ILE B N 1
ATOM 9692 C CA . ILE B 1 207 ? -3.428 3.132 12.853 1.00 44.92 207 ILE B CA 1
ATOM 9693 C C . ILE B 1 207 ? -3.902 3.647 11.505 1.00 44.92 207 ILE B C 1
ATOM 9694 O O . ILE B 1 207 ? -5.077 3.512 11.150 1.00 44.92 207 ILE B O 1
ATOM 9710 N N . VAL B 1 208 ? -2.989 4.245 10.753 1.00 43.10 208 VAL B N 1
ATOM 9711 C CA . VAL B 1 208 ? -3.294 4.796 9.441 1.00 43.10 208 VAL B CA 1
ATOM 9712 C C . VAL B 1 208 ? -4.143 3.815 8.646 1.00 43.10 208 VAL B C 1
ATOM 9713 O O . VAL B 1 208 ? -3.954 2.597 8.762 1.00 43.10 208 VAL B O 1
ATOM 9726 N N . PRO B 1 209 ? -5.082 4.290 7.841 1.00 43.12 209 PRO B N 1
ATOM 9727 C CA . PRO B 1 209 ? -5.797 3.395 6.940 1.00 43.12 209 PRO B CA 1
ATOM 9728 C C . PRO B 1 209 ? -4.986 3.059 5.707 1.00 43.12 209 PRO B C 1
ATOM 9729 O O . PRO B 1 209 ? -4.186 3.856 5.213 1.00 43.12 209 PRO B O 1
ATOM 9740 N N . GLN B 1 210 ? -5.221 1.857 5.203 1.00 45.84 210 GLN B N 1
ATOM 9741 C CA . GLN B 1 210 ? -4.612 1.421 3.961 1.00 45.84 210 GLN B CA 1
ATOM 9742 C C . GLN B 1 210 ? -5.131 2.301 2.833 1.00 45.84 210 GLN B C 1
ATOM 9743 O O . GLN B 1 210 ? -6.297 2.185 2.448 1.00 45.84 210 GLN B O 1
ATOM 9757 N N . LEU B 1 211 ? -4.289 3.193 2.307 1.00 47.61 211 LEU B N 1
ATOM 9758 C CA . LEU B 1 211 ? -4.701 4.180 1.309 1.00 47.61 211 LEU B CA 1
ATOM 9759 C C . LEU B 1 211 ? -3.816 4.078 0.074 1.00 47.61 211 LEU B C 1
ATOM 9760 O O . LEU B 1 211 ? -2.775 4.742 -0.014 1.00 47.61 211 LEU B O 1
ATOM 9776 N N . PRO B 1 212 ? -4.184 3.260 -0.891 1.00 66.11 212 PRO B N 1
ATOM 9777 C CA . PRO B 1 212 ? -3.415 3.117 -2.134 1.00 66.11 212 PRO B CA 1
ATOM 9778 C C . PRO B 1 212 ? -3.681 4.173 -3.200 1.00 66.11 212 PRO B C 1
ATOM 9779 O O . PRO B 1 212 ? -3.872 3.860 -4.375 1.00 66.11 212 PRO B O 1
ATOM 9790 N N . ILE B 1 213 ? -3.696 5.438 -2.786 1.00 47.11 213 ILE B N 1
ATOM 9791 C CA . ILE 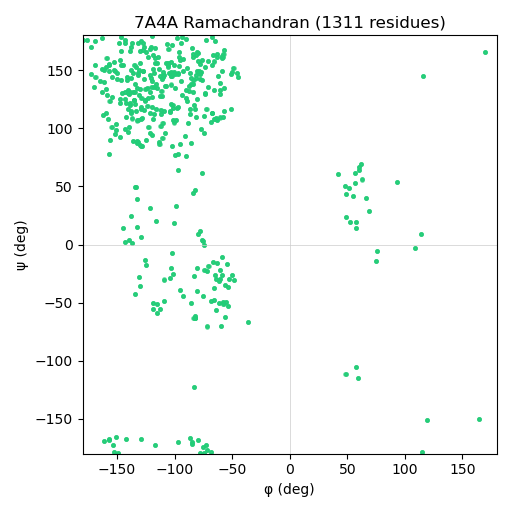B 1 213 ? -3.468 6.541 -3.704 1.00 47.11 213 ILE B CA 1
ATOM 9792 C C . ILE B 1 213 ? -2.062 7.075 -3.574 1.00 47.11 213 ILE B C 1
ATOM 9793 O O . ILE B 1 213 ? -1.638 7.916 -4.375 1.00 47.11 213 ILE B O 1
ATOM 9809 N N . LEU B 1 214 ? -1.323 6.593 -2.587 1.00 45.17 214 LEU B N 1
ATOM 9810 C CA . LEU B 1 214 ? 0.024 7.030 -2.284 1.00 45.17 214 LEU B CA 1
ATOM 9811 C C . LEU B 1 214 ? 1.051 6.475 -3.250 1.00 45.17 214 LEU B C 1
ATOM 9812 O O . LEU B 1 214 ? 2.249 6.698 -3.052 1.00 45.17 214 LEU B O 1
ATOM 9828 N N . SER B 1 215 ? 0.618 5.752 -4.271 1.00 43.32 215 SER B N 1
ATOM 9829 C CA . SER B 1 215 ? 1.502 5.206 -5.293 1.00 43.32 215 SER B CA 1
ATOM 9830 C C . SER B 1 215 ? 0.913 5.607 -6.631 1.00 43.32 215 SER B C 1
ATOM 9831 O O . SER B 1 215 ? 0.179 4.843 -7.259 1.00 43.32 215 SER B O 1
ATOM 9839 N N . SER B 1 216 ? 1.247 6.810 -7.075 1.00 40.72 216 SER B N 1
ATOM 9840 C CA . SER B 1 216 ? 0.674 7.325 -8.302 1.00 40.72 216 SER B CA 1
ATOM 9841 C C . SER B 1 216 ? 1.512 8.492 -8.785 1.00 40.72 216 SER B C 1
ATOM 9842 O O . SER B 1 216 ? 2.130 9.206 -7.992 1.00 40.72 216 SER B O 1
ATOM 9850 N N . ALA B 1 217 ? 1.512 8.678 -10.096 1.00 39.23 217 ALA B N 1
ATOM 9851 C CA . ALA B 1 217 ? 2.404 9.630 -10.737 1.00 39.23 217 ALA B CA 1
ATOM 9852 C C . ALA B 1 217 ? 2.055 11.046 -10.323 1.00 39.23 217 ALA B C 1
ATOM 9853 O O . ALA B 1 217 ? 1.028 11.591 -10.742 1.00 39.23 217 ALA B O 1
ATOM 9860 N N . PHE B 1 218 ? 2.905 11.647 -9.504 1.00 39.03 218 PHE B N 1
ATOM 9861 C CA . PHE B 1 218 ? 2.857 13.079 -9.294 1.00 39.03 218 PHE B CA 1
ATOM 9862 C C . PHE B 1 218 ? 3.632 13.749 -10.417 1.00 39.03 218 PHE B C 1
ATOM 9863 O O . PHE B 1 218 ? 4.822 13.474 -10.610 1.00 39.03 218 PHE B O 1
ATOM 9880 N N . VAL B 1 219 ? 2.955 14.589 -11.168 1.00 44.12 219 VAL B N 1
ATOM 9881 C CA . VAL B 1 219 ? 3.583 15.397 -12.198 1.00 44.12 219 VAL B CA 1
ATOM 9882 C C . VAL B 1 219 ? 3.809 16.789 -11.650 1.00 44.12 219 VAL B C 1
ATOM 9883 O O . VAL B 1 219 ? 3.024 17.299 -10.840 1.00 44.12 219 VAL B O 1
ATOM 9896 N N . THR B 1 220 ? 4.893 17.412 -12.103 1.00 45.81 220 THR B N 1
ATOM 9897 C CA . THR B 1 220 ? 5.292 18.730 -11.639 1.00 45.81 220 THR B CA 1
ATOM 9898 C C . THR B 1 220 ? 5.675 19.591 -12.827 1.00 45.81 220 THR B C 1
ATOM 9899 O O . THR B 1 220 ? 6.583 19.240 -13.591 1.00 45.81 220 THR B O 1
ATOM 9910 N N . ASN B 1 221 ? 4.970 20.702 -12.978 1.00 49.94 221 ASN B N 1
ATOM 9911 C CA . ASN B 1 221 ? 5.410 21.823 -13.803 1.00 49.94 221 ASN B CA 1
ATOM 9912 C C . ASN B 1 221 ? 6.007 22.905 -12.910 1.00 49.94 221 ASN B C 1
ATOM 9913 O O . ASN B 1 221 ? 5.372 23.905 -12.556 1.00 49.94 221 ASN B O 1
ATOM 9924 N N . GLY B 1 222 ? 7.233 22.640 -12.486 1.00 48.19 222 GLY B N 1
ATOM 9925 C CA . GLY B 1 222 ? 7.930 23.527 -11.586 1.00 48.19 222 GLY B CA 1
ATOM 9926 C C . GLY B 1 222 ? 7.165 23.759 -10.302 1.00 48.19 222 GLY B C 1
ATOM 9927 O O . GLY B 1 222 ? 7.110 22.890 -9.427 1.00 48.19 222 GLY B O 1
ATOM 9931 N N . ARG B 1 223 ? 6.563 24.942 -10.184 1.00 52.44 223 ARG B N 1
ATOM 9932 C CA . ARG B 1 223 ? 5.809 25.285 -8.987 1.00 52.44 223 ARG B CA 1
ATOM 9933 C C . ARG B 1 223 ? 4.490 24.534 -8.884 1.00 52.44 223 ARG B C 1
ATOM 9934 O O . ARG B 1 223 ? 3.969 24.382 -7.774 1.00 52.44 223 ARG B O 1
ATOM 9955 N N . GLN B 1 224 ? 3.941 24.059 -9.995 1.00 48.29 224 GLN B N 1
ATOM 9956 C CA . GLN B 1 224 ? 2.628 23.432 -9.996 1.00 48.29 224 GLN B CA 1
ATOM 9957 C C . GLN B 1 224 ? 2.784 21.919 -10.007 1.00 48.29 224 GLN B C 1
ATOM 9958 O O . GLN B 1 224 ? 3.805 21.400 -10.461 1.00 48.29 224 GLN B O 1
ATOM 9972 N N . THR B 1 225 ? 1.778 21.210 -9.502 1.00 43.57 225 THR B N 1
ATOM 9973 C CA . THR B 1 225 ? 1.812 19.757 -9.488 1.00 43.57 225 THR B CA 1
ATOM 9974 C C . THR B 1 225 ? 0.408 19.200 -9.632 1.00 43.57 225 THR B C 1
ATOM 9975 O O . THR B 1 225 ? -0.584 19.931 -9.628 1.00 43.57 225 THR B O 1
ATOM 9986 N N . SER B 1 226 ? 0.342 17.881 -9.761 1.00 43.38 226 SER B N 1
ATOM 9987 C CA . SER B 1 226 ? -0.933 17.189 -9.880 1.00 43.38 226 SER B CA 1
ATOM 9988 C C . SER B 1 226 ? -0.686 15.691 -9.821 1.00 43.38 226 SER B C 1
ATOM 9989 O O . SER B 1 226 ? 0.454 15.226 -9.886 1.00 43.38 226 SER B O 1
ATOM 9997 N N . ILE B 1 227 ? -1.775 14.944 -9.710 1.00 37.98 227 ILE B N 1
ATOM 9998 C CA . ILE B 1 227 ? -1.755 13.488 -9.736 1.00 37.98 227 ILE B CA 1
ATOM 9999 C C . ILE B 1 227 ? -2.275 13.034 -11.084 1.00 37.98 227 ILE B C 1
ATOM 10000 O O . ILE B 1 227 ? -3.132 13.693 -11.683 1.00 37.98 227 ILE B O 1
ATOM 10016 N N . VAL B 1 228 ? -1.759 11.909 -11.575 1.00 41.62 228 VAL B N 1
ATOM 10017 C CA . VAL B 1 228 ? -2.050 11.479 -12.933 1.00 41.62 228 VAL B CA 1
ATOM 10018 C C . VAL B 1 228 ? -2.077 9.964 -13.018 1.00 41.62 228 VAL B C 1
ATOM 10019 O O . VAL B 1 228 ? -1.516 9.257 -12.179 1.00 41.62 228 VAL B O 1
ATOM 10032 N N . LYS B 1 229 ? -2.736 9.471 -14.055 1.00 44.63 229 LYS B N 1
ATOM 10033 C CA . LYS B 1 229 ? -2.762 8.048 -14.317 1.00 44.63 229 LYS B CA 1
ATOM 10034 C C . LYS B 1 229 ? -1.356 7.572 -14.664 1.00 44.63 229 LYS B C 1
ATOM 10035 O O . LYS B 1 229 ? -0.684 8.199 -15.492 1.00 44.63 229 LYS B O 1
ATOM 10054 N N . PRO B 1 230 ? -0.883 6.479 -14.073 1.00 41.71 230 PRO B N 1
ATOM 10055 C CA . PRO B 1 230 ? 0.539 6.154 -14.167 1.00 41.71 230 PRO B CA 1
ATOM 10056 C C . PRO B 1 230 ? 1.026 5.988 -15.593 1.00 41.71 230 PRO B C 1
ATOM 10057 O O . PRO B 1 230 ? 0.289 5.572 -16.488 1.00 41.71 230 PRO B O 1
ATOM 10068 N N . ALA B 1 231 ? 2.295 6.328 -15.782 1.00 42.55 231 ALA B N 1
ATOM 10069 C CA . ALA B 1 231 ? 3.034 6.040 -16.995 1.00 42.55 231 ALA B CA 1
ATOM 10070 C C . ALA B 1 231 ? 4.443 5.656 -16.587 1.00 42.55 231 ALA B C 1
ATOM 10071 O O . ALA B 1 231 ? 4.990 6.196 -15.623 1.00 42.55 231 ALA B O 1
ATOM 10078 N N . TYR B 1 232 ? 5.026 4.717 -17.318 1.00 46.03 232 TYR B N 1
ATOM 10079 C CA . TYR B 1 232 ? 6.267 4.090 -16.907 1.00 46.03 232 TYR B CA 1
ATOM 10080 C C . TYR B 1 232 ? 7.369 4.347 -17.921 1.00 46.03 232 TYR B C 1
ATOM 10081 O O . TYR B 1 232 ? 7.120 4.503 -19.120 1.00 46.03 232 TYR B O 1
ATOM 10099 N N . ALA B 1 233 ? 8.596 4.378 -17.415 1.00 47.51 233 ALA B N 1
ATOM 10100 C CA . ALA B 1 233 ? 9.765 4.704 -18.218 1.00 47.51 233 ALA B CA 1
ATOM 10101 C C . ALA B 1 233 ? 10.018 3.615 -19.246 1.00 47.51 233 ALA B C 1
ATOM 10102 O O . ALA B 1 233 ? 10.376 2.488 -18.895 1.00 47.51 233 ALA B O 1
ATOM 10109 N N . GLY B 1 234 ? 9.846 3.954 -20.518 1.00 52.80 234 GLY B N 1
ATOM 10110 C CA . GLY B 1 234 ? 10.223 3.081 -21.607 1.00 52.80 234 GLY B CA 1
ATOM 10111 C C . GLY B 1 234 ? 9.068 2.473 -22.360 1.00 52.80 234 GLY B C 1
ATOM 10112 O O . GLY B 1 234 ? 9.302 1.766 -23.347 1.00 52.80 234 GLY B O 1
ATOM 10116 N N . GLN B 1 235 ? 7.831 2.726 -21.941 1.00 52.00 235 GLN B N 1
ATOM 10117 C CA . GLN B 1 235 ? 6.676 2.084 -22.546 1.00 52.00 235 GLN B CA 1
ATOM 10118 C C . GLN B 1 235 ? 5.907 2.993 -23.487 1.00 52.00 235 GLN B C 1
ATOM 10119 O O . GLN B 1 235 ? 5.167 2.490 -24.338 1.00 52.00 235 GLN B O 1
ATOM 10133 N N . LEU B 1 236 ? 6.070 4.305 -23.365 1.00 58.01 236 LEU B N 1
ATOM 10134 C CA . LEU B 1 236 ? 5.468 5.245 -24.303 1.00 58.01 236 LEU B CA 1
ATOM 10135 C C . LEU B 1 236 ? 3.963 5.030 -24.391 1.00 58.01 236 LEU B C 1
ATOM 10136 O O . LEU B 1 236 ? 3.365 5.064 -25.468 1.00 58.01 236 LEU B O 1
ATOM 10152 N N . GLN B 1 237 ? 3.343 4.805 -23.236 1.00 54.60 237 GLN B N 1
ATOM 10153 C CA . GLN B 1 237 ? 1.909 4.578 -23.176 1.00 54.60 237 GLN B CA 1
ATOM 10154 C C . GLN B 1 237 ? 1.169 5.788 -23.719 1.00 54.60 237 GLN B C 1
ATOM 10155 O O . GLN B 1 237 ? 1.129 6.843 -23.080 1.00 54.60 237 GLN B O 1
ATOM 10169 N N . SER B 1 238 ? 0.568 5.631 -24.891 1.00 59.23 238 SER B N 1
ATOM 10170 C CA . SER B 1 238 ? -0.010 6.757 -25.599 1.00 59.23 238 SER B CA 1
ATOM 10171 C C . SER B 1 238 ? -1.084 7.448 -24.768 1.00 59.23 238 SER B C 1
ATOM 10172 O O . SER B 1 238 ? -1.635 6.893 -23.816 1.00 59.23 238 SER B O 1
ATOM 10180 N N . ASN B 1 239 ? -1.364 8.692 -25.143 1.00 57.75 239 ASN B N 1
ATOM 10181 C CA . ASN B 1 239 ? -2.481 9.471 -24.621 1.00 57.75 239 ASN B CA 1
ATOM 10182 C C . ASN B 1 239 ? -2.440 9.620 -23.105 1.00 57.75 239 ASN B C 1
ATOM 10183 O O . ASN B 1 239 ? -3.454 9.936 -22.477 1.00 57.75 239 ASN B O 1
ATOM 10194 N N . SER B 1 240 ? -1.285 9.408 -22.492 1.00 53.10 240 SER B N 1
ATOM 10195 C CA . SER B 1 240 ? -1.098 9.704 -21.083 1.00 53.10 240 SER B CA 1
ATOM 10196 C C . SER B 1 240 ? 0.151 10.554 -20.941 1.00 53.10 240 SER B C 1
ATOM 10197 O O . SER B 1 240 ? 0.869 10.804 -21.911 1.00 53.10 240 SER B O 1
ATOM 10205 N N . VAL B 1 241 ? 0.416 11.010 -19.723 1.00 46.76 241 VAL B N 1
ATOM 10206 C CA . VAL B 1 241 ? 1.577 11.857 -19.522 1.00 46.76 241 VAL B CA 1
ATOM 10207 C C . VAL B 1 241 ? 2.783 11.080 -20.003 1.00 46.76 241 VAL B C 1
ATOM 10208 O O . VAL B 1 241 ? 3.135 10.035 -19.446 1.00 46.76 241 VAL B O 1
ATOM 10221 N N . GLY B 1 242 ? 3.407 11.581 -21.051 1.00 51.31 242 GLY B N 1
ATOM 10222 C CA . GLY B 1 242 ? 4.665 11.030 -21.478 1.00 51.31 242 GLY B CA 1
ATOM 10223 C C . GLY B 1 242 ? 4.580 9.958 -22.533 1.00 51.31 242 GLY B C 1
ATOM 10224 O O . GLY B 1 242 ? 5.117 8.861 -22.359 1.00 51.31 242 GLY B O 1
ATOM 10228 N N . GLN B 1 243 ? 3.905 10.258 -23.632 1.00 60.33 243 GLN B N 1
ATOM 10229 C CA . GLN B 1 243 ? 4.238 9.580 -24.869 1.00 60.33 243 GLN B CA 1
ATOM 10230 C C . GLN B 1 243 ? 5.533 10.117 -25.461 1.00 60.33 243 GLN B C 1
ATOM 10231 O O . GLN B 1 243 ? 5.922 9.702 -26.557 1.00 60.33 243 GLN B O 1
ATOM 10245 N N . LEU B 1 244 ? 6.190 11.041 -24.764 1.00 62.19 244 LEU B N 1
ATOM 10246 C CA . LEU B 1 244 ? 7.560 11.445 -25.035 1.00 62.19 244 LEU B CA 1
ATOM 10247 C C . LEU B 1 244 ? 8.421 11.055 -23.846 1.00 62.19 244 LEU B C 1
ATOM 10248 O O . LEU B 1 244 ? 8.038 11.290 -22.696 1.00 62.19 244 LEU B O 1
ATOM 10264 N N . GLN B 1 245 ? 9.576 10.471 -24.121 1.00 61.10 245 GLN B N 1
ATOM 10265 C CA . GLN B 1 245 ? 10.492 10.005 -23.087 1.00 61.10 245 GLN B CA 1
ATOM 10266 C C . GLN B 1 245 ? 11.723 10.900 -23.102 1.00 61.10 245 GLN B C 1
ATOM 10267 O O . GLN B 1 245 ? 12.559 10.809 -24.004 1.00 61.10 245 GLN B O 1
ATOM 10281 N N . CYS B 1 246 ? 11.809 11.794 -22.123 1.00 60.93 246 CYS B N 1
ATOM 10282 C CA . CYS B 1 246 ? 12.995 12.617 -21.937 1.00 60.93 246 CYS B CA 1
ATOM 10283 C C . CYS B 1 246 ? 13.678 12.181 -20.648 1.00 60.93 246 CYS B C 1
ATOM 10284 O O . CYS B 1 246 ? 13.104 12.356 -19.563 1.00 60.93 246 CYS B O 1
ATOM 10291 N N . PRO B 1 247 ? 14.862 11.585 -20.706 1.00 61.04 247 PRO B N 1
ATOM 10292 C CA . PRO B 1 247 ? 15.486 11.054 -19.488 1.00 61.04 247 PRO B CA 1
ATOM 10293 C C . PRO B 1 247 ? 16.080 12.100 -18.561 1.00 61.04 247 PRO B C 1
ATOM 10294 O O . PRO B 1 247 ? 15.901 12.019 -17.342 1.00 61.04 247 PRO B O 1
ATOM 10305 N N . ASN B 1 248 ? 16.798 13.073 -19.114 1.00 61.63 248 ASN B N 1
ATOM 10306 C CA . ASN B 1 248 ? 17.508 14.062 -18.318 1.00 61.63 248 ASN B CA 1
ATOM 10307 C C . ASN B 1 248 ? 16.917 15.449 -18.513 1.00 61.63 248 ASN B C 1
ATOM 10308 O O . ASN B 1 248 ? 16.388 15.782 -19.577 1.00 61.63 248 ASN B O 1
ATOM 10319 N N . LEU B 1 249 ? 17.037 16.258 -17.463 1.00 64.19 249 LEU B N 1
ATOM 10320 C CA . LEU B 1 249 ? 16.600 17.645 -17.530 1.00 64.19 249 LEU B CA 1
ATOM 10321 C C . LEU B 1 249 ? 17.313 18.379 -18.655 1.00 64.19 249 LEU B C 1
ATOM 10322 O O . LEU B 1 249 ? 16.681 19.037 -19.492 1.00 64.19 249 LEU B O 1
ATOM 10338 N N . GLU B 1 250 ? 18.642 18.280 -18.684 1.00 71.43 250 GLU B N 1
ATOM 10339 C CA . GLU B 1 250 ? 19.402 18.854 -19.785 1.00 71.43 250 GLU B CA 1
ATOM 10340 C C . GLU B 1 250 ? 19.017 18.212 -21.107 1.00 71.43 250 GLU B C 1
ATOM 10341 O O . GLU B 1 250 ? 19.061 18.867 -22.154 1.00 71.43 250 GLU B O 1
ATOM 10353 N N . ALA B 1 251 ? 18.639 16.934 -21.080 1.00 66.12 251 ALA B N 1
ATOM 10354 C CA . ALA B 1 251 ? 18.172 16.276 -22.289 1.00 66.12 251 ALA B CA 1
ATOM 10355 C C . ALA B 1 251 ? 16.811 16.792 -22.721 1.00 66.12 251 ALA B C 1
ATOM 10356 O O . ALA B 1 251 ? 16.426 16.606 -23.880 1.00 66.12 251 ALA B O 1
ATOM 10363 N N . ALA B 1 252 ? 16.077 17.429 -21.813 1.00 64.39 252 ALA B N 1
ATOM 10364 C CA . ALA B 1 252 ? 14.804 18.034 -22.174 1.00 64.39 252 ALA B CA 1
ATOM 10365 C C . ALA B 1 252 ? 15.003 19.434 -22.727 1.00 64.39 252 ALA B C 1
ATOM 10366 O O . ALA B 1 252 ? 14.483 19.769 -23.797 1.00 64.39 252 ALA B O 1
ATOM 10373 N N . LYS B 1 253 ? 15.757 20.265 -22.009 1.00 67.13 253 LYS B N 1
ATOM 10374 C CA . LYS B 1 253 ? 15.969 21.635 -22.460 1.00 67.13 253 LYS B CA 1
ATOM 10375 C C . LYS B 1 253 ? 16.589 21.662 -23.851 1.00 67.13 253 LYS B C 1
ATOM 10376 O O . LYS B 1 253 ? 16.101 22.360 -24.746 1.00 67.13 253 LYS B O 1
ATOM 10395 N N . GLN B 1 254 ? 17.664 20.900 -24.055 1.00 72.97 254 GLN B N 1
ATOM 10396 C CA . GLN B 1 254 ? 18.183 20.720 -25.405 1.00 72.97 254 GLN B CA 1
ATOM 10397 C C . GLN B 1 254 ? 17.214 19.938 -26.276 1.00 72.97 254 GLN B C 1
ATOM 10398 O O . GLN B 1 254 ? 17.361 19.935 -27.502 1.00 72.97 254 GLN B O 1
ATOM 10412 N N . PHE B 1 255 ? 16.235 19.277 -25.666 1.00 71.75 255 PHE B N 1
ATOM 10413 C CA . PHE B 1 255 ? 15.198 18.544 -26.381 1.00 71.75 255 PHE B CA 1
ATOM 10414 C C . PHE B 1 255 ? 15.799 17.442 -27.253 1.00 71.75 255 PHE B C 1
ATOM 10415 O O . PHE B 1 255 ? 15.720 17.462 -28.481 1.00 71.75 255 PHE B O 1
ATOM 10432 N N . GLU B 1 256 ? 16.423 16.480 -26.587 1.00 71.65 256 GLU B N 1
ATOM 10433 C CA . GLU B 1 256 ? 16.791 15.205 -27.191 1.00 71.65 256 GLU B CA 1
ATOM 10434 C C . GLU B 1 256 ? 15.926 14.171 -26.483 1.00 71.65 256 GLU B C 1
ATOM 10435 O O . GLU B 1 256 ? 16.339 13.563 -25.495 1.00 71.65 256 GLU B O 1
ATOM 10447 N N . CYS B 1 257 ? 14.717 13.981 -26.996 1.00 70.21 257 CYS B N 1
ATOM 10448 C CA . CYS B 1 257 ? 13.678 13.251 -26.291 1.00 70.21 257 CYS B CA 1
ATOM 10449 C C . CYS B 1 257 ? 12.991 12.298 -27.252 1.00 70.21 257 CYS B C 1
ATOM 10450 O O . CYS B 1 257 ? 12.487 12.719 -28.296 1.00 70.21 257 CYS B O 1
ATOM 10457 N N . HIS B 1 258 ? 12.967 11.021 -26.892 1.00 67.89 258 HIS B N 1
ATOM 10458 C CA . HIS B 1 258 ? 12.411 9.989 -27.747 1.00 67.89 258 HIS B CA 1
ATOM 10459 C C . HIS B 1 258 ? 10.912 9.860 -27.538 1.00 67.89 258 HIS B C 1
ATOM 10460 O O . HIS B 1 258 ? 10.413 9.988 -26.417 1.00 67.89 258 HIS B O 1
ATOM 10474 N N . PHE B 1 259 ? 10.200 9.603 -28.629 1.00 72.06 259 PHE B N 1
ATOM 10475 C CA . PHE B 1 259 ? 8.823 9.148 -28.587 1.00 72.06 259 PHE B CA 1
ATOM 10476 C C . PHE B 1 259 ? 8.701 7.955 -29.518 1.00 72.06 259 PHE B C 1
ATOM 10477 O O . PHE B 1 259 ? 9.633 7.612 -30.248 1.00 72.06 259 PHE B O 1
ATOM 10494 N N . SER B 1 260 ? 7.535 7.326 -29.496 1.00 69.98 260 SER B N 1
ATOM 10495 C CA . SER B 1 260 ? 7.324 6.084 -30.214 1.00 69.98 260 SER B CA 1
ATOM 10496 C C . SER B 1 260 ? 6.267 6.257 -31.286 1.00 69.98 260 SER B C 1
ATOM 10497 O O . SER B 1 260 ? 5.449 7.178 -31.249 1.00 69.98 260 SER B O 1
ATOM 10505 N N . ARG B 1 261 ? 6.292 5.338 -32.237 1.00 82.38 261 ARG B N 1
ATOM 10506 C CA . ARG B 1 261 ? 5.182 5.183 -33.155 1.00 82.38 261 ARG B CA 1
ATOM 10507 C C . ARG B 1 261 ? 4.036 4.546 -32.376 1.00 82.38 261 ARG B C 1
ATOM 10508 O O . ARG B 1 261 ? 4.094 4.381 -31.155 1.00 82.38 261 ARG B O 1
ATOM 10529 N N . ASN B 1 262 ? 2.972 4.181 -33.079 1.00 76.74 262 ASN B N 1
ATOM 10530 C CA . ASN B 1 262 ? 1.681 3.783 -32.541 1.00 76.74 262 ASN B CA 1
ATOM 10531 C C . ASN B 1 262 ? 0.902 5.001 -32.065 1.00 76.74 262 ASN B C 1
ATOM 10532 O O . ASN B 1 262 ? -0.256 4.857 -31.674 1.00 76.74 262 ASN B O 1
ATOM 10543 N N . LEU B 1 263 ? 1.494 6.194 -32.078 1.00 72.57 263 LEU B N 1
ATOM 10544 C CA . LEU B 1 263 ? 0.739 7.410 -31.813 1.00 72.57 263 LEU B CA 1
ATOM 10545 C C . LEU B 1 263 ? 0.027 7.882 -33.067 1.00 72.57 263 LEU B C 1
ATOM 10546 O O . LEU B 1 263 ? -1.206 7.925 -33.123 1.00 72.57 263 LEU B O 1
ATOM 10562 N N . CYS B 1 264 ? 0.798 8.228 -34.086 1.00 88.26 264 CYS B N 1
ATOM 10563 C CA . CYS B 1 264 ? 0.276 8.808 -35.312 1.00 88.26 264 CYS B CA 1
ATOM 10564 C C . CYS B 1 264 ? 0.170 7.698 -36.344 1.00 88.26 264 CYS B C 1
ATOM 10565 O O . CYS B 1 264 ? 1.186 7.223 -36.861 1.00 88.26 264 CYS B O 1
ATOM 10572 N N . THR B 1 265 ? -1.056 7.282 -36.635 1.00 91.99 265 THR B N 1
ATOM 10573 C CA . THR B 1 265 ? -1.289 6.196 -37.581 1.00 91.99 265 THR B CA 1
ATOM 10574 C C . THR B 1 265 ? -1.389 6.798 -38.973 1.00 91.99 265 THR B C 1
ATOM 10575 O O . THR B 1 265 ? -2.401 7.404 -39.333 1.00 91.99 265 THR B O 1
ATOM 10586 N N . CYS B 1 266 ? -0.333 6.630 -39.757 1.00 106.81 266 CYS B N 1
ATOM 10587 C CA . CYS B 1 266 ? -0.291 7.189 -41.094 1.00 106.81 266 CYS B CA 1
ATOM 10588 C C . CYS B 1 266 ? -1.034 6.293 -42.072 1.00 106.81 266 CYS B C 1
ATOM 10589 O O . CYS B 1 266 ? -1.042 5.065 -41.947 1.00 106.81 266 CYS B O 1
ATOM 10596 N N . THR B 1 267 ? -1.662 6.928 -43.054 1.00 113.22 267 THR B N 1
ATOM 10597 C CA . THR B 1 267 ? -2.338 6.231 -44.134 1.00 113.22 267 THR B CA 1
ATOM 10598 C C . THR B 1 267 ? -1.990 6.930 -45.437 1.00 113.22 267 THR B C 1
ATOM 10599 O O . THR B 1 267 ? -2.092 8.157 -45.538 1.00 113.22 267 THR B O 1
ATOM 10610 N N . ASN B 1 268 ? -1.584 6.139 -46.423 1.00 118.66 268 ASN B N 1
ATOM 10611 C CA . ASN B 1 268 ? -0.958 6.660 -47.625 1.00 118.66 268 ASN B CA 1
ATOM 10612 C C . ASN B 1 268 ? -1.980 7.245 -48.591 1.00 118.66 268 ASN B C 1
ATOM 10613 O O . ASN B 1 268 ? -3.118 6.781 -48.693 1.00 118.66 268 ASN B O 1
ATOM 10624 N N . ALA B 1 269 ? -1.549 8.286 -49.302 1.00 124.91 269 ALA B N 1
ATOM 10625 C CA . ALA B 1 269 ? -2.305 8.842 -50.412 1.00 124.91 269 ALA B CA 1
ATOM 10626 C C . ALA B 1 269 ? -1.423 9.170 -51.606 1.00 124.91 269 ALA B C 1
ATOM 10627 O O . ALA B 1 269 ? -1.931 9.701 -52.598 1.00 124.91 269 ALA B O 1
ATOM 10634 N N . LEU B 1 270 ? -0.119 8.902 -51.524 1.00 131.42 270 LEU B N 1
ATOM 10635 C CA . LEU B 1 270 ? 0.842 9.067 -52.611 1.00 131.42 270 LEU B CA 1
ATOM 10636 C C . LEU B 1 270 ? 1.201 10.529 -52.856 1.00 131.42 270 LEU B C 1
ATOM 10637 O O . LEU B 1 270 ? 2.193 10.814 -53.534 1.00 131.42 270 LEU B O 1
ATOM 10653 N N . HIS B 1 271 ? 0.427 11.465 -52.308 1.00 129.71 271 HIS B N 1
ATOM 10654 C CA . HIS B 1 271 ? 0.818 12.871 -52.317 1.00 129.71 271 HIS B CA 1
ATOM 10655 C C . HIS B 1 271 ? 0.978 13.428 -50.910 1.00 129.71 271 HIS B C 1
ATOM 10656 O O . HIS B 1 271 ? 2.043 13.957 -50.579 1.00 129.71 271 HIS B O 1
ATOM 10670 N N . LYS B 1 272 ? -0.051 13.324 -50.070 1.00 124.81 272 LYS B N 1
ATOM 10671 C CA . LYS B 1 272 ? -0.037 13.861 -48.709 1.00 124.81 272 LYS B CA 1
ATOM 10672 C C . LYS B 1 272 ? -0.506 12.734 -47.802 1.00 124.81 272 LYS B C 1
ATOM 10673 O O . LYS B 1 272 ? -1.691 12.630 -47.481 1.00 124.81 272 LYS B O 1
ATOM 10691 N N . VAL B 1 273 ? 0.433 11.883 -47.390 1.00 113.95 273 VAL B N 1
ATOM 10692 C CA . VAL B 1 273 ? 0.094 10.813 -46.466 1.00 113.95 273 VAL B CA 1
ATOM 10693 C C . VAL B 1 273 ? -0.430 11.422 -45.178 1.00 113.95 273 VAL B C 1
ATOM 10694 O O . VAL B 1 273 ? 0.192 12.320 -44.597 1.00 113.95 273 VAL B O 1
ATOM 10707 N N . SER B 1 274 ? -1.584 10.943 -44.727 1.00 111.47 274 SER B N 1
ATOM 10708 C CA . SER B 1 274 ? -2.292 11.552 -43.611 1.00 111.47 274 SER B CA 1
ATOM 10709 C C . SER B 1 274 ? -1.960 10.792 -42.337 1.00 111.47 274 SER B C 1
ATOM 10710 O O . SER B 1 274 ? -2.260 9.601 -42.224 1.00 111.47 274 SER B O 1
ATOM 10718 N N . CYS B 1 275 ? -1.348 11.483 -41.383 1.00 103.53 275 CYS B N 1
ATOM 10719 C CA . CYS B 1 275 ? -0.944 10.897 -40.112 1.00 103.53 275 CYS B CA 1
ATOM 10720 C C . CYS B 1 275 ? -1.725 11.588 -39.004 1.00 103.53 275 CYS B C 1
ATOM 10721 O O . CYS B 1 275 ? -1.582 12.798 -38.800 1.00 103.53 275 CYS B O 1
ATOM 10728 N N . THR B 1 276 ? -2.549 10.822 -38.297 1.00 94.97 276 THR B N 1
ATOM 10729 C CA . THR B 1 276 ? -3.381 11.338 -37.221 1.00 94.97 276 THR B CA 1
ATOM 10730 C C . THR B 1 276 ? -2.891 10.797 -35.887 1.00 94.97 276 THR B C 1
ATOM 10731 O O . THR B 1 276 ? -2.657 9.591 -35.745 1.00 94.97 276 THR B O 1
ATOM 10742 N N . CYS B 1 277 ? -2.742 11.697 -34.916 1.00 83.69 277 CYS B N 1
ATOM 10743 C CA . CYS B 1 277 ? -2.248 11.347 -33.594 1.00 83.69 277 CYS B CA 1
ATOM 10744 C C . CYS B 1 277 ? -2.928 12.229 -32.557 1.00 83.69 277 CYS B C 1
ATOM 10745 O O . CYS B 1 277 ? -3.735 13.103 -32.884 1.00 83.69 277 CYS B O 1
ATOM 10752 N N . TYR B 1 278 ? -2.587 11.993 -31.294 1.00 72.51 278 TYR B N 1
ATOM 10753 C CA . TYR B 1 278 ? -3.131 12.758 -30.185 1.00 72.51 278 TYR B CA 1
ATOM 10754 C C . TYR B 1 278 ? -2.310 14.018 -29.957 1.00 72.51 278 TYR B C 1
ATOM 10755 O O . TYR B 1 278 ? -1.078 13.987 -29.994 1.00 72.51 278 TYR B O 1
ATOM 10773 N N . ASP B 1 279 ? -3.005 15.128 -29.708 1.00 73.31 279 ASP B N 1
ATOM 10774 C CA . ASP B 1 279 ? -2.354 16.409 -29.436 1.00 73.31 279 ASP B CA 1
ATOM 10775 C C . ASP B 1 279 ? -2.121 16.514 -27.934 1.00 73.31 279 ASP B C 1
ATOM 10776 O O . ASP B 1 279 ? -2.818 17.219 -27.203 1.00 73.31 279 ASP B O 1
ATOM 10785 N N . GLY B 1 280 ? -1.110 15.790 -27.475 1.00 59.84 280 GLY B N 1
ATOM 10786 C CA . GLY B 1 280 ? -0.821 15.714 -26.061 1.00 59.84 280 GLY B CA 1
ATOM 10787 C C . GLY B 1 280 ? -0.176 16.959 -25.494 1.00 59.84 280 GLY B C 1
ATOM 10788 O O . GLY B 1 280 ? 0.979 17.268 -25.800 1.00 59.84 280 GLY B O 1
ATOM 10792 N N . SER B 1 281 ? -0.921 17.684 -24.667 1.00 56.02 281 SER B N 1
ATOM 10793 C CA . SER B 1 281 ? -0.402 18.810 -23.895 1.00 56.02 281 SER B CA 1
ATOM 10794 C C . SER B 1 281 ? -0.680 18.496 -22.432 1.00 56.02 281 SER B C 1
ATOM 10795 O O . SER B 1 281 ? -1.801 18.681 -21.947 1.00 56.02 281 SER B O 1
ATOM 10803 N N . VAL B 1 282 ? 0.351 18.034 -21.736 1.00 54.12 282 VAL B N 1
ATOM 10804 C CA . VAL B 1 282 ? 0.211 17.422 -20.422 1.00 54.12 282 VAL B CA 1
ATOM 10805 C C . VAL B 1 282 ? -0.557 18.327 -19.474 1.00 54.12 282 VAL B C 1
ATOM 10806 O O . VAL B 1 282 ? -1.240 17.848 -18.562 1.00 54.12 282 VAL B O 1
ATOM 10819 N N . GLU B 1 283 ? -0.454 19.640 -19.682 1.00 55.66 283 GLU B N 1
ATOM 10820 C CA . GLU B 1 283 ? -1.155 20.577 -18.814 1.00 55.66 283 GLU B CA 1
ATOM 10821 C C . GLU B 1 283 ? -2.609 20.174 -18.637 1.00 55.66 283 GLU B C 1
ATOM 10822 O O . GLU B 1 283 ? -3.200 20.412 -17.578 1.00 55.66 283 GLU B O 1
ATOM 10834 N N . ASP B 1 284 ? -3.193 19.541 -19.653 1.00 55.26 284 ASP B N 1
ATOM 10835 C CA . ASP B 1 284 ? -4.557 19.042 -19.542 1.00 55.26 284 ASP B CA 1
ATOM 10836 C C . ASP B 1 284 ? -4.653 17.962 -18.475 1.00 55.26 284 ASP B C 1
ATOM 10837 O O . ASP B 1 284 ? -5.451 18.061 -17.533 1.00 55.26 284 ASP B O 1
ATOM 10846 N N . HIS B 1 285 ? -3.845 16.909 -18.614 1.00 52.03 285 HIS B N 1
ATOM 10847 C CA . HIS B 1 285 ? -3.855 15.837 -17.629 1.00 52.03 285 HIS B CA 1
ATOM 10848 C C . HIS B 1 285 ? -3.642 16.390 -16.231 1.00 52.03 285 HIS B C 1
ATOM 10849 O O . HIS B 1 285 ? -4.234 15.906 -15.262 1.00 52.03 285 HIS B O 1
ATOM 10863 N N . MET B 1 286 ? -2.797 17.411 -16.107 1.00 48.80 286 MET B N 1
ATOM 10864 C CA . MET B 1 286 ? -2.623 18.063 -14.817 1.00 48.80 286 MET B CA 1
ATOM 10865 C C . MET B 1 286 ? -3.931 18.675 -14.344 1.00 48.80 286 MET B C 1
ATOM 10866 O O . MET B 1 286 ? -4.363 18.452 -13.208 1.00 48.80 286 MET B O 1
ATOM 10880 N N . GLU B 1 287 ? -4.584 19.447 -15.211 1.00 51.91 287 GLU B N 1
ATOM 10881 C CA . GLU B 1 287 ? -5.838 20.089 -14.843 1.00 51.91 287 GLU B CA 1
ATOM 10882 C C . GLU B 1 287 ? -6.933 19.085 -14.527 1.00 51.91 287 GLU B C 1
ATOM 10883 O O . GLU B 1 287 ? -7.944 19.464 -13.926 1.00 51.91 287 GLU B O 1
ATOM 10895 N N . ALA B 1 288 ? -6.756 17.823 -14.911 1.00 50.11 288 ALA B N 1
ATOM 10896 C CA . ALA B 1 288 ? -7.781 16.828 -14.621 1.00 50.11 288 ALA B CA 1
ATOM 10897 C C . ALA B 1 288 ? -7.925 16.597 -13.123 1.00 50.11 288 ALA B C 1
ATOM 10898 O O . ALA B 1 288 ? -9.040 16.400 -12.625 1.00 50.11 288 ALA B O 1
ATOM 10905 N N . LEU B 1 289 ? -6.817 16.613 -12.389 1.00 45.28 289 LEU B N 1
ATOM 10906 C CA . LEU B 1 289 ? -6.845 16.277 -10.973 1.00 45.28 289 LEU B CA 1
ATOM 10907 C C . LEU B 1 289 ? -5.649 16.891 -10.260 1.00 45.28 289 LEU B C 1
ATOM 10908 O O . LEU B 1 289 ? -4.673 16.192 -9.960 1.00 45.28 289 LEU B O 1
ATOM 10924 N N . PRO B 1 290 ? -5.691 18.180 -9.964 1.00 43.52 290 PRO B N 1
ATOM 10925 C CA . PRO B 1 290 ? -4.508 18.858 -9.429 1.00 43.52 290 PRO B CA 1
ATOM 10926 C C . PRO B 1 290 ? -4.411 18.842 -7.917 1.00 43.52 290 PRO B C 1
ATOM 10927 O O . PRO B 1 290 ? -5.307 18.357 -7.223 1.00 43.52 290 PRO B O 1
ATOM 10938 N N . LEU B 1 291 ? -3.338 19.388 -7.413 1.00 41.54 291 LEU B N 1
ATOM 10939 C CA . LEU B 1 291 ? -3.103 19.511 -5.990 1.00 41.54 291 LEU B CA 1
ATOM 10940 C C . LEU B 1 291 ? -3.303 20.951 -5.538 1.00 41.54 291 LEU B C 1
ATOM 10941 O O . LEU B 1 291 ? -3.125 21.884 -6.325 1.00 41.54 291 LEU B O 1
ATOM 10957 N N . PRO B 1 292 ? -3.665 21.176 -4.270 1.00 42.23 292 PRO B N 1
ATOM 10958 C CA . PRO B 1 292 ? -3.970 20.146 -3.279 1.00 42.23 292 PRO B CA 1
ATOM 10959 C C . PRO B 1 292 ? -5.235 19.383 -3.619 1.00 42.23 292 PRO B C 1
ATOM 10960 O O . PRO B 1 292 ? -6.099 19.905 -4.318 1.00 42.23 292 PRO B O 1
ATOM 10971 N N . GLN B 1 293 ? -5.331 18.150 -3.129 1.00 43.53 293 GLN B N 1
ATOM 10972 C CA . GLN B 1 293 ? -6.385 17.215 -3.510 1.00 43.53 293 GLN B CA 1
ATOM 10973 C C . GLN B 1 293 ? -6.934 16.605 -2.231 1.00 43.53 293 GLN B C 1
ATOM 10974 O O . GLN B 1 293 ? -6.465 15.560 -1.776 1.00 43.53 293 GLN B O 1
ATOM 10988 N N . THR B 1 294 ? -7.932 17.258 -1.656 1.00 43.82 294 THR B N 1
ATOM 10989 C CA . THR B 1 294 ? -8.515 16.792 -0.416 1.00 43.82 294 THR B CA 1
ATOM 10990 C C . THR B 1 294 ? -9.488 15.652 -0.684 1.00 43.82 294 THR B C 1
ATOM 10991 O O . THR B 1 294 ? -10.000 15.482 -1.792 1.00 43.82 294 THR B O 1
ATOM 11002 N N . SER B 1 295 ? -9.732 14.862 0.352 1.00 45.71 295 SER B N 1
ATOM 11003 C CA . SER B 1 295 ? -10.680 13.763 0.274 1.00 45.71 295 SER B CA 1
ATOM 11004 C C . SER B 1 295 ? -11.161 13.446 1.682 1.00 45.71 295 SER B C 1
ATOM 11005 O O . SER B 1 295 ? -10.917 14.201 2.628 1.00 45.71 295 SER B O 1
ATOM 11013 N N . LYS B 1 296 ? -11.837 12.309 1.820 1.00 48.89 296 LYS B N 1
ATOM 11014 C CA . LYS B 1 296 ? -12.504 11.991 3.073 1.00 48.89 296 LYS B CA 1
ATOM 11015 C C . LYS B 1 296 ? -11.502 11.720 4.184 1.00 48.89 296 LYS B C 1
ATOM 11016 O O . LYS B 1 296 ? -11.620 12.277 5.281 1.00 48.89 296 LYS B O 1
ATOM 11035 N N . ASN B 1 297 ? -10.505 10.879 3.920 1.00 43.44 297 ASN B N 1
ATOM 11036 C CA . ASN B 1 297 ? -9.537 10.480 4.930 1.00 43.44 297 ASN B CA 1
ATOM 11037 C C . ASN B 1 297 ? -8.189 11.161 4.795 1.00 43.44 297 ASN B C 1
ATOM 11038 O O . ASN B 1 297 ? -7.500 11.335 5.801 1.00 43.44 297 ASN B O 1
ATOM 11049 N N . PHE B 1 298 ? -7.791 11.541 3.587 1.00 42.33 298 PHE B N 1
ATOM 11050 C CA . PHE B 1 298 ? -6.456 12.048 3.334 1.00 42.33 298 PHE B CA 1
ATOM 11051 C C . PHE B 1 298 ? -6.517 13.357 2.565 1.00 42.33 298 PHE B C 1
ATOM 11052 O O . PHE B 1 298 ? -7.554 13.743 2.020 1.00 42.33 298 PHE B O 1
ATOM 11069 N N . LEU B 1 299 ? -5.376 14.037 2.531 1.00 42.02 299 LEU B N 1
ATOM 11070 C CA . LEU B 1 299 ? -5.154 15.129 1.597 1.00 42.02 299 LEU B CA 1
ATOM 11071 C C . LEU B 1 299 ? -3.673 15.196 1.277 1.00 42.02 299 LEU B C 1
ATOM 11072 O O . LEU B 1 299 ? -2.824 14.997 2.152 1.00 42.02 299 LEU B O 1
ATOM 11088 N N . VAL B 1 300 ? -3.382 15.497 0.019 1.00 40.61 300 VAL B N 1
ATOM 11089 C CA . VAL B 1 300 ? -2.047 15.399 -0.553 1.00 40.61 300 VAL B CA 1
ATOM 11090 C C . VAL B 1 300 ? -1.654 16.796 -1.007 1.00 40.61 300 VAL B C 1
ATOM 11091 O O . VAL B 1 300 ? -2.179 17.299 -2.006 1.00 40.61 300 VAL B O 1
ATOM 11104 N N . PHE B 1 301 ? -0.727 17.429 -0.294 1.00 41.29 301 PHE B N 1
ATOM 11105 C CA . PHE B 1 301 ? -0.345 18.796 -0.592 1.00 41.29 301 PHE B CA 1
ATOM 11106 C C . PHE B 1 301 ? 1.164 18.935 -0.639 1.00 41.29 301 PHE B C 1
ATOM 11107 O O . PHE B 1 301 ? 1.893 18.254 0.085 1.00 41.29 301 PHE B O 1
ATOM 11124 N N . GLU B 1 302 ? 1.621 19.837 -1.496 1.00 43.51 302 GLU B N 1
ATOM 11125 C CA . GLU B 1 302 ? 3.028 20.179 -1.597 1.00 43.51 302 GLU B CA 1
ATOM 11126 C C . GLU B 1 302 ? 3.312 21.437 -0.794 1.00 43.51 302 GLU B C 1
ATOM 11127 O O . GLU B 1 302 ? 2.471 22.330 -0.678 1.00 43.51 302 GLU B O 1
ATOM 11139 N N . LYS B 1 303 ? 4.517 21.495 -0.240 1.00 47.60 303 LYS B N 1
ATOM 11140 C CA . LYS B 1 303 ? 4.923 22.626 0.584 1.00 47.60 303 LYS B CA 1
ATOM 11141 C C . LYS B 1 303 ? 6.435 22.755 0.447 1.00 47.60 303 LYS B C 1
ATOM 11142 O O . LYS B 1 303 ? 7.185 22.040 1.117 1.00 47.60 303 LYS B O 1
ATOM 11161 N N . ASP B 1 304 ? 6.869 23.663 -0.420 1.00 49.81 304 ASP B N 1
ATOM 11162 C CA . ASP B 1 304 ? 8.284 23.871 -0.697 1.00 49.81 304 ASP B CA 1
ATOM 11163 C C . ASP B 1 304 ? 8.909 22.612 -1.298 1.00 49.81 304 ASP B C 1
ATOM 11164 O O . ASP B 1 304 ? 9.882 22.058 -0.786 1.00 49.81 304 ASP B O 1
ATOM 11173 N N . ARG B 1 305 ? 8.316 22.160 -2.400 1.00 51.84 305 ARG B N 1
ATOM 11174 C CA . ARG B 1 305 ? 8.930 21.154 -3.255 1.00 51.84 305 ARG B CA 1
ATOM 11175 C C . ARG B 1 305 ? 9.003 19.789 -2.579 1.00 51.84 305 ARG B C 1
ATOM 11176 O O . ARG B 1 305 ? 9.895 18.990 -2.868 1.00 51.84 305 ARG B O 1
ATOM 11197 N N . ASN B 1 306 ? 8.072 19.507 -1.673 1.00 44.59 306 ASN B N 1
ATOM 11198 C CA . ASN B 1 306 ? 8.025 18.230 -0.974 1.00 44.59 306 ASN B CA 1
ATOM 11199 C C . ASN B 1 306 ? 6.572 17.829 -0.805 1.00 44.59 306 ASN B C 1
ATOM 11200 O O . ASN B 1 306 ? 5.790 18.566 -0.199 1.00 44.59 306 ASN B O 1
ATOM 11211 N N . ILE B 1 307 ? 6.218 16.662 -1.329 1.00 41.30 307 ILE B N 1
ATOM 11212 C CA . ILE B 1 307 ? 4.828 16.243 -1.395 1.00 41.30 307 ILE B CA 1
ATOM 11213 C C . ILE B 1 307 ? 4.407 15.562 -0.108 1.00 41.30 307 ILE B C 1
ATOM 11214 O O . ILE B 1 307 ? 4.476 14.335 0.005 1.00 41.30 307 ILE B O 1
ATOM 11230 N N . TYR B 1 308 ? 3.950 16.339 0.861 1.00 43.18 308 TYR B N 1
ATOM 11231 C CA . TYR B 1 308 ? 3.408 15.724 2.051 1.00 43.18 308 TYR B CA 1
ATOM 11232 C C . TYR B 1 308 ? 2.000 15.223 1.762 1.00 43.18 308 TYR B C 1
ATOM 11233 O O . TYR B 1 308 ? 1.313 15.703 0.858 1.00 43.18 308 TYR B O 1
ATOM 11251 N N . ALA B 1 309 ? 1.578 14.232 2.534 1.00 40.42 309 ALA B N 1
ATOM 11252 C CA . ALA B 1 309 ? 0.193 13.780 2.470 1.00 40.42 309 ALA B CA 1
ATOM 11253 C C . ALA B 1 309 ? -0.222 13.316 3.849 1.00 40.42 309 ALA B C 1
ATOM 11254 O O . ALA B 1 309 ? 0.406 12.419 4.410 1.00 40.42 309 ALA B O 1
ATOM 11261 N N . LYS B 1 310 ? -1.267 13.917 4.393 1.00 43.48 310 LYS B N 1
ATOM 11262 C CA . LYS B 1 310 ? -1.652 13.619 5.757 1.00 43.48 310 LYS B CA 1
ATOM 11263 C C . LYS B 1 310 ? -3.077 13.100 5.806 1.00 43.48 310 LYS B C 1
ATOM 11264 O O . LYS B 1 310 ? -3.829 13.160 4.831 1.00 43.48 310 LYS B O 1
ATOM 11283 N N . THR B 1 311 ? -3.420 12.569 6.972 1.00 45.67 311 THR B N 1
ATOM 11284 C CA . THR B 1 311 ? -4.742 12.022 7.221 1.00 45.67 311 THR B CA 1
ATOM 11285 C C . THR B 1 311 ? -5.275 12.578 8.531 1.00 45.67 311 THR B C 1
ATOM 11286 O O . THR B 1 311 ? -4.513 12.881 9.451 1.00 45.67 311 THR B O 1
ATOM 11297 N N . HIS B 1 312 ? -6.597 12.700 8.609 1.00 50.77 312 HIS B N 1
ATOM 11298 C CA . HIS B 1 312 ? -7.259 13.370 9.717 1.00 50.77 312 HIS B CA 1
ATOM 11299 C C . HIS B 1 312 ? -8.080 12.440 10.595 1.00 50.77 312 HIS B C 1
ATOM 11300 O O . HIS B 1 312 ? -7.869 12.394 11.809 1.00 50.77 312 HIS B O 1
ATOM 11314 N N . VAL B 1 313 ? -9.021 11.700 10.016 1.00 51.23 313 VAL B N 1
ATOM 11315 C CA . VAL B 1 313 ? -10.075 11.044 10.771 1.00 51.23 313 VAL B CA 1
ATOM 11316 C C . VAL B 1 313 ? -9.897 9.533 10.811 1.00 51.23 313 VAL B C 1
ATOM 11317 O O . VAL B 1 313 ? -9.985 8.925 11.879 1.00 51.23 313 VAL B O 1
ATOM 11330 N N . GLY B 1 314 ? -9.656 8.908 9.661 1.00 48.30 314 GLY B N 1
ATOM 11331 C CA . GLY B 1 314 ? -9.556 7.463 9.601 1.00 48.30 314 GLY B CA 1
ATOM 11332 C C . GLY B 1 314 ? -8.481 6.875 10.483 1.00 48.30 314 GLY B C 1
ATOM 11333 O O . GLY B 1 314 ? -8.445 5.652 10.651 1.00 48.30 314 GLY B O 1
ATOM 11337 N N . SER B 1 315 ? -7.611 7.702 11.046 1.00 46.63 315 SER B N 1
ATOM 11338 C CA . SER B 1 315 ? -6.466 7.242 11.809 1.00 46.63 315 SER B CA 1
ATOM 11339 C C . SER B 1 315 ? -6.557 7.695 13.255 1.00 46.63 315 SER B C 1
ATOM 11340 O O . SER B 1 315 ? -7.386 8.526 13.627 1.00 46.63 315 SER B O 1
ATOM 11348 N N . ALA B 1 316 ? -5.670 7.132 14.070 1.00 47.13 316 ALA B N 1
ATOM 11349 C CA . ALA B 1 316 ? -5.635 7.446 15.493 1.00 47.13 316 ALA B CA 1
ATOM 11350 C C . ALA B 1 316 ? -4.205 7.258 15.982 1.00 47.13 316 ALA B C 1
ATOM 11351 O O . ALA B 1 316 ? -3.806 6.147 16.336 1.00 47.13 316 ALA B O 1
ATOM 11358 N N . LEU B 1 317 ? -3.458 8.350 16.008 1.00 50.09 317 LEU B N 1
ATOM 11359 C CA . LEU B 1 317 ? -2.173 8.379 16.680 1.00 50.09 317 LEU B CA 1
ATOM 11360 C C . LEU B 1 317 ? -2.306 7.826 18.091 1.00 50.09 317 LEU B C 1
ATOM 11361 O O . LEU B 1 317 ? -3.355 7.941 18.729 1.00 50.09 317 LEU B O 1
ATOM 11377 N N . GLN B 1 318 ? -1.236 7.206 18.574 1.00 52.67 318 GLN B N 1
ATOM 11378 C CA . GLN B 1 318 ? -1.152 6.719 19.942 1.00 52.67 318 GLN B CA 1
ATOM 11379 C C . GLN B 1 318 ? 0.137 7.243 20.540 1.00 52.67 318 GLN B C 1
ATOM 11380 O O . GLN B 1 318 ? 1.222 6.756 20.203 1.00 52.67 318 GLN B O 1
ATOM 11394 N N . LEU B 1 319 ? 0.001 8.202 21.446 1.00 57.98 319 LEU B N 1
ATOM 11395 C CA . LEU B 1 319 ? 1.085 9.002 21.973 1.00 57.98 319 LEU B CA 1
ATOM 11396 C C . LEU B 1 319 ? 1.385 8.578 23.399 1.00 57.98 319 LEU B C 1
ATOM 11397 O O . LEU B 1 319 ? 0.526 8.046 24.104 1.00 57.98 319 LEU B O 1
ATOM 11413 N N . HIS B 1 320 ? 2.610 8.850 23.830 1.00 61.31 320 HIS B N 1
ATOM 11414 C CA . HIS B 1 320 ? 3.082 8.429 25.145 1.00 61.31 320 HIS B CA 1
ATOM 11415 C C . HIS B 1 320 ? 3.867 9.578 25.753 1.00 61.31 320 HIS B C 1
ATOM 11416 O O . HIS B 1 320 ? 4.937 9.936 25.253 1.00 61.31 320 HIS B O 1
ATOM 11430 N N . ILE B 1 321 ? 3.337 10.150 26.825 1.00 65.93 321 ILE B N 1
ATOM 11431 C CA . ILE B 1 321 ? 3.903 11.326 27.459 1.00 65.93 321 ILE B CA 1
ATOM 11432 C C . ILE B 1 321 ? 4.426 10.948 28.833 1.00 65.93 321 ILE B C 1
ATOM 11433 O O . ILE B 1 321 ? 3.854 10.094 29.525 1.00 65.93 321 ILE B O 1
ATOM 11449 N N . VAL B 1 322 ? 5.525 11.588 29.218 1.00 73.06 322 VAL B N 1
ATOM 11450 C CA . VAL B 1 322 ? 6.148 11.405 30.518 1.00 73.06 322 VAL B CA 1
ATOM 11451 C C . VAL B 1 322 ? 6.466 12.778 31.081 1.00 73.06 322 VAL B C 1
ATOM 11452 O O . VAL B 1 322 ? 7.291 13.508 30.519 1.00 73.06 322 VAL B O 1
ATOM 11465 N N . ALA B 1 323 ? 5.815 13.128 32.182 1.00 79.82 323 ALA B N 1
ATOM 11466 C CA . ALA B 1 323 ? 6.120 14.349 32.908 1.00 79.82 323 ALA B CA 1
ATOM 11467 C C . ALA B 1 323 ? 7.205 14.046 33.930 1.00 79.82 323 ALA B C 1
ATOM 11468 O O . ALA B 1 323 ? 7.033 13.168 34.782 1.00 79.82 323 ALA B O 1
ATOM 11475 N N . GLN B 1 324 ? 8.312 14.775 33.853 1.00 84.60 324 GLN B N 1
ATOM 11476 C CA . GLN B 1 324 ? 9.432 14.513 34.743 1.00 84.60 324 GLN B CA 1
ATOM 11477 C C . GLN B 1 324 ? 9.028 14.758 36.188 1.00 84.60 324 GLN B C 1
ATOM 11478 O O . GLN B 1 324 ? 8.855 15.904 36.611 1.00 84.60 324 GLN B O 1
ATOM 11492 N N . ASP B 1 325 ? 8.871 13.676 36.946 1.00 89.08 325 ASP B N 1
ATOM 11493 C CA . ASP B 1 325 ? 8.562 13.749 38.371 1.00 89.08 325 ASP B CA 1
ATOM 11494 C C . ASP B 1 325 ? 7.175 14.341 38.613 1.00 89.08 325 ASP B C 1
ATOM 11495 O O . ASP B 1 325 ? 6.972 15.124 39.542 1.00 89.08 325 ASP B O 1
ATOM 11504 N N . LEU B 1 326 ? 6.217 13.964 37.773 1.00 86.30 326 LEU B N 1
ATOM 11505 C CA . LEU B 1 326 ? 4.821 14.332 37.950 1.00 86.30 326 LEU B CA 1
ATOM 11506 C C . LEU B 1 326 ? 3.966 13.143 37.542 1.00 86.30 326 LEU B C 1
ATOM 11507 O O . LEU B 1 326 ? 4.459 12.024 37.372 1.00 86.30 326 LEU B O 1
ATOM 11523 N N . LYS B 1 327 ? 2.669 13.389 37.391 1.00 83.58 327 LYS B N 1
ATOM 11524 C CA . LYS B 1 327 ? 1.786 12.442 36.736 1.00 83.58 327 LYS B CA 1
ATOM 11525 C C . LYS B 1 327 ? 0.713 13.226 36.001 1.00 83.58 327 LYS B C 1
ATOM 11526 O O . LYS B 1 327 ? 0.383 14.359 36.369 1.00 83.58 327 LYS B O 1
ATOM 11545 N N . ILE B 1 328 ? 0.172 12.602 34.961 1.00 76.09 328 ILE B N 1
ATOM 11546 C CA . ILE B 1 328 ? -0.758 13.236 34.040 1.00 76.09 328 ILE B CA 1
ATOM 11547 C C . ILE B 1 328 ? -2.142 12.647 34.245 1.00 76.09 328 ILE B C 1
ATOM 11548 O O . ILE B 1 328 ? -2.286 11.473 34.602 1.00 76.09 328 ILE B O 1
ATOM 11564 N N . THR B 1 329 ? -3.158 13.471 34.015 1.00 80.21 329 THR B N 1
ATOM 11565 C CA . THR B 1 329 ? -4.543 13.035 34.061 1.00 80.21 329 THR B CA 1
ATOM 11566 C C . THR B 1 329 ? -5.326 13.810 33.017 1.00 80.21 329 THR B C 1
ATOM 11567 O O . THR B 1 329 ? -5.230 15.037 32.952 1.00 80.21 329 THR B O 1
ATOM 11578 N N . THR B 1 330 ? -6.094 13.100 32.202 1.00 77.00 330 THR B N 1
ATOM 11579 C CA . THR B 1 330 ? -6.862 13.760 31.165 1.00 77.00 330 THR B CA 1
ATOM 11580 C C . THR B 1 330 ? -8.062 14.472 31.779 1.00 77.00 330 THR B C 1
ATOM 11581 O O . THR B 1 330 ? -8.274 14.468 32.994 1.00 77.00 330 THR B O 1
ATOM 11592 N N . VAL B 1 331 ? -8.858 15.099 30.919 1.00 81.28 331 VAL B N 1
ATOM 11593 C CA . VAL B 1 331 ? -10.073 15.785 31.330 1.00 81.28 331 VAL B CA 1
ATOM 11594 C C . VAL B 1 331 ? -11.176 15.414 30.356 1.00 81.28 331 VAL B C 1
ATOM 11595 O O . VAL B 1 331 ? -11.030 15.605 29.144 1.00 81.28 331 VAL B O 1
ATOM 11608 N N . LYS B 1 332 ? -12.273 14.884 30.882 1.00 87.57 332 LYS B N 1
ATOM 11609 C CA . LYS B 1 332 ? -13.438 14.573 30.074 1.00 87.57 332 LYS B CA 1
ATOM 11610 C C . LYS B 1 332 ? -14.387 15.760 30.124 1.00 87.57 332 LYS B C 1
ATOM 11611 O O . LYS B 1 332 ? -14.713 16.258 31.205 1.00 87.57 332 LYS B O 1
ATOM 11630 N N . HIS B 1 333 ? -14.813 16.220 28.956 1.00 87.11 333 HIS B N 1
ATOM 11631 C CA . HIS B 1 333 ? -15.562 17.464 28.822 1.00 87.11 333 HIS B CA 1
ATOM 11632 C C . HIS B 1 333 ? -16.978 17.131 28.364 1.00 87.11 333 HIS B C 1
ATOM 11633 O O . HIS B 1 333 ? -17.270 17.101 27.167 1.00 87.11 333 HIS B O 1
ATOM 11647 N N . THR B 1 334 ? -17.859 16.885 29.327 1.00 89.29 334 THR B N 1
ATOM 11648 C CA . THR B 1 334 ? -19.244 16.576 29.009 1.00 89.29 334 THR B CA 1
ATOM 11649 C C . THR B 1 334 ? -19.969 17.831 28.552 1.00 89.29 334 THR B C 1
ATOM 11650 O O . THR B 1 334 ? -19.905 18.874 29.209 1.00 89.29 334 THR B O 1
ATOM 11661 N N . SER B 1 335 ? -20.661 17.731 27.421 1.00 90.17 335 SER B N 1
ATOM 11662 C CA . SER B 1 335 ? -21.461 18.841 26.932 1.00 90.17 335 SER B CA 1
ATOM 11663 C C . SER B 1 335 ? -22.313 18.359 25.772 1.00 90.17 335 SER B C 1
ATOM 11664 O O . SER B 1 335 ? -21.823 17.651 24.890 1.00 90.17 335 SER B O 1
ATOM 11672 N N . HIS B 1 336 ? -23.585 18.747 25.780 1.00 88.42 336 HIS B N 1
ATOM 11673 C CA . HIS B 1 336 ? -24.449 18.484 24.645 1.00 88.42 336 HIS B CA 1
ATOM 11674 C C . HIS B 1 336 ? -23.998 19.332 23.461 1.00 88.42 336 HIS B C 1
ATOM 11675 O O . HIS B 1 336 ? -23.022 20.083 23.532 1.00 88.42 336 HIS B O 1
ATOM 11689 N N . CYS B 1 337 ? -24.716 19.213 22.349 1.00 88.75 337 CYS B N 1
ATOM 11690 C CA . CYS B 1 337 ? -24.307 19.909 21.142 1.00 88.75 337 CYS B CA 1
ATOM 11691 C C . CYS B 1 337 ? -25.507 20.097 20.230 1.00 88.75 337 CYS B C 1
ATOM 11692 O O . CYS B 1 337 ? -26.431 19.281 20.219 1.00 88.75 337 CYS B O 1
ATOM 11699 N N . GLN B 1 338 ? -25.475 21.184 19.465 1.00 87.06 338 GLN B N 1
ATOM 11700 C CA . GLN B 1 338 ? -26.485 21.484 18.464 1.00 87.06 338 GLN B CA 1
ATOM 11701 C C . GLN B 1 338 ? -25.827 21.516 17.096 1.00 87.06 338 GLN B C 1
ATOM 11702 O O . GLN B 1 338 ? -24.667 21.906 16.961 1.00 87.06 338 GLN B O 1
ATOM 11716 N N . VAL B 1 339 ? -26.585 21.120 16.080 1.00 81.08 339 VAL B N 1
ATOM 11717 C CA . VAL B 1 339 ? -26.056 20.911 14.741 1.00 81.08 339 VAL B CA 1
ATOM 11718 C C . VAL B 1 339 ? -26.855 21.738 13.747 1.00 81.08 339 VAL B C 1
ATOM 11719 O O . VAL B 1 339 ? -28.090 21.737 13.780 1.00 81.08 339 VAL B O 1
ATOM 11732 N N . GLU B 1 340 ? -26.148 22.434 12.861 1.00 80.44 340 GLU B N 1
ATOM 11733 C CA . GLU B 1 340 ? -26.735 23.191 11.766 1.00 80.44 340 GLU B CA 1
ATOM 11734 C C . GLU B 1 340 ? -26.213 22.584 10.473 1.00 80.44 340 GLU B C 1
ATOM 11735 O O . GLU B 1 340 ? -25.017 22.680 10.169 1.00 80.44 340 GLU B O 1
ATOM 11747 N N . ALA B 1 341 ? -27.115 21.965 9.724 1.00 71.91 341 ALA B N 1
ATOM 11748 C CA . ALA B 1 341 ? -26.765 21.199 8.542 1.00 71.91 341 ALA B CA 1
ATOM 11749 C C . ALA B 1 341 ? -26.523 22.131 7.362 1.00 71.91 341 ALA B C 1
ATOM 11750 O O . ALA B 1 341 ? -26.399 23.350 7.505 1.00 71.91 341 ALA B O 1
ATOM 11757 N N . SER B 1 342 ? -26.443 21.546 6.175 1.00 69.64 342 SER B N 1
ATOM 11758 C CA . SER B 1 342 ? -26.294 22.288 4.936 1.00 69.64 342 SER B CA 1
ATOM 11759 C C . SER B 1 342 ? -26.697 21.367 3.795 1.00 69.64 342 SER B C 1
ATOM 11760 O O . SER B 1 342 ? -27.246 20.283 4.014 1.00 69.64 342 SER B O 1
ATOM 11768 N N . ASP B 1 343 ? -26.420 21.799 2.573 1.00 69.48 343 ASP B N 1
ATOM 11769 C CA . ASP B 1 343 ? -26.753 21.045 1.378 1.00 69.48 343 ASP B CA 1
ATOM 11770 C C . ASP B 1 343 ? -25.484 20.464 0.778 1.00 69.48 343 ASP B C 1
ATOM 11771 O O . ASP B 1 343 ? -24.457 21.144 0.696 1.00 69.48 343 ASP B O 1
ATOM 11780 N N . LEU B 1 344 ? -25.558 19.203 0.365 1.00 66.21 344 LEU B N 1
ATOM 11781 C CA . LEU B 1 344 ? -24.410 18.558 -0.244 1.00 66.21 344 LEU B CA 1
ATOM 11782 C C . LEU B 1 344 ? -23.945 19.341 -1.465 1.00 66.21 344 LEU B C 1
ATOM 11783 O O . LEU B 1 344 ? -24.659 20.186 -2.010 1.00 66.21 344 LEU B O 1
ATOM 11799 N N . SER B 1 345 ? -22.723 19.046 -1.892 1.00 61.30 345 SER B N 1
ATOM 11800 C CA . SER B 1 345 ? -22.110 19.768 -2.995 1.00 61.30 345 SER B CA 1
ATOM 11801 C C . SER B 1 345 ? -20.940 18.956 -3.515 1.00 61.30 345 SER B C 1
ATOM 11802 O O . SER B 1 345 ? -20.103 18.499 -2.730 1.00 61.30 345 SER B O 1
ATOM 11810 N N . GLY B 1 346 ? -20.888 18.772 -4.834 1.00 62.92 346 GLY B N 1
ATOM 11811 C CA . GLY B 1 346 ? -19.756 18.146 -5.477 1.00 62.92 346 GLY B CA 1
ATOM 11812 C C . GLY B 1 346 ? -20.153 16.877 -6.204 1.00 62.92 346 GLY B C 1
ATOM 11813 O O . GLY B 1 346 ? -21.294 16.734 -6.663 1.00 62.92 346 GLY B O 1
ATOM 11817 N N . CYS B 1 347 ? -19.201 15.960 -6.296 1.00 58.98 347 CYS B N 1
ATOM 11818 C CA . CYS B 1 347 ? -19.342 14.757 -7.094 1.00 58.98 347 CYS B CA 1
ATOM 11819 C C . CYS B 1 347 ? -19.561 13.542 -6.207 1.00 58.98 347 CYS B C 1
ATOM 11820 O O . CYS B 1 347 ? -19.157 13.515 -5.042 1.00 58.98 347 CYS B O 1
ATOM 11827 N N . TYR B 1 348 ? -20.213 12.535 -6.778 1.00 59.88 348 TYR B N 1
ATOM 11828 C CA . TYR B 1 348 ? -20.424 11.251 -6.130 1.00 59.88 348 TYR B CA 1
ATOM 11829 C C . TYR B 1 348 ? -19.599 10.201 -6.853 1.00 59.88 348 TYR B C 1
ATOM 11830 O O . TYR B 1 348 ? -19.478 10.233 -8.082 1.00 59.88 348 TYR B O 1
ATOM 11848 N N . SER B 1 349 ? -19.037 9.270 -6.089 1.00 51.98 349 SER B N 1
ATOM 11849 C CA . SER B 1 349 ? -18.109 8.289 -6.630 1.00 51.98 349 SER B CA 1
ATOM 11850 C C . SER B 1 349 ? -16.936 8.992 -7.312 1.00 51.98 349 SER B C 1
ATOM 11851 O O . SER B 1 349 ? -16.706 8.868 -8.516 1.00 51.98 349 SER B O 1
ATOM 11859 N N . CYS B 1 350 ? -16.207 9.759 -6.510 1.00 51.37 350 CYS B N 1
ATOM 11860 C CA . CYS B 1 350 ? -15.020 10.458 -6.967 1.00 51.37 350 CYS B CA 1
ATOM 11861 C C . CYS B 1 350 ? -14.006 10.480 -5.838 1.00 51.37 350 CYS B C 1
ATOM 11862 O O . CYS B 1 350 ? -14.357 10.400 -4.659 1.00 51.37 350 CYS B O 1
ATOM 11869 N N . THR B 1 351 ? -12.734 10.587 -6.215 1.00 48.16 351 THR B N 1
ATOM 11870 C CA . THR B 1 351 ? -11.681 10.658 -5.211 1.00 48.16 351 THR B CA 1
ATOM 11871 C C . THR B 1 351 ? -11.879 11.838 -4.275 1.00 48.16 351 THR B C 1
ATOM 11872 O O . THR B 1 351 ? -11.415 11.794 -3.131 1.00 48.16 351 THR B O 1
ATOM 11883 N N . SER B 1 352 ? -12.554 12.885 -4.734 1.00 51.06 352 SER B N 1
ATOM 11884 C CA . SER B 1 352 ? -12.975 13.951 -3.846 1.00 51.06 352 SER B CA 1
ATOM 11885 C C . SER B 1 352 ? -14.227 13.524 -3.092 1.00 51.06 352 SER B C 1
ATOM 11886 O O . SER B 1 352 ? -14.910 12.564 -3.454 1.00 51.06 352 SER B O 1
ATOM 11894 N N . GLY B 1 353 ? -14.534 14.260 -2.036 1.00 56.50 353 GLY B N 1
ATOM 11895 C CA . GLY B 1 353 ? -15.645 13.934 -1.170 1.00 56.50 353 GLY B CA 1
ATOM 11896 C C . GLY B 1 353 ? -16.867 14.782 -1.458 1.00 56.50 353 GLY B C 1
ATOM 11897 O O . GLY B 1 353 ? -16.765 15.932 -1.875 1.00 56.50 353 GLY B O 1
ATOM 11901 N N . ALA B 1 354 ? -18.032 14.188 -1.233 1.00 59.01 354 ALA B N 1
ATOM 11902 C CA . ALA B 1 354 ? -19.285 14.921 -1.312 1.00 59.01 354 ALA B CA 1
ATOM 11903 C C . ALA B 1 354 ? -19.296 15.981 -0.222 1.00 59.01 354 ALA B C 1
ATOM 11904 O O . ALA B 1 354 ? -19.418 15.663 0.964 1.00 59.01 354 ALA B O 1
ATOM 11911 N N . SER B 1 355 ? -19.168 17.241 -0.619 1.00 60.46 355 SER B N 1
ATOM 11912 C CA . SER B 1 355 ? -18.900 18.295 0.341 1.00 60.46 355 SER B CA 1
ATOM 11913 C C . SER B 1 355 ? -20.114 18.567 1.218 1.00 60.46 355 SER B C 1
ATOM 11914 O O . SER B 1 355 ? -21.257 18.264 0.869 1.00 60.46 355 SER B O 1
ATOM 11922 N N . LEU B 1 356 ? -19.842 19.149 2.379 1.00 65.32 356 LEU B N 1
ATOM 11923 C CA . LEU B 1 356 ? -20.877 19.584 3.299 1.00 65.32 356 LEU B CA 1
ATOM 11924 C C . LEU B 1 356 ? -20.373 20.801 4.057 1.00 65.32 356 LEU B C 1
ATOM 11925 O O . LEU B 1 356 ? -19.254 21.274 3.848 1.00 65.32 356 LEU B O 1
ATOM 11941 N N . THR B 1 357 ? -21.220 21.306 4.949 1.00 67.59 357 THR B N 1
ATOM 11942 C CA . THR B 1 357 ? -20.822 22.371 5.859 1.00 67.59 357 THR B CA 1
ATOM 11943 C C . THR B 1 357 ? -21.735 22.252 7.076 1.00 67.59 357 THR B C 1
ATOM 11944 O O . THR B 1 357 ? -22.891 22.679 7.027 1.00 67.59 357 THR B O 1
ATOM 11955 N N . LEU B 1 358 ? -21.214 21.671 8.146 1.00 69.75 358 LEU B N 1
ATOM 11956 C CA . LEU B 1 358 ? -21.996 21.376 9.338 1.00 69.75 358 LEU B CA 1
ATOM 11957 C C . LEU B 1 358 ? -21.534 22.289 10.462 1.00 69.75 358 LEU B C 1
ATOM 11958 O O . LEU B 1 358 ? -20.616 21.959 11.213 1.00 69.75 358 LEU B O 1
ATOM 11974 N N . SER B 1 359 ? -22.185 23.436 10.584 1.00 81.89 359 SER B N 1
ATOM 11975 C 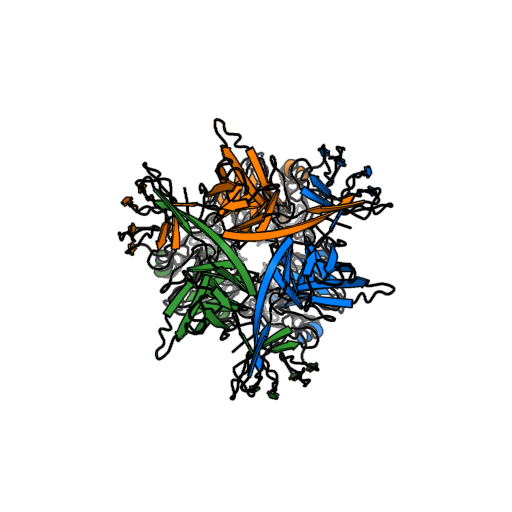CA . SER B 1 359 ? -21.951 24.249 11.759 1.00 81.89 359 SER B CA 1
ATOM 11976 C C . SER B 1 359 ? -22.457 23.505 12.985 1.00 81.89 359 SER B C 1
ATOM 11977 O O . SER B 1 359 ? -23.303 22.615 12.894 1.00 81.89 359 SER B O 1
ATOM 11985 N N . CYS B 1 360 ? -21.928 23.864 14.146 1.00 88.62 360 CYS B N 1
ATOM 11986 C CA . CYS B 1 360 ? -22.378 23.174 15.343 1.00 88.62 360 CYS B CA 1
ATOM 11987 C C . CYS B 1 360 ? -21.873 23.906 16.570 1.00 88.62 360 CYS B C 1
ATOM 11988 O O . CYS B 1 360 ? -20.760 24.436 16.575 1.00 88.62 360 CYS B O 1
ATOM 11995 N N . LYS B 1 361 ? -22.703 23.920 17.603 1.00 90.37 361 LYS B N 1
ATOM 11996 C CA . LYS B 1 361 ? -22.414 24.604 18.850 1.00 90.37 361 LYS B CA 1
ATOM 11997 C C . LYS B 1 361 ? -22.345 23.599 19.990 1.00 90.37 361 LYS B C 1
ATOM 11998 O O . LYS B 1 361 ? -22.926 22.512 19.929 1.00 90.37 361 LYS B O 1
ATOM 12017 N N . SER B 1 362 ? -21.632 23.990 21.046 1.00 91.50 362 SER B N 1
ATOM 12018 C CA . SER B 1 362 ? -21.274 23.076 22.118 1.00 91.50 362 SER B CA 1
ATOM 12019 C C . SER B 1 362 ? -21.678 23.534 23.509 1.00 91.50 362 SER B C 1
ATOM 12020 O O . SER B 1 362 ? -21.604 22.726 24.440 1.00 91.50 362 SER B O 1
ATOM 12028 N N . ASP B 1 363 ? -22.066 24.794 23.690 1.00 91.94 363 ASP B N 1
ATOM 12029 C CA . ASP B 1 363 ? -22.365 25.359 25.009 1.00 91.94 363 ASP B CA 1
ATOM 12030 C C . ASP B 1 363 ? -21.263 25.052 26.019 1.00 91.94 363 ASP B C 1
ATOM 12031 O O . ASP B 1 363 ? -21.501 25.054 27.230 1.00 91.94 363 ASP B O 1
ATOM 12040 N N . ASN B 1 364 ? -20.049 24.797 25.531 1.00 91.66 364 ASN B N 1
ATOM 12041 C CA . ASN B 1 364 ? -18.920 24.468 26.390 1.00 91.66 364 ASN B CA 1
ATOM 12042 C C . ASN B 1 364 ? -17.659 24.319 25.551 1.00 91.66 364 ASN B C 1
ATOM 12043 O O . ASN B 1 364 ? -17.717 24.408 24.321 1.00 91.66 364 ASN B O 1
ATOM 12054 N N . GLY B 1 365 ? -16.519 24.094 26.203 1.00 87.37 365 GLY B N 1
ATOM 12055 C CA . GLY B 1 365 ? -15.272 23.872 25.496 1.00 87.37 365 GLY B CA 1
ATOM 12056 C C . GLY B 1 365 ? -15.445 22.890 24.359 1.00 87.37 365 GLY B C 1
ATOM 12057 O O . GLY B 1 365 ? -16.271 21.977 24.452 1.00 87.37 365 GLY B O 1
ATOM 12061 N N . GLU B 1 366 ? -14.684 23.062 23.282 1.00 78.00 366 GLU B N 1
ATOM 12062 C CA . GLU B 1 366 ? -14.928 22.279 22.080 1.00 78.00 366 GLU B CA 1
ATOM 12063 C C . GLU B 1 366 ? -14.861 20.794 22.397 1.00 78.00 366 GLU B C 1
ATOM 12064 O O . GLU B 1 366 ? -13.958 20.333 23.101 1.00 78.00 366 GLU B O 1
ATOM 12076 N N . VAL B 1 367 ? -15.832 20.051 21.879 1.00 76.24 367 VAL B N 1
ATOM 12077 C CA . VAL B 1 367 ? -15.968 18.630 22.140 1.00 76.24 367 VAL B CA 1
ATOM 12078 C C . VAL B 1 367 ? -16.067 17.916 20.799 1.00 76.24 367 VAL B C 1
ATOM 12079 O O . VAL B 1 367 ? -16.151 18.541 19.741 1.00 76.24 367 VAL B O 1
ATOM 12092 N N . LEU B 1 368 ? -16.058 16.591 20.854 1.00 67.65 368 LEU B N 1
ATOM 12093 C CA . LEU B 1 368 ? -16.010 15.758 19.665 1.00 67.65 368 LEU B CA 1
ATOM 12094 C C . LEU B 1 368 ? -17.338 15.059 19.433 1.00 67.65 368 LEU B C 1
ATOM 12095 O O . LEU B 1 368 ? -18.030 14.678 20.381 1.00 67.65 368 LEU B O 1
ATOM 12111 N N . ALA B 1 369 ? -17.675 14.885 18.161 1.00 64.97 369 ALA B N 1
ATOM 12112 C CA . ALA B 1 369 ? -18.918 14.264 17.746 1.00 64.97 369 ALA B CA 1
ATOM 12113 C C . ALA B 1 369 ? -18.618 13.201 16.708 1.00 64.97 369 ALA B C 1
ATOM 12114 O O . ALA B 1 369 ? -17.939 13.478 15.711 1.00 64.97 369 ALA B O 1
ATOM 12121 N N . ASN B 1 370 ? -19.140 11.999 16.942 1.00 62.28 370 ASN B N 1
ATOM 12122 C CA . ASN B 1 370 ? -18.964 10.853 16.055 1.00 62.28 370 ASN B CA 1
ATOM 12123 C C . ASN B 1 370 ? -20.166 10.784 15.124 1.00 62.28 370 ASN B C 1
ATOM 12124 O O . ASN B 1 370 ? -21.144 10.085 15.384 1.00 62.28 370 ASN B O 1
ATOM 12135 N N . MET B 1 371 ? -20.087 11.518 14.020 1.00 64.72 371 MET B N 1
ATOM 12136 C CA . MET B 1 371 ? -21.200 11.588 13.088 1.00 64.72 371 MET B CA 1
ATOM 12137 C C . MET B 1 371 ? -21.357 10.267 12.356 1.00 64.72 371 MET B C 1
ATOM 12138 O O . MET B 1 371 ? -20.377 9.689 11.872 1.00 64.72 371 MET B O 1
ATOM 12152 N N . LYS B 1 372 ? -22.602 9.810 12.250 1.00 65.06 372 LYS B N 1
ATOM 12153 C CA . LYS B 1 372 ? -22.932 8.517 11.664 1.00 65.06 372 LYS B CA 1
ATOM 12154 C C . LYS B 1 372 ? -24.069 8.708 10.675 1.00 65.06 372 LYS B C 1
ATOM 12155 O O . LYS B 1 372 ? -25.216 8.918 11.077 1.00 65.06 372 LYS B O 1
ATOM 12174 N N . CYS B 1 373 ? -23.752 8.632 9.392 1.00 65.54 373 CYS B N 1
ATOM 12175 C CA . CYS B 1 373 ? -24.765 8.592 8.354 1.00 65.54 373 CYS B CA 1
ATOM 12176 C C . CYS B 1 373 ? -25.188 7.142 8.134 1.00 65.54 373 CYS B C 1
ATOM 12177 O O . CYS B 1 373 ? -24.887 6.255 8.936 1.00 65.54 373 CYS B O 1
ATOM 12184 N N . ASN B 1 374 ? -25.905 6.893 7.040 1.00 68.76 374 ASN B N 1
ATOM 12185 C CA . ASN B 1 374 ? -26.414 5.554 6.767 1.00 68.76 374 ASN B CA 1
ATOM 12186 C C . ASN B 1 374 ? -25.295 4.523 6.813 1.00 68.76 374 ASN B C 1
ATOM 12187 O O . ASN B 1 374 ? -25.387 3.515 7.523 1.00 68.76 374 ASN B O 1
ATOM 12198 N N . GLU B 1 375 ? -24.225 4.764 6.062 1.00 64.71 375 GLU B N 1
ATOM 12199 C CA . GLU B 1 375 ? -23.079 3.869 5.988 1.00 64.71 375 GLU B CA 1
ATOM 12200 C C . GLU B 1 375 ? -21.812 4.503 6.538 1.00 64.71 375 GLU B C 1
ATOM 12201 O O . GLU B 1 375 ? -21.140 3.915 7.390 1.00 64.71 375 GLU B O 1
ATOM 12213 N N . GLN B 1 376 ? -21.478 5.701 6.068 1.00 60.19 376 GLN B N 1
ATOM 12214 C CA . GLN B 1 376 ? -20.232 6.360 6.425 1.00 60.19 376 GLN B CA 1
ATOM 12215 C C . GLN B 1 376 ? -20.183 6.706 7.903 1.00 60.19 376 GLN B C 1
ATOM 12216 O O . GLN B 1 376 ? -21.161 6.517 8.631 1.00 60.19 376 GLN B O 1
ATOM 12230 N N . THR B 1 377 ? -19.040 7.216 8.349 1.00 57.21 377 THR B N 1
ATOM 12231 C CA . THR B 1 377 ? -18.876 7.618 9.740 1.00 57.21 377 THR B CA 1
ATOM 12232 C C . THR B 1 377 ? -17.712 8.592 9.812 1.00 57.21 377 THR B C 1
ATOM 12233 O O . THR B 1 377 ? -16.565 8.199 9.585 1.00 57.21 377 THR B O 1
ATOM 12244 N N . HIS B 1 378 ? -18.004 9.840 10.137 1.00 58.99 378 HIS B N 1
ATOM 12245 C CA . HIS B 1 378 ? -17.013 10.899 10.201 1.00 58.99 378 HIS B CA 1
ATOM 12246 C C . HIS B 1 378 ? -16.987 11.451 11.620 1.00 58.99 378 HIS B C 1
ATOM 12247 O O . HIS B 1 378 ? -17.726 11.001 12.493 1.00 58.99 378 HIS B O 1
ATOM 12261 N N . VAL B 1 379 ? -16.116 12.423 11.862 1.00 59.57 379 VAL B N 1
ATOM 12262 C CA . VAL B 1 379 ? -16.032 13.062 13.166 1.00 59.57 379 VAL B CA 1
ATOM 12263 C C . VAL B 1 379 ? -15.879 14.562 12.984 1.00 59.57 379 VAL B C 1
ATOM 12264 O O . VAL B 1 379 ? -15.320 15.036 11.991 1.00 59.57 379 VAL B O 1
ATOM 12277 N N . ILE B 1 380 ? -16.396 15.313 13.958 1.00 66.04 380 ILE B N 1
ATOM 12278 C CA . ILE B 1 380 ? -16.306 16.767 13.968 1.00 66.04 380 ILE B CA 1
ATOM 12279 C C . ILE B 1 380 ? -16.003 17.223 15.390 1.00 66.04 380 ILE B C 1
ATOM 12280 O O . ILE B 1 380 ? -16.116 16.459 16.347 1.00 66.04 380 ILE B O 1
ATOM 12296 N N . ARG B 1 381 ? -15.611 18.488 15.519 1.00 71.24 381 ARG B N 1
ATOM 12297 C CA . ARG B 1 381 ? -15.031 19.013 16.754 1.00 71.24 381 ARG B CA 1
ATOM 12298 C C . ARG B 1 381 ? -15.670 20.340 17.125 1.00 71.24 381 ARG B C 1
ATOM 12299 O O . ARG B 1 381 ? -14.997 21.325 17.433 1.00 71.24 381 ARG B O 1
ATOM 12320 N N . CYS B 1 382 ? -16.994 20.376 17.124 1.00 83.70 382 CYS B N 1
ATOM 12321 C CA . CYS B 1 382 ? -17.686 21.646 17.200 1.00 83.70 382 CYS B CA 1
ATOM 12322 C C . CYS B 1 382 ? -17.614 22.242 18.604 1.00 83.70 382 CYS B C 1
ATOM 12323 O O . CYS B 1 382 ? -17.501 21.539 19.611 1.00 83.70 382 CYS B O 1
ATOM 12330 N N . THR B 1 383 ? -17.685 23.574 18.647 1.00 86.70 383 THR B N 1
ATOM 12331 C CA . THR B 1 383 ? -17.344 24.351 19.831 1.00 86.70 383 THR B CA 1
ATOM 12332 C C . THR B 1 383 ? -18.439 25.339 20.203 1.00 86.70 383 THR B C 1
ATOM 12333 O O . THR B 1 383 ? -19.558 25.268 19.688 1.00 86.70 383 THR B O 1
ATOM 12344 N N . GLU B 1 384 ? -18.114 26.263 21.108 1.00 90.67 384 GLU B N 1
ATOM 12345 C CA . GLU B 1 384 ? -19.095 27.231 21.587 1.00 90.67 384 GLU B CA 1
ATOM 12346 C C . GLU B 1 384 ? -19.722 28.008 20.436 1.00 90.67 384 GLU B C 1
ATOM 12347 O O . GLU B 1 384 ? -20.949 28.123 20.345 1.00 90.67 384 GLU B O 1
ATOM 12359 N N . SER B 1 385 ? -18.895 28.551 19.549 1.00 90.01 385 SER B N 1
ATOM 12360 C CA . SER B 1 385 ? -19.330 29.545 18.580 1.00 90.01 385 SER B CA 1
ATOM 12361 C C . SER B 1 385 ? -19.063 29.067 17.162 1.00 90.01 385 SER B C 1
ATOM 12362 O O . SER B 1 385 ? -17.956 28.615 16.853 1.00 90.01 385 SER B O 1
ATOM 12370 N N . GLY B 1 386 ? -20.082 29.167 16.309 1.00 90.01 386 GLY B N 1
ATOM 12371 C CA . GLY B 1 386 ? -19.924 28.962 14.882 1.00 90.01 386 GLY B CA 1
ATOM 12372 C C . GLY B 1 386 ? -19.163 27.701 14.531 1.00 90.01 386 GLY B C 1
ATOM 12373 O O . GLY B 1 386 ? -19.646 26.584 14.740 1.00 90.01 386 GLY B O 1
ATOM 12377 N N . PHE B 1 387 ? -17.955 27.881 13.998 1.00 79.46 387 PHE B N 1
ATOM 12378 C CA . PHE B 1 387 ? -17.027 26.784 13.739 1.00 79.46 387 PHE B CA 1
ATOM 12379 C C . PHE B 1 387 ? -17.602 25.782 12.732 1.00 79.46 387 PHE B C 1
ATOM 12380 O O . PHE B 1 387 ? -17.946 24.644 13.050 1.00 79.46 387 PHE B O 1
ATOM 12397 N N . ILE B 1 388 ? -17.700 26.259 11.492 1.00 74.59 388 ILE B N 1
ATOM 12398 C CA . ILE B 1 388 ? -18.129 25.402 10.403 1.00 74.59 388 ILE B CA 1
ATOM 12399 C C . ILE B 1 388 ? -17.184 24.209 10.268 1.00 74.59 388 ILE B C 1
ATOM 12400 O O . ILE B 1 388 ? -16.058 24.205 10.780 1.00 74.59 388 ILE B O 1
ATOM 12416 N N . ASN B 1 389 ? -17.661 23.180 9.569 1.00 71.47 389 ASN B N 1
ATOM 12417 C CA . ASN B 1 389 ? -16.846 22.013 9.262 1.00 71.47 389 ASN B CA 1
ATOM 12418 C C . ASN B 1 389 ? -17.173 21.508 7.869 1.00 71.47 389 ASN B C 1
ATOM 12419 O O . ASN B 1 389 ? -18.334 21.224 7.566 1.00 71.47 389 ASN B O 1
ATOM 12430 N N . ASN B 1 390 ? -16.146 21.396 7.037 1.00 64.92 390 ASN B N 1
ATOM 12431 C CA . ASN B 1 390 ? -16.253 20.779 5.724 1.00 64.92 390 ASN B CA 1
ATOM 12432 C C . ASN B 1 390 ? -15.678 19.372 5.815 1.00 64.92 390 ASN B C 1
ATOM 12433 O O . ASN B 1 390 ? -14.502 19.201 6.150 1.00 64.92 390 ASN B O 1
ATOM 12444 N N . ILE B 1 391 ? -16.502 18.367 5.515 1.00 63.25 391 ILE B N 1
ATOM 12445 C CA . ILE B 1 391 ? -16.212 17.007 5.952 1.00 63.25 391 ILE B CA 1
ATOM 12446 C C . ILE B 1 391 ? -16.174 15.983 4.827 1.00 63.25 391 ILE B C 1
ATOM 12447 O O . ILE B 1 391 ? -15.630 14.883 5.026 1.00 63.25 391 ILE B O 1
ATOM 12463 N N . LEU B 1 392 ? -16.714 16.255 3.641 1.00 56.03 392 LEU B N 1
ATOM 12464 C CA . LEU B 1 392 ? -16.391 15.482 2.440 1.00 56.03 392 LEU B CA 1
ATOM 12465 C C . LEU B 1 392 ? -16.755 14.000 2.588 1.00 56.03 392 LEU B C 1
ATOM 12466 O O . LEU B 1 392 ? -15.898 13.119 2.624 1.00 56.03 392 LEU B O 1
ATOM 12482 N N . LEU B 1 393 ? -18.058 13.746 2.674 1.00 59.52 393 LEU B N 1
ATOM 12483 C CA . LEU B 1 393 ? -18.555 12.377 2.681 1.00 59.52 393 LEU B CA 1
ATOM 12484 C C . LEU B 1 393 ? -18.432 11.759 1.286 1.00 59.52 393 LEU B C 1
ATOM 12485 O O . LEU B 1 393 ? -18.046 12.415 0.315 1.00 59.52 393 LEU B O 1
ATOM 12501 N N . MET B 1 394 ? -18.783 10.476 1.185 1.00 54.85 394 MET B N 1
ATOM 12502 C CA . MET B 1 394 ? -18.462 9.645 0.025 1.00 54.85 394 MET B CA 1
ATOM 12503 C C . MET B 1 394 ? -19.661 8.826 -0.437 1.00 54.85 394 MET B C 1
ATOM 12504 O O . MET B 1 394 ? -19.569 7.614 -0.645 1.00 54.85 394 MET B O 1
ATOM 12518 N N . PHE B 1 395 ? -20.811 9.466 -0.607 1.00 62.20 395 PHE B N 1
ATOM 12519 C CA . PHE B 1 395 ? -21.935 8.765 -1.205 1.00 62.20 395 PHE B CA 1
ATOM 12520 C C . PHE B 1 395 ? -21.638 8.434 -2.665 1.00 62.20 395 PHE B C 1
ATOM 12521 O O . PHE B 1 395 ? -20.735 8.997 -3.289 1.00 62.20 395 PHE B O 1
ATOM 12538 N N . ASP B 1 396 ? -22.425 7.505 -3.213 1.00 59.66 396 ASP B N 1
ATOM 12539 C CA . ASP B 1 396 ? -22.175 6.956 -4.541 1.00 59.66 396 ASP B CA 1
ATOM 12540 C C . ASP B 1 396 ? -23.440 6.933 -5.390 1.00 59.66 396 ASP B C 1
ATOM 12541 O O . ASP B 1 396 ? -23.673 5.980 -6.137 1.00 59.66 396 ASP B O 1
ATOM 12550 N N . THR B 1 397 ? -24.268 7.966 -5.288 1.00 62.44 397 THR B N 1
ATOM 12551 C CA . THR B 1 397 ? -25.463 8.090 -6.107 1.00 62.44 397 THR B CA 1
ATOM 12552 C C . THR B 1 397 ? -25.673 9.554 -6.468 1.00 62.44 397 THR B C 1
ATOM 12553 O O . THR B 1 397 ? -24.939 10.441 -6.023 1.00 62.44 397 THR B O 1
ATOM 12564 N N . SER B 1 398 ? -26.695 9.804 -7.284 1.00 65.43 398 SER B N 1
ATOM 12565 C CA . SER B 1 398 ? -27.022 11.168 -7.677 1.00 65.43 398 SER B CA 1
ATOM 12566 C C . SER B 1 398 ? -27.857 11.854 -6.606 1.00 65.43 398 SER B C 1
ATOM 12567 O O . SER B 1 398 ? -27.441 12.862 -6.026 1.00 65.43 398 SER B O 1
ATOM 12575 N N . GLU B 1 399 ? -29.037 11.315 -6.331 1.00 66.77 399 GLU B N 1
ATOM 12576 C CA . GLU B 1 399 ? -29.881 11.808 -5.258 1.00 66.77 399 GLU B CA 1
ATOM 12577 C C . GLU B 1 399 ? -29.444 11.174 -3.952 1.00 66.77 399 GLU B C 1
ATOM 12578 O O . GLU B 1 399 ? -29.136 9.980 -3.900 1.00 66.77 399 GLU B O 1
ATOM 12590 N N . VAL B 1 400 ? -29.408 11.977 -2.897 1.00 68.04 400 VAL B N 1
ATOM 12591 C CA . VAL B 1 400 ? -29.016 11.498 -1.582 1.00 68.04 400 VAL B CA 1
ATOM 12592 C C . VAL B 1 400 ? -29.914 12.145 -0.547 1.00 68.04 400 VAL B C 1
ATOM 12593 O O . VAL B 1 400 ? -30.119 13.363 -0.568 1.00 68.04 400 VAL B O 1
ATOM 12606 N N . ALA B 1 401 ? -30.451 11.329 0.351 1.00 71.04 401 ALA B N 1
ATOM 12607 C CA . ALA B 1 401 ? -31.344 11.819 1.393 1.00 71.04 401 ALA B CA 1
ATOM 12608 C C . ALA B 1 401 ? -31.323 10.795 2.516 1.00 71.04 401 ALA B C 1
ATOM 12609 O O . ALA B 1 401 ? -31.874 9.701 2.361 1.00 71.04 401 ALA B O 1
ATOM 12616 N N . ALA B 1 402 ? -30.690 11.139 3.633 1.00 75.50 402 ALA B N 1
ATOM 12617 C CA . ALA B 1 402 ? -30.523 10.170 4.704 1.00 75.50 402 ALA B CA 1
ATOM 12618 C C . ALA B 1 402 ? -30.562 10.860 6.058 1.00 75.50 402 ALA B C 1
ATOM 12619 O O . ALA B 1 402 ? -30.460 12.085 6.168 1.00 75.50 402 ALA B O 1
ATOM 12626 N N . ASP B 1 403 ? -30.702 10.035 7.097 1.00 79.34 403 ASP B N 1
ATOM 12627 C CA . ASP B 1 403 ? -30.832 10.499 8.475 1.00 79.34 403 ASP B CA 1
ATOM 12628 C C . ASP B 1 403 ? -29.495 10.305 9.183 1.00 79.34 403 ASP B C 1
ATOM 12629 O O . ASP B 1 403 ? -29.253 9.308 9.862 1.00 79.34 403 ASP B O 1
ATOM 12638 N N . CYS B 1 404 ? -28.617 11.287 9.019 1.00 73.66 404 CYS B N 1
ATOM 12639 C CA . CYS B 1 404 ? -27.322 11.264 9.680 1.00 73.66 404 CYS B CA 1
ATOM 12640 C C . CYS B 1 404 ? -27.472 11.725 11.122 1.00 73.66 404 CYS B C 1
ATOM 12641 O O . CYS B 1 404 ? -27.999 12.809 11.385 1.00 73.66 404 CYS B O 1
ATOM 12648 N N . THR B 1 405 ? -27.007 10.899 12.052 1.00 71.75 405 THR B N 1
ATOM 12649 C CA . THR B 1 405 ? -27.197 11.121 13.479 1.00 71.75 405 THR B CA 1
ATOM 12650 C C . THR B 1 405 ? -25.853 11.428 14.119 1.00 71.75 405 THR B C 1
ATOM 12651 O O . THR B 1 405 ? -25.060 10.517 14.376 1.00 71.75 405 THR B O 1
ATOM 12662 N N . ALA B 1 406 ? -25.603 12.703 14.384 1.00 72.32 406 ALA B N 1
ATOM 12663 C CA . ALA B 1 406 ? -24.449 13.072 15.178 1.00 72.32 406 ALA B CA 1
ATOM 12664 C C . ALA B 1 406 ? -24.578 12.502 16.585 1.00 72.32 406 ALA B C 1
ATOM 12665 O O . ALA B 1 406 ? -25.665 12.137 17.041 1.00 72.32 406 ALA B O 1
ATOM 12672 N N . ALA B 1 407 ? -23.445 12.425 17.278 1.00 72.21 407 ALA B N 1
ATOM 12673 C CA . ALA B 1 407 ? -23.417 11.845 18.618 1.00 72.21 407 ALA B CA 1
ATOM 12674 C C . ALA B 1 407 ? -22.287 12.505 19.398 1.00 72.21 407 ALA B C 1
ATOM 12675 O O . ALA B 1 407 ? -21.112 12.192 19.186 1.00 72.21 407 ALA B O 1
ATOM 12682 N N . CYS B 1 408 ? -22.647 13.399 20.276 1.00 78.17 408 CYS B N 1
ATOM 12683 C CA . CYS B 1 408 ? -21.720 14.003 21.212 1.00 78.17 408 CYS B CA 1
ATOM 12684 C C . CYS B 1 408 ? -21.785 13.277 22.545 1.00 78.17 408 CYS B C 1
ATOM 12685 O O . CYS B 1 408 ? -22.715 12.508 22.800 1.00 78.17 408 CYS B O 1
ATOM 12692 N N . PRO B 1 409 ? -20.809 13.498 23.427 1.00 79.20 409 PRO B N 1
ATOM 12693 C CA . PRO B 1 409 ? -20.805 12.780 24.710 1.00 79.20 409 PRO B CA 1
ATOM 12694 C C . PRO B 1 409 ? -22.087 12.937 25.500 1.00 79.20 409 PRO B C 1
ATOM 12695 O O . PRO B 1 409 ? -22.323 12.148 26.423 1.00 79.20 409 PRO B O 1
ATOM 12706 N N . GLY B 1 410 ? -22.921 13.916 25.170 1.00 81.62 410 GLY B N 1
ATOM 12707 C CA . GLY B 1 410 ? -24.223 14.029 25.790 1.00 81.62 410 GLY B CA 1
ATOM 12708 C C . GLY B 1 410 ? -25.225 13.132 25.098 1.00 81.62 410 GLY B C 1
ATOM 12709 O O . GLY B 1 410 ? -25.025 11.918 25.014 1.00 81.62 410 GLY B O 1
ATOM 12713 N N . GLY B 1 411 ? -26.306 13.717 24.603 1.00 80.43 411 GLY B N 1
ATOM 12714 C CA . GLY B 1 411 ? -27.303 12.987 23.849 1.00 80.43 411 GLY B CA 1
ATOM 12715 C C . GLY B 1 411 ? -27.083 13.135 22.356 1.00 80.43 411 GLY B C 1
ATOM 12716 O O . GLY B 1 411 ? -26.635 14.174 21.877 1.00 80.43 411 GLY B O 1
ATOM 12720 N N . ILE B 1 412 ? -27.409 12.072 21.621 1.00 76.72 412 ILE B N 1
ATOM 12721 C CA . ILE B 1 412 ? -27.295 12.134 20.178 1.00 76.72 412 ILE B CA 1
ATOM 12722 C C . ILE B 1 412 ? -28.250 13.192 19.643 1.00 76.72 412 ILE B C 1
ATOM 12723 O O . ILE B 1 412 ? -29.172 13.649 20.328 1.00 76.72 412 ILE B O 1
ATOM 12739 N N . VAL B 1 413 ? -28.017 13.591 18.397 1.00 77.92 413 VAL B N 1
ATOM 12740 C CA . VAL B 1 413 ? -28.825 14.608 17.741 1.00 77.92 413 VAL B CA 1
ATOM 12741 C C . VAL B 1 413 ? -29.106 14.145 16.322 1.00 77.92 413 VAL B C 1
ATOM 12742 O O . VAL B 1 413 ? -28.207 14.156 15.474 1.00 77.92 413 VAL B O 1
ATOM 12755 N N . ASN B 1 414 ? -30.345 13.762 16.056 1.00 77.71 414 ASN B N 1
ATOM 12756 C CA . ASN B 1 414 ? -30.739 13.378 14.716 1.00 77.71 414 ASN B CA 1
ATOM 12757 C C . ASN B 1 414 ? -30.940 14.610 13.849 1.00 77.71 414 ASN B C 1
ATOM 12758 O O . ASN B 1 414 ? -31.326 15.680 14.325 1.00 77.71 414 ASN B O 1
ATOM 12768 N N . PHE B 1 415 ? -30.652 14.452 12.566 1.00 74.29 415 PHE B N 1
ATOM 12769 C CA . PHE B 1 415 ? -30.971 15.460 11.571 1.00 74.29 415 PHE B CA 1
ATOM 12770 C C . PHE B 1 415 ? -31.058 14.759 10.225 1.00 74.29 415 PHE B C 1
ATOM 12771 O O . PHE B 1 415 ? -31.099 13.527 10.151 1.00 74.29 415 PHE B O 1
ATOM 12788 N N . THR B 1 416 ? -31.089 15.543 9.155 1.00 73.09 416 THR B N 1
ATOM 12789 C CA . THR B 1 416 ? -31.292 15.005 7.823 1.00 73.09 416 THR B CA 1
ATOM 12790 C C . THR B 1 416 ? -30.344 15.690 6.858 1.00 73.09 416 THR B C 1
ATOM 12791 O O . THR B 1 416 ? -30.073 16.886 6.984 1.00 73.09 416 THR B O 1
ATOM 12802 N N . ILE B 1 417 ? -29.844 14.922 5.898 1.00 71.37 417 ILE B N 1
ATOM 12803 C CA . ILE B 1 417 ? -28.936 15.427 4.881 1.00 71.37 417 ILE B CA 1
ATOM 12804 C C . ILE B 1 417 ? -29.513 15.079 3.522 1.00 71.37 417 ILE B C 1
ATOM 12805 O O . ILE B 1 417 ? -29.791 13.906 3.240 1.00 71.37 417 ILE B O 1
ATOM 12821 N N . LYS B 1 418 ? -29.691 16.098 2.688 1.00 69.81 418 LYS B N 1
ATOM 12822 C CA . LYS B 1 418 ? -30.218 15.959 1.344 1.00 69.81 418 LYS B CA 1
ATOM 12823 C C . LYS B 1 418 ? -29.227 16.540 0.350 1.00 69.81 418 LYS B C 1
ATOM 12824 O O . LYS B 1 418 ? -28.352 17.333 0.704 1.00 69.81 418 LYS B O 1
ATOM 12843 N N . GLY B 1 419 ? -29.380 16.144 -0.904 1.00 68.38 419 GLY B N 1
ATOM 12844 C CA . GLY B 1 419 ? -28.571 16.734 -1.948 1.00 68.38 419 GLY B CA 1
ATOM 12845 C C . GLY B 1 419 ? -28.702 15.991 -3.253 1.00 68.38 419 GLY B C 1
ATOM 12846 O O . GLY B 1 419 ? -29.208 14.865 -3.322 1.00 68.38 419 GLY B O 1
ATOM 12850 N N . LEU B 1 420 ? -28.222 16.655 -4.299 1.00 65.67 420 LEU B N 1
ATOM 12851 C CA . LEU B 1 420 ? -28.201 16.117 -5.650 1.00 65.67 420 LEU B CA 1
ATOM 12852 C C . LEU B 1 420 ? -26.796 16.283 -6.197 1.00 65.67 420 LEU B C 1
ATOM 12853 O O . LEU B 1 420 ? -26.324 17.411 -6.366 1.00 65.67 420 LEU B O 1
ATOM 12869 N N . LEU B 1 421 ? -26.136 15.167 -6.479 1.00 64.05 421 LEU B N 1
ATOM 12870 C CA . LEU B 1 421 ? -24.727 15.153 -6.834 1.00 64.05 421 LEU B CA 1
ATOM 12871 C C . LEU B 1 421 ? -24.559 14.801 -8.303 1.00 64.05 421 LEU B C 1
ATOM 12872 O O . LEU B 1 421 ? -25.326 14.006 -8.854 1.00 64.05 421 LEU B O 1
ATOM 12888 N N . ALA B 1 422 ? -23.549 15.393 -8.927 1.00 59.34 422 ALA B N 1
ATOM 12889 C CA . ALA B 1 422 ? -23.306 15.248 -10.352 1.00 59.34 422 ALA B CA 1
ATOM 12890 C C . ALA B 1 422 ? -22.049 14.429 -10.588 1.00 59.34 422 ALA B C 1
ATOM 12891 O O . ALA B 1 422 ? -21.076 14.537 -9.838 1.00 59.34 422 ALA B O 1
ATOM 12898 N N . PHE B 1 423 ? -22.074 13.617 -11.636 1.00 56.70 423 PHE B N 1
ATOM 12899 C CA . PHE B 1 423 ? -20.945 12.769 -11.977 1.00 56.70 423 PHE B CA 1
ATOM 12900 C C . PHE B 1 423 ? -19.988 13.532 -12.875 1.00 56.70 423 PHE B C 1
ATOM 12901 O O . PHE B 1 423 ? -20.408 14.151 -13.857 1.00 56.70 423 PHE B O 1
ATOM 12918 N N . VAL B 1 424 ? -18.712 13.482 -12.539 1.00 58.18 424 VAL B N 1
ATOM 12919 C CA . VAL B 1 424 ? -17.685 14.097 -13.356 1.00 58.18 424 VAL B CA 1
ATOM 12920 C C . VAL B 1 424 ? -17.143 13.053 -14.317 1.00 58.18 424 VAL B C 1
ATOM 12921 O O . VAL B 1 424 ? -17.267 11.845 -14.102 1.00 58.18 424 VAL B O 1
ATOM 12934 N N . ASN B 1 425 ? -16.532 13.530 -15.389 1.00 57.20 425 ASN B N 1
ATOM 12935 C CA . ASN B 1 425 ? -15.882 12.680 -16.370 1.00 57.20 425 ASN B CA 1
ATOM 12936 C C . ASN B 1 425 ? -14.388 12.933 -16.304 1.00 57.20 425 ASN B C 1
ATOM 12937 O O . ASN B 1 425 ? -13.950 14.085 -16.369 1.00 57.20 425 ASN B O 1
ATOM 12948 N N . GLU B 1 426 ? -13.606 11.864 -16.165 1.00 56.40 426 GLU B N 1
ATOM 12949 C CA . GLU B 1 426 ? -12.167 12.045 -16.044 1.00 56.40 426 GLU B CA 1
ATOM 12950 C C . GLU B 1 426 ? -11.614 12.747 -17.275 1.00 56.40 426 GLU B C 1
ATOM 12951 O O . GLU B 1 426 ? -11.221 13.916 -17.213 1.00 56.40 426 GLU B O 1
ATOM 12963 N N . ARG B 1 427 ? -11.597 12.051 -18.408 1.00 59.67 427 ARG B N 1
ATOM 12964 C CA . ARG B 1 427 ? -11.476 12.692 -19.710 1.00 59.67 427 ARG B CA 1
ATOM 12965 C C . ARG B 1 427 ? -11.504 11.646 -20.809 1.00 59.67 427 ARG B C 1
ATOM 12966 O O . ARG B 1 427 ? -11.562 10.444 -20.535 1.00 59.67 427 ARG B O 1
ATOM 12987 N N . ILE B 1 428 ? -11.489 12.100 -22.056 1.00 62.29 428 ILE B N 1
ATOM 12988 C CA . ILE B 1 428 ? -11.375 11.199 -23.190 1.00 62.29 428 ILE B CA 1
ATOM 12989 C C . ILE B 1 428 ? -11.004 11.983 -24.437 1.00 62.29 428 ILE B C 1
ATOM 12990 O O . ILE B 1 428 ? -11.492 13.097 -24.655 1.00 62.29 428 ILE B O 1
ATOM 13006 N N . ILE B 1 429 ? -10.135 11.409 -25.260 1.00 62.21 429 ILE B N 1
ATOM 13007 C CA . ILE B 1 429 ? -9.898 11.917 -26.605 1.00 62.21 429 ILE B CA 1
ATOM 13008 C C . ILE B 1 429 ? -9.406 10.764 -27.461 1.00 62.21 429 ILE B C 1
ATOM 13009 O O . ILE B 1 429 ? -8.451 10.071 -27.101 1.00 62.21 429 ILE B O 1
ATOM 13025 N N . SER B 1 430 ? -10.073 10.549 -28.585 1.00 73.61 430 SER B N 1
ATOM 13026 C CA . SER B 1 430 ? -9.632 9.576 -29.563 1.00 73.61 430 SER B CA 1
ATOM 13027 C C . SER B 1 430 ? -8.774 10.275 -30.613 1.00 73.61 430 SER B C 1
ATOM 13028 O O . SER B 1 430 ? -8.564 11.489 -30.575 1.00 73.61 430 SER B O 1
ATOM 13036 N N . GLN B 1 431 ? -8.267 9.501 -31.564 1.00 80.23 431 GLN B N 1
ATOM 13037 C CA . GLN B 1 431 ? -7.397 10.045 -32.601 1.00 80.23 431 GLN B CA 1
ATOM 13038 C C . GLN B 1 431 ? -8.239 10.840 -33.587 1.00 80.23 431 GLN B C 1
ATOM 13039 O O . GLN B 1 431 ? -8.823 10.285 -34.519 1.00 80.23 431 GLN B O 1
ATOM 13053 N N . SER B 1 432 ? -8.301 12.155 -33.378 1.00 93.85 432 SER B N 1
ATOM 13054 C CA . SER B 1 432 ? -9.034 13.052 -34.260 1.00 93.85 432 SER B CA 1
ATOM 13055 C C . SER B 1 432 ? -8.215 14.281 -34.629 1.00 93.85 432 SER B C 1
ATOM 13056 O O . SER B 1 432 ? -8.778 15.256 -35.140 1.00 93.85 432 SER B O 1
ATOM 13064 N N . TYR B 1 433 ? -6.908 14.259 -34.387 1.00 88.43 433 TYR B N 1
ATOM 13065 C CA . TYR B 1 433 ? -6.031 15.392 -34.636 1.00 88.43 433 TYR B CA 1
ATOM 13066 C C . TYR B 1 433 ? -4.946 14.994 -35.623 1.00 88.43 433 TYR B C 1
ATOM 13067 O O . TYR B 1 433 ? -4.449 13.864 -35.592 1.00 88.43 433 TYR B O 1
ATOM 13085 N N . SER B 1 434 ? -4.582 15.930 -36.495 1.00 95.89 434 SER B N 1
ATOM 13086 C CA . SER B 1 434 ? -3.503 15.711 -37.446 1.00 95.89 434 SER B CA 1
ATOM 13087 C C . SER B 1 434 ? -2.992 17.058 -37.927 1.00 95.89 434 SER B C 1
ATOM 13088 O O . SER B 1 434 ? -3.732 18.045 -37.949 1.00 95.89 434 SER B O 1
ATOM 13096 N N . ALA B 1 435 ? -1.719 17.085 -38.313 1.00 98.40 435 ALA B N 1
ATOM 13097 C CA . ALA B 1 435 ? -1.105 18.294 -38.846 1.00 98.40 435 ALA B CA 1
ATOM 13098 C C . ALA B 1 435 ? 0.117 17.899 -39.654 1.00 98.40 435 ALA B C 1
ATOM 13099 O O . ALA B 1 435 ? 0.973 17.158 -39.161 1.00 98.40 435 ALA B O 1
ATOM 13106 N N . THR B 1 436 ? 0.194 18.392 -40.887 1.00 107.84 436 THR B N 1
ATOM 13107 C CA . THR B 1 436 ? 1.274 18.056 -41.800 1.00 107.84 436 THR B CA 1
ATOM 13108 C C . THR B 1 436 ? 1.839 19.327 -42.415 1.00 107.84 436 THR B C 1
ATOM 13109 O O . THR B 1 436 ? 1.114 20.297 -42.656 1.00 107.84 436 THR B O 1
ATOM 13120 N N . ASP B 1 437 ? 3.147 19.312 -42.667 1.00 112.40 437 ASP B N 1
ATOM 13121 C CA . ASP B 1 437 ? 3.856 20.418 -43.309 1.00 112.40 437 ASP B CA 1
ATOM 13122 C C . ASP B 1 437 ? 4.713 19.828 -44.424 1.00 112.40 437 ASP B C 1
ATOM 13123 O O . ASP B 1 437 ? 5.880 19.490 -44.207 1.00 112.40 437 ASP B O 1
ATOM 13132 N N . VAL B 1 438 ? 4.133 19.699 -45.612 1.00 115.89 438 VAL B N 1
ATOM 13133 C CA . VAL B 1 438 ? 4.865 19.191 -46.764 1.00 115.89 438 VAL B CA 1
ATOM 13134 C C . VAL B 1 438 ? 5.576 20.345 -47.457 1.00 115.89 438 VAL B C 1
ATOM 13135 O O . VAL B 1 438 ? 5.101 21.486 -47.464 1.00 115.89 438 VAL B O 1
ATOM 13148 N N . GLU B 1 439 ? 6.730 20.044 -48.043 1.00 116.35 439 GLU B N 1
ATOM 13149 C CA . GLU B 1 439 ? 7.511 21.040 -48.765 1.00 116.35 439 GLU B CA 1
ATOM 13150 C C . GLU B 1 439 ? 8.006 20.483 -50.096 1.00 116.35 439 GLU B C 1
ATOM 13151 O O . GLU B 1 439 ? 8.598 19.406 -50.147 1.00 116.35 439 GLU B O 1
ATOM 13163 N N . CYS C 1 1 ? -12.084 -21.555 27.187 1.00 82.46 1 CYS C N 1
ATOM 13164 C CA . CYS C 1 1 ? -11.982 -20.448 26.198 1.00 82.46 1 CYS C CA 1
ATOM 13165 C C . CYS C 1 1 ? -10.611 -20.444 25.518 1.00 82.46 1 CYS C C 1
ATOM 13166 O O . CYS C 1 1 ? -9.936 -21.471 25.470 1.00 82.46 1 CYS C O 1
ATOM 13175 N N . SER C 1 2 ? -10.209 -19.295 24.982 1.00 75.88 2 SER C N 1
ATOM 13176 C CA . SER C 1 2 ? -8.951 -19.147 24.273 1.00 75.88 2 SER C CA 1
ATOM 13177 C C . SER C 1 2 ? -7.887 -18.582 25.208 1.00 75.88 2 SER C C 1
ATOM 13178 O O . SER C 1 2 ? -8.080 -18.483 26.424 1.00 75.88 2 SER C O 1
ATOM 13186 N N . GLU C 1 3 ? -6.748 -18.203 24.635 1.00 77.25 3 GLU C N 1
ATOM 13187 C CA . GLU C 1 3 ? -5.652 -17.592 25.379 1.00 77.25 3 GLU C CA 1
ATOM 13188 C C . GLU C 1 3 ? -5.199 -16.346 24.635 1.00 77.25 3 GLU C C 1
ATOM 13189 O O . GLU C 1 3 ? -4.559 -16.443 23.583 1.00 77.25 3 GLU C O 1
ATOM 13201 N N . VAL C 1 4 ? -5.527 -15.186 25.185 1.00 66.31 4 VAL C N 1
ATOM 13202 C CA . VAL C 1 4 ? -5.056 -13.926 24.669 1.00 66.31 4 VAL C CA 1
ATOM 13203 C C . VAL C 1 4 ? -3.990 -13.385 25.613 1.00 66.31 4 VAL C C 1
ATOM 13204 O O . VAL C 1 4 ? -3.750 -13.925 26.690 1.00 66.31 4 VAL C O 1
ATOM 13217 N N . ILE C 1 5 ? -3.341 -12.301 25.206 1.00 61.92 5 ILE C N 1
ATOM 13218 C CA . ILE C 1 5 ? -2.295 -11.671 25.995 1.00 61.92 5 ILE C CA 1
ATOM 13219 C C . ILE C 1 5 ? -2.716 -10.242 26.297 1.00 61.92 5 ILE C C 1
ATOM 13220 O O . ILE C 1 5 ? -3.175 -9.513 25.410 1.00 61.92 5 ILE C O 1
ATOM 13236 N N . SER C 1 6 ? -2.522 -9.832 27.547 1.00 68.10 6 SER C N 1
ATOM 13237 C CA . SER C 1 6 ? -3.217 -8.678 28.082 1.00 68.10 6 SER C CA 1
ATOM 13238 C C . SER C 1 6 ? -2.285 -7.815 28.917 1.00 68.10 6 SER C C 1
ATOM 13239 O O . SER C 1 6 ? -1.156 -8.189 29.241 1.00 68.10 6 SER C O 1
ATOM 13247 N N . VAL C 1 7 ? -2.801 -6.640 29.260 1.00 69.46 7 VAL C N 1
ATOM 13248 C CA . VAL C 1 7 ? -2.165 -5.700 30.169 1.00 69.46 7 VAL C CA 1
ATOM 13249 C C . VAL C 1 7 ? -3.257 -5.046 30.994 1.00 69.46 7 VAL C C 1
ATOM 13250 O O . VAL C 1 7 ? -4.249 -4.561 30.442 1.00 69.46 7 VAL C O 1
ATOM 13263 N N . THR C 1 8 ? -3.074 -5.018 32.306 1.00 75.92 8 THR C N 1
ATOM 13264 C CA . THR C 1 8 ? -4.012 -4.379 33.214 1.00 75.92 8 THR C CA 1
ATOM 13265 C C . THR C 1 8 ? -3.360 -3.140 33.798 1.00 75.92 8 THR C C 1
ATOM 13266 O O . THR C 1 8 ? -2.246 -3.211 34.325 1.00 75.92 8 THR C O 1
ATOM 13277 N N . SER C 1 9 ? -4.053 -2.010 33.706 1.00 75.67 9 SER C N 1
ATOM 13278 C CA . SER C 1 9 ? -3.502 -0.744 34.153 1.00 75.67 9 SER C CA 1
ATOM 13279 C C . SER C 1 9 ? -4.603 0.089 34.783 1.00 75.67 9 SER C C 1
ATOM 13280 O O . SER C 1 9 ? -5.784 -0.263 34.748 1.00 75.67 9 SER C O 1
ATOM 13288 N N . THR C 1 10 ? -4.197 1.211 35.362 1.00 81.78 10 THR C N 1
ATOM 13289 C CA . THR C 1 10 ? -5.107 2.115 36.045 1.00 81.78 10 THR C CA 1
ATOM 13290 C C . THR C 1 10 ? -5.379 3.322 35.164 1.00 81.78 10 THR C C 1
ATOM 13291 O O . THR C 1 10 ? -4.460 3.859 34.538 1.00 81.78 10 THR C O 1
ATOM 13302 N N . GLU C 1 11 ? -6.638 3.739 35.117 1.00 84.58 11 GLU C N 1
ATOM 13303 C CA . GLU C 1 11 ? -7.058 4.907 34.362 1.00 84.58 11 GLU C CA 1
ATOM 13304 C C . GLU C 1 11 ? -7.755 5.874 35.303 1.00 84.58 11 GLU C C 1
ATOM 13305 O O . GLU C 1 11 ? -8.700 5.495 36.002 1.00 84.58 11 GLU C O 1
ATOM 13317 N N . GLU C 1 12 ? -7.287 7.118 35.317 1.00 91.23 12 GLU C N 1
ATOM 13318 C CA . GLU C 1 12 ? -7.857 8.176 36.138 1.00 91.23 12 GLU C CA 1
ATOM 13319 C C . GLU C 1 12 ? -8.331 9.282 35.211 1.00 91.23 12 GLU C C 1
ATOM 13320 O O . GLU C 1 12 ? -7.524 9.867 34.481 1.00 91.23 12 GLU C O 1
ATOM 13332 N N . VAL C 1 13 ? -9.630 9.565 35.232 1.00 91.99 13 VAL C N 1
ATOM 13333 C CA . VAL C 1 13 ? -10.221 10.533 34.316 1.00 91.99 13 VAL C CA 1
ATOM 13334 C C . VAL C 1 13 ? -11.058 11.522 35.109 1.00 91.99 13 VAL C C 1
ATOM 13335 O O . VAL C 1 13 ? -11.853 11.121 35.964 1.00 91.99 13 VAL C O 1
ATOM 13348 N N . CYS C 1 14 ? -10.889 12.806 34.818 1.00 95.43 14 CYS C N 1
ATOM 13349 C CA . CYS C 1 14 ? -11.615 13.870 35.496 1.00 95.43 14 CYS C CA 1
ATOM 13350 C C . CYS C 1 14 ? -12.570 14.522 34.509 1.00 95.43 14 CYS C C 1
ATOM 13351 O O . CYS C 1 14 ? -12.136 15.122 33.520 1.00 95.43 14 CYS C O 1
ATOM 13358 N N . THR C 1 15 ? -13.864 14.400 34.779 1.00 95.40 15 THR C N 1
ATOM 13359 C CA . THR C 1 15 ? -14.900 14.950 33.925 1.00 95.40 15 THR C CA 1
ATOM 13360 C C . THR C 1 15 ? -15.190 16.393 34.312 1.00 95.40 15 THR C C 1
ATOM 13361 O O . THR C 1 15 ? -15.299 16.718 35.501 1.00 95.40 15 THR C O 1
ATOM 13372 N N . ILE C 1 16 ? -15.322 17.247 33.303 1.00 92.50 16 ILE C N 1
ATOM 13373 C CA . ILE C 1 16 ? -15.651 18.655 33.480 1.00 92.50 16 ILE C CA 1
ATOM 13374 C C . ILE C 1 16 ? -17.132 18.828 33.173 1.00 92.50 16 ILE C C 1
ATOM 13375 O O . ILE C 1 16 ? -17.550 18.763 32.012 1.00 92.50 16 ILE C O 1
ATOM 13391 N N . GLN C 1 17 ? -17.925 19.043 34.214 1.00 99.44 17 GLN C N 1
ATOM 13392 C CA . GLN C 1 17 ? -19.325 19.392 34.085 1.00 99.44 17 GLN C CA 1
ATOM 13393 C C . GLN C 1 17 ? -19.450 20.906 34.230 1.00 99.44 17 GLN C C 1
ATOM 13394 O O . GLN C 1 17 ? -18.473 21.614 34.491 1.00 99.44 17 GLN C O 1
ATOM 13408 N N . GLU C 1 18 ? -20.671 21.410 34.083 1.00 103.37 18 GLU C N 1
ATOM 13409 C CA . GLU C 1 18 ? -20.881 22.849 34.095 1.00 103.37 18 GLU C CA 1
ATOM 13410 C C . GLU C 1 18 ? -20.365 23.446 35.396 1.00 103.37 18 GLU C C 1
ATOM 13411 O O . GLU C 1 18 ? -20.952 23.241 36.463 1.00 103.37 18 GLU C O 1
ATOM 13423 N N . ASN C 1 19 ? -19.264 24.192 35.307 1.00 106.13 19 ASN C N 1
ATOM 13424 C CA . ASN C 1 19 ? -18.622 24.793 36.474 1.00 106.13 19 ASN C CA 1
ATOM 13425 C C . ASN C 1 19 ? -18.437 23.766 37.587 1.00 106.13 19 ASN C C 1
ATOM 13426 O O . ASN C 1 19 ? -18.671 24.043 38.764 1.00 106.13 19 ASN C O 1
ATOM 13437 N N . LYS C 1 20 ? -18.001 22.566 37.210 1.00 103.81 20 LYS C N 1
ATOM 13438 C CA . LYS C 1 20 ? -17.893 21.468 38.157 1.00 103.81 20 LYS C CA 1
ATOM 13439 C C . LYS C 1 20 ? -16.878 20.464 37.631 1.00 103.81 20 LYS C C 1
ATOM 13440 O O . LYS C 1 20 ? -16.652 20.356 36.425 1.00 103.81 20 LYS C O 1
ATOM 13459 N N . GLU C 1 21 ? -16.277 19.713 38.552 1.00 102.41 21 GLU C N 1
ATOM 13460 C CA . GLU C 1 21 ? -15.258 18.731 38.203 1.00 102.41 21 GLU C CA 1
ATOM 13461 C C . GLU C 1 21 ? -15.449 17.487 39.055 1.00 102.41 21 GLU C C 1
ATOM 13462 O O . GLU C 1 21 ? -15.630 17.589 40.271 1.00 102.41 21 GLU C O 1
ATOM 13474 N N . THR C 1 22 ? -15.409 16.318 38.416 1.00 103.05 22 THR C N 1
ATOM 13475 C CA . THR C 1 22 ? -15.576 15.046 39.113 1.00 103.05 22 THR C CA 1
ATOM 13476 C C . THR C 1 22 ? -14.569 14.046 38.574 1.00 103.05 22 THR C C 1
ATOM 13477 O O . THR C 1 22 ? -14.648 13.661 37.407 1.00 103.05 22 THR C O 1
ATOM 13488 N N . CYS C 1 23 ? -13.637 13.617 39.413 1.00 105.09 23 CYS C N 1
ATOM 13489 C CA . CYS C 1 23 ? -12.612 12.675 38.996 1.00 105.09 23 CYS C CA 1
ATOM 13490 C C . CYS C 1 23 ? -13.023 11.251 39.345 1.00 105.09 23 CYS C C 1
ATOM 13491 O O . CYS C 1 23 ? -13.866 11.012 40.212 1.00 105.09 23 CYS C O 1
ATOM 13498 N N . THR C 1 24 ? -12.408 10.300 38.645 1.00 96.52 24 THR C N 1
ATOM 13499 C CA . THR C 1 24 ? -12.807 8.902 38.713 1.00 96.52 24 THR C CA 1
ATOM 13500 C C . THR C 1 24 ? -11.584 8.018 38.543 1.00 96.52 24 THR C C 1
ATOM 13501 O O . THR C 1 24 ? -10.842 8.157 37.562 1.00 96.52 24 THR C O 1
ATOM 13512 N N . PHE C 1 25 ? -11.378 7.126 39.508 1.00 97.60 25 PHE C N 1
ATOM 13513 C CA . PHE C 1 25 ? -10.463 6.009 39.363 1.00 97.60 25 PHE C CA 1
ATOM 13514 C C . PHE C 1 25 ? -11.146 4.882 38.599 1.00 97.60 25 PHE C C 1
ATOM 13515 O O . PHE C 1 25 ? -12.373 4.828 38.490 1.00 97.60 25 PHE C O 1
ATOM 13532 N N . ASN C 1 26 ? -10.338 3.959 38.090 1.00 87.25 26 ASN C N 1
ATOM 13533 C CA . ASN C 1 26 ? -10.857 2.864 37.285 1.00 87.25 26 ASN C CA 1
ATOM 13534 C C . ASN C 1 26 ? -9.811 1.764 37.203 1.00 87.25 26 ASN C C 1
ATOM 13535 O O . ASN C 1 26 ? -8.706 1.879 37.740 1.00 87.25 26 ASN C O 1
ATOM 13546 N N . HIS C 1 27 ? -10.186 0.688 36.523 1.00 80.72 27 HIS C N 1
ATOM 13547 C CA . HIS C 1 27 ? -9.263 -0.310 36.017 1.00 80.72 27 HIS C CA 1
ATOM 13548 C C . HIS C 1 27 ? -9.534 -0.472 34.534 1.00 80.72 27 HIS C C 1
ATOM 13549 O O . HIS C 1 27 ? -10.687 -0.424 34.098 1.00 80.72 27 HIS C O 1
ATOM 13563 N N . ALA C 1 28 ? -8.474 -0.654 33.762 1.00 72.07 28 ALA C N 1
ATOM 13564 C CA . ALA C 1 28 ? -8.592 -0.811 32.325 1.00 72.07 28 ALA C CA 1
ATOM 13565 C C . ALA C 1 28 ? -7.718 -1.963 31.869 1.00 72.07 28 ALA C C 1
ATOM 13566 O O . ALA C 1 28 ? -6.716 -2.295 32.508 1.00 72.07 28 ALA C O 1
ATOM 13573 N N . THR C 1 29 ? -8.101 -2.561 30.744 1.00 68.28 29 THR C N 1
ATOM 13574 C CA . THR C 1 29 ? -7.442 -3.766 30.265 1.00 68.28 29 THR C CA 1
ATOM 13575 C C . THR C 1 29 ? -7.267 -3.685 28.761 1.00 68.28 29 THR C C 1
ATOM 13576 O O . THR C 1 29 ? -8.248 -3.582 28.023 1.00 68.28 29 THR C O 1
ATOM 13587 N N . THR C 1 30 ? -6.021 -3.738 28.314 1.00 63.54 30 THR C N 1
ATOM 13588 C CA . THR C 1 30 ? -5.693 -3.778 26.899 1.00 63.54 30 THR C CA 1
ATOM 13589 C C . THR C 1 30 ? -5.346 -5.209 26.519 1.00 63.54 30 THR C C 1
ATOM 13590 O O . THR C 1 30 ? -4.370 -5.768 27.024 1.00 63.54 30 THR C O 1
ATOM 13601 N N . ILE C 1 31 ? -6.131 -5.789 25.623 1.00 62.27 31 ILE C N 1
ATOM 13602 C CA . ILE C 1 31 ? -5.955 -7.170 25.197 1.00 62.27 31 ILE C CA 1
ATOM 13603 C C . ILE C 1 31 ? -5.613 -7.190 23.718 1.00 62.27 31 ILE C C 1
ATOM 13604 O O . ILE C 1 31 ? -6.196 -6.445 22.923 1.00 62.27 31 ILE C O 1
ATOM 13620 N N . THR C 1 32 ? -4.668 -8.047 23.350 1.00 56.12 32 THR C N 1
ATOM 13621 C CA . THR C 1 32 ? -4.209 -8.155 21.975 1.00 56.12 32 THR C CA 1
ATOM 13622 C C . THR C 1 32 ? -4.794 -9.414 21.353 1.00 56.12 32 THR C C 1
ATOM 13623 O O . THR C 1 32 ? -4.463 -10.530 21.768 1.00 56.12 32 THR C O 1
ATOM 13634 N N . LEU C 1 33 ? -5.656 -9.231 20.360 1.00 56.85 33 LEU C N 1
ATOM 13635 C CA . LEU C 1 33 ? -6.451 -10.307 19.792 1.00 56.85 33 LEU C CA 1
ATOM 13636 C C . LEU C 1 33 ? -6.132 -10.454 18.317 1.00 56.85 33 LEU C C 1
ATOM 13637 O O . LEU C 1 33 ? -6.217 -9.482 17.562 1.00 56.85 33 LEU C O 1
ATOM 13653 N N . GLN C 1 34 ? -5.785 -11.658 17.909 1.00 53.61 34 GLN C N 1
ATOM 13654 C CA . GLN C 1 34 ? -5.852 -11.999 16.499 1.00 53.61 34 GLN C CA 1
ATOM 13655 C C . GLN C 1 34 ? -7.267 -12.476 16.205 1.00 53.61 34 GLN C C 1
ATOM 13656 O O . GLN C 1 34 ? -7.691 -13.494 16.761 1.00 53.61 34 GLN C O 1
ATOM 13670 N N . PRO C 1 35 ? -8.027 -11.784 15.358 1.00 53.77 35 PRO C N 1
ATOM 13671 C CA . PRO C 1 35 ? -9.484 -11.947 15.378 1.00 53.77 35 PRO C CA 1
ATOM 13672 C C . PRO C 1 35 ? -9.925 -13.385 15.186 1.00 53.77 35 PRO C C 1
ATOM 13673 O O . PRO C 1 35 ? -10.566 -13.969 16.063 1.00 53.77 35 PRO C O 1
ATOM 13684 N N . LEU C 1 36 ? -9.604 -13.953 14.029 1.00 57.68 36 LEU C N 1
ATOM 13685 C CA . LEU C 1 36 ? -9.584 -15.397 13.832 1.00 57.68 36 LEU C CA 1
ATOM 13686 C C . LEU C 1 36 ? -10.879 -16.076 14.263 1.00 57.68 36 LEU C C 1
ATOM 13687 O O . LEU C 1 36 ? -10.896 -17.287 14.492 1.00 57.68 36 LEU C O 1
ATOM 13703 N N . GLN C 1 37 ? -11.974 -15.333 14.373 1.00 58.95 37 GLN C N 1
ATOM 13704 C CA . GLN C 1 37 ? -13.242 -15.888 14.836 1.00 58.95 37 GLN C CA 1
ATOM 13705 C C . GLN C 1 37 ? -13.048 -16.645 16.145 1.00 58.95 37 GLN C C 1
ATOM 13706 O O . GLN C 1 37 ? -13.492 -17.780 16.315 1.00 58.95 37 GLN C O 1
ATOM 13720 N N . GLN C 1 38 ? -12.366 -15.997 17.076 1.00 63.77 38 GLN C N 1
ATOM 13721 C CA . GLN C 1 38 ? -12.022 -16.610 18.347 1.00 63.77 38 GLN C CA 1
ATOM 13722 C C . GLN C 1 38 ? -13.255 -16.666 19.238 1.00 63.77 38 GLN C C 1
ATOM 13723 O O . GLN C 1 38 ? -14.376 -16.357 18.830 1.00 63.77 38 GLN C O 1
ATOM 13737 N N . GLN C 1 39 ? -13.047 -17.091 20.479 1.00 67.37 39 GLN C N 1
ATOM 13738 C CA . GLN C 1 39 ? -13.997 -16.857 21.565 1.00 67.37 39 GLN C CA 1
ATOM 13739 C C . GLN C 1 39 ? -13.155 -16.354 22.733 1.00 67.37 39 GLN C C 1
ATOM 13740 O O . GLN C 1 39 ? -12.711 -17.137 23.577 1.00 67.37 39 GLN C O 1
ATOM 13754 N N . THR C 1 40 ? -12.934 -15.046 22.772 1.00 65.06 40 THR C N 1
ATOM 13755 C CA . THR C 1 40 ? -12.080 -14.439 23.783 1.00 65.06 40 THR C CA 1
ATOM 13756 C C . THR C 1 40 ? -12.919 -14.138 25.015 1.00 65.06 40 THR C C 1
ATOM 13757 O O . THR C 1 40 ? -13.796 -13.271 24.981 1.00 65.06 40 THR C O 1
ATOM 13768 N N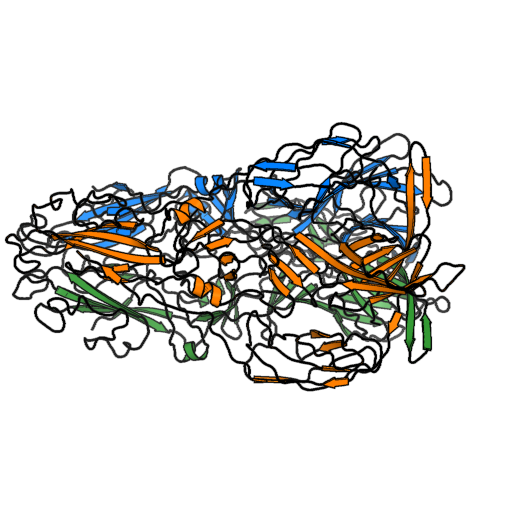 . CYS C 1 41 ? -12.643 -14.842 26.101 1.00 73.64 41 CYS C N 1
ATOM 13769 C CA . CYS C 1 41 ? -13.405 -14.675 27.324 1.00 73.64 41 CYS C CA 1
ATOM 13770 C C . CYS C 1 41 ? -12.699 -13.712 28.267 1.00 73.64 41 CYS C C 1
ATOM 13771 O O . CYS C 1 41 ? -11.505 -13.435 28.142 1.00 73.64 41 CYS C O 1
ATOM 13778 N N . LEU C 1 42 ? -13.471 -13.193 29.215 1.00 72.88 42 LEU C N 1
ATOM 13779 C CA . LEU C 1 42 ? -12.973 -12.269 30.215 1.00 72.88 42 LEU C CA 1
ATOM 13780 C C . LEU C 1 42 ? -13.831 -12.409 31.459 1.00 72.88 42 LEU C C 1
ATOM 13781 O O . LEU C 1 42 ? -14.985 -12.837 31.393 1.00 72.88 42 LEU C O 1
ATOM 13797 N N . THR C 1 43 ? -13.264 -12.015 32.592 1.00 78.40 43 THR C N 1
ATOM 13798 C CA . THR C 1 43 ? -13.918 -12.147 33.881 1.00 78.40 43 THR C CA 1
ATOM 13799 C C . THR C 1 43 ? -13.879 -10.808 34.594 1.00 78.40 43 THR C C 1
ATOM 13800 O O . THR C 1 43 ? -12.807 -10.217 34.759 1.00 78.40 43 THR C O 1
ATOM 13811 N N . LEU C 1 44 ? -15.044 -10.340 35.015 1.00 79.78 44 LEU C N 1
ATOM 13812 C CA . LEU C 1 44 ? -15.189 -9.059 35.679 1.00 79.78 44 LEU C CA 1
ATOM 13813 C C . LEU C 1 44 ? -15.194 -9.253 37.185 1.00 79.78 44 LEU C C 1
ATOM 13814 O O . LEU C 1 44 ? -15.563 -10.316 37.687 1.00 79.78 44 LEU C O 1
ATOM 13830 N N . ASN C 1 45 ? -14.786 -8.214 37.907 1.00 87.35 45 ASN C N 1
ATOM 13831 C CA . ASN C 1 45 ? -14.940 -8.282 39.352 1.00 87.35 45 ASN C CA 1
ATOM 13832 C C . ASN C 1 45 ? -14.591 -6.950 39.991 1.00 87.35 45 ASN C C 1
ATOM 13833 O O . ASN C 1 45 ? -13.717 -6.223 39.513 1.00 87.35 45 ASN C O 1
ATOM 13844 N N . ASP C 1 46 ? -15.288 -6.652 41.072 1.00 94.09 46 ASP C N 1
ATOM 13845 C CA . ASP C 1 46 ? -14.981 -5.562 41.978 1.00 94.09 46 ASP C CA 1
ATOM 13846 C C . ASP C 1 46 ? -14.308 -6.102 43.226 1.00 94.09 46 ASP C C 1
ATOM 13847 O O . ASP C 1 46 ? -14.221 -7.315 43.431 1.00 94.09 46 ASP C O 1
ATOM 13856 N N . PRO C 1 47 ? -13.809 -5.223 44.094 1.00 97.44 47 PRO C N 1
ATOM 13857 C CA . PRO C 1 47 ? -13.233 -5.711 45.356 1.00 97.44 47 PRO C CA 1
ATOM 13858 C C . PRO C 1 47 ? -14.228 -6.459 46.220 1.00 97.44 47 PRO C C 1
ATOM 13859 O O . PRO C 1 47 ? -13.830 -7.359 46.969 1.00 97.44 47 PRO C O 1
ATOM 13870 N N . GLU C 1 48 ? -15.515 -6.120 46.135 1.00 104.70 48 GLU C N 1
ATOM 13871 C CA . GLU C 1 48 ? -16.498 -6.667 47.065 1.00 104.70 48 GLU C CA 1
ATOM 13872 C C . GLU C 1 48 ? -16.993 -8.041 46.624 1.00 104.70 48 GLU C C 1
ATOM 13873 O O . GLU C 1 48 ? -16.788 -9.040 47.322 1.00 104.70 48 GLU C O 1
ATOM 13885 N N . LYS C 1 49 ? -17.648 -8.109 45.469 1.00 103.41 49 LYS C N 1
ATOM 13886 C CA . LYS C 1 49 ? -18.244 -9.344 44.966 1.00 103.41 49 LYS C CA 1
ATOM 13887 C C . LYS C 1 49 ? -17.406 -9.816 43.786 1.00 103.41 49 LYS C C 1
ATOM 13888 O O . LYS C 1 49 ? -17.602 -9.377 42.650 1.00 103.41 49 LYS C O 1
ATOM 13907 N N . ARG C 1 50 ? -16.482 -10.726 44.068 1.00 97.75 50 ARG C N 1
ATOM 13908 C CA . ARG C 1 50 ? -15.501 -11.147 43.081 1.00 97.75 50 ARG C CA 1
ATOM 13909 C C . ARG C 1 50 ? -16.125 -11.863 41.887 1.00 97.75 50 ARG C C 1
ATOM 13910 O O . ARG C 1 50 ? -15.514 -11.865 40.809 1.00 97.75 50 ARG C O 1
ATOM 13931 N N . PRO C 1 51 ? -17.283 -12.500 42.009 1.00 97.54 51 PRO C N 1
ATOM 13932 C CA . PRO C 1 51 ? -18.004 -12.911 40.800 1.00 97.54 51 PRO C CA 1
ATOM 13933 C C . PRO C 1 51 ? -18.968 -11.836 40.330 1.00 97.54 51 PRO C C 1
ATOM 13934 O O . PRO C 1 51 ? -19.809 -11.370 41.105 1.00 97.54 51 PRO C O 1
ATOM 13945 N N . MET C 1 52 ? -18.854 -11.432 39.067 1.00 91.22 52 MET C N 1
ATOM 13946 C CA . MET C 1 52 ? -19.742 -10.423 38.512 1.00 91.22 52 MET C CA 1
ATOM 13947 C C . MET C 1 52 ? -20.189 -10.723 37.092 1.00 91.22 52 MET C C 1
ATOM 13948 O O . MET C 1 52 ? -20.887 -9.893 36.501 1.00 91.22 52 MET C O 1
ATOM 13962 N N . GLY C 1 53 ? -19.815 -11.865 36.528 1.00 84.90 53 GLY C N 1
ATOM 13963 C CA . GLY C 1 53 ? -20.273 -12.237 35.208 1.00 84.90 53 GLY C CA 1
ATOM 13964 C C . GLY C 1 53 ? -19.157 -12.324 34.194 1.00 84.90 53 GLY C C 1
ATOM 13965 O O . GLY C 1 53 ? -18.196 -11.553 34.249 1.00 84.90 53 GLY C O 1
ATOM 13969 N N . MET C 1 54 ? -19.274 -13.261 33.261 1.00 79.96 54 MET C N 1
ATOM 13970 C CA . MET C 1 54 ? -18.279 -13.422 32.219 1.00 79.96 54 MET C CA 1
ATOM 13971 C C . MET C 1 54 ? -18.622 -12.559 31.017 1.00 79.96 54 MET C C 1
ATOM 13972 O O . MET C 1 54 ? -19.787 -12.256 30.746 1.00 79.96 54 MET C O 1
ATOM 13986 N N . LEU C 1 55 ? -17.581 -12.163 30.302 1.00 72.81 55 LEU C N 1
ATOM 13987 C CA . LEU C 1 55 ? -17.682 -11.334 29.117 1.00 72.81 55 LEU C CA 1
ATOM 13988 C C . LEU C 1 55 ? -17.055 -12.095 27.963 1.00 72.81 55 LEU C C 1
ATOM 13989 O O . LEU C 1 55 ? -16.102 -12.852 28.154 1.00 72.81 55 LEU C O 1
ATOM 14005 N N . THR C 1 56 ? -17.598 -11.912 26.767 1.00 67.81 56 THR C N 1
ATOM 14006 C CA . THR C 1 56 ? -17.149 -12.671 25.616 1.00 67.81 56 THR C CA 1
ATOM 14007 C C . THR C 1 56 ? -17.066 -11.750 24.418 1.00 67.81 56 THR C C 1
ATOM 14008 O O . THR C 1 56 ? -18.009 -11.007 24.132 1.00 67.81 56 THR C O 1
ATOM 14019 N N . VAL C 1 57 ? -15.942 -11.813 23.719 1.00 62.32 57 VAL C N 1
ATOM 14020 C CA . VAL C 1 57 ? -15.699 -11.020 22.528 1.00 62.32 57 VAL C CA 1
ATOM 14021 C C . VAL C 1 57 ? -15.370 -11.975 21.396 1.00 62.32 57 VAL C C 1
ATOM 14022 O O . VAL C 1 57 ? -14.584 -12.915 21.575 1.00 62.32 57 VAL C O 1
ATOM 14035 N N . LYS C 1 58 ? -15.977 -11.737 20.237 1.00 60.44 58 LYS C N 1
ATOM 14036 C CA . LYS C 1 58 ? -15.795 -12.573 19.058 1.00 60.44 58 LYS C CA 1
ATOM 14037 C C . LYS C 1 58 ? -15.632 -11.624 17.883 1.00 60.44 58 LYS C C 1
ATOM 14038 O O . LYS C 1 58 ? -16.618 -11.206 17.261 1.00 60.44 58 LYS C O 1
ATOM 14057 N N . PRO C 1 59 ? -14.404 -11.212 17.590 1.00 56.23 59 PRO C N 1
ATOM 14058 C CA . PRO C 1 59 ? -14.180 -10.303 16.465 1.00 56.23 59 PRO C CA 1
ATOM 14059 C C . PRO C 1 59 ? -14.331 -11.024 15.137 1.00 56.23 59 PRO C C 1
ATOM 14060 O O . PRO C 1 59 ? -13.723 -12.070 14.908 1.00 56.23 59 PRO C O 1
ATOM 14071 N N . ASP C 1 60 ? -15.136 -10.444 14.258 1.00 52.29 60 ASP C N 1
ATOM 14072 C CA . ASP C 1 60 ? -15.358 -10.991 12.930 1.00 52.29 60 ASP C CA 1
ATOM 14073 C C . ASP C 1 60 ? -14.229 -10.653 11.977 1.00 52.29 60 ASP C C 1
ATOM 14074 O O . ASP C 1 60 ? -14.348 -10.896 10.773 1.00 52.29 60 ASP C O 1
ATOM 14083 N N . GLY C 1 61 ? -13.146 -10.091 12.487 1.00 49.06 61 GLY C N 1
ATOM 14084 C CA . GLY C 1 61 ? -12.002 -9.734 11.683 1.00 49.06 61 GLY C CA 1
ATOM 14085 C C . GLY C 1 61 ? -11.786 -8.236 11.646 1.00 49.06 61 GLY C C 1
ATOM 14086 O O . GLY C 1 61 ? -12.506 -7.453 12.265 1.00 49.06 61 GLY C O 1
ATOM 14090 N N . ILE C 1 62 ? -10.767 -7.854 10.892 1.00 46.29 62 ILE C N 1
ATOM 14091 C CA . ILE C 1 62 ? -10.414 -6.464 10.645 1.00 46.29 62 ILE C CA 1
ATOM 14092 C C . ILE C 1 62 ? -10.765 -6.194 9.194 1.00 46.29 62 ILE C C 1
ATOM 14093 O O . ILE C 1 62 ? -10.171 -6.795 8.291 1.00 46.29 62 ILE C O 1
ATOM 14109 N N . LYS C 1 63 ? -11.734 -5.314 8.960 1.00 45.51 63 LYS C N 1
ATOM 14110 C CA . LYS C 1 63 ? -12.249 -5.102 7.622 1.00 45.51 63 LYS C CA 1
ATOM 14111 C C . LYS C 1 63 ? -11.954 -3.695 7.136 1.00 45.51 63 LYS C C 1
ATOM 14112 O O . LYS C 1 63 ? -11.764 -2.756 7.913 1.00 45.51 63 LYS C O 1
ATOM 14131 N N . PHE C 1 64 ? -11.922 -3.572 5.821 1.00 41.90 64 PHE C N 1
ATOM 14132 C CA . PHE C 1 64 ? -11.663 -2.325 5.127 1.00 41.90 64 PHE C CA 1
ATOM 14133 C C . PHE C 1 64 ? -12.837 -2.070 4.202 1.00 41.90 64 PHE C C 1
ATOM 14134 O O . PHE C 1 64 ? -13.123 -2.889 3.321 1.00 41.90 64 PHE C O 1
ATOM 14151 N N . ARG C 1 65 ? -13.526 -0.959 4.426 1.00 44.16 65 ARG C N 1
ATOM 14152 C CA . ARG C 1 65 ? -14.537 -0.507 3.489 1.00 44.16 65 ARG C CA 1
ATOM 14153 C C . ARG C 1 65 ? -13.880 0.211 2.325 1.00 44.16 65 ARG C C 1
ATOM 14154 O O . ARG C 1 65 ? -12.831 0.843 2.467 1.00 44.16 65 ARG C O 1
ATOM 14175 N N . CYS C 1 66 ? -14.515 0.114 1.169 1.00 41.52 66 CYS C N 1
ATOM 14176 C CA . CYS C 1 66 ? -14.033 0.782 -0.020 1.00 41.52 66 CYS C CA 1
ATOM 14177 C C . CYS C 1 66 ? -14.682 2.145 -0.166 1.00 41.52 66 CYS C C 1
ATOM 14178 O O . CYS C 1 66 ? -15.821 2.366 0.249 1.00 41.52 66 CYS C O 1
ATOM 14185 N N . ASN C 1 67 ? -13.936 3.058 -0.770 1.00 40.98 67 ASN C N 1
ATOM 14186 C CA . ASN C 1 67 ? -14.413 4.383 -1.132 1.00 40.98 67 ASN C CA 1
ATOM 14187 C C . ASN C 1 67 ? -14.227 4.475 -2.636 1.00 40.98 67 ASN C C 1
ATOM 14188 O O . ASN C 1 67 ? -13.145 4.802 -3.128 1.00 40.98 67 ASN C O 1
ATOM 14199 N N . LYS C 1 68 ? -15.299 4.184 -3.361 1.00 44.82 68 LYS C N 1
ATOM 14200 C CA . LYS C 1 68 ? -15.198 3.935 -4.781 1.00 44.82 68 LYS C CA 1
ATOM 14201 C C . LYS C 1 68 ? -14.574 5.114 -5.508 1.00 44.82 68 LYS C C 1
ATOM 14202 O O . LYS C 1 68 ? -14.404 6.207 -4.972 1.00 44.82 68 LYS C O 1
ATOM 14221 N N . LYS C 1 69 ? -14.214 4.852 -6.755 1.00 46.28 69 LYS C N 1
ATOM 14222 C CA . LYS C 1 69 ? -13.909 5.899 -7.720 1.00 46.28 69 LYS C CA 1
ATOM 14223 C C . LYS C 1 69 ? -14.339 5.356 -9.081 1.00 46.28 69 LYS C C 1
ATOM 14224 O O . LYS C 1 69 ? -13.564 4.695 -9.773 1.00 46.28 69 LYS C O 1
ATOM 14243 N N . ILE C 1 70 ? -15.579 5.653 -9.457 1.00 47.92 70 ILE C N 1
ATOM 14244 C CA . ILE C 1 70 ? -16.076 5.190 -10.741 1.00 47.92 70 ILE C CA 1
ATOM 14245 C C . ILE C 1 70 ? -15.312 5.924 -11.823 1.00 47.92 70 ILE C C 1
ATOM 14246 O O . ILE C 1 70 ? -15.433 7.146 -11.974 1.00 47.92 70 ILE C O 1
ATOM 14262 N N . GLU C 1 71 ? -14.506 5.187 -12.569 1.00 48.23 71 GLU C N 1
ATOM 14263 C CA . GLU C 1 71 ? -13.565 5.771 -13.503 1.00 48.23 71 GLU C CA 1
ATOM 14264 C C . GLU C 1 71 ? -13.932 5.553 -14.955 1.00 48.23 71 GLU C C 1
ATOM 14265 O O . GLU C 1 71 ? -13.604 6.389 -15.796 1.00 48.23 71 GLU C O 1
ATOM 14277 N N . PHE C 1 72 ? -14.600 4.451 -15.267 1.00 50.71 72 PHE C N 1
ATOM 14278 C CA . PHE C 1 72 ? -14.471 3.864 -16.591 1.00 50.71 72 PHE C CA 1
ATOM 14279 C C . PHE C 1 72 ? -15.645 2.920 -16.811 1.00 50.71 72 PHE C C 1
ATOM 14280 O O . PHE C 1 72 ? -15.730 1.876 -16.158 1.00 50.71 72 PHE C O 1
ATOM 14297 N N . PHE C 1 73 ? -16.545 3.277 -17.714 1.00 54.47 73 PHE C N 1
ATOM 14298 C CA . PHE C 1 73 ? -17.652 2.403 -18.064 1.00 54.47 73 PHE C CA 1
ATOM 14299 C C . PHE C 1 73 ? -17.375 1.738 -19.402 1.00 54.47 73 PHE C C 1
ATOM 14300 O O . PHE C 1 73 ? -16.716 2.309 -20.274 1.00 54.47 73 PHE C O 1
ATOM 14317 N N . THR C 1 74 ? -17.872 0.517 -19.551 1.00 55.87 74 THR C N 1
ATOM 14318 C CA . THR C 1 74 ? -17.686 -0.216 -20.795 1.00 55.87 74 THR C CA 1
ATOM 14319 C C . THR C 1 74 ? -18.843 -1.187 -20.973 1.00 55.87 74 THR C C 1
ATOM 14320 O O . THR C 1 74 ? -19.764 -1.248 -20.157 1.00 55.87 74 THR C O 1
ATOM 14331 N N . ARG C 1 75 ? -18.787 -1.942 -22.065 1.00 60.91 75 ARG C N 1
ATOM 14332 C CA . ARG C 1 75 ? -19.849 -2.866 -22.422 1.00 60.91 75 ARG C CA 1
ATOM 14333 C C . ARG C 1 75 ? -19.263 -4.020 -23.217 1.00 60.91 75 ARG C C 1
ATOM 14334 O O . ARG C 1 75 ? -18.273 -3.857 -23.934 1.00 60.91 75 ARG C O 1
ATOM 14355 N N . ASP C 1 76 ? -19.884 -5.188 -23.087 1.00 59.17 76 ASP C N 1
ATOM 14356 C CA . ASP C 1 76 ? -19.571 -6.288 -23.986 1.00 59.17 76 ASP C CA 1
ATOM 14357 C C . ASP C 1 76 ? -19.651 -5.797 -25.416 1.00 59.17 76 ASP C C 1
ATOM 14358 O O . ASP C 1 76 ? -20.714 -5.382 -25.882 1.00 59.17 76 ASP C O 1
ATOM 14367 N N . HIS C 1 77 ? -18.523 -5.837 -26.110 1.00 64.25 77 HIS C N 1
ATOM 14368 C CA . HIS C 1 77 ? -18.404 -5.198 -27.405 1.00 64.25 77 HIS C CA 1
ATOM 14369 C C . HIS C 1 77 ? -17.826 -6.168 -28.420 1.00 64.25 77 HIS C C 1
ATOM 14370 O O . HIS C 1 77 ? -17.125 -7.123 -28.081 1.00 64.25 77 HIS C O 1
ATOM 14384 N N . GLN C 1 78 ? -18.131 -5.889 -29.681 1.00 75.75 78 GLN C N 1
ATOM 14385 C CA . GLN C 1 78 ? -17.612 -6.649 -30.809 1.00 75.75 78 GLN C CA 1
ATOM 14386 C C . GLN C 1 78 ? -17.291 -5.638 -31.896 1.00 75.75 78 GLN C C 1
ATOM 14387 O O . GLN C 1 78 ? -18.183 -4.937 -32.381 1.00 75.75 78 GLN C O 1
ATOM 14401 N N . ILE C 1 79 ? -16.027 -5.543 -32.255 1.00 78.98 79 ILE C N 1
ATOM 14402 C CA . ILE C 1 79 ? -15.578 -4.551 -33.219 1.00 78.98 79 ILE C CA 1
ATOM 14403 C C . ILE C 1 79 ? -15.666 -5.150 -34.610 1.00 78.98 79 ILE C C 1
ATOM 14404 O O . ILE C 1 79 ? -15.235 -6.286 -34.838 1.00 78.98 79 ILE C O 1
ATOM 14420 N N . VAL C 1 80 ? -16.236 -4.390 -35.538 1.00 87.01 80 VAL C N 1
ATOM 14421 C CA . VAL C 1 80 ? -16.416 -4.864 -36.900 1.00 87.01 80 VAL C CA 1
ATOM 14422 C C . VAL C 1 80 ? -15.842 -3.869 -37.893 1.00 87.01 80 VAL C C 1
ATOM 14423 O O . VAL C 1 80 ? -15.544 -2.712 -37.558 1.00 87.01 80 VAL C O 1
ATOM 14436 N N . SER C 1 81 ? -15.729 -4.324 -39.133 1.00 103.05 81 SER C N 1
ATOM 14437 C CA . SER C 1 81 ? -15.091 -3.606 -40.216 1.00 103.05 81 SER C CA 1
ATOM 14438 C C . SER C 1 81 ? -16.091 -3.385 -41.337 1.00 103.05 81 SER C C 1
ATOM 14439 O O . SER C 1 81 ? -17.195 -3.935 -41.342 1.00 103.05 81 SER C O 1
ATOM 14447 N N . GLU C 1 82 ? -15.682 -2.564 -42.295 1.00 110.18 82 GLU C N 1
ATOM 14448 C CA . GLU C 1 82 ? -16.468 -2.340 -43.493 1.00 110.18 82 GLU C CA 1
ATOM 14449 C C . GLU C 1 82 ? -15.602 -1.574 -44.474 1.00 110.18 82 GLU C C 1
ATOM 14450 O O . GLU C 1 82 ? -14.678 -0.860 -44.076 1.00 110.18 82 GLU C O 1
ATOM 14462 N N . SER C 1 83 ? -15.912 -1.720 -45.756 1.00 118.64 83 SER C N 1
ATOM 14463 C CA . SER C 1 83 ? -15.097 -1.085 -46.775 1.00 118.64 83 SER C CA 1
ATOM 14464 C C . SER C 1 83 ? -15.903 -0.959 -48.052 1.00 118.64 83 SER C C 1
ATOM 14465 O O . SER C 1 83 ? -16.907 -1.647 -48.252 1.00 118.64 83 SER C O 1
ATOM 14473 N N . VAL C 1 84 ? -15.447 -0.056 -48.912 1.00 128.66 84 VAL C N 1
ATOM 14474 C CA . VAL C 1 84 ? -16.052 0.142 -50.219 1.00 128.66 84 VAL C CA 1
ATOM 14475 C C . VAL C 1 84 ? -15.027 0.838 -51.101 1.00 128.66 84 VAL C C 1
ATOM 14476 O O . VAL C 1 84 ? -14.389 1.810 -50.682 1.00 128.66 84 VAL C O 1
ATOM 14489 N N . HIS C 1 85 ? -14.857 0.349 -52.324 1.00 134.93 85 HIS C N 1
ATOM 14490 C CA . HIS C 1 85 ? -13.874 0.905 -53.237 1.00 134.93 85 HIS C CA 1
ATOM 14491 C C . HIS C 1 85 ? -14.539 1.251 -54.558 1.00 134.93 85 HIS C C 1
ATOM 14492 O O . HIS C 1 85 ? -15.512 0.616 -54.974 1.00 134.93 85 HIS C O 1
ATOM 14506 N N . ARG C 1 86 ? -13.998 2.274 -55.208 1.00 139.49 86 ARG C N 1
ATOM 14507 C CA . ARG C 1 86 ? -14.550 2.832 -56.429 1.00 139.49 86 ARG C CA 1
ATOM 14508 C C . ARG C 1 86 ? -13.470 2.856 -57.501 1.00 139.49 86 ARG C C 1
ATOM 14509 O O . ARG C 1 86 ? -12.290 2.616 -57.235 1.00 139.49 86 ARG C O 1
ATOM 14530 N N . CYS C 1 87 ? -13.887 3.154 -58.724 1.00 145.56 87 CYS C N 1
ATOM 14531 C CA . CYS C 1 87 ? -12.948 3.388 -59.807 1.00 145.56 87 CYS C CA 1
ATOM 14532 C C . CYS C 1 87 ? -12.499 4.848 -59.752 1.00 145.56 87 CYS C C 1
ATOM 14533 O O . CYS C 1 87 ? -12.802 5.583 -58.808 1.00 145.56 87 CYS C O 1
ATOM 14540 N N . HIS C 1 88 ? -11.765 5.277 -60.771 1.00 143.85 88 HIS C N 1
ATOM 14541 C CA . HIS C 1 88 ? -11.274 6.643 -60.865 1.00 143.85 88 HIS C CA 1
ATOM 14542 C C . HIS C 1 88 ? -12.391 7.593 -61.286 1.00 143.85 88 HIS C C 1
ATOM 14543 O O . HIS C 1 88 ? -13.401 7.192 -61.869 1.00 143.85 88 HIS C O 1
ATOM 14557 N N . ARG C 1 89 ? -12.184 8.876 -60.990 1.00 145.21 89 ARG C N 1
ATOM 14558 C CA . ARG C 1 89 ? -13.098 9.938 -61.403 1.00 145.21 89 ARG C CA 1
ATOM 14559 C C . ARG C 1 89 ? -14.545 9.568 -61.084 1.00 145.21 89 ARG C C 1
ATOM 14560 O O . ARG C 1 89 ? -15.440 9.653 -61.928 1.00 145.21 89 ARG C O 1
ATOM 14581 N N . ALA C 1 90 ? -14.770 9.151 -59.841 1.00 139.64 90 ALA C N 1
ATOM 14582 C CA . ALA C 1 90 ? -16.095 8.739 -59.404 1.00 139.64 90 ALA C CA 1
ATOM 14583 C C . ALA C 1 90 ? -16.193 8.928 -57.898 1.00 139.64 90 ALA C C 1
ATOM 14584 O O . ALA C 1 90 ? -15.213 8.724 -57.178 1.00 139.64 90 ALA C O 1
ATOM 14591 N N . GLY C 1 91 ? -17.377 9.318 -57.435 1.00 134.22 91 GLY C N 1
ATOM 14592 C CA . GLY C 1 91 ? -17.594 9.559 -56.022 1.00 134.22 91 GLY C CA 1
ATOM 14593 C C . GLY C 1 91 ? -16.674 10.626 -55.472 1.00 134.22 91 GLY C C 1
ATOM 14594 O O . GLY C 1 91 ? -16.757 11.795 -55.863 1.00 134.22 91 GLY C O 1
ATOM 14598 N N . SER C 1 92 ? -15.785 10.230 -54.560 1.00 135.39 92 SER C N 1
ATOM 14599 C CA . SER C 1 92 ? -14.796 11.130 -53.980 1.00 135.39 92 SER C CA 1
ATOM 14600 C C . SER C 1 92 ? -13.375 10.706 -54.334 1.00 135.39 92 SER C C 1
ATOM 14601 O O . SER C 1 92 ? -12.423 11.105 -53.655 1.00 135.39 92 SER C O 1
ATOM 14609 N N . CYS C 1 93 ? -13.214 9.910 -55.394 1.00 138.62 93 CYS C N 1
ATOM 14610 C CA . CYS C 1 93 ? -11.905 9.386 -55.783 1.00 138.62 93 CYS C CA 1
ATOM 14611 C C . CYS C 1 93 ? -11.327 10.280 -56.874 1.00 138.62 93 CYS C C 1
ATOM 14612 O O . CYS C 1 93 ? -11.343 9.967 -58.065 1.00 138.62 93 CYS C O 1
ATOM 14619 N N . HIS C 1 94 ? -10.809 11.422 -56.444 1.00 140.59 94 HIS C N 1
ATOM 14620 C CA . HIS C 1 94 ? -10.149 12.365 -57.336 1.00 140.59 94 HIS C CA 1
ATOM 14621 C C . HIS C 1 94 ? -9.094 13.111 -56.524 1.00 140.59 94 HIS C C 1
ATOM 14622 O O . HIS C 1 94 ? -8.763 12.711 -55.402 1.00 140.59 94 HIS C O 1
ATOM 14636 N N . SER C 1 95 ? -8.593 14.216 -57.082 1.00 143.98 95 SER C N 1
ATOM 14637 C CA . SER C 1 95 ? -7.270 14.732 -56.743 1.00 143.98 95 SER C CA 1
ATOM 14638 C C . SER C 1 95 ? -6.929 14.549 -55.268 1.00 143.98 95 SER C C 1
ATOM 14639 O O . SER C 1 95 ? -6.027 13.780 -54.921 1.00 143.98 95 SER C O 1
ATOM 14647 N N . ASP C 1 96 ? -7.644 15.249 -54.380 1.00 137.03 96 ASP C N 1
ATOM 14648 C CA . ASP C 1 96 ? -7.353 15.152 -52.954 1.00 137.03 96 ASP C CA 1
ATOM 14649 C C . ASP C 1 96 ? -8.616 15.071 -52.102 1.00 137.03 96 ASP C C 1
ATOM 14650 O O . ASP C 1 96 ? -8.577 15.432 -50.920 1.00 137.03 96 ASP C O 1
ATOM 14659 N N . GLU C 1 97 ? -9.732 14.601 -52.662 1.00 136.90 97 GLU C N 1
ATOM 14660 C CA . GLU C 1 97 ? -10.980 14.573 -51.908 1.00 136.90 97 GLU C CA 1
ATOM 14661 C C . GLU C 1 97 ? -11.033 13.376 -50.967 1.00 136.90 97 GLU C C 1
ATOM 14662 O O . GLU C 1 97 ? -11.503 13.499 -49.831 1.00 136.90 97 GLU C O 1
ATOM 14674 N N . CYS C 1 98 ? -10.558 12.215 -51.421 1.00 133.96 98 CYS C N 1
ATOM 14675 C CA . CYS C 1 98 ? -10.400 11.073 -50.528 1.00 133.96 98 CYS C CA 1
ATOM 14676 C C . CYS C 1 98 ? -9.209 11.260 -49.603 1.00 133.96 98 CYS C C 1
ATOM 14677 O O . CYS C 1 98 ? -9.154 10.645 -48.533 1.00 133.96 98 CYS C O 1
ATOM 14684 N N . HIS C 1 99 ? -8.259 12.109 -49.996 1.00 131.73 99 HIS C N 1
ATOM 14685 C CA . HIS C 1 99 ? -7.059 12.332 -49.205 1.00 131.73 99 HIS C CA 1
ATOM 14686 C C . HIS C 1 99 ? -7.294 13.299 -48.055 1.00 131.73 99 HIS C C 1
ATOM 14687 O O . HIS C 1 99 ? -6.516 13.301 -47.096 1.00 131.73 99 HIS C O 1
ATOM 14701 N N . HIS C 1 100 ? -8.345 14.117 -48.129 1.00 133.93 100 HIS C N 1
ATOM 14702 C CA . HIS C 1 100 ? -8.716 15.028 -47.056 1.00 133.93 100 HIS C CA 1
ATOM 14703 C C . HIS C 1 100 ? -9.872 14.493 -46.222 1.00 133.93 100 HIS C C 1
ATOM 14704 O O . HIS C 1 100 ? -10.528 15.261 -45.511 1.00 133.93 100 HIS C O 1
ATOM 14718 N N . VAL C 1 101 ? -10.133 13.187 -46.295 1.00 126.26 101 VAL C N 1
ATOM 14719 C CA . VAL C 1 101 ? -11.193 12.597 -45.492 1.00 126.26 101 VAL C CA 1
ATOM 14720 C C . VAL C 1 101 ? -10.890 12.798 -44.016 1.00 126.26 101 VAL C C 1
ATOM 14721 O O . VAL C 1 101 ? -9.743 12.658 -43.569 1.00 126.26 101 VAL C O 1
ATOM 14734 N N . LYS C 1 102 ? -11.923 13.125 -43.247 1.00 119.80 102 LYS C N 1
ATOM 14735 C CA . LYS C 1 102 ? -11.760 13.293 -41.814 1.00 119.80 102 LYS C CA 1
ATOM 14736 C C . LYS C 1 102 ? -11.841 11.941 -41.114 1.00 119.80 102 LYS C C 1
ATOM 14737 O O . LYS C 1 102 ? -12.350 10.957 -41.657 1.00 119.80 102 LYS C O 1
ATOM 14756 N N . ASP C 1 103 ? -11.328 11.905 -39.885 1.00 111.90 103 ASP C N 1
ATOM 14757 C CA . ASP C 1 103 ? -11.301 10.657 -39.133 1.00 111.90 103 ASP C CA 1
ATOM 14758 C C . ASP C 1 103 ? -12.712 10.186 -38.801 1.00 111.90 103 ASP C C 1
ATOM 14759 O O . ASP C 1 103 ? -13.052 9.016 -39.010 1.00 111.90 103 ASP C O 1
ATOM 14768 N N . THR C 1 104 ? -13.550 11.087 -38.285 1.00 117.74 104 THR C N 1
ATOM 14769 C CA . THR C 1 104 ? -14.919 10.766 -37.904 1.00 117.74 104 THR C CA 1
ATOM 14770 C C . THR C 1 104 ? -15.926 11.167 -38.978 1.00 117.74 104 THR C C 1
ATOM 14771 O O . THR C 1 104 ? -17.057 11.546 -38.658 1.00 117.74 104 THR C O 1
ATOM 14782 N N . ASP C 1 105 ? -15.536 11.091 -40.248 1.00 120.81 105 ASP C N 1
ATOM 14783 C CA . ASP C 1 105 ? -16.412 11.478 -41.349 1.00 120.81 105 ASP C CA 1
ATOM 14784 C C . ASP C 1 105 ? -17.367 10.333 -41.658 1.00 120.81 105 ASP C C 1
ATOM 14785 O O . ASP C 1 105 ? -16.955 9.296 -42.188 1.00 120.81 105 ASP C O 1
ATOM 14794 N N . ALA C 1 106 ? -18.642 10.518 -41.332 1.00 116.72 106 ALA C N 1
ATOM 14795 C CA . ALA C 1 106 ? -19.678 9.552 -41.681 1.00 116.72 106 ALA C CA 1
ATOM 14796 C C . ALA C 1 106 ? -20.001 9.729 -43.159 1.00 116.72 106 ALA C C 1
ATOM 14797 O O . ALA C 1 106 ? -20.751 10.629 -43.542 1.00 116.72 106 ALA C O 1
ATOM 14804 N N . LEU C 1 107 ? -19.433 8.868 -43.992 1.00 126.24 107 LEU C N 1
ATOM 14805 C CA . LEU C 1 107 ? -19.535 9.048 -45.432 1.00 126.24 107 LEU C CA 1
ATOM 14806 C C . LEU C 1 107 ? -20.902 8.593 -45.937 1.00 126.24 107 LEU C C 1
ATOM 14807 O O . LEU C 1 107 ? -21.444 7.598 -45.449 1.00 126.24 107 LEU C O 1
ATOM 14823 N N . PRO C 1 108 ? -21.488 9.304 -46.920 1.00 135.88 108 PRO C N 1
ATOM 14824 C CA . PRO C 1 108 ? -22.681 8.815 -47.619 1.00 135.88 108 PRO C CA 1
ATOM 14825 C C . PRO C 1 108 ? -22.343 7.861 -48.763 1.00 135.88 108 PRO C C 1
ATOM 14826 O O . PRO C 1 108 ? -22.892 7.957 -49.861 1.00 135.88 108 PRO C O 1
ATOM 14837 N N . GLU C 1 109 ? -21.428 6.928 -48.499 1.00 134.85 109 GLU C N 1
ATOM 14838 C CA . GLU C 1 109 ? -20.959 5.968 -49.498 1.00 134.85 109 GLU C CA 1
ATOM 14839 C C . GLU C 1 109 ? -21.082 4.576 -48.891 1.00 134.85 109 GLU C C 1
ATOM 14840 O O . GLU C 1 109 ? -20.118 4.038 -48.339 1.00 134.85 109 GLU C O 1
ATOM 14852 N N . PHE C 1 110 ? -22.275 4.000 -48.993 1.00 133.63 110 PHE C N 1
ATOM 14853 C CA . PHE C 1 110 ? -22.565 2.632 -48.578 1.00 133.63 110 PHE C CA 1
ATOM 14854 C C . PHE C 1 110 ? -22.250 2.375 -47.109 1.00 133.63 110 PHE C C 1
ATOM 14855 O O . PHE C 1 110 ? -22.196 1.214 -46.687 1.00 133.63 110 PHE C O 1
ATOM 14872 N N . SER C 1 111 ? -22.039 3.422 -46.316 1.00 121.33 111 SER C N 1
ATOM 14873 C CA . SER C 1 111 ? -21.929 3.253 -44.874 1.00 121.33 111 SER C CA 1
ATOM 14874 C C . SER C 1 111 ? -23.309 2.944 -44.308 1.00 121.33 111 SER C C 1
ATOM 14875 O O . SER C 1 111 ? -24.223 3.771 -44.393 1.00 121.33 111 SER C O 1
ATOM 14883 N N . SER C 1 112 ? -23.459 1.755 -43.734 1.00 110.75 112 SER C N 1
ATOM 14884 C CA . SER C 1 112 ? -24.774 1.256 -43.369 1.00 110.75 112 SER C CA 1
ATOM 14885 C C . SER C 1 112 ? -25.369 2.085 -42.231 1.00 110.75 112 SER C C 1
ATOM 14886 O O . SER C 1 112 ? -24.756 3.021 -41.708 1.00 110.75 112 SER C O 1
ATOM 14894 N N . GLU C 1 113 ? -26.595 1.721 -41.850 1.00 103.86 113 GLU C N 1
ATOM 14895 C CA . GLU C 1 113 ? -27.297 2.412 -40.775 1.00 103.86 113 GLU C CA 1
ATOM 14896 C C . GLU C 1 113 ? -26.448 2.554 -39.521 1.00 103.86 113 GLU C C 1
ATOM 14897 O O . GLU C 1 113 ? -26.667 3.483 -38.735 1.00 103.86 113 GLU C O 1
ATOM 14909 N N . ALA C 1 114 ? -25.483 1.664 -39.316 1.00 98.63 114 ALA C N 1
ATOM 14910 C CA . ALA C 1 114 ? -24.624 1.706 -38.143 1.00 98.63 114 ALA C CA 1
ATOM 14911 C C . ALA C 1 114 ? -23.537 2.767 -38.244 1.00 98.63 114 ALA C C 1
ATOM 14912 O O . ALA C 1 114 ? -22.613 2.768 -37.424 1.00 98.63 114 ALA C O 1
ATOM 14919 N N . ASN C 1 115 ? -23.626 3.663 -39.228 1.00 107.32 115 ASN C N 1
ATOM 14920 C CA . ASN C 1 115 ? -22.608 4.694 -39.388 1.00 107.32 115 ASN C CA 1
ATOM 14921 C C . ASN C 1 115 ? -22.449 5.528 -38.126 1.00 107.32 115 ASN C C 1
ATOM 14922 O O . ASN C 1 115 ? -21.336 5.950 -37.796 1.00 107.32 115 ASN C O 1
ATOM 14933 N N . SER C 1 116 ? -23.542 5.771 -37.405 1.00 92.67 116 SER C N 1
ATOM 14934 C CA . SER C 1 116 ? -23.468 6.629 -36.231 1.00 92.67 116 SER C CA 1
ATOM 14935 C C . SER C 1 116 ? -22.587 6.026 -35.149 1.00 92.67 116 SER C C 1
ATOM 14936 O O . SER C 1 116 ? -21.966 6.762 -34.375 1.00 92.67 116 SER C O 1
ATOM 14944 N N . ARG C 1 117 ? -22.519 4.703 -35.077 1.00 84.71 117 ARG C N 1
ATOM 14945 C CA . ARG C 1 117 ? -21.775 4.069 -34.003 1.00 84.71 117 ARG C CA 1
ATOM 14946 C C . ARG C 1 117 ? -20.299 4.449 -34.097 1.00 84.71 117 ARG C C 1
ATOM 14947 O O . ARG C 1 117 ? -19.766 4.602 -35.199 1.00 84.71 117 ARG C O 1
ATOM 14968 N N . PRO C 1 118 ? -19.615 4.612 -32.964 1.00 82.52 118 PRO C N 1
ATOM 14969 C CA . PRO C 1 118 ? -18.255 5.158 -32.996 1.00 82.52 118 PRO C CA 1
ATOM 14970 C C . PRO C 1 118 ? -17.320 4.319 -33.849 1.00 82.52 118 PRO C C 1
ATOM 14971 O O . PRO C 1 118 ? -17.577 3.150 -34.142 1.00 82.52 118 PRO C O 1
ATOM 14982 N N . GLY C 1 119 ? -16.213 4.937 -34.242 1.00 88.85 119 GLY C N 1
ATOM 14983 C CA . GLY C 1 119 ? -15.237 4.231 -35.055 1.00 88.85 119 GLY C CA 1
ATOM 14984 C C . GLY C 1 119 ? -14.252 5.176 -35.707 1.00 88.85 119 GLY C C 1
ATOM 14985 O O . GLY C 1 119 ? -13.941 6.244 -35.171 1.00 88.85 119 GLY C O 1
ATOM 14989 N N . TYR C 1 120 ? -13.761 4.759 -36.871 1.00 87.89 120 TYR C N 1
ATOM 14990 C CA . TYR C 1 120 ? -12.741 5.515 -37.581 1.00 87.89 120 TYR C CA 1
ATOM 14991 C C . TYR C 1 120 ? -12.844 5.250 -39.074 1.00 87.89 120 TYR C C 1
ATOM 14992 O O . TYR C 1 120 ? -13.246 4.165 -39.505 1.00 87.89 120 TYR C O 1
ATOM 15010 N N . THR C 1 121 ? -12.456 6.254 -39.855 1.00 107.19 121 THR C N 1
ATOM 15011 C CA . THR C 1 121 ? -12.458 6.187 -41.307 1.00 107.19 121 THR C CA 1
ATOM 15012 C C . THR C 1 121 ? -11.032 6.262 -41.831 1.00 107.19 121 THR C C 1
ATOM 15013 O O . THR C 1 121 ? -10.111 6.693 -41.132 1.00 107.19 121 THR C O 1
ATOM 15024 N N . SER C 1 122 ? -10.861 5.836 -43.078 1.00 112.62 122 SER C N 1
ATOM 15025 C CA . SER C 1 122 ? -9.542 5.840 -43.691 1.00 112.62 122 SER C CA 1
ATOM 15026 C C . SER C 1 122 ? -9.679 5.764 -45.203 1.00 112.62 122 SER C C 1
ATOM 15027 O O . SER C 1 122 ? -10.629 5.176 -45.729 1.00 112.62 122 SER C O 1
ATOM 15035 N N . CYS C 1 123 ? -8.705 6.359 -45.889 1.00 121.94 123 CYS C N 1
ATOM 15036 C CA . CYS C 1 123 ? -8.641 6.385 -47.346 1.00 121.94 123 CYS C CA 1
ATOM 15037 C C . CYS C 1 123 ? -7.335 5.736 -47.777 1.00 121.94 123 CYS C C 1
ATOM 15038 O O . CYS C 1 123 ? -6.255 6.273 -47.511 1.00 121.94 123 CYS C O 1
ATOM 15045 N N . SER C 1 124 ? -7.429 4.589 -48.437 1.00 127.35 124 SER C N 1
ATOM 15046 C CA . SER C 1 124 ? -6.273 3.939 -49.033 1.00 127.35 124 SER C CA 1
ATOM 15047 C C . SER C 1 124 ? -6.307 4.125 -50.544 1.00 127.35 124 SER C C 1
ATOM 15048 O O . SER C 1 124 ? -7.313 4.540 -51.121 1.00 127.35 124 SER C O 1
ATOM 15056 N N . SER C 1 125 ? -5.190 3.800 -51.188 1.00 132.00 125 SER C N 1
ATOM 15057 C CA . SER C 1 125 ? -5.060 3.952 -52.637 1.00 132.00 125 SER C CA 1
ATOM 15058 C C . SER C 1 125 ? -4.302 2.744 -53.174 1.00 132.00 125 SER C C 1
ATOM 15059 O O . SER C 1 125 ? -3.074 2.676 -53.070 1.00 132.00 125 SER C O 1
ATOM 15067 N N . SER C 1 126 ? -5.036 1.799 -53.749 1.00 135.25 126 SER C N 1
ATOM 15068 C CA . SER C 1 126 ? -4.431 0.622 -54.350 1.00 135.25 126 SER C CA 1
ATOM 15069 C C . SER C 1 126 ? -4.207 0.843 -55.842 1.00 135.25 126 SER C C 1
ATOM 15070 O O . SER C 1 126 ? -4.624 1.853 -56.417 1.00 135.25 126 SER C O 1
ATOM 15078 N N . CYS C 1 127 ? -3.534 -0.121 -56.474 1.00 139.94 127 CYS C N 1
ATOM 15079 C CA . CYS C 1 127 ? -3.297 -0.032 -57.907 1.00 139.94 127 CYS C CA 1
ATOM 15080 C C . CYS C 1 127 ? -4.598 0.251 -58.638 1.00 139.94 127 CYS C C 1
ATOM 15081 O O . CYS C 1 127 ? -5.678 -0.191 -58.234 1.00 139.94 127 CYS C O 1
ATOM 15088 N N . GLY C 1 128 ? -4.480 0.992 -59.730 1.00 140.38 128 GLY C N 1
ATOM 15089 C CA . GLY C 1 128 ? -5.574 1.133 -60.662 1.00 140.38 128 GLY C CA 1
ATOM 15090 C C . GLY C 1 128 ? -5.107 0.836 -62.067 1.00 140.38 128 GLY C C 1
ATOM 15091 O O . GLY C 1 128 ? -4.212 1.510 -62.584 1.00 140.38 128 GLY C O 1
ATOM 15095 N N . CYS C 1 129 ? -5.688 -0.182 -62.688 1.00 139.87 129 CYS C N 1
ATOM 15096 C CA . CYS C 1 129 ? -5.323 -0.553 -64.046 1.00 139.87 129 CYS C CA 1
ATOM 15097 C C . CYS C 1 129 ? -6.352 -1.554 -64.550 1.00 139.87 129 CYS C C 1
ATOM 15098 O O . CYS C 1 129 ? -7.236 -1.995 -63.811 1.00 139.87 129 CYS C O 1
ATOM 15105 N N . ILE C 1 130 ? -6.219 -1.919 -65.828 1.00 140.10 130 ILE C N 1
ATOM 15106 C CA . ILE C 1 130 ? -7.227 -2.749 -66.482 1.00 140.10 130 ILE C CA 1
ATOM 15107 C C . ILE C 1 130 ? -7.163 -4.197 -66.029 1.00 140.10 130 ILE C C 1
ATOM 15108 O O . ILE C 1 130 ? -7.980 -5.012 -66.475 1.00 140.10 130 ILE C O 1
ATOM 15124 N N . THR C 1 131 ? -6.231 -4.541 -65.138 1.00 140.44 131 THR C N 1
ATOM 15125 C CA . THR C 1 131 ? -6.187 -5.867 -64.535 1.00 140.44 131 THR C CA 1
ATOM 15126 C C . THR C 1 131 ? -6.097 -5.789 -63.014 1.00 140.44 131 THR C C 1
ATOM 15127 O O . THR C 1 131 ? -5.941 -6.828 -62.361 1.00 140.44 131 THR C O 1
ATOM 15138 N N . CYS C 1 132 ? -6.203 -4.592 -62.432 1.00 142.88 132 CYS C N 1
ATOM 15139 C CA . CYS C 1 132 ? -6.164 -4.443 -60.981 1.00 142.88 132 CYS C CA 1
ATOM 15140 C C . CYS C 1 132 ? -7.556 -4.471 -60.357 1.00 142.88 132 CYS C C 1
ATOM 15141 O O . CYS C 1 132 ? -7.757 -5.138 -59.337 1.00 142.88 132 CYS C O 1
ATOM 15148 N N . ASP C 1 133 ? -8.526 -3.762 -60.940 1.00 141.51 133 ASP C N 1
ATOM 15149 C CA . ASP C 1 133 ? -9.901 -3.824 -60.453 1.00 141.51 133 ASP C CA 1
ATOM 15150 C C . ASP C 1 133 ? -10.887 -4.057 -61.593 1.00 141.51 133 ASP C C 1
ATOM 15151 O O . ASP C 1 133 ? -11.961 -4.631 -61.383 1.00 141.51 133 ASP C O 1
ATOM 15160 N N . GLY C 1 134 ? -10.534 -3.624 -62.794 1.00 142.86 134 GLY C N 1
ATOM 15161 C CA . GLY C 1 134 ? -11.375 -3.777 -63.957 1.00 142.86 134 GLY C CA 1
ATOM 15162 C C . GLY C 1 134 ? -11.913 -2.487 -64.561 1.00 142.86 134 GLY C C 1
ATOM 15163 O O . GLY C 1 134 ? -12.767 -2.558 -65.453 1.00 142.86 134 GLY C O 1
ATOM 15167 N N . CYS C 1 135 ? -11.441 -1.325 -64.116 1.00 143.90 135 CYS C N 1
ATOM 15168 C CA . CYS C 1 135 ? -11.816 -0.065 -64.744 1.00 143.90 135 CYS C CA 1
ATOM 15169 C C . CYS C 1 135 ? -11.115 0.014 -66.101 1.00 143.90 135 CYS C C 1
ATOM 15170 O O . CYS C 1 135 ? -10.422 -0.919 -66.518 1.00 143.90 135 CYS C O 1
ATOM 15177 N N . PHE C 1 136 ? -11.279 1.130 -66.815 1.00 139.94 136 PHE C N 1
ATOM 15178 C CA . PHE C 1 136 ? -10.718 1.266 -68.153 1.00 139.94 136 PHE C CA 1
ATOM 15179 C C . PHE C 1 136 ? -9.436 2.086 -68.201 1.00 139.94 136 PHE C C 1
ATOM 15180 O O . PHE C 1 136 ? -8.632 1.888 -69.118 1.00 139.94 136 PHE C O 1
ATOM 15197 N N . PHE C 1 137 ? -9.224 2.989 -67.251 1.00 141.17 137 PHE C N 1
ATOM 15198 C CA . PHE C 1 137 ? -7.998 3.765 -67.160 1.00 141.17 137 PHE C CA 1
ATOM 15199 C C . PHE C 1 137 ? -7.147 3.249 -66.007 1.00 141.17 137 PHE C C 1
ATOM 15200 O O . PHE C 1 137 ? -7.647 2.633 -65.062 1.00 141.17 137 PHE C O 1
ATOM 15217 N N . CYS C 1 138 ? -5.845 3.507 -66.100 1.00 142.68 138 CYS C N 1
ATOM 15218 C CA . CYS C 1 138 ? -4.880 2.996 -65.129 1.00 142.68 138 CYS C CA 1
ATOM 15219 C C . CYS C 1 138 ? -4.590 4.069 -64.080 1.00 142.68 138 CYS C C 1
ATOM 15220 O O . CYS C 1 138 ? -3.473 4.569 -63.936 1.00 142.68 138 CYS C O 1
ATOM 15227 N N . GLU C 1 139 ? -5.639 4.406 -63.327 1.00 145.10 139 GLU C N 1
ATOM 15228 C CA . GLU C 1 139 ? -5.576 5.411 -62.280 1.00 145.10 139 GLU C CA 1
ATOM 15229 C C . GLU C 1 139 ? -5.895 4.784 -60.928 1.00 145.10 139 GLU C C 1
ATOM 15230 O O . GLU C 1 139 ? -6.866 4.028 -60.817 1.00 145.10 139 GLU C O 1
ATOM 15242 N N . PRO C 1 140 ? -5.128 5.099 -59.881 1.00 144.64 140 PRO C N 1
ATOM 15243 C CA . PRO C 1 140 ? -5.272 4.374 -58.612 1.00 144.64 140 PRO C CA 1
ATOM 15244 C C . PRO C 1 140 ? -6.720 4.268 -58.161 1.00 144.64 140 PRO C C 1
ATOM 15245 O O . PRO C 1 140 ? -7.556 5.120 -58.468 1.00 144.64 140 PRO C O 1
ATOM 15256 N N . SER C 1 141 ? -7.002 3.203 -57.421 1.00 139.88 141 SER C N 1
ATOM 15257 C CA . SER C 1 141 ? -8.326 2.945 -56.877 1.00 139.88 141 SER C CA 1
ATOM 15258 C C . SER C 1 141 ? -8.364 3.410 -55.429 1.00 139.88 141 SER C C 1
ATOM 15259 O O . SER C 1 141 ? -7.621 2.892 -54.587 1.00 139.88 141 SER C O 1
ATOM 15267 N N . CYS C 1 142 ? -9.216 4.392 -55.148 1.00 139.53 142 CYS C N 1
ATOM 15268 C CA . CYS C 1 142 ? -9.420 4.845 -53.783 1.00 139.53 142 CYS C CA 1
ATOM 15269 C C . CYS C 1 142 ? -10.286 3.846 -53.035 1.00 139.53 142 CYS C C 1
ATOM 15270 O O . CYS C 1 142 ? -11.238 3.289 -53.588 1.00 139.53 142 CYS C O 1
ATOM 15277 N N . LEU C 1 143 ? -9.949 3.625 -51.772 1.00 128.03 143 LEU C N 1
ATOM 15278 C CA . LEU C 1 143 ? -10.588 2.619 -50.938 1.00 128.03 143 LEU C CA 1
ATOM 15279 C C . LEU C 1 143 ? -11.022 3.288 -49.645 1.00 128.03 143 LEU C C 1
ATOM 15280 O O . LEU C 1 143 ? -10.177 3.657 -48.821 1.00 128.03 143 LEU C O 1
ATOM 15296 N N . PHE C 1 144 ? -12.330 3.470 -49.482 1.00 127.23 144 PHE C N 1
ATOM 15297 C CA . PHE C 1 144 ? -12.876 3.985 -48.239 1.00 127.23 144 PHE C CA 1
ATOM 15298 C C . PHE C 1 144 ? -13.038 2.824 -47.271 1.00 127.23 144 PHE C C 1
ATOM 15299 O O . PHE C 1 144 ? -13.587 1.777 -47.631 1.00 127.23 144 PHE C O 1
ATOM 15316 N N . HIS C 1 145 ? -12.550 2.998 -46.048 1.00 110.38 145 HIS C N 1
ATOM 15317 C CA . HIS C 1 145 ? -12.576 1.933 -45.060 1.00 110.38 145 HIS C CA 1
ATOM 15318 C C . HIS C 1 145 ? -13.065 2.494 -43.736 1.00 110.38 145 HIS C C 1
ATOM 15319 O O . HIS C 1 145 ? -12.676 3.595 -43.341 1.00 110.38 145 HIS C O 1
ATOM 15333 N N . ARG C 1 146 ? -13.920 1.733 -43.056 1.00 100.40 146 ARG C N 1
ATOM 15334 C CA . ARG C 1 146 ? -14.589 2.197 -41.851 1.00 100.40 146 ARG C CA 1
ATOM 15335 C C . ARG C 1 146 ? -14.605 1.081 -40.824 1.00 100.40 146 ARG C C 1
ATOM 15336 O O . ARG C 1 146 ? -15.144 0.001 -41.082 1.00 100.40 146 ARG C O 1
ATOM 15357 N N . LEU C 1 147 ? -14.024 1.347 -39.663 1.00 95.94 147 LEU C N 1
ATOM 15358 C CA . LEU C 1 147 ? -14.123 0.463 -38.516 1.00 95.94 147 LEU C CA 1
ATOM 15359 C C . LEU C 1 147 ? -15.116 1.047 -37.529 1.00 95.94 147 LEU C C 1
ATOM 15360 O O . LEU C 1 147 ? -15.195 2.266 -37.367 1.00 95.94 147 LEU C O 1
ATOM 15376 N N . TYR C 1 148 ? -15.865 0.175 -36.861 1.00 88.94 148 TYR C N 1
ATOM 15377 C CA . TYR C 1 148 ? -16.706 0.621 -35.764 1.00 88.94 148 TYR C CA 1
ATOM 15378 C C . TYR C 1 148 ? -16.919 -0.539 -34.808 1.00 88.94 148 TYR C C 1
ATOM 15379 O O . TYR C 1 148 ? -16.306 -1.598 -34.940 1.00 88.94 148 TYR C O 1
ATOM 15397 N N . ALA C 1 149 ? -17.796 -0.327 -33.832 1.00 78.44 149 ALA C N 1
ATOM 15398 C CA . ALA C 1 149 ? -17.977 -1.272 -32.744 1.00 78.44 149 ALA C CA 1
ATOM 15399 C C . ALA C 1 149 ? -19.451 -1.395 -32.411 1.00 78.44 149 ALA C C 1
ATOM 15400 O O . ALA C 1 149 ? -20.128 -0.385 -32.208 1.00 78.44 149 ALA C O 1
ATOM 15407 N N . ILE C 1 150 ? -19.938 -2.629 -32.349 1.00 76.65 150 ILE C N 1
ATOM 15408 C CA . ILE C 1 150 ? -21.309 -2.888 -31.935 1.00 76.65 150 ILE C CA 1
ATOM 15409 C C . ILE C 1 150 ? -21.276 -3.394 -30.503 1.00 76.65 150 ILE C C 1
ATOM 15410 O O . ILE C 1 150 ? -20.248 -3.915 -30.045 1.00 76.65 150 ILE C O 1
ATOM 15426 N N . PRO C 1 151 ? -22.363 -3.259 -29.766 1.00 72.07 151 PRO C N 1
ATOM 15427 C CA . PRO C 1 151 ? -22.501 -3.976 -28.502 1.00 72.07 151 PRO C CA 1
ATOM 15428 C C . PRO C 1 151 ? -23.030 -5.380 -28.751 1.00 72.07 151 PRO C C 1
ATOM 15429 O O . PRO C 1 151 ? -23.461 -5.728 -29.850 1.00 72.07 151 PRO C O 1
ATOM 15440 N N . THR C 1 152 ? -22.983 -6.190 -27.700 1.00 65.44 152 THR C N 1
ATOM 15441 C CA . THR C 1 152 ? -23.490 -7.552 -27.757 1.00 65.44 152 THR C CA 1
ATOM 15442 C C . THR C 1 152 ? -24.629 -7.787 -26.782 1.00 65.44 152 THR C C 1
ATOM 15443 O O . THR C 1 152 ? -25.683 -8.298 -27.179 1.00 65.44 152 THR C O 1
ATOM 15454 N N . THR C 1 153 ? -24.451 -7.427 -25.514 1.00 61.82 153 THR C N 1
ATOM 15455 C CA . THR C 1 153 ? -25.457 -7.676 -24.503 1.00 61.82 153 THR C CA 1
ATOM 15456 C C . THR C 1 153 ? -25.933 -6.371 -23.879 1.00 61.82 153 THR C C 1
ATOM 15457 O O . THR C 1 153 ? -25.124 -5.471 -23.635 1.00 61.82 153 THR C O 1
ATOM 15468 N N . PRO C 1 154 ? -27.227 -6.242 -23.599 1.00 59.53 154 PRO C N 1
ATOM 15469 C CA . PRO C 1 154 ? -27.765 -4.990 -23.043 1.00 59.53 154 PRO C CA 1
ATOM 15470 C C . PRO C 1 154 ? -27.440 -4.822 -21.563 1.00 59.53 154 PRO C C 1
ATOM 15471 O O . PRO C 1 154 ? -28.323 -4.759 -20.704 1.00 59.53 154 PRO C O 1
ATOM 15482 N N . THR C 1 155 ? -26.150 -4.755 -21.256 1.00 57.88 155 THR C N 1
ATOM 15483 C CA . THR C 1 155 ? -25.692 -4.519 -19.898 1.00 57.88 155 THR C CA 1
ATOM 15484 C C . THR C 1 155 ? -24.550 -3.519 -19.929 1.00 57.88 155 THR C C 1
ATOM 15485 O O . THR C 1 155 ? -24.066 -3.123 -20.992 1.00 57.88 155 THR C O 1
ATOM 15496 N N . ILE C 1 156 ? -24.122 -3.114 -18.741 1.00 56.88 156 ILE C N 1
ATOM 15497 C CA . ILE C 1 156 ? -23.056 -2.139 -18.585 1.00 56.88 156 ILE C CA 1
ATOM 15498 C C . ILE C 1 156 ? -22.080 -2.644 -17.540 1.00 56.88 156 ILE C C 1
ATOM 15499 O O . ILE C 1 156 ? -22.440 -3.403 -16.636 1.00 56.88 156 ILE C O 1
ATOM 15515 N N . TYR C 1 157 ? -20.836 -2.206 -17.670 1.00 54.10 157 TYR C N 1
ATOM 15516 C CA . TYR C 1 157 ? -19.747 -2.652 -16.823 1.00 54.10 157 TYR C CA 1
ATOM 15517 C C . TYR C 1 157 ? -19.068 -1.446 -16.204 1.00 54.10 157 TYR C C 1
ATOM 15518 O O . TYR C 1 157 ? -18.607 -0.549 -16.920 1.00 54.10 157 TYR C O 1
ATOM 15536 N N . SER C 1 158 ? -19.005 -1.439 -14.879 1.00 46.55 158 SER C N 1
ATOM 15537 C CA . SER C 1 158 ? -18.419 -0.349 -14.115 1.00 46.55 158 SER C CA 1
ATOM 15538 C C . SER C 1 158 ? -17.052 -0.787 -13.618 1.00 46.55 158 SER C C 1
ATOM 15539 O O . SER C 1 158 ? -16.949 -1.713 -12.811 1.00 46.55 158 SER C O 1
ATOM 15547 N N . ILE C 1 159 ? -16.014 -0.139 -14.096 1.00 47.71 159 ILE C N 1
ATOM 15548 C CA . ILE C 1 159 ? -14.663 -0.364 -13.617 1.00 47.71 159 ILE C CA 1
ATOM 15549 C C . ILE C 1 159 ? -14.369 0.660 -12.543 1.00 47.71 159 ILE C C 1
ATOM 15550 O O . ILE C 1 159 ? -14.748 1.829 -12.669 1.00 47.71 159 ILE C O 1
ATOM 15566 N N . PHE C 1 160 ? -13.684 0.245 -11.487 1.00 39.73 160 PHE C N 1
ATOM 15567 C CA . PHE C 1 160 ? -13.300 1.230 -10.497 1.00 39.73 160 PHE C CA 1
ATOM 15568 C C . PHE C 1 160 ? -12.182 0.696 -9.629 1.00 39.73 160 PHE C C 1
ATOM 15569 O O . PHE C 1 160 ? -12.178 -0.477 -9.258 1.00 39.73 160 PHE C O 1
ATOM 15586 N N . TYR C 1 161 ? -11.237 1.570 -9.324 1.00 36.49 161 TYR C N 1
ATOM 15587 C CA . TYR C 1 161 ? -10.230 1.290 -8.320 1.00 36.49 161 TYR C CA 1
ATOM 15588 C C . TYR C 1 161 ? -10.815 1.655 -6.968 1.00 36.49 161 TYR C C 1
ATOM 15589 O O . TYR C 1 161 ? -12.012 1.917 -6.835 1.00 36.49 161 TYR C O 1
ATOM 15607 N N . CYS C 1 162 ? -9.991 1.670 -5.952 1.00 50.61 162 CYS C N 1
ATOM 15608 C CA . CYS C 1 162 ? -10.511 2.014 -4.647 1.00 50.61 162 CYS C CA 1
ATOM 15609 C C . CYS C 1 162 ? -9.407 2.548 -3.750 1.00 50.61 162 CYS C C 1
ATOM 15610 O O . CYS C 1 162 ? -8.731 1.776 -3.062 1.00 50.61 162 CYS C O 1
ATOM 15617 N N . PRO C 1 163 ? -9.181 3.851 -3.752 1.00 31.94 163 PRO C N 1
ATOM 15618 C CA . PRO C 1 163 ? -8.263 4.448 -2.790 1.00 31.94 163 PRO C CA 1
ATOM 15619 C C . PRO C 1 163 ? -8.923 4.733 -1.454 1.00 31.94 163 PRO C C 1
ATOM 15620 O O . PRO C 1 163 ? -10.144 4.770 -1.317 1.00 31.94 163 PRO C O 1
ATOM 15631 N N . SER C 1 164 ? -8.069 4.947 -0.462 1.00 40.19 164 SER C N 1
ATOM 15632 C CA . SER C 1 164 ? -8.490 5.347 0.873 1.00 40.19 164 SER C CA 1
ATOM 15633 C C . SER C 1 164 ? -9.484 4.352 1.463 1.00 40.19 164 SER C C 1
ATOM 15634 O O . SER C 1 164 ? -10.576 4.712 1.904 1.00 40.19 164 SER C O 1
ATOM 15642 N N . TRP C 1 165 ? -9.100 3.083 1.459 1.00 40.16 165 TRP C N 1
ATOM 15643 C CA . TRP C 1 165 ? -9.863 2.082 2.181 1.00 40.16 165 TRP C CA 1
ATOM 15644 C C . TRP C 1 165 ? -9.896 2.431 3.658 1.00 40.16 165 TRP C C 1
ATOM 15645 O O . TRP C 1 165 ? -8.864 2.738 4.258 1.00 40.16 165 TRP C O 1
ATOM 15666 N N . GLU C 1 166 ? -11.082 2.374 4.244 1.00 43.49 166 GLU C N 1
ATOM 15667 C CA . GLU C 1 166 ? -11.295 2.840 5.602 1.00 43.49 166 GLU C CA 1
ATOM 15668 C C . GLU C 1 166 ? -11.377 1.667 6.565 1.00 43.49 166 GLU C C 1
ATOM 15669 O O . GLU C 1 166 ? -11.917 0.612 6.234 1.00 43.49 166 GLU C O 1
ATOM 15681 N N . LEU C 1 167 ? -10.859 1.878 7.766 1.00 44.36 167 LEU C N 1
ATOM 15682 C CA . LEU C 1 167 ? -10.746 0.827 8.762 1.00 44.36 167 LEU C CA 1
ATOM 15683 C C . LEU C 1 167 ? -12.071 0.632 9.485 1.00 44.36 167 LEU C C 1
ATOM 15684 O O . LEU C 1 167 ? -12.788 1.596 9.760 1.00 44.36 167 LEU C O 1
ATOM 15700 N N . GLU C 1 168 ? -12.387 -0.621 9.805 1.00 45.84 168 GLU C N 1
ATOM 15701 C CA . GLU C 1 168 ? -13.514 -0.923 10.673 1.00 45.84 168 GLU C CA 1
ATOM 15702 C C . GLU C 1 168 ? -13.301 -2.288 11.304 1.00 45.84 168 GLU C C 1
ATOM 15703 O O . GLU C 1 168 ? -12.582 -3.136 10.765 1.00 45.84 168 GLU C O 1
ATOM 15715 N N . VAL C 1 169 ? -13.924 -2.483 12.464 1.00 49.25 169 VAL C N 1
ATOM 15716 C CA . VAL C 1 169 ? -13.835 -3.743 13.188 1.00 49.25 169 VAL C CA 1
ATOM 15717 C C . VAL C 1 169 ? -15.188 -4.044 13.809 1.00 49.25 169 VAL C C 1
ATOM 15718 O O . VAL C 1 169 ? -15.585 -3.386 14.773 1.00 49.25 169 VAL C O 1
ATOM 15731 N N . ASP C 1 170 ? -15.880 -5.049 13.293 1.00 51.98 170 ASP C N 1
ATOM 15732 C CA . ASP C 1 170 ? -17.155 -5.462 13.854 1.00 51.98 170 ASP C CA 1
ATOM 15733 C C . ASP C 1 170 ? -16.950 -6.683 14.735 1.00 51.98 170 ASP C C 1
ATOM 15734 O O . ASP C 1 170 ? -16.239 -7.619 14.363 1.00 51.98 170 ASP C O 1
ATOM 15743 N N . ALA C 1 171 ? -17.567 -6.659 15.911 1.00 55.89 171 ALA C N 1
ATOM 15744 C CA . ALA C 1 171 ? -17.377 -7.713 16.894 1.00 55.89 171 ALA C CA 1
ATOM 15745 C C . ALA C 1 171 ? -18.708 -8.143 17.485 1.00 55.89 171 ALA C C 1
ATOM 15746 O O . ALA C 1 171 ? -19.515 -7.300 17.891 1.00 55.89 171 ALA C O 1
ATOM 15753 N N . GLU C 1 172 ? -18.931 -9.455 17.527 1.00 57.86 172 GLU C N 1
ATOM 15754 C CA . GLU C 1 172 ? -20.054 -10.022 18.258 1.00 57.86 172 GLU C CA 1
ATOM 15755 C C . GLU C 1 172 ? -19.667 -10.124 19.723 1.00 57.86 172 GLU C C 1
ATOM 15756 O O . GLU C 1 172 ? -18.731 -10.848 20.077 1.00 57.86 172 GLU C O 1
ATOM 15768 N N . ILE C 1 173 ? -20.377 -9.400 20.576 1.00 63.29 173 ILE C N 1
ATOM 15769 C CA . ILE C 1 173 ? -19.953 -9.190 21.948 1.00 63.29 173 ILE C CA 1
ATOM 15770 C C . ILE C 1 173 ? -21.085 -9.600 22.869 1.00 63.29 173 ILE C C 1
ATOM 15771 O O . ILE C 1 173 ? -22.153 -8.978 22.860 1.00 63.29 173 ILE C O 1
ATOM 15787 N N . SER C 1 174 ? -20.850 -10.632 23.668 1.00 74.55 174 SER C N 1
ATOM 15788 C CA . SER C 1 174 ? -21.858 -11.196 24.544 1.00 74.55 174 SER C CA 1
ATOM 15789 C C . SER C 1 174 ? -21.422 -11.084 25.996 1.00 74.55 174 SER C C 1
ATOM 15790 O O . SER C 1 174 ? -20.248 -10.875 26.305 1.00 74.55 174 SER C O 1
ATOM 15798 N N . LEU C 1 175 ? -22.390 -11.232 26.890 1.00 80.86 175 LEU C N 1
ATOM 15799 C CA . LEU C 1 175 ? -22.140 -11.139 28.317 1.00 80.86 175 LEU C CA 1
ATOM 15800 C C . LEU C 1 175 ? -23.081 -12.087 29.042 1.00 80.86 175 LEU C C 1
ATOM 15801 O O . LEU C 1 175 ? -24.244 -12.234 28.658 1.00 80.86 175 LEU C O 1
ATOM 15817 N N . GLN C 1 176 ? -22.571 -12.730 30.090 1.00 88.57 176 GLN C N 1
ATOM 15818 C CA . GLN C 1 176 ? -23.295 -13.789 30.792 1.00 88.57 176 GLN C CA 1
ATOM 15819 C C . GLN C 1 176 ? -23.041 -13.629 32.287 1.00 88.57 176 GLN C C 1
ATOM 15820 O O . GLN C 1 176 ? -22.019 -14.095 32.799 1.00 88.57 176 GLN C O 1
ATOM 15834 N N . ARG C 1 177 ? -23.972 -12.976 32.985 1.00 91.91 177 ARG C N 1
ATOM 15835 C CA . ARG C 1 177 ? -23.770 -12.698 34.408 1.00 91.91 177 ARG C CA 1
ATOM 15836 C C . ARG C 1 177 ? -24.143 -13.909 35.255 1.00 91.91 177 ARG C C 1
ATOM 15837 O O . ARG C 1 177 ? -23.297 -14.487 35.946 1.00 91.91 177 ARG C O 1
ATOM 15858 N N . GLU C 1 178 ? -25.401 -14.292 35.216 1.00 101.79 178 GLU C N 1
ATOM 15859 C CA . GLU C 1 178 ? -25.892 -15.424 35.990 1.00 101.79 178 GLU C CA 1
ATOM 15860 C C . GLU C 1 178 ? -26.776 -16.357 35.182 1.00 101.79 178 GLU C C 1
ATOM 15861 O O . GLU C 1 178 ? -26.640 -17.578 35.297 1.00 101.79 178 GLU C O 1
ATOM 15873 N N . ASP C 1 179 ? -27.671 -15.818 34.373 1.00 104.93 179 ASP C N 1
ATOM 15874 C CA . ASP C 1 179 ? -28.693 -16.615 33.711 1.00 104.93 179 ASP C CA 1
ATOM 15875 C C . ASP C 1 179 ? -28.789 -16.377 32.213 1.00 104.93 179 ASP C C 1
ATOM 15876 O O . ASP C 1 179 ? -29.046 -17.323 31.466 1.00 104.93 179 ASP C O 1
ATOM 15885 N N . GLU C 1 180 ? -28.586 -15.148 31.754 1.00 100.72 180 GLU C N 1
ATOM 15886 C CA . GLU C 1 180 ? -28.998 -14.750 30.416 1.00 100.72 180 GLU C CA 1
ATOM 15887 C C . GLU C 1 180 ? -27.787 -14.364 29.572 1.00 100.72 180 GLU C C 1
ATOM 15888 O O . GLU C 1 180 ? -26.633 -14.529 29.977 1.00 100.72 180 GLU C O 1
ATOM 15900 N N . THR C 1 181 ? -28.072 -13.839 28.384 1.00 86.55 181 THR C N 1
ATOM 15901 C CA . THR C 1 181 ? -27.059 -13.605 27.364 1.00 86.55 181 THR C CA 1
ATOM 15902 C C . THR C 1 181 ? -27.567 -12.517 26.432 1.00 86.55 181 THR C C 1
ATOM 15903 O O . THR C 1 181 ? -28.645 -12.657 25.849 1.00 86.55 181 THR C O 1
ATOM 15914 N N . THR C 1 182 ? -26.793 -11.445 26.290 1.00 77.54 182 THR C N 1
ATOM 15915 C CA . THR C 1 182 ? -27.210 -10.279 25.523 1.00 77.54 182 THR C CA 1
ATOM 15916 C C . THR C 1 182 ? -26.702 -10.291 24.088 1.00 77.54 182 THR C C 1
ATOM 15917 O O . THR C 1 182 ? -27.433 -9.892 23.177 1.00 77.54 182 THR C O 1
ATOM 15928 N N . THR C 1 183 ? -25.467 -10.730 23.872 1.00 75.71 183 THR C N 1
ATOM 15929 C CA . THR C 1 183 ? -24.895 -10.966 22.544 1.00 75.71 183 THR C CA 1
ATOM 15930 C C . THR C 1 183 ? -25.265 -9.864 21.554 1.00 75.71 183 THR C C 1
ATOM 15931 O O . THR C 1 183 ? -25.890 -10.093 20.519 1.00 75.71 183 THR C O 1
ATOM 15942 N N . SER C 1 184 ? -24.849 -8.651 21.887 1.00 68.11 184 SER C N 1
ATOM 15943 C CA . SER C 1 184 ? -24.985 -7.535 20.970 1.00 68.11 184 SER C CA 1
ATOM 15944 C C . SER C 1 184 ? -23.904 -7.598 19.894 1.00 68.11 184 SER C C 1
ATOM 15945 O O . SER C 1 184 ? -23.057 -8.495 19.863 1.00 68.11 184 SER C O 1
ATOM 15953 N N . THR C 1 185 ? -23.932 -6.612 19.005 1.00 59.69 185 THR C N 1
ATOM 15954 C CA . THR C 1 185 ? -22.963 -6.487 17.929 1.00 59.69 185 THR C CA 1
ATOM 15955 C C . THR C 1 185 ? -22.473 -5.051 17.887 1.00 59.69 185 THR C C 1
ATOM 15956 O O . THR C 1 185 ? -23.278 -4.118 17.963 1.00 59.69 185 THR C O 1
ATOM 15967 N N . ILE C 1 186 ? -21.161 -4.873 17.770 1.00 58.41 186 ILE C N 1
ATOM 15968 C CA . ILE C 1 186 ? -20.546 -3.564 17.913 1.00 58.41 186 ILE C CA 1
ATOM 15969 C C . ILE C 1 186 ? -19.667 -3.265 16.712 1.00 58.41 186 ILE C C 1
ATOM 15970 O O . ILE C 1 186 ? -19.070 -4.163 16.111 1.00 58.41 186 ILE C O 1
ATOM 15986 N N . ARG C 1 187 ? -19.575 -1.980 16.387 1.00 53.24 187 ARG C N 1
ATOM 15987 C CA . ARG C 1 187 ? -18.804 -1.475 15.258 1.00 53.24 187 ARG C CA 1
ATOM 15988 C C . ARG C 1 187 ? -17.741 -0.529 15.801 1.00 53.24 187 ARG C C 1
ATOM 15989 O O . ARG C 1 187 ? -18.000 0.661 15.998 1.00 53.24 187 ARG C O 1
ATOM 16010 N N . LEU C 1 188 ? -16.551 -1.064 16.042 1.00 52.15 188 LEU C N 1
ATOM 16011 C CA . LEU C 1 188 ? -15.417 -0.298 16.516 1.00 52.15 188 LEU C CA 1
ATOM 16012 C C . LEU C 1 188 ? -14.696 0.374 15.362 1.00 52.15 188 LEU C C 1
ATOM 16013 O O . LEU C 1 188 ? -14.519 -0.214 14.288 1.00 52.15 188 LEU C O 1
ATOM 16029 N N . LEU C 1 189 ? -14.254 1.596 15.610 1.00 49.72 189 LEU C N 1
ATOM 16030 C CA . LEU C 1 189 ? -13.494 2.402 14.674 1.00 49.72 189 LEU C CA 1
ATOM 16031 C C . LEU C 1 189 ? -12.196 2.839 15.332 1.00 49.72 189 LEU C C 1
ATOM 16032 O O . LEU C 1 189 ? -12.046 2.741 16.553 1.00 49.72 189 LEU C O 1
ATOM 16048 N N . PRO C 1 190 ? -11.238 3.332 14.546 1.00 49.04 190 PRO C N 1
ATOM 16049 C CA . PRO C 1 190 ? -9.846 3.373 15.015 1.00 49.04 190 PRO C CA 1
ATOM 16050 C C . PRO C 1 190 ? -9.598 4.198 16.263 1.00 49.04 190 PRO C C 1
ATOM 16051 O O . PRO C 1 190 ? -8.572 3.979 16.916 1.00 49.04 190 PRO C O 1
ATOM 16062 N N . GLY C 1 191 ? -10.456 5.144 16.611 1.00 47.92 191 GLY C N 1
ATOM 16063 C CA . GLY C 1 191 ? -10.224 5.904 17.820 1.00 47.92 191 GLY C CA 1
ATOM 16064 C C . GLY C 1 191 ? -11.472 6.251 18.598 1.00 47.92 191 GLY C C 1
ATOM 16065 O O . GLY C 1 191 ? -11.399 6.913 19.635 1.00 47.92 191 GLY C O 1
ATOM 16069 N N . ARG C 1 192 ? -12.621 5.797 18.118 1.00 52.70 192 ARG C N 1
ATOM 16070 C CA . ARG C 1 192 ? -13.911 6.291 18.574 1.00 52.70 192 ARG C CA 1
ATOM 16071 C C . ARG C 1 192 ? -14.477 5.284 19.564 1.00 52.70 192 ARG C C 1
ATOM 16072 O O . ARG C 1 192 ? -14.958 4.217 19.173 1.00 52.70 192 ARG C O 1
ATOM 16093 N N . THR C 1 193 ? -14.424 5.633 20.842 1.00 55.71 193 THR C N 1
ATOM 16094 C CA . THR C 1 193 ? -14.806 4.724 21.918 1.00 55.71 193 THR C CA 1
ATOM 16095 C C . THR C 1 193 ? -16.306 4.479 21.885 1.00 55.71 193 THR C C 1
ATOM 16096 O O . THR C 1 193 ? -17.103 5.332 22.276 1.00 55.71 193 THR C O 1
ATOM 16107 N N . SER C 1 194 ? -16.694 3.300 21.420 1.00 57.40 194 SER C N 1
ATOM 16108 C CA . SER C 1 194 ? -18.088 2.914 21.453 1.00 57.40 194 SER C CA 1
ATOM 16109 C C . SER C 1 194 ? -18.461 2.422 22.842 1.00 57.40 194 SER C C 1
ATOM 16110 O O . SER C 1 194 ? -17.606 2.131 23.684 1.00 57.40 194 SER C O 1
ATOM 16118 N N . THR C 1 195 ? -19.764 2.322 23.071 1.00 66.12 195 THR C N 1
ATOM 16119 C CA . THR C 1 195 ? -20.307 1.924 24.368 1.00 66.12 195 THR C CA 1
ATOM 16120 C C . THR C 1 195 ? -21.540 1.067 24.105 1.00 66.12 195 THR C C 1
ATOM 16121 O O . THR C 1 195 ? -22.622 1.585 23.819 1.00 66.12 195 THR C O 1
ATOM 16132 N N . TRP C 1 196 ? -21.366 -0.251 24.183 1.00 70.11 196 TRP C N 1
ATOM 16133 C CA . TRP C 1 196 ? -22.492 -1.138 23.924 1.00 70.11 196 TRP C CA 1
ATOM 16134 C C . TRP C 1 196 ? -23.499 -1.096 25.065 1.00 70.11 196 TRP C C 1
ATOM 16135 O O . TRP C 1 196 ? -24.602 -0.560 24.905 1.00 70.11 196 TRP C O 1
ATOM 16156 N N . ASN C 1 197 ? -23.152 -1.646 26.223 1.00 79.96 197 ASN C N 1
ATOM 16157 C CA . ASN C 1 197 ? -24.141 -1.641 27.291 1.00 79.96 197 ASN C CA 1
ATOM 16158 C C . ASN C 1 197 ? -23.654 -0.791 28.440 1.00 79.96 197 ASN C C 1
ATOM 16159 O O . ASN C 1 197 ? -24.301 0.198 28.797 1.00 79.96 197 ASN C O 1
ATOM 16164 N N . ASN C 1 198 ? -22.497 -1.153 29.005 1.00 82.17 198 ASN C N 1
ATOM 16165 C CA . ASN C 1 198 ? -21.946 -0.403 30.122 1.00 82.17 198 ASN C CA 1
ATOM 16166 C C . ASN C 1 198 ? -20.420 -0.330 30.094 1.00 82.17 198 ASN C C 1
ATOM 16167 O O . ASN C 1 198 ? -19.807 0.046 31.097 1.00 82.17 198 ASN C O 1
ATOM 16178 N N . ILE C 1 199 ? -19.790 -0.662 28.973 1.00 77.24 199 ILE C N 1
ATOM 16179 C CA . ILE C 1 199 ? -18.338 -0.738 28.897 1.00 77.24 199 ILE C CA 1
ATOM 16180 C C . ILE C 1 199 ? -17.877 -0.075 27.611 1.00 77.24 199 ILE C C 1
ATOM 16181 O O . ILE C 1 199 ? -18.565 -0.108 26.587 1.00 77.24 199 ILE C O 1
ATOM 16188 N N . ARG C 1 200 ? -16.698 0.527 27.677 1.00 67.48 200 ARG C N 1
ATOM 16189 C CA . ARG C 1 200 ? -16.158 1.351 26.606 1.00 67.48 200 ARG C CA 1
ATOM 16190 C C . ARG C 1 200 ? -15.099 0.548 25.869 1.00 67.48 200 ARG C C 1
ATOM 16191 O O . ARG C 1 200 ? -14.108 0.120 26.469 1.00 67.48 200 ARG C O 1
ATOM 16201 N N . PHE C 1 201 ? -15.307 0.356 24.572 1.00 59.30 201 PHE C N 1
ATOM 16202 C CA . PHE C 1 201 ? -14.364 -0.343 23.711 1.00 59.30 201 PHE C CA 1
ATOM 16203 C C . PHE C 1 201 ? -13.689 0.655 22.786 1.00 59.30 201 PHE C C 1
ATOM 16204 O O . PHE C 1 201 ? -14.351 1.536 22.233 1.00 59.30 201 PHE C O 1
ATOM 16214 N N . SER C 1 202 ? -12.376 0.520 22.628 1.00 52.98 202 SER C N 1
ATOM 16215 C CA . SER C 1 202 ? -11.609 1.389 21.752 1.00 52.98 202 SER C CA 1
ATOM 16216 C C . SER C 1 202 ? -10.540 0.598 21.014 1.00 52.98 202 SER C C 1
ATOM 16217 O O . SER C 1 202 ? -9.906 -0.302 21.571 1.00 52.98 202 SER C O 1
ATOM 16222 N N . LEU C 1 203 ? -10.344 0.960 19.747 1.00 48.48 203 LEU C N 1
ATOM 16223 C CA . LEU C 1 203 ? -9.393 0.290 18.862 1.00 48.48 203 LEU C CA 1
ATOM 16224 C C . LEU C 1 203 ? -8.047 1.003 18.970 1.00 48.48 203 LEU C C 1
ATOM 16225 O O . LEU C 1 203 ? -7.763 1.986 18.286 1.00 48.48 203 LEU C O 1
ATOM 16232 N N . ILE C 1 204 ? -7.203 0.490 19.866 1.00 51.14 204 ILE C N 1
ATOM 16233 C CA . ILE C 1 204 ? -5.934 1.144 20.150 1.00 51.14 204 ILE C CA 1
ATOM 16234 C C . ILE C 1 204 ? -4.856 0.766 19.154 1.00 51.14 204 ILE C C 1
ATOM 16235 O O . ILE C 1 204 ? -3.898 1.523 18.964 1.00 51.14 204 ILE C O 1
ATOM 16251 N N . GLY C 1 205 ? -4.933 -0.410 18.551 1.00 45.91 205 GLY C N 1
ATOM 16252 C CA . GLY C 1 205 ? -3.859 -0.833 17.668 1.00 45.91 205 GLY C CA 1
ATOM 16253 C C . GLY C 1 205 ? -4.300 -1.741 16.552 1.00 45.91 205 GLY C C 1
ATOM 16254 O O . GLY C 1 205 ? -5.204 -2.565 16.707 1.00 45.91 205 GLY C O 1
ATOM 16258 N N . THR C 1 206 ? -3.612 -1.611 15.427 1.00 45.18 206 THR C N 1
ATOM 16259 C CA . THR C 1 206 ? -3.841 -2.429 14.252 1.00 45.18 206 THR C CA 1
ATOM 16260 C C . THR C 1 206 ? -2.494 -2.767 13.644 1.00 45.18 206 THR C C 1
ATOM 16261 O O . THR C 1 206 ? -1.661 -1.877 13.442 1.00 45.18 206 THR C O 1
ATOM 16272 N N . ILE C 1 207 ? -2.281 -4.046 13.361 1.00 44.92 207 ILE C N 1
ATOM 16273 C CA . ILE C 1 207 ? -1.003 -4.530 12.865 1.00 44.92 207 ILE C CA 1
ATOM 16274 C C . ILE C 1 207 ? -1.210 -5.197 11.517 1.00 44.92 207 ILE C C 1
ATOM 16275 O O . ILE C 1 207 ? -0.506 -6.146 11.161 1.00 44.92 207 ILE C O 1
ATOM 16291 N N . VAL C 1 208 ? -2.185 -4.705 10.765 1.00 41.86 208 VAL C N 1
ATOM 16292 C CA . VAL C 1 208 ? -2.509 -5.244 9.452 1.00 41.86 208 VAL C CA 1
ATOM 16293 C C . VAL C 1 208 ? -1.234 -5.486 8.658 1.00 41.86 208 VAL C C 1
ATOM 16294 O O . VAL C 1 208 ? -0.275 -4.713 8.775 1.00 41.86 208 VAL C O 1
ATOM 16307 N N . PRO C 1 209 ? -1.176 -6.536 7.851 1.00 40.96 209 PRO C N 1
ATOM 16308 C CA . PRO C 1 209 ? -0.042 -6.706 6.951 1.00 40.96 209 PRO C CA 1
ATOM 16309 C C . PRO C 1 209 ? -0.157 -5.834 5.718 1.00 40.96 209 PRO C C 1
ATOM 16310 O O . PRO C 1 209 ? -1.246 -5.541 5.224 1.00 40.96 209 PRO C O 1
ATOM 16321 N N . GLN C 1 210 ? 1.002 -5.436 5.215 1.00 41.62 210 GLN C N 1
ATOM 16322 C CA . GLN C 1 210 ? 1.075 -4.689 3.974 1.00 41.62 210 GLN C CA 1
ATOM 16323 C C . GLN C 1 210 ? 0.574 -5.577 2.845 1.00 41.62 210 GLN C C 1
ATOM 16324 O O . GLN C 1 210 ? 1.258 -6.529 2.459 1.00 41.62 210 GLN C O 1
ATOM 16338 N N . LEU C 1 211 ? -0.620 -5.295 2.318 1.00 39.22 211 LEU C N 1
ATOM 16339 C CA . LEU C 1 211 ? -1.267 -6.144 1.319 1.00 39.22 211 LEU C CA 1
ATOM 16340 C C . LEU C 1 211 ? -1.622 -5.325 0.085 1.00 39.22 211 LEU C C 1
ATOM 16341 O O . LEU C 1 211 ? -2.718 -4.756 -0.003 1.00 39.22 211 LEU C O 1
ATOM 16357 N N . PRO C 1 212 ? -0.729 -5.233 -0.879 1.00 32.63 212 PRO C N 1
ATOM 16358 C CA . PRO C 1 212 ? -0.989 -4.495 -2.121 1.00 32.63 212 PRO C CA 1
ATOM 16359 C C . PRO C 1 212 ? -1.770 -5.252 -3.189 1.00 32.63 212 PRO C C 1
ATOM 16360 O O . PRO C 1 212 ? -1.402 -5.260 -4.363 1.00 32.63 212 PRO C O 1
ATOM 16371 N N . ILE C 1 213 ? -2.857 -5.898 -2.776 1.00 40.07 213 ILE C N 1
ATOM 16372 C CA . ILE C 1 213 ? -3.927 -6.252 -3.695 1.00 40.07 213 ILE C CA 1
ATOM 16373 C C . ILE C 1 213 ? -5.092 -5.303 -3.565 1.00 40.07 213 ILE C C 1
ATOM 16374 O O . ILE C 1 213 ? -6.032 -5.356 -4.366 1.00 40.07 213 ILE C O 1
ATOM 16390 N N . LEU C 1 214 ? -5.045 -4.423 -2.576 1.00 42.22 214 LEU C N 1
ATOM 16391 C CA . LEU C 1 214 ? -6.098 -3.476 -2.273 1.00 42.22 214 LEU C CA 1
ATOM 16392 C C . LEU C 1 214 ? -6.131 -2.308 -3.238 1.00 42.22 214 LEU C C 1
ATOM 16393 O O . LEU C 1 214 ? -6.923 -1.382 -3.039 1.00 42.22 214 LEU C O 1
ATOM 16409 N N . SER C 1 215 ? -5.288 -2.320 -4.258 1.00 40.71 215 SER C N 1
ATOM 16410 C CA . SER C 1 215 ? -5.257 -1.280 -5.279 1.00 40.71 215 SER C CA 1
ATOM 16411 C C . SER C 1 215 ? -5.309 -1.988 -6.618 1.00 40.71 215 SER C C 1
ATOM 16412 O O . SER C 1 215 ? -4.280 -2.241 -7.245 1.00 40.71 215 SER C O 1
ATOM 16420 N N . SER C 1 216 ? -6.517 -2.301 -7.062 1.00 39.01 216 SER C N 1
ATOM 16421 C CA . SER C 1 216 ? -6.676 -3.053 -8.290 1.00 39.01 216 SER C CA 1
ATOM 16422 C C . SER C 1 216 ? -8.106 -2.911 -8.774 1.00 39.01 216 SER C C 1
ATOM 16423 O O . SER C 1 216 ? -9.033 -2.735 -7.982 1.00 39.01 216 SER C O 1
ATOM 16431 N N . ALA C 1 217 ? -8.266 -3.003 -10.085 1.00 39.30 217 ALA C N 1
ATOM 16432 C CA . ALA C 1 217 ? -9.536 -2.706 -10.727 1.00 39.30 217 ALA C CA 1
ATOM 16433 C C . ALA C 1 217 ? -10.587 -3.718 -10.314 1.00 39.30 217 ALA C C 1
ATOM 16434 O O . ALA C 1 217 ? -10.545 -4.879 -10.735 1.00 39.30 217 ALA C O 1
ATOM 16441 N N . PHE C 1 218 ? -11.533 -3.284 -9.495 1.00 37.12 218 PHE C N 1
ATOM 16442 C CA . PHE C 1 218 ? -12.749 -4.042 -9.287 1.00 37.12 218 PHE C CA 1
ATOM 16443 C C . PHE C 1 218 ? -13.716 -3.706 -10.410 1.00 37.12 218 PHE C C 1
ATOM 16444 O O . PHE C 1 218 ? -14.075 -2.537 -10.602 1.00 37.12 218 PHE C O 1
ATOM 16461 N N . VAL C 1 219 ? -14.104 -4.710 -11.163 1.00 43.00 219 VAL C N 1
ATOM 16462 C CA . VAL C 1 219 ? -15.118 -4.570 -12.193 1.00 43.00 219 VAL C CA 1
ATOM 16463 C C . VAL C 1 219 ? -16.437 -5.072 -11.645 1.00 43.00 219 VAL C C 1
ATOM 16464 O O . VAL C 1 219 ? -16.485 -6.008 -10.837 1.00 43.00 219 VAL C O 1
ATOM 16477 N N . THR C 1 220 ? -17.518 -4.445 -12.098 1.00 45.63 220 THR C N 1
ATOM 16478 C CA . THR C 1 220 ? -18.859 -4.760 -11.635 1.00 45.63 220 THR C CA 1
ATOM 16479 C C . THR C 1 220 ? -19.796 -4.858 -12.824 1.00 45.63 220 THR C C 1
ATOM 16480 O O . THR C 1 220 ? -19.945 -3.895 -13.587 1.00 45.63 220 THR C O 1
ATOM 16491 N N . ASN C 1 221 ? -20.405 -6.024 -12.977 1.00 49.74 221 ASN C N 1
ATOM 16492 C CA . ASN C 1 221 ? -21.595 -6.203 -13.803 1.00 49.74 221 ASN C CA 1
ATOM 16493 C C . ASN C 1 221 ? -22.831 -6.229 -12.910 1.00 49.74 221 ASN C C 1
ATOM 16494 O O . ASN C 1 221 ? -23.379 -7.279 -12.558 1.00 49.74 221 ASN C O 1
ATOM 16505 N N . GLY C 1 222 ? -23.215 -5.035 -12.485 1.00 49.65 222 GLY C N 1
ATOM 16506 C CA . GLY C 1 222 ? -24.333 -4.876 -11.586 1.00 49.65 222 GLY C CA 1
ATOM 16507 C C . GLY C 1 222 ? -24.151 -5.657 -10.303 1.00 49.65 222 GLY C C 1
ATOM 16508 O O . GLY C 1 222 ? -23.372 -5.271 -9.426 1.00 49.65 222 GLY C O 1
ATOM 16512 N N . ARG C 1 223 ? -24.873 -6.770 -10.186 1.00 54.55 223 ARG C N 1
ATOM 16513 C CA . ARG C 1 223 ? -24.794 -7.596 -8.990 1.00 54.55 223 ARG C CA 1
ATOM 16514 C C . ARG C 1 223 ? -23.484 -8.362 -8.887 1.00 54.55 223 ARG C C 1
ATOM 16515 O O . ARG C 1 223 ? -23.092 -8.739 -7.778 1.00 54.55 223 ARG C O 1
ATOM 16536 N N . GLN C 1 224 ? -22.797 -8.598 -9.998 1.00 48.50 224 GLN C N 1
ATOM 16537 C CA . GLN C 1 224 ? -21.597 -9.421 -9.999 1.00 48.50 224 GLN C CA 1
ATOM 16538 C C . GLN C 1 224 ? -20.366 -8.529 -10.009 1.00 48.50 224 GLN C C 1
ATOM 16539 O O . GLN C 1 224 ? -20.427 -7.385 -10.461 1.00 48.50 224 GLN C O 1
ATOM 16553 N N . THR C 1 225 ? -19.249 -9.046 -9.504 1.00 43.67 225 THR C N 1
ATOM 16554 C CA . THR C 1 225 ? -18.008 -8.289 -9.489 1.00 43.67 225 THR C CA 1
ATOM 16555 C C . THR C 1 225 ? -16.823 -9.226 -9.633 1.00 43.67 225 THR C C 1
ATOM 16556 O O . THR C 1 225 ? -16.959 -10.451 -9.631 1.00 43.67 225 THR C O 1
ATOM 16567 N N . SER C 1 226 ? -15.648 -8.622 -9.761 1.00 42.20 226 SER C N 1
ATOM 16568 C CA . SER C 1 226 ? -14.410 -9.379 -9.880 1.00 42.20 226 SER C CA 1
ATOM 16569 C C . SER C 1 226 ? -13.237 -8.416 -9.819 1.00 42.20 226 SER C C 1
ATOM 16570 O O . SER C 1 226 ? -13.405 -7.197 -9.883 1.00 42.20 226 SER C O 1
ATOM 16578 N N . ILE C 1 227 ? -12.045 -8.985 -9.708 1.00 37.52 227 ILE C N 1
ATOM 16579 C CA . ILE C 1 227 ? -10.794 -8.239 -9.732 1.00 37.52 227 ILE C CA 1
ATOM 16580 C C . ILE C 1 227 ? -10.140 -8.461 -11.081 1.00 37.52 227 ILE C C 1
ATOM 16581 O O . ILE C 1 227 ? -10.282 -9.532 -11.681 1.00 37.52 227 ILE C O 1
ATOM 16597 N N . VAL C 1 228 ? -9.425 -7.450 -11.570 1.00 41.46 228 VAL C N 1
ATOM 16598 C CA . VAL C 1 228 ? -8.906 -7.485 -12.928 1.00 41.46 228 VAL C CA 1
ATOM 16599 C C . VAL C 1 228 ? -7.581 -6.750 -13.011 1.00 41.46 228 VAL C C 1
ATOM 16600 O O . VAL C 1 228 ? -7.250 -5.912 -12.171 1.00 41.46 228 VAL C O 1
ATOM 16613 N N . LYS C 1 229 ? -6.824 -7.073 -14.049 1.00 43.42 229 LYS C N 1
ATOM 16614 C CA . LYS C 1 229 ? -5.579 -6.383 -14.309 1.00 43.42 229 LYS C CA 1
ATOM 16615 C C . LYS C 1 229 ? -5.870 -4.928 -14.654 1.00 43.42 229 LYS C C 1
ATOM 16616 O O . LYS C 1 229 ? -6.749 -4.658 -15.483 1.00 43.42 229 LYS C O 1
ATOM 16635 N N . PRO C 1 230 ? -5.161 -3.971 -14.062 1.00 41.02 230 PRO C N 1
ATOM 16636 C CA . PRO C 1 230 ? -5.592 -2.577 -14.154 1.00 41.02 230 PRO C CA 1
ATOM 16637 C C . PRO C 1 230 ? -5.690 -2.072 -15.580 1.00 41.02 230 PRO C C 1
ATOM 16638 O O . PRO C 1 230 ? -4.961 -2.499 -16.475 1.00 41.02 230 PRO C O 1
ATOM 16649 N N . ALA C 1 231 ? -6.620 -1.143 -15.769 1.00 40.42 231 ALA C N 1
ATOM 16650 C CA . ALA C 1 231 ? -6.741 -0.357 -16.981 1.00 40.42 231 ALA C CA 1
ATOM 16651 C C . ALA C 1 231 ? -7.113 1.055 -16.571 1.00 40.42 231 ALA C C 1
ATOM 16652 O O . ALA C 1 231 ? -7.855 1.257 -15.607 1.00 40.42 231 ALA C O 1
ATOM 16659 N N . TYR C 1 232 ? -6.591 2.030 -17.301 1.00 44.02 232 TYR C N 1
ATOM 16660 C CA . TYR C 1 232 ? -6.670 3.418 -16.888 1.00 44.02 232 TYR C CA 1
ATOM 16661 C C . TYR C 1 232 ? -7.444 4.244 -17.902 1.00 44.02 232 TYR C C 1
ATOM 16662 O O . TYR C 1 232 ? -7.454 3.952 -19.101 1.00 44.02 232 TYR C O 1
ATOM 16680 N N . ALA C 1 233 ? -8.085 5.290 -17.395 1.00 45.88 233 ALA C N 1
ATOM 16681 C CA . ALA C 1 233 ? -8.951 6.140 -18.197 1.00 45.88 233 ALA C CA 1
ATOM 16682 C C . ALA C 1 233 ? -8.135 6.905 -19.224 1.00 45.88 233 ALA C C 1
ATOM 16683 O O . ALA C 1 233 ? -7.339 7.779 -18.872 1.00 45.88 233 ALA C O 1
ATOM 16690 N N . GLY C 1 234 ? -8.342 6.588 -20.496 1.00 51.97 234 GLY C N 1
ATOM 16691 C CA . GLY C 1 234 ? -7.774 7.353 -21.584 1.00 51.97 234 GLY C CA 1
ATOM 16692 C C . GLY C 1 234 ? -6.669 6.658 -22.338 1.00 51.97 234 GLY C C 1
ATOM 16693 O O . GLY C 1 234 ? -6.174 7.216 -23.324 1.00 51.97 234 GLY C O 1
ATOM 16697 N N . GLN C 1 235 ? -6.269 5.461 -21.920 1.00 52.36 235 GLN C N 1
ATOM 16698 C CA . GLN C 1 235 ? -5.135 4.783 -22.525 1.00 52.36 235 GLN C CA 1
ATOM 16699 C C . GLN C 1 235 ? -5.537 3.663 -23.468 1.00 52.36 235 GLN C C 1
ATOM 16700 O O . GLN C 1 235 ? -4.730 3.275 -24.319 1.00 52.36 235 GLN C O 1
ATOM 16714 N N . LEU C 1 236 ? -6.754 3.147 -23.347 1.00 58.48 236 LEU C N 1
ATOM 16715 C CA . LEU C 1 236 ? -7.266 2.157 -24.286 1.00 58.48 236 LEU C CA 1
ATOM 16716 C C . LEU C 1 236 ? -6.327 0.961 -24.375 1.00 58.48 236 LEU C C 1
ATOM 16717 O O . LEU C 1 236 ? -6.057 0.428 -25.453 1.00 58.48 236 LEU C O 1
ATOM 16733 N N . GLN C 1 237 ? -5.823 0.536 -23.220 1.00 54.57 237 GLN C N 1
ATOM 16734 C CA . GLN C 1 237 ? -4.908 -0.592 -23.161 1.00 54.57 237 GLN C CA 1
ATOM 16735 C C . GLN C 1 237 ? -5.585 -1.838 -23.706 1.00 54.57 237 GLN C C 1
ATOM 16736 O O . GLN C 1 237 ? -6.479 -2.401 -23.068 1.00 54.57 237 GLN C O 1
ATOM 16750 N N . SER C 1 238 ? -5.147 -2.279 -24.878 1.00 59.15 238 SER C N 1
ATOM 16751 C CA . SER C 1 238 ? -5.833 -3.341 -25.588 1.00 59.15 238 SER C CA 1
ATOM 16752 C C . SER C 1 238 ? -5.894 -4.618 -24.758 1.00 59.15 238 SER C C 1
ATOM 16753 O O . SER C 1 238 ? -5.138 -4.818 -23.806 1.00 59.15 238 SER C O 1
ATOM 16761 N N . ASN C 1 239 ? -6.831 -5.483 -25.135 1.00 58.48 239 ASN C N 1
ATOM 16762 C CA . ASN C 1 239 ? -6.946 -6.840 -24.614 1.00 58.48 239 ASN C CA 1
ATOM 16763 C C . ASN C 1 239 ? -7.097 -6.881 -23.099 1.00 58.48 239 ASN C C 1
ATOM 16764 O O . ASN C 1 239 ? -6.863 -7.918 -22.471 1.00 58.48 239 ASN C O 1
ATOM 16775 N N . SER C 1 240 ? -7.492 -5.776 -22.484 1.00 52.41 240 SER C N 1
ATOM 16776 C CA . SER C 1 240 ? -7.842 -5.764 -21.076 1.00 52.41 240 SER C CA 1
ATOM 16777 C C . SER C 1 240 ? -9.203 -5.108 -20.933 1.00 52.41 240 SER C C 1
ATOM 16778 O O . SER C 1 240 ? -9.778 -4.610 -21.903 1.00 52.41 240 SER C O 1
ATOM 16786 N N . VAL C 1 241 ? -9.731 -5.108 -19.716 1.00 46.61 241 VAL C N 1
ATOM 16787 C CA . VAL C 1 241 ? -11.046 -4.527 -19.515 1.00 46.61 241 VAL C CA 1
ATOM 16788 C C . VAL C 1 241 ? -10.976 -3.094 -19.993 1.00 46.61 241 VAL C C 1
ATOM 16789 O O . VAL C 1 241 ? -10.248 -2.267 -19.435 1.00 46.61 241 VAL C O 1
ATOM 16802 N N . GLY C 1 242 ? -11.722 -2.802 -21.042 1.00 50.97 242 GLY C N 1
ATOM 16803 C CA . GLY C 1 242 ? -11.874 -1.438 -21.467 1.00 50.97 242 GLY C CA 1
ATOM 16804 C C . GLY C 1 242 ? -10.903 -0.973 -22.521 1.00 50.97 242 GLY C C 1
ATOM 16805 O O . GLY C 1 242 ? -10.222 0.041 -22.346 1.00 50.97 242 GLY C O 1
ATOM 16809 N N . GLN C 1 243 ? -10.824 -1.706 -23.621 1.00 60.05 243 GLN C N 1
ATOM 16810 C CA . GLN C 1 243 ? -10.404 -1.077 -24.858 1.00 60.05 243 GLN C CA 1
ATOM 16811 C C . GLN C 1 243 ? -11.516 -0.225 -25.449 1.00 60.05 243 GLN C C 1
ATOM 16812 O O . GLN C 1 243 ? -11.351 0.321 -26.544 1.00 60.05 243 GLN C O 1
ATOM 16826 N N . LEU C 1 244 ? -12.645 -0.119 -24.752 1.00 61.94 244 LEU C N 1
ATOM 16827 C CA . LEU C 1 244 ? -13.681 0.865 -25.022 1.00 61.94 244 LEU C CA 1
ATOM 16828 C C . LEU C 1 244 ? -13.775 1.804 -23.832 1.00 61.94 244 LEU C C 1
ATOM 16829 O O . LEU C 1 244 ? -13.787 1.353 -22.683 1.00 61.94 244 LEU C O 1
ATOM 16845 N N . GLN C 1 245 ? -13.847 3.097 -24.106 1.00 60.81 245 GLN C N 1
ATOM 16846 C CA . GLN C 1 245 ? -13.902 4.122 -23.071 1.00 60.81 245 GLN C CA 1
ATOM 16847 C C . GLN C 1 245 ? -15.293 4.740 -23.086 1.00 60.81 245 GLN C C 1
ATOM 16848 O O . GLN C 1 245 ? -15.633 5.510 -23.988 1.00 60.81 245 GLN C O 1
ATOM 16862 N N . CYS C 1 246 ? -16.111 4.366 -22.108 1.00 60.29 246 CYS C N 1
ATOM 16863 C CA . CYS C 1 246 ? -17.417 4.981 -21.921 1.00 60.29 246 CYS C CA 1
ATOM 16864 C C . CYS C 1 246 ? -17.382 5.788 -20.632 1.00 60.29 246 CYS C C 1
ATOM 16865 O O . CYS C 1 246 ? -17.247 5.202 -19.547 1.00 60.29 246 CYS C O 1
ATOM 16872 N N . PRO C 1 247 ? -17.459 7.112 -20.688 1.00 60.95 247 PRO C N 1
ATOM 16873 C CA . PRO C 1 247 ? -17.312 7.917 -19.470 1.00 60.95 247 PRO C CA 1
ATOM 16874 C C . PRO C 1 247 ? -18.515 7.907 -18.543 1.00 60.95 247 PRO C C 1
ATOM 16875 O O . PRO C 1 247 ? -18.356 7.790 -17.324 1.00 60.95 247 PRO C O 1
ATOM 16886 N N . ASN C 1 248 ? -19.716 8.042 -19.096 1.00 61.25 248 ASN C N 1
ATOM 16887 C CA . ASN C 1 248 ? -20.929 8.160 -18.301 1.00 61.25 248 ASN C CA 1
ATOM 16888 C C . ASN C 1 248 ? -21.833 6.954 -18.497 1.00 61.25 248 ASN C C 1
ATOM 16889 O O . ASN C 1 248 ? -21.856 6.331 -19.562 1.00 61.25 248 ASN C O 1
ATOM 16900 N N . LEU C 1 249 ? -22.594 6.652 -17.449 1.00 63.19 249 LEU C N 1
ATOM 16901 C CA . LEU C 1 249 ? -23.576 5.580 -17.518 1.00 63.19 249 LEU C CA 1
ATOM 16902 C C . LEU C 1 249 ? -24.569 5.831 -18.643 1.00 63.19 249 LEU C C 1
ATOM 16903 O O . LEU C 1 249 ? -24.821 4.955 -19.481 1.00 63.19 249 LEU C O 1
ATOM 16919 N N . GLU C 1 250 ? -25.148 7.032 -18.670 1.00 70.02 250 GLU C N 1
ATOM 16920 C CA . GLU C 1 250 ? -26.024 7.403 -19.772 1.00 70.02 250 GLU C CA 1
ATOM 16921 C C . GLU C 1 250 ? -25.275 7.393 -21.093 1.00 70.02 250 GLU C C 1
ATOM 16922 O O . GLU C 1 250 ? -25.863 7.104 -22.140 1.00 70.02 250 GLU C O 1
ATOM 16934 N N . ALA C 1 251 ? -23.980 7.705 -21.065 1.00 65.50 251 ALA C N 1
ATOM 16935 C CA . ALA C 1 251 ? -23.176 7.631 -22.274 1.00 65.50 251 ALA C CA 1
ATOM 16936 C C . ALA C 1 251 ? -22.941 6.196 -22.707 1.00 65.50 251 ALA C C 1
ATOM 16937 O O . ALA C 1 251 ? -22.587 5.957 -23.866 1.00 65.50 251 ALA C O 1
ATOM 16944 N N . ALA C 1 252 ? -23.125 5.240 -21.801 1.00 65.80 252 ALA C N 1
ATOM 16945 C CA . ALA C 1 252 ? -23.012 3.836 -22.163 1.00 65.80 252 ALA C CA 1
ATOM 16946 C C . ALA C 1 252 ? -24.324 3.308 -22.717 1.00 65.80 252 ALA C C 1
ATOM 16947 O O . ALA C 1 252 ? -24.353 2.691 -23.788 1.00 65.80 252 ALA C O 1
ATOM 16954 N N . LYS C 1 253 ? -25.421 3.544 -22.000 1.00 68.45 253 LYS C N 1
ATOM 16955 C CA . LYS C 1 253 ? -26.713 3.043 -22.451 1.00 68.45 253 LYS C CA 1
ATOM 16956 C C . LYS C 1 253 ? -27.045 3.567 -23.842 1.00 68.45 253 LYS C C 1
ATOM 16957 O O . LYS C 1 253 ? -27.405 2.796 -24.738 1.00 68.45 253 LYS C O 1
ATOM 16976 N N . GLN C 1 254 ? -26.924 4.879 -24.045 1.00 73.50 254 GLN C N 1
ATOM 16977 C CA . GLN C 1 254 ? -27.027 5.420 -25.394 1.00 73.50 254 GLN C CA 1
ATOM 16978 C C . GLN C 1 254 ? -25.865 4.974 -26.265 1.00 73.50 254 GLN C C 1
ATOM 16979 O O . GLN C 1 254 ? -25.935 5.104 -27.491 1.00 73.50 254 GLN C O 1
ATOM 16993 N N . PHE C 1 255 ? -24.803 4.457 -25.655 1.00 72.37 255 PHE C N 1
ATOM 16994 C CA . PHE C 1 255 ? -23.649 3.927 -26.370 1.00 72.37 255 PHE C CA 1
ATOM 16995 C C . PHE C 1 255 ? -22.995 5.000 -27.240 1.00 72.37 255 PHE C C 1
ATOM 16996 O O . PHE C 1 255 ? -22.972 4.922 -28.469 1.00 72.37 255 PHE C O 1
ATOM 17013 N N . GLU C 1 256 ? -22.475 6.020 -26.573 1.00 71.59 256 GLU C N 1
ATOM 17014 C CA . GLU C 1 256 ? -21.555 6.978 -27.176 1.00 71.59 256 GLU C CA 1
ATOM 17015 C C . GLU C 1 256 ? -20.227 6.746 -26.467 1.00 71.59 256 GLU C C 1
ATOM 17016 O O . GLU C 1 256 ? -19.908 7.406 -25.478 1.00 71.59 256 GLU C O 1
ATOM 17028 N N . CYS C 1 257 ? -19.457 5.794 -26.981 1.00 71.21 257 CYS C N 1
ATOM 17029 C CA . CYS C 1 257 ? -18.305 5.260 -26.276 1.00 71.21 257 CYS C CA 1
ATOM 17030 C C . CYS C 1 257 ? -17.136 5.143 -27.236 1.00 71.21 257 CYS C C 1
ATOM 17031 O O . CYS C 1 257 ? -17.248 4.497 -28.281 1.00 71.21 257 CYS C O 1
ATOM 17038 N N . HIS C 1 258 ? -16.019 5.761 -26.875 1.00 68.06 258 HIS C N 1
ATOM 17039 C CA . HIS C 1 258 ? -14.846 5.797 -27.730 1.00 68.06 258 HIS C CA 1
ATOM 17040 C C . HIS C 1 258 ? -13.985 4.563 -27.522 1.00 68.06 258 HIS C C 1
ATOM 17041 O O . HIS C 1 258 ? -13.847 4.065 -26.401 1.00 68.06 258 HIS C O 1
ATOM 17055 N N . PHE C 1 259 ? -13.406 4.077 -28.613 1.00 72.97 259 PHE C N 1
ATOM 17056 C CA . PHE C 1 259 ? -12.322 3.113 -28.572 1.00 72.97 259 PHE C CA 1
ATOM 17057 C C . PHE C 1 259 ? -11.228 3.604 -29.501 1.00 72.97 259 PHE C C 1
ATOM 17058 O O . PHE C 1 259 ? -11.397 4.584 -30.230 1.00 72.97 259 PHE C O 1
ATOM 17075 N N . SER C 1 260 ? -10.100 2.910 -29.480 1.00 70.43 260 SER C N 1
ATOM 17076 C CA . SER C 1 260 ? -8.919 3.350 -30.197 1.00 70.43 260 SER C CA 1
ATOM 17077 C C . SER C 1 260 ? -8.539 2.350 -31.269 1.00 70.43 260 SER C C 1
ATOM 17078 O O . SER C 1 260 ? -8.928 1.180 -31.234 1.00 70.43 260 SER C O 1
ATOM 17086 N N . ARG C 1 261 ? -7.755 2.832 -32.219 1.00 82.97 261 ARG C N 1
ATOM 17087 C CA . ARG C 1 261 ? -7.065 1.950 -33.138 1.00 82.97 261 ARG C CA 1
ATOM 17088 C C . ARG C 1 261 ? -5.940 1.276 -32.360 1.00 82.97 261 ARG C C 1
ATOM 17089 O O . ARG C 1 261 ? -5.827 1.407 -31.139 1.00 82.97 261 ARG C O 1
ATOM 17110 N N . ASN C 1 262 ? -5.092 0.538 -33.063 1.00 77.00 262 ASN C N 1
ATOM 17111 C CA . ASN C 1 262 ? -4.101 -0.382 -32.525 1.00 77.00 262 ASN C CA 1
ATOM 17112 C C . ASN C 1 262 ? -4.766 -1.666 -32.051 1.00 77.00 262 ASN C C 1
ATOM 17113 O O . ASN C 1 262 ? -4.063 -2.596 -31.662 1.00 77.00 262 ASN C O 1
ATOM 17124 N N . LEU C 1 263 ? -6.095 -1.751 -32.065 1.00 73.10 263 LEU C N 1
ATOM 17125 C CA . LEU C 1 263 ? -6.770 -3.013 -31.802 1.00 73.10 263 LEU C CA 1
ATOM 17126 C C . LEU C 1 263 ? -6.822 -3.864 -33.057 1.00 73.10 263 LEU C C 1
ATOM 17127 O O . LEU C 1 263 ? -6.243 -4.953 -33.114 1.00 73.10 263 LEU C O 1
ATOM 17143 N N . CYS C 1 264 ? -7.507 -3.368 -34.076 1.00 87.93 264 CYS C N 1
ATOM 17144 C CA . CYS C 1 264 ? -7.747 -4.109 -35.303 1.00 87.93 264 CYS C CA 1
ATOM 17145 C C . CYS C 1 264 ? -6.733 -3.644 -36.333 1.00 87.93 264 CYS C C 1
ATOM 17146 O O . CYS C 1 264 ? -6.829 -2.526 -36.849 1.00 87.93 264 CYS C O 1
ATOM 17153 N N . THR C 1 265 ? -5.759 -4.498 -36.625 1.00 91.63 265 THR C N 1
ATOM 17154 C CA . THR C 1 265 ? -4.702 -4.154 -37.570 1.00 91.63 265 THR C CA 1
ATOM 17155 C C . THR C 1 265 ? -5.172 -4.541 -38.963 1.00 91.63 265 THR C C 1
ATOM 17156 O O . THR C 1 265 ? -5.190 -5.719 -39.324 1.00 91.63 265 THR C O 1
ATOM 17167 N N . CYS C 1 266 ? -5.555 -3.542 -39.746 1.00 107.71 266 CYS C N 1
ATOM 17168 C CA . CYS C 1 266 ? -6.059 -3.784 -41.083 1.00 107.71 266 CYS C CA 1
ATOM 17169 C C . CYS C 1 266 ? -4.911 -3.976 -42.061 1.00 107.71 266 CYS C C 1
ATOM 17170 O O . CYS C 1 266 ? -3.844 -3.370 -41.934 1.00 107.71 266 CYS C O 1
ATOM 17177 N N . THR C 1 267 ? -5.146 -4.838 -43.044 1.00 112.98 267 THR C N 1
ATOM 17178 C CA . THR C 1 267 ? -4.204 -5.073 -44.124 1.00 112.98 267 THR C CA 1
ATOM 17179 C C . THR C 1 267 ? -4.982 -5.119 -45.427 1.00 112.98 267 THR C C 1
ATOM 17180 O O . THR C 1 267 ? -5.994 -5.822 -45.529 1.00 112.98 267 THR C O 1
ATOM 17191 N N . ASN C 1 268 ? -4.500 -4.371 -46.412 1.00 118.39 268 ASN C N 1
ATOM 17192 C CA . ASN C 1 268 ? -5.264 -4.089 -47.614 1.00 118.39 268 ASN C CA 1
ATOM 17193 C C . ASN C 1 268 ? -5.259 -5.265 -48.582 1.00 118.39 268 ASN C C 1
ATOM 17194 O O . ASN C 1 268 ? -4.287 -6.018 -48.684 1.00 118.39 268 ASN C O 1
ATOM 17205 N N . ALA C 1 269 ? -6.375 -5.412 -49.293 1.00 127.65 269 ALA C N 1
ATOM 17206 C CA . ALA C 1 269 ? -6.477 -6.344 -50.404 1.00 127.65 269 ALA C CA 1
ATOM 17207 C C . ALA C 1 269 ? -7.202 -5.743 -51.598 1.00 127.65 269 ALA C C 1
ATOM 17208 O O . ALA C 1 269 ? -7.407 -6.447 -52.591 1.00 127.65 269 ALA C O 1
ATOM 17215 N N . LEU C 1 270 ? -7.623 -4.480 -51.515 1.00 134.57 270 LEU C N 1
ATOM 17216 C CA . LEU C 1 270 ? -8.246 -3.729 -52.601 1.00 134.57 270 LEU C CA 1
ATOM 17217 C C . LEU C 1 270 ? -9.691 -4.150 -52.848 1.00 134.57 270 LEU C C 1
ATOM 17218 O O . LEU C 1 270 ? -10.434 -3.432 -53.525 1.00 134.57 270 LEU C O 1
ATOM 17234 N N . HIS C 1 271 ? -10.115 -5.289 -52.301 1.00 134.54 271 HIS C N 1
ATOM 17235 C CA . HIS C 1 271 ? -11.527 -5.654 -52.311 1.00 134.54 271 HIS C CA 1
ATOM 17236 C C . HIS C 1 271 ? -12.091 -5.796 -50.905 1.00 134.54 271 HIS C C 1
ATOM 17237 O O . HIS C 1 271 ? -13.082 -5.139 -50.573 1.00 134.54 271 HIS C O 1
ATOM 17251 N N . LYS C 1 272 ? -11.486 -6.636 -50.065 1.00 127.94 272 LYS C N 1
ATOM 17252 C CA . LYS C 1 272 ? -11.959 -6.894 -48.705 1.00 127.94 272 LYS C CA 1
ATOM 17253 C C . LYS C 1 272 ? -10.748 -6.737 -47.797 1.00 127.94 272 LYS C C 1
ATOM 17254 O O . LYS C 1 272 ? -10.066 -7.711 -47.477 1.00 127.94 272 LYS C O 1
ATOM 17272 N N . VAL C 1 273 ? -10.482 -5.499 -47.383 1.00 115.36 273 VAL C N 1
ATOM 17273 C CA . VAL C 1 273 ? -9.386 -5.257 -46.459 1.00 115.36 273 VAL C CA 1
ATOM 17274 C C . VAL C 1 273 ? -9.652 -6.017 -45.171 1.00 115.36 273 VAL C C 1
ATOM 17275 O O . VAL C 1 273 ? -10.741 -5.929 -44.591 1.00 115.36 273 VAL C O 1
ATOM 17288 N N . SER C 1 274 ? -8.660 -6.777 -44.721 1.00 112.62 274 SER C N 1
ATOM 17289 C CA . SER C 1 274 ? -8.833 -7.697 -43.606 1.00 112.62 274 SER C CA 1
ATOM 17290 C C . SER C 1 274 ? -8.342 -7.030 -42.331 1.00 112.62 274 SER C C 1
ATOM 17291 O O . SER C 1 274 ? -7.161 -6.694 -42.218 1.00 112.62 274 SER C O 1
ATOM 17299 N N . CYS C 1 275 ? -9.247 -6.847 -41.378 1.00 103.83 275 CYS C N 1
ATOM 17300 C CA . CYS C 1 275 ? -8.943 -6.205 -40.106 1.00 103.83 275 CYS C CA 1
ATOM 17301 C C . CYS C 1 275 ? -9.150 -7.229 -38.999 1.00 103.83 275 CYS C C 1
ATOM 17302 O O . CYS C 1 275 ? -10.270 -7.711 -38.795 1.00 103.83 275 CYS C O 1
ATOM 17309 N N . THR C 1 276 ? -8.075 -7.559 -38.291 1.00 95.02 276 THR C N 1
ATOM 17310 C CA . THR C 1 276 ? -8.106 -8.539 -37.217 1.00 95.02 276 THR C CA 1
ATOM 17311 C C . THR C 1 276 ? -7.884 -7.846 -35.882 1.00 95.02 276 THR C C 1
ATOM 17312 O O . THR C 1 276 ? -6.957 -7.040 -35.738 1.00 95.02 276 THR C O 1
ATOM 17323 N N . CYS C 1 277 ? -8.738 -8.168 -34.912 1.00 84.36 277 CYS C N 1
ATOM 17324 C CA . CYS C 1 277 ? -8.683 -7.567 -33.589 1.00 84.36 277 CYS C CA 1
ATOM 17325 C C . CYS C 1 277 ? -9.107 -8.598 -32.553 1.00 84.36 277 CYS C C 1
ATOM 17326 O O . CYS C 1 277 ? -9.459 -9.734 -32.882 1.00 84.36 277 CYS C O 1
ATOM 17333 N N . TYR C 1 278 ? -9.073 -8.186 -31.290 1.00 73.65 278 TYR C N 1
ATOM 17334 C CA . TYR C 1 278 ? -9.464 -9.042 -30.182 1.00 73.65 278 TYR C CA 1
ATOM 17335 C C . TYR C 1 278 ? -10.966 -8.962 -29.955 1.00 73.65 278 TYR C C 1
ATOM 17336 O O . TYR C 1 278 ? -11.556 -7.879 -29.990 1.00 73.65 278 TYR C O 1
ATOM 17354 N N . ASP C 1 279 ? -11.579 -10.119 -29.707 1.00 73.27 279 ASP C N 1
ATOM 17355 C CA . ASP C 1 279 ? -13.014 -10.198 -29.436 1.00 73.27 279 ASP C CA 1
ATOM 17356 C C . ASP C 1 279 ? -13.222 -10.050 -27.934 1.00 73.27 279 ASP C C 1
ATOM 17357 O O . ASP C 1 279 ? -13.485 -11.007 -27.204 1.00 73.27 279 ASP C O 1
ATOM 17366 N N . GLY C 1 280 ? -13.102 -8.812 -27.474 1.00 61.50 280 GLY C N 1
ATOM 17367 C CA . GLY C 1 280 ? -13.181 -8.526 -26.060 1.00 61.50 280 GLY C CA 1
ATOM 17368 C C . GLY C 1 280 ? -14.583 -8.592 -25.493 1.00 61.50 280 GLY C C 1
ATOM 17369 O O . GLY C 1 280 ? -15.428 -7.746 -25.798 1.00 61.50 280 GLY C O 1
ATOM 17373 N N . SER C 1 281 ? -14.838 -9.600 -24.667 1.00 55.67 281 SER C N 1
ATOM 17374 C CA . SER C 1 281 ? -16.073 -9.715 -23.896 1.00 55.67 281 SER C CA 1
ATOM 17375 C C . SER C 1 281 ? -15.662 -9.801 -22.433 1.00 55.67 281 SER C C 1
ATOM 17376 O O . SER C 1 281 ? -15.261 -10.864 -21.949 1.00 55.67 281 SER C O 1
ATOM 17384 N N . VAL C 1 282 ? -15.779 -8.677 -21.735 1.00 53.23 282 VAL C N 1
ATOM 17385 C CA . VAL C 1 282 ? -15.179 -8.493 -20.421 1.00 53.23 282 VAL C CA 1
ATOM 17386 C C . VAL C 1 282 ? -15.579 -9.613 -19.475 1.00 53.23 282 VAL C C 1
ATOM 17387 O O . VAL C 1 282 ? -14.823 -9.965 -18.563 1.00 53.23 282 VAL C O 1
ATOM 17400 N N . GLU C 1 283 ? -16.767 -10.180 -19.684 1.00 52.85 283 GLU C N 1
ATOM 17401 C CA . GLU C 1 283 ? -17.228 -11.257 -18.817 1.00 52.85 283 GLU C CA 1
ATOM 17402 C C . GLU C 1 283 ? -16.151 -12.315 -18.641 1.00 52.85 283 GLU C C 1
ATOM 17403 O O . GLU C 1 283 ? -16.062 -12.946 -17.583 1.00 52.85 283 GLU C O 1
ATOM 17415 N N . ASP C 1 284 ? -15.311 -12.502 -19.656 1.00 53.76 284 ASP C N 1
ATOM 17416 C CA . ASP C 1 284 ? -14.196 -13.433 -19.547 1.00 53.76 284 ASP C CA 1
ATOM 17417 C C . ASP C 1 284 ? -13.213 -12.977 -18.478 1.00 53.76 284 ASP C C 1
ATOM 17418 O O . ASP C 1 284 ? -12.900 -13.718 -17.537 1.00 53.76 284 ASP C O 1
ATOM 17427 N N . HIS C 1 285 ? -12.706 -11.751 -18.616 1.00 50.86 285 HIS C N 1
ATOM 17428 C CA . HIS C 1 285 ? -11.774 -11.224 -17.629 1.00 50.86 285 HIS C CA 1
ATOM 17429 C C . HIS C 1 285 ? -12.360 -11.318 -16.232 1.00 50.86 285 HIS C C 1
ATOM 17430 O O . HIS C 1 285 ? -11.644 -11.589 -15.263 1.00 50.86 285 HIS C O 1
ATOM 17444 N N . MET C 1 286 ? -13.666 -11.097 -16.108 1.00 47.60 286 MET C N 1
ATOM 17445 C CA . MET C 1 286 ? -14.319 -11.274 -14.819 1.00 47.60 286 MET C CA 1
ATOM 17446 C C . MET C 1 286 ? -14.194 -12.714 -14.347 1.00 47.60 286 MET C C 1
ATOM 17447 O O . MET C 1 286 ? -13.786 -12.978 -13.211 1.00 47.60 286 MET C O 1
ATOM 17461 N N . GLU C 1 287 ? -14.535 -13.665 -15.216 1.00 50.21 287 GLU C N 1
ATOM 17462 C CA . GLU C 1 287 ? -14.463 -15.072 -14.850 1.00 50.21 287 GLU C CA 1
ATOM 17463 C C . GLU C 1 287 ? -13.047 -15.518 -14.534 1.00 50.21 287 GLU C C 1
ATOM 17464 O O . GLU C 1 287 ? -12.869 -16.583 -13.934 1.00 50.21 287 GLU C O 1
ATOM 17476 N N . ALA C 1 288 ? -12.042 -14.733 -14.916 1.00 50.26 288 ALA C N 1
ATOM 17477 C CA . ALA C 1 288 ? -10.668 -15.123 -14.626 1.00 50.26 288 ALA C CA 1
ATOM 17478 C C . ALA C 1 288 ? -10.396 -15.133 -13.127 1.00 50.26 288 ALA C C 1
ATOM 17479 O O . ALA C 1 288 ? -9.669 -16.000 -12.630 1.00 50.26 288 ALA C O 1
ATOM 17486 N N . LEU C 1 289 ? -10.966 -14.183 -12.393 1.00 44.22 289 LEU C N 1
ATOM 17487 C CA . LEU C 1 289 ? -10.661 -14.040 -10.977 1.00 44.22 289 LEU C CA 1
ATOM 17488 C C . LEU C 1 289 ? -11.792 -13.312 -10.263 1.00 44.22 289 LEU C C 1
ATOM 17489 O O . LEU C 1 289 ? -11.676 -12.119 -9.962 1.00 44.22 289 LEU C O 1
ATOM 17505 N N . PRO C 1 290 ? -12.887 -13.994 -9.969 1.00 42.37 290 PRO C N 1
ATOM 17506 C CA . PRO C 1 290 ? -14.066 -13.310 -9.433 1.00 42.37 290 PRO C CA 1
ATOM 17507 C C . PRO C 1 290 ? -14.102 -13.220 -7.921 1.00 42.37 290 PRO C C 1
ATOM 17508 O O . PRO C 1 290 ? -13.233 -13.754 -7.227 1.00 42.37 290 PRO C O 1
ATOM 17519 N N . LEU C 1 291 ? -15.111 -12.566 -7.416 1.00 41.45 291 LEU C N 1
ATOM 17520 C CA . LEU C 1 291 ? -15.336 -12.425 -5.994 1.00 41.45 291 LEU C CA 1
ATOM 17521 C C . LEU C 1 291 ? -16.483 -13.319 -5.543 1.00 41.45 291 LEU C C 1
ATOM 17522 O O . LEU C 1 291 ? -17.379 -13.631 -6.331 1.00 41.45 291 LEU C O 1
ATOM 17538 N N . PRO C 1 292 ? -16.497 -13.747 -4.276 1.00 41.97 292 PRO C N 1
ATOM 17539 C CA . PRO C 1 292 ? -15.454 -13.496 -3.284 1.00 41.97 292 PRO C CA 1
ATOM 17540 C C . PRO C 1 292 ? -14.160 -14.209 -3.624 1.00 41.97 292 PRO C C 1
ATOM 17541 O O . PRO C 1 292 ? -14.179 -15.218 -4.324 1.00 41.97 292 PRO C O 1
ATOM 17552 N N . GLN C 1 293 ? -13.044 -13.676 -3.133 1.00 43.08 293 GLN C N 1
ATOM 17553 C CA . GLN C 1 293 ? -11.708 -14.120 -3.514 1.00 43.08 293 GLN C CA 1
ATOM 17554 C C . GLN C 1 293 ? -10.904 -14.292 -2.235 1.00 43.08 293 GLN C C 1
ATOM 17555 O O . GLN C 1 293 ? -10.236 -13.363 -1.778 1.00 43.08 293 GLN C O 1
ATOM 17569 N N . THR C 1 294 ? -10.971 -15.483 -1.661 1.00 42.78 294 THR C N 1
ATOM 17570 C CA . THR C 1 294 ? -10.277 -15.756 -0.421 1.00 42.78 294 THR C CA 1
ATOM 17571 C C . THR C 1 294 ? -8.803 -16.027 -0.688 1.00 42.78 294 THR C C 1
ATOM 17572 O O . THR C 1 294 ? -8.398 -16.384 -1.797 1.00 42.78 294 THR C O 1
ATOM 17583 N N . SER C 1 295 ? -7.997 -15.844 0.348 1.00 44.41 295 SER C N 1
ATOM 17584 C CA . SER C 1 295 ? -6.571 -16.115 0.270 1.00 44.41 295 SER C CA 1
ATOM 17585 C C . SER C 1 295 ? -6.056 -16.374 1.678 1.00 44.41 295 SER C C 1
ATOM 17586 O O . SER C 1 295 ? -6.833 -16.542 2.624 1.00 44.41 295 SER C O 1
ATOM 17594 N N . LYS C 1 296 ? -4.734 -16.390 1.817 1.00 47.75 296 LYS C N 1
ATOM 17595 C CA . LYS C 1 296 ? -4.126 -16.811 3.070 1.00 47.75 296 LYS C CA 1
ATOM 17596 C C . LYS C 1 296 ? -4.393 -15.809 4.182 1.00 47.75 296 LYS C C 1
ATOM 17597 O O . LYS C 1 296 ? -4.816 -16.191 5.278 1.00 47.75 296 LYS C O 1
ATOM 17616 N N . ASN C 1 297 ? -4.164 -14.525 3.919 1.00 42.02 297 ASN C N 1
ATOM 17617 C CA . ASN C 1 297 ? -4.303 -13.488 4.931 1.00 42.02 297 ASN C CA 1
ATOM 17618 C C . ASN C 1 297 ? -5.567 -12.661 4.796 1.00 42.02 297 ASN C C 1
ATOM 17619 O O . ASN C 1 297 ? -6.063 -12.153 5.802 1.00 42.02 297 ASN C O 1
ATOM 17630 N N . PHE C 1 298 ? -6.095 -12.505 3.588 1.00 40.89 298 PHE C N 1
ATOM 17631 C CA . PHE C 1 298 ? -7.202 -11.603 3.335 1.00 40.89 298 PHE C CA 1
ATOM 17632 C C . PHE C 1 298 ? -8.304 -12.310 2.564 1.00 40.89 298 PHE C C 1
ATOM 17633 O O . PHE C 1 298 ? -8.119 -13.400 2.019 1.00 40.89 298 PHE C O 1
ATOM 17650 N N . LEU C 1 299 ? -9.464 -11.663 2.531 1.00 40.87 299 LEU C N 1
ATOM 17651 C CA . LEU C 1 299 ? -10.520 -12.016 1.596 1.00 40.87 299 LEU C CA 1
ATOM 17652 C C . LEU C 1 299 ? -11.319 -10.766 1.277 1.00 40.87 299 LEU C C 1
ATOM 17653 O O . LEU C 1 299 ? -11.572 -9.934 2.153 1.00 40.87 299 LEU C O 1
ATOM 17669 N N . VAL C 1 300 ? -11.725 -10.664 0.019 1.00 40.23 300 VAL C N 1
ATOM 17670 C CA . VAL C 1 300 ? -12.308 -9.459 -0.552 1.00 40.23 300 VAL C CA 1
ATOM 17671 C C . VAL C 1 300 ? -13.714 -9.817 -1.007 1.00 40.23 300 VAL C C 1
ATOM 17672 O O . VAL C 1 300 ? -13.886 -10.523 -2.007 1.00 40.23 300 VAL C O 1
ATOM 17685 N N . PHE C 1 301 ? -14.726 -9.332 -0.294 1.00 42.28 301 PHE C N 1
ATOM 17686 C CA . PHE C 1 301 ? -16.100 -9.686 -0.593 1.00 42.28 301 PHE C CA 1
ATOM 17687 C C . PHE C 1 301 ? -16.976 -8.448 -0.639 1.00 42.28 301 PHE C C 1
ATOM 17688 O O . PHE C 1 301 ? -16.751 -7.477 0.086 1.00 42.28 301 PHE C O 1
ATOM 17705 N N . GLU C 1 302 ? -17.985 -8.503 -1.497 1.00 44.21 302 GLU C N 1
ATOM 17706 C CA . GLU C 1 302 ? -18.986 -7.457 -1.597 1.00 44.21 302 GLU C CA 1
ATOM 17707 C C . GLU C 1 302 ? -20.217 -7.841 -0.795 1.00 44.21 302 GLU C C 1
ATOM 17708 O O . GLU C 1 302 ? -20.569 -9.016 -0.681 1.00 44.21 302 GLU C O 1
ATOM 17720 N N . LYS C 1 303 ? -20.871 -6.828 -0.240 1.00 48.62 303 LYS C N 1
ATOM 17721 C CA . LYS C 1 303 ? -22.054 -7.043 0.583 1.00 48.62 303 LYS C CA 1
ATOM 17722 C C . LYS C 1 303 ? -22.922 -5.798 0.447 1.00 48.62 303 LYS C C 1
ATOM 17723 O O . LYS C 1 303 ? -22.678 -4.792 1.118 1.00 48.62 303 LYS C O 1
ATOM 17742 N N . ASP C 1 304 ? -23.925 -5.876 -0.421 1.00 52.37 304 ASP C N 1
ATOM 17743 C CA . ASP C 1 304 ? -24.812 -4.755 -0.697 1.00 52.37 304 ASP C CA 1
ATOM 17744 C C . ASP C 1 304 ? -24.036 -3.583 -1.296 1.00 52.37 304 ASP C C 1
ATOM 17745 O O . ASP C 1 304 ? -24.043 -2.463 -0.783 1.00 52.37 304 ASP C O 1
ATOM 17754 N N . ARG C 1 305 ? -23.346 -3.869 -2.398 1.00 54.57 305 ARG C N 1
ATOM 17755 C CA . ARG C 1 305 ? -22.782 -2.833 -3.252 1.00 54.57 305 ARG C CA 1
ATOM 17756 C C . ARG C 1 305 ? -21.637 -2.087 -2.574 1.00 54.57 305 ARG C C 1
ATOM 17757 O O . ARG C 1 305 ? -21.392 -0.915 -2.862 1.00 54.57 305 ARG C O 1
ATOM 17778 N N . ASN C 1 306 ? -20.928 -2.754 -1.669 1.00 45.48 306 ASN C N 1
ATOM 17779 C CA . ASN C 1 306 ? -19.799 -2.155 -0.968 1.00 45.48 306 ASN C CA 1
ATOM 17780 C C . ASN C 1 306 ? -18.725 -3.213 -0.799 1.00 45.48 306 ASN C C 1
ATOM 17781 O O . ASN C 1 306 ? -18.972 -4.260 -0.195 1.00 45.48 306 ASN C O 1
ATOM 17792 N N . ILE C 1 307 ? -17.537 -2.935 -1.323 1.00 40.95 307 ILE C N 1
ATOM 17793 C CA . ILE C 1 307 ? -16.478 -3.928 -1.390 1.00 40.95 307 ILE C CA 1
ATOM 17794 C C . ILE C 1 307 ? -15.680 -3.954 -0.103 1.00 40.95 307 ILE C C 1
ATOM 17795 O O . ILE C 1 307 ? -14.652 -3.280 0.012 1.00 40.95 307 ILE C O 1
ATOM 17811 N N . TYR C 1 308 ? -16.123 -4.739 0.865 1.00 43.77 308 TYR C N 1
ATOM 17812 C CA . TYR C 1 308 ? -15.320 -4.902 2.056 1.00 43.77 308 TYR C CA 1
ATOM 17813 C C . TYR C 1 308 ? -14.182 -5.870 1.766 1.00 43.77 308 TYR C C 1
ATOM 17814 O O . TYR C 1 308 ? -14.253 -6.703 0.861 1.00 43.77 308 TYR C O 1
ATOM 17832 N N . ALA C 1 309 ? -13.113 -5.741 2.539 1.00 39.99 309 ALA C N 1
ATOM 17833 C CA . ALA C 1 309 ? -12.028 -6.713 2.475 1.00 39.99 309 ALA C CA 1
ATOM 17834 C C . ALA C 1 309 ? -11.420 -6.842 3.854 1.00 39.99 309 ALA C C 1
ATOM 17835 O O . ALA C 1 309 ? -10.958 -5.849 4.416 1.00 39.99 309 ALA C O 1
ATOM 17842 N N . LYS C 1 310 ? -11.418 -8.047 4.396 1.00 43.46 310 LYS C N 1
ATOM 17843 C CA . LYS C 1 310 ? -10.968 -8.234 5.761 1.00 43.46 310 LYS C CA 1
ATOM 17844 C C . LYS C 1 310 ? -9.805 -9.207 5.808 1.00 43.46 310 LYS C C 1
ATOM 17845 O O . LYS C 1 310 ? -9.480 -9.888 4.833 1.00 43.46 310 LYS C O 1
ATOM 17864 N N . THR C 1 311 ? -9.174 -9.240 6.975 1.00 44.85 311 THR C N 1
ATOM 17865 C CA . THR C 1 311 ? -8.039 -10.111 7.223 1.00 44.85 311 THR C CA 1
ATOM 17866 C C . THR C 1 311 ? -8.254 -10.852 8.533 1.00 44.85 311 THR C C 1
ATOM 17867 O O . THR C 1 311 ? -8.899 -10.345 9.452 1.00 44.85 311 THR C O 1
ATOM 17878 N N . HIS C 1 312 ? -7.698 -12.057 8.609 1.00 50.04 312 HIS C N 1
ATOM 17879 C CA . HIS C 1 312 ? -7.947 -12.968 9.716 1.00 50.04 312 HIS C CA 1
ATOM 17880 C C . HIS C 1 312 ? -6.732 -13.214 10.595 1.00 50.04 312 HIS C C 1
ATOM 17881 O O . HIS C 1 312 ? -6.799 -13.009 11.808 1.00 50.04 312 HIS C O 1
ATOM 17895 N N . VAL C 1 313 ? -5.620 -13.658 10.016 1.00 50.40 313 VAL C N 1
ATOM 17896 C CA . VAL C 1 313 ? -4.525 -14.243 10.771 1.00 50.40 313 VAL C CA 1
ATOM 17897 C C . VAL C 1 313 ? -3.306 -13.332 10.812 1.00 50.40 313 VAL C C 1
ATOM 17898 O O . VAL C 1 313 ? -2.736 -13.105 11.881 1.00 50.40 313 VAL C O 1
ATOM 17911 N N . GLY C 1 314 ? -2.885 -12.810 9.662 1.00 47.52 314 GLY C N 1
ATOM 17912 C CA . GLY C 1 314 ? -1.684 -12.000 9.604 1.00 47.52 314 GLY C CA 1
ATOM 17913 C C . GLY C 1 314 ? -1.714 -10.775 10.488 1.00 47.52 314 GLY C C 1
ATOM 17914 O O . GLY C 1 314 ? -0.672 -10.133 10.657 1.00 47.52 314 GLY C O 1
ATOM 17918 N N . SER C 1 315 ? -2.865 -10.437 11.051 1.00 46.08 315 SER C N 1
ATOM 17919 C CA . SER C 1 315 ? -3.041 -9.216 11.815 1.00 46.08 315 SER C CA 1
ATOM 17920 C C . SER C 1 315 ? -3.388 -9.523 13.260 1.00 46.08 315 SER C C 1
ATOM 17921 O O . SER C 1 315 ? -3.692 -10.658 13.631 1.00 46.08 315 SER C O 1
ATOM 17929 N N . ALA C 1 316 ? -3.344 -8.474 14.077 1.00 47.55 316 ALA C N 1
ATOM 17930 C CA . ALA C 1 316 ? -3.635 -8.603 15.499 1.00 47.55 316 ALA C CA 1
ATOM 17931 C C . ALA C 1 316 ? -4.187 -7.272 15.990 1.00 47.55 316 ALA C C 1
ATOM 17932 O O . ALA C 1 316 ? -3.426 -6.370 16.345 1.00 47.55 316 ALA C O 1
ATOM 17939 N N . LEU C 1 317 ? -5.507 -7.171 16.015 1.00 49.64 317 LEU C N 1
ATOM 17940 C CA . LEU C 1 317 ? -6.175 -6.075 16.688 1.00 49.64 317 LEU C CA 1
ATOM 17941 C C . LEU C 1 317 ? -5.631 -5.914 18.099 1.00 49.64 317 LEU C C 1
ATOM 17942 O O . LEU C 1 317 ? -5.206 -6.881 18.736 1.00 49.64 317 LEU C O 1
ATOM 17958 N N . GLN C 1 318 ? -5.630 -4.678 18.584 1.00 52.03 318 GLN C N 1
ATOM 17959 C CA . GLN C 1 318 ? -5.251 -4.363 19.952 1.00 52.03 318 GLN C CA 1
ATOM 17960 C C . GLN C 1 318 ? -6.350 -3.511 20.551 1.00 52.03 318 GLN C C 1
ATOM 17961 O O . GLN C 1 318 ? -6.472 -2.327 20.215 1.00 52.03 318 GLN C O 1
ATOM 17975 N N . LEU C 1 319 ? -7.113 -4.109 21.456 1.00 57.20 319 LEU C N 1
ATOM 17976 C CA . LEU C 1 319 ? -8.348 -3.572 21.982 1.00 57.20 319 LEU C CA 1
ATOM 17977 C C . LEU C 1 319 ? -8.132 -3.101 23.410 1.00 57.20 319 LEU C C 1
ATOM 17978 O O . LEU C 1 319 ? -7.241 -3.579 24.114 1.00 57.20 319 LEU C O 1
ATOM 17994 N N . HIS C 1 320 ? -8.981 -2.177 23.842 1.00 60.31 320 HIS C N 1
ATOM 17995 C CA . HIS C 1 320 ? -8.853 -1.560 25.157 1.00 60.31 320 HIS C CA 1
ATOM 17996 C C . HIS C 1 320 ? -10.241 -1.455 25.765 1.00 60.31 320 HIS C C 1
ATOM 17997 O O . HIS C 1 320 ? -11.086 -0.708 25.265 1.00 60.31 320 HIS C O 1
ATOM 18011 N N . ILE C 1 321 ? -10.472 -2.202 26.836 1.00 65.02 321 ILE C N 1
ATOM 18012 C CA . ILE C 1 321 ? -11.773 -2.302 27.469 1.00 65.02 321 ILE C CA 1
ATOM 18013 C C . ILE C 1 321 ? -11.709 -1.661 28.844 1.00 65.02 321 ILE C C 1
ATOM 18014 O O . ILE C 1 321 ? -10.683 -1.729 29.536 1.00 65.02 321 ILE C O 1
ATOM 18030 N N . VAL C 1 322 ? -12.813 -1.031 29.229 1.00 71.29 322 VAL C N 1
ATOM 18031 C CA . VAL C 1 322 ? -12.967 -0.400 30.529 1.00 71.29 322 VAL C CA 1
ATOM 18032 C C . VAL C 1 322 ? -14.315 -0.813 31.091 1.00 71.29 322 VAL C C 1
ATOM 18033 O O . VAL C 1 322 ? -15.359 -0.464 30.529 1.00 71.29 322 VAL C O 1
ATOM 18046 N N . ALA C 1 323 ? -14.293 -1.554 32.191 1.00 78.09 323 ALA C N 1
ATOM 18047 C CA . ALA C 1 323 ? -15.503 -1.901 32.916 1.00 78.09 323 ALA C CA 1
ATOM 18048 C C . ALA C 1 323 ? -15.784 -0.812 33.939 1.00 78.09 323 ALA C C 1
ATOM 18049 O O . ALA C 1 323 ? -14.938 -0.521 34.792 1.00 78.09 323 ALA C O 1
ATOM 18056 N N . GLN C 1 324 ? -16.969 -0.217 33.863 1.00 83.07 324 GLN C N 1
ATOM 18057 C CA . GLN C 1 324 ? -17.303 0.882 34.754 1.00 83.07 324 GLN C CA 1
ATOM 18058 C C . GLN C 1 324 ? -17.314 0.408 36.198 1.00 83.07 324 GLN C C 1
ATOM 18059 O O . GLN C 1 324 ? -18.220 -0.316 36.619 1.00 83.07 324 GLN C O 1
ATOM 18073 N N . ASP C 1 325 ? -16.299 0.813 36.957 1.00 87.87 325 ASP C N 1
ATOM 18074 C CA . ASP C 1 325 ? -16.208 0.507 38.381 1.00 87.87 325 ASP C CA 1
ATOM 18075 C C . ASP C 1 325 ? -16.027 -0.990 38.622 1.00 87.87 325 ASP C C 1
ATOM 18076 O O . ASP C 1 325 ? -16.603 -1.559 39.550 1.00 87.87 325 ASP C O 1
ATOM 18085 N N . LEU C 1 326 ? -15.220 -1.630 37.782 1.00 85.95 326 LEU C N 1
ATOM 18086 C CA . LEU C 1 326 ? -14.840 -3.024 37.958 1.00 85.95 326 LEU C CA 1
ATOM 18087 C C . LEU C 1 326 ? -13.382 -3.168 37.550 1.00 85.95 326 LEU C C 1
ATOM 18088 O O . LEU C 1 326 ? -12.661 -2.181 37.382 1.00 85.95 326 LEU C O 1
ATOM 18104 N N . LYS C 1 327 ? -12.947 -4.414 37.397 1.00 83.32 327 LYS C N 1
ATOM 18105 C CA . LYS C 1 327 ? -11.684 -4.703 36.743 1.00 83.32 327 LYS C CA 1
ATOM 18106 C C . LYS C 1 327 ? -11.826 -6.024 36.006 1.00 83.32 327 LYS C C 1
ATOM 18107 O O . LYS C 1 327 ? -12.642 -6.878 36.373 1.00 83.32 327 LYS C O 1
ATOM 18126 N N . ILE C 1 328 ? -11.014 -6.179 34.966 1.00 74.71 328 ILE C N 1
ATOM 18127 C CA . ILE C 1 328 ? -11.097 -7.300 34.044 1.00 74.71 328 ILE C CA 1
ATOM 18128 C C . ILE C 1 328 ? -9.895 -8.204 34.249 1.00 74.71 328 ILE C C 1
ATOM 18129 O O . ILE C 1 328 ? -8.806 -7.741 34.607 1.00 74.71 328 ILE C O 1
ATOM 18145 N N . THR C 1 329 ? -10.099 -9.496 34.017 1.00 79.01 329 THR C N 1
ATOM 18146 C CA . THR C 1 329 ? -9.029 -10.477 34.062 1.00 79.01 329 THR C CA 1
ATOM 18147 C C . THR C 1 329 ? -9.307 -11.541 33.017 1.00 79.01 329 THR C C 1
ATOM 18148 O O . THR C 1 329 ? -10.418 -12.072 32.951 1.00 79.01 329 THR C O 1
ATOM 18159 N N . THR C 1 330 ? -8.308 -11.849 32.202 1.00 76.50 330 THR C N 1
ATOM 18160 C CA . THR C 1 330 ? -8.494 -12.843 31.164 1.00 76.50 330 THR C CA 1
ATOM 18161 C C . THR C 1 330 ? -8.511 -14.240 31.776 1.00 76.50 330 THR C C 1
ATOM 18162 O O . THR C 1 330 ? -8.402 -14.422 32.991 1.00 76.50 330 THR C O 1
ATOM 18173 N N . VAL C 1 331 ? -8.655 -15.241 30.915 1.00 81.53 331 VAL C N 1
ATOM 18174 C CA . VAL C 1 331 ? -8.641 -16.638 31.325 1.00 81.53 331 VAL C CA 1
ATOM 18175 C C . VAL C 1 331 ? -7.767 -17.406 30.351 1.00 81.53 331 VAL C C 1
ATOM 18176 O O . VAL C 1 331 ? -8.004 -17.373 29.138 1.00 81.53 331 VAL C O 1
ATOM 18189 N N . LYS C 1 332 ? -6.760 -18.090 30.876 1.00 87.53 332 LYS C N 1
ATOM 18190 C CA . LYS C 1 332 ? -5.906 -18.943 30.067 1.00 87.53 332 LYS C CA 1
ATOM 18191 C C . LYS C 1 332 ? -6.459 -20.358 30.116 1.00 87.53 332 LYS C C 1
ATOM 18192 O O . LYS C 1 332 ? -6.727 -20.891 31.195 1.00 87.53 332 LYS C O 1
ATOM 18211 N N . HIS C 1 333 ? -6.643 -20.956 28.946 1.00 87.11 333 HIS C N 1
ATOM 18212 C CA . HIS C 1 333 ? -7.346 -22.226 28.811 1.00 87.11 333 HIS C CA 1
ATOM 18213 C C . HIS C 1 333 ? -6.349 -23.285 28.353 1.00 87.11 333 HIS C C 1
ATOM 18214 O O . HIS C 1 333 ? -6.176 -23.521 27.155 1.00 87.11 333 HIS C O 1
ATOM 18228 N N . THR C 1 334 ? -5.695 -23.926 29.315 1.00 88.46 334 THR C N 1
ATOM 18229 C CA . THR C 1 334 ? -4.734 -24.970 28.997 1.00 88.46 334 THR C CA 1
ATOM 18230 C C . THR C 1 334 ? -5.457 -26.226 28.537 1.00 88.46 334 THR C C 1
ATOM 18231 O O . THR C 1 334 ? -6.393 -26.693 29.193 1.00 88.46 334 THR C O 1
ATOM 18242 N N . SER C 1 335 ? -5.024 -26.773 27.406 1.00 88.16 335 SER C N 1
ATOM 18243 C CA . SER C 1 335 ? -5.585 -28.021 26.915 1.00 88.16 335 SER C CA 1
ATOM 18244 C C . SER C 1 335 ? -4.740 -28.516 25.755 1.00 88.16 335 SER C C 1
ATOM 18245 O O . SER C 1 335 ? -4.373 -27.736 24.875 1.00 88.16 335 SER C O 1
ATOM 18253 N N . HIS C 1 336 ? -4.440 -29.811 25.762 1.00 86.07 336 HIS C N 1
ATOM 18254 C CA . HIS C 1 336 ? -3.779 -30.426 24.626 1.00 86.07 336 HIS C CA 1
ATOM 18255 C C . HIS C 1 336 ? -4.738 -30.459 23.441 1.00 86.07 336 HIS C C 1
ATOM 18256 O O . HIS C 1 336 ? -5.877 -29.990 23.513 1.00 86.07 336 HIS C O 1
ATOM 18270 N N . CYS C 1 337 ? -4.275 -31.020 22.330 1.00 85.76 337 CYS C N 1
ATOM 18271 C CA . CYS C 1 337 ? -5.082 -31.012 21.122 1.00 85.76 337 CYS C CA 1
ATOM 18272 C C . CYS C 1 337 ? -4.644 -32.145 20.209 1.00 85.76 337 CYS C C 1
ATOM 18273 O O . CYS C 1 337 ? -3.475 -32.536 20.198 1.00 85.76 337 CYS C O 1
ATOM 18280 N N . GLN C 1 338 ? -5.601 -32.660 19.443 1.00 81.40 338 GLN C N 1
ATOM 18281 C CA . GLN C 1 338 ? -5.354 -33.683 18.441 1.00 81.40 338 GLN C CA 1
ATOM 18282 C C . GLN C 1 338 ? -5.710 -33.128 17.073 1.00 81.40 338 GLN C C 1
ATOM 18283 O O . GLN C 1 338 ? -6.629 -32.319 16.939 1.00 81.40 338 GLN C O 1
ATOM 18297 N N . VAL C 1 339 ? -4.988 -33.585 16.057 1.00 77.23 339 VAL C N 1
ATOM 18298 C CA . VAL C 1 339 ? -5.071 -33.020 14.718 1.00 77.23 339 VAL C CA 1
ATOM 18299 C C . VAL C 1 339 ? -5.386 -34.125 13.723 1.00 77.23 339 VAL C C 1
ATOM 18300 O O . VAL C 1 339 ? -4.767 -35.194 13.755 1.00 77.23 339 VAL C O 1
ATOM 18313 N N . GLU C 1 340 ? -6.342 -33.861 12.838 1.00 78.62 340 GLU C N 1
ATOM 18314 C CA . GLU C 1 340 ? -6.704 -34.746 11.741 1.00 78.62 340 GLU C CA 1
ATOM 18315 C C . GLU C 1 340 ? -6.438 -33.989 10.449 1.00 78.62 340 GLU C C 1
ATOM 18316 O O . GLU C 1 340 ? -7.120 -33.001 10.145 1.00 78.62 340 GLU C O 1
ATOM 18328 N N . ALA C 1 341 ? -5.451 -34.460 9.700 1.00 71.00 341 ALA C N 1
ATOM 18329 C CA . ALA C 1 341 ? -4.962 -33.771 8.518 1.00 71.00 341 ALA C CA 1
ATOM 18330 C C . ALA C 1 341 ? -5.890 -34.027 7.338 1.00 71.00 341 ALA C C 1
ATOM 18331 O O . ALA C 1 341 ? -7.007 -34.530 7.480 1.00 71.00 341 ALA C O 1
ATOM 18338 N N . SER C 1 342 ? -5.423 -33.663 6.152 1.00 68.64 342 SER C N 1
ATOM 18339 C CA . SER C 1 342 ? -6.139 -33.905 4.913 1.00 68.64 342 SER C CA 1
ATOM 18340 C C . SER C 1 342 ? -5.140 -33.792 3.772 1.00 68.64 342 SER C C 1
ATOM 18341 O O . SER C 1 342 ? -3.926 -33.725 3.992 1.00 68.64 342 SER C O 1
ATOM 18349 N N . ASP C 1 343 ? -5.652 -33.766 2.550 1.00 68.09 343 ASP C N 1
ATOM 18350 C CA . ASP C 1 343 ? -4.831 -33.676 1.355 1.00 68.09 343 ASP C CA 1
ATOM 18351 C C . ASP C 1 343 ? -4.963 -32.285 0.756 1.00 68.09 343 ASP C C 1
ATOM 18352 O O . ASP C 1 343 ? -6.066 -31.736 0.675 1.00 68.09 343 ASP C O 1
ATOM 18361 N N . LEU C 1 344 ? -3.834 -31.719 0.345 1.00 64.95 344 LEU C N 1
ATOM 18362 C CA . LEU C 1 344 ? -3.851 -30.401 -0.262 1.00 64.95 344 LEU C CA 1
ATOM 18363 C C . LEU C 1 344 ? -4.760 -30.389 -1.484 1.00 64.95 344 LEU C C 1
ATOM 18364 O O . LEU C 1 344 ? -5.134 -31.429 -2.030 1.00 64.95 344 LEU C O 1
ATOM 18380 N N . SER C 1 345 ? -5.116 -29.183 -1.910 1.00 60.79 345 SER C N 1
ATOM 18381 C CA . SER C 1 345 ? -6.048 -29.012 -3.013 1.00 60.79 345 SER C CA 1
ATOM 18382 C C . SER C 1 345 ? -5.930 -27.592 -3.532 1.00 60.79 345 SER C C 1
ATOM 18383 O O . SER C 1 345 ? -5.954 -26.640 -2.746 1.00 60.79 345 SER C O 1
ATOM 18391 N N . GLY C 1 346 ? -5.796 -27.454 -4.850 1.00 61.98 346 GLY C N 1
ATOM 18392 C CA . GLY C 1 346 ? -5.821 -26.160 -5.492 1.00 61.98 346 GLY C CA 1
ATOM 18393 C C . GLY C 1 346 ? -4.523 -25.868 -6.218 1.00 61.98 346 GLY C C 1
ATOM 18394 O O . GLY C 1 346 ? -3.827 -26.783 -6.677 1.00 61.98 346 GLY C O 1
ATOM 18398 N N . CYS C 1 347 ? -4.205 -24.584 -6.308 1.00 57.70 347 CYS C N 1
ATOM 18399 C CA . CYS C 1 347 ? -3.093 -24.103 -7.105 1.00 57.70 347 CYS C CA 1
ATOM 18400 C C . CYS C 1 347 ? -1.931 -23.685 -6.217 1.00 57.70 347 CYS C C 1
ATOM 18401 O O . CYS C 1 347 ? -2.111 -23.323 -5.052 1.00 57.70 347 CYS C O 1
ATOM 18408 N N . TYR C 1 348 ? -0.733 -23.746 -6.787 1.00 58.18 348 TYR C N 1
ATOM 18409 C CA . TYR C 1 348 ? 0.483 -23.286 -6.139 1.00 58.18 348 TYR C CA 1
ATOM 18410 C C . TYR C 1 348 ? 0.980 -22.046 -6.860 1.00 58.18 348 TYR C C 1
ATOM 18411 O O . TYR C 1 348 ? 0.892 -21.956 -8.088 1.00 58.18 348 TYR C O 1
ATOM 18429 N N . SER C 1 349 ? 1.505 -21.094 -6.095 1.00 50.67 349 SER C N 1
ATOM 18430 C CA . SER C 1 349 ? 1.889 -19.799 -6.634 1.00 50.67 349 SER C CA 1
ATOM 18431 C C . SER C 1 349 ? 0.694 -19.135 -7.316 1.00 50.67 349 SER C C 1
ATOM 18432 O O . SER C 1 349 ? 0.688 -18.872 -8.519 1.00 50.67 349 SER C O 1
ATOM 18440 N N . CYS C 1 350 ? -0.335 -18.888 -6.514 1.00 50.04 350 CYS C N 1
ATOM 18441 C CA . CYS C 1 350 ? -1.534 -18.210 -6.970 1.00 50.04 350 CYS C CA 1
ATOM 18442 C C . CYS C 1 350 ? -2.061 -17.345 -5.841 1.00 50.04 350 CYS C C 1
ATOM 18443 O O . CYS C 1 350 ? -1.817 -17.610 -4.662 1.00 50.04 350 CYS C O 1
ATOM 18450 N N . THR C 1 351 ? -2.791 -16.296 -6.217 1.00 47.27 351 THR C N 1
ATOM 18451 C CA . THR C 1 351 ? -3.379 -15.422 -5.213 1.00 47.27 351 THR C CA 1
ATOM 18452 C C . THR C 1 351 ? -4.302 -16.184 -4.278 1.00 47.27 351 THR C C 1
ATOM 18453 O O . THR C 1 351 ? -4.497 -15.762 -3.134 1.00 47.27 351 THR C O 1
ATOM 18464 N N . SER C 1 352 ? -4.871 -17.292 -4.738 1.00 50.86 352 SER C N 1
ATOM 18465 C CA . SER C 1 352 ? -5.583 -18.192 -3.851 1.00 50.86 352 SER C CA 1
ATOM 18466 C C . SER C 1 352 ? -4.587 -19.062 -3.098 1.00 50.86 352 SER C C 1
ATOM 18467 O O . SER C 1 352 ? -3.414 -19.173 -3.459 1.00 50.86 352 SER C O 1
ATOM 18475 N N . GLY C 1 353 ? -5.071 -19.697 -2.043 1.00 54.78 353 GLY C N 1
ATOM 18476 C CA . GLY C 1 353 ? -4.234 -20.498 -1.178 1.00 54.78 353 GLY C CA 1
ATOM 18477 C C . GLY C 1 353 ? -4.356 -21.980 -1.467 1.00 54.78 353 GLY C C 1
ATOM 18478 O O . GLY C 1 353 ? -5.402 -22.466 -1.886 1.00 54.78 353 GLY C O 1
ATOM 18482 N N . ALA C 1 354 ? -3.259 -22.691 -1.242 1.00 57.09 354 ALA C N 1
ATOM 18483 C CA . ALA C 1 354 ? -3.266 -24.142 -1.324 1.00 57.09 354 ALA C CA 1
ATOM 18484 C C . ALA C 1 354 ? -4.179 -24.684 -0.234 1.00 57.09 354 ALA C C 1
ATOM 18485 O O . ALA C 1 354 ? -3.843 -24.632 0.952 1.00 57.09 354 ALA C O 1
ATOM 18492 N N . SER C 1 355 ? -5.333 -25.203 -0.632 1.00 59.08 355 SER C N 1
ATOM 18493 C CA . SER C 1 355 ? -6.380 -25.499 0.327 1.00 59.08 355 SER C CA 1
ATOM 18494 C C . SER C 1 355 ? -6.009 -26.688 1.202 1.00 59.08 355 SER C C 1
ATOM 18495 O O . SER C 1 355 ? -5.174 -27.525 0.853 1.00 59.08 355 SER C O 1
ATOM 18503 N N . LEU C 1 356 ? -6.649 -26.744 2.363 1.00 63.89 356 LEU C N 1
ATOM 18504 C CA . LEU C 1 356 ? -6.509 -27.860 3.282 1.00 63.89 356 LEU C CA 1
ATOM 18505 C C . LEU C 1 356 ? -7.814 -28.033 4.039 1.00 63.89 356 LEU C C 1
ATOM 18506 O O . LEU C 1 356 ? -8.784 -27.301 3.830 1.00 63.89 356 LEU C O 1
ATOM 18522 N N . THR C 1 357 ? -7.829 -29.020 4.930 1.00 66.25 357 THR C N 1
ATOM 18523 C CA . THR C 1 357 ? -8.950 -29.210 5.840 1.00 66.25 357 THR C CA 1
ATOM 18524 C C . THR C 1 357 ? -8.391 -29.942 7.056 1.00 66.25 357 THR C C 1
ATOM 18525 O O . THR C 1 357 ? -8.182 -31.157 7.005 1.00 66.25 357 THR C O 1
ATOM 18536 N N . LEU C 1 358 ? -8.149 -29.201 8.126 1.00 68.73 358 LEU C N 1
ATOM 18537 C CA . LEU C 1 358 ? -7.503 -29.732 9.318 1.00 68.73 358 LEU C CA 1
ATOM 18538 C C . LEU C 1 358 ? -8.525 -29.791 10.442 1.00 68.73 358 LEU C C 1
ATOM 18539 O O . LEU C 1 358 ? -8.699 -28.831 11.193 1.00 68.73 358 LEU C O 1
ATOM 18555 N N . SER C 1 359 ? -9.192 -30.929 10.562 1.00 80.45 359 SER C N 1
ATOM 18556 C CA . SER C 1 359 ? -10.014 -31.134 11.736 1.00 80.45 359 SER C CA 1
ATOM 18557 C C . SER C 1 359 ? -9.116 -31.201 12.962 1.00 80.45 359 SER C C 1
ATOM 18558 O O . SER C 1 359 ? -7.923 -31.489 12.872 1.00 80.45 359 SER C O 1
ATOM 18566 N N . CYS C 1 360 ? -9.693 -30.925 14.124 1.00 85.49 360 CYS C N 1
ATOM 18567 C CA . CYS C 1 360 ? -8.871 -30.969 15.321 1.00 85.49 360 CYS C CA 1
ATOM 18568 C C . CYS C 1 360 ? -9.758 -30.900 16.548 1.00 85.49 360 CYS C C 1
ATOM 18569 O O . CYS C 1 360 ? -10.774 -30.202 16.553 1.00 85.49 360 CYS C O 1
ATOM 18576 N N . LYS C 1 361 ? -9.356 -31.627 17.581 1.00 87.75 361 LYS C N 1
ATOM 18577 C CA . LYS C 1 361 ? -10.092 -31.721 18.827 1.00 87.75 361 LYS C CA 1
ATOM 18578 C C . LYS C 1 361 ? -9.258 -31.160 19.968 1.00 87.75 361 LYS C C 1
ATOM 18579 O O . LYS C 1 361 ? -8.026 -31.118 19.908 1.00 87.75 361 LYS C O 1
ATOM 18598 N N . SER C 1 362 ? -9.954 -30.738 21.024 1.00 89.23 362 SER C N 1
ATOM 18599 C CA . SER C 1 362 ? -9.342 -29.973 22.097 1.00 89.23 362 SER C CA 1
ATOM 18600 C C . SER C 1 362 ? -9.537 -30.553 23.487 1.00 89.23 362 SER C C 1
ATOM 18601 O O . SER C 1 362 ? -8.875 -30.086 24.419 1.00 89.23 362 SER C O 1
ATOM 18609 N N . ASP C 1 363 ? -10.433 -31.520 23.667 1.00 90.22 363 ASP C N 1
ATOM 18610 C CA . ASP C 1 363 ? -10.774 -32.063 24.985 1.00 90.22 363 ASP C CA 1
ATOM 18611 C C . ASP C 1 363 ? -11.060 -30.957 25.996 1.00 90.22 363 ASP C C 1
ATOM 18612 O O . ASP C 1 363 ? -10.944 -31.166 27.207 1.00 90.22 363 ASP C O 1
ATOM 18621 N N . ASN C 1 364 ? -11.447 -29.778 25.510 1.00 90.00 364 ASN C N 1
ATOM 18622 C CA . ASN C 1 364 ? -11.728 -28.636 26.370 1.00 90.00 364 ASN C CA 1
ATOM 18623 C C . ASN C 1 364 ? -12.229 -27.469 25.532 1.00 90.00 364 ASN C C 1
ATOM 18624 O O . ASN C 1 364 ? -12.276 -27.563 24.301 1.00 90.00 364 ASN C O 1
ATOM 18635 N N . GLY C 1 365 ? -12.606 -26.371 26.185 1.00 86.76 365 GLY C N 1
ATOM 18636 C CA . GLY C 1 365 ? -13.037 -25.179 25.479 1.00 86.76 365 GLY C CA 1
ATOM 18637 C C . GLY C 1 365 ? -12.099 -24.836 24.343 1.00 86.76 365 GLY C C 1
ATOM 18638 O O . GLY C 1 365 ? -10.896 -25.094 24.436 1.00 86.76 365 GLY C O 1
ATOM 18642 N N . GLU C 1 366 ? -12.629 -24.262 23.266 1.00 78.08 366 GLU C N 1
ATOM 18643 C CA . GLU C 1 366 ? -11.828 -24.080 22.065 1.00 78.08 366 GLU C CA 1
ATOM 18644 C C . GLU C 1 366 ? -10.577 -23.279 22.383 1.00 78.08 366 GLU C C 1
ATOM 18645 O O . GLU C 1 366 ? -10.629 -22.267 23.088 1.00 78.08 366 GLU C O 1
ATOM 18657 N N . VAL C 1 367 ? -9.447 -23.748 21.865 1.00 76.51 367 VAL C N 1
ATOM 18658 C CA . VAL C 1 367 ? -8.149 -23.154 22.128 1.00 76.51 367 VAL C CA 1
ATOM 18659 C C . VAL C 1 367 ? -7.480 -22.881 20.787 1.00 76.51 367 VAL C C 1
ATOM 18660 O O . VAL C 1 367 ? -7.979 -23.265 19.729 1.00 76.51 367 VAL C O 1
ATOM 18673 N N . LEU C 1 368 ? -6.337 -22.210 20.844 1.00 67.92 368 LEU C N 1
ATOM 18674 C CA . LEU C 1 368 ? -5.640 -21.750 19.655 1.00 67.92 368 LEU C CA 1
ATOM 18675 C C . LEU C 1 368 ? -4.370 -22.550 19.423 1.00 67.92 368 LEU C C 1
ATOM 18676 O O . LEU C 1 368 ? -3.694 -22.959 20.371 1.00 67.92 368 LEU C O 1
ATOM 18692 N N . ALA C 1 369 ? -4.050 -22.754 18.151 1.00 65.53 369 ALA C N 1
ATOM 18693 C CA . ALA C 1 369 ? -2.890 -23.518 17.735 1.00 65.53 369 ALA C CA 1
ATOM 18694 C C . ALA C 1 369 ? -2.120 -22.725 16.698 1.00 65.53 369 ALA C C 1
ATOM 18695 O O . ALA C 1 369 ? -2.698 -22.275 15.702 1.00 65.53 369 ALA C O 1
ATOM 18702 N N . ASN C 1 370 ? -0.818 -22.576 16.934 1.00 61.63 370 ASN C N 1
ATOM 18703 C CA . ASN C 1 370 ? 0.087 -21.848 16.048 1.00 61.63 370 ASN C CA 1
ATOM 18704 C C . ASN C 1 370 ? 0.748 -22.854 15.116 1.00 61.63 370 ASN C C 1
ATOM 18705 O O . ASN C 1 370 ? 1.843 -23.351 15.377 1.00 61.63 370 ASN C O 1
ATOM 18716 N N . MET C 1 371 ? 0.074 -23.151 14.011 1.00 63.53 371 MET C N 1
ATOM 18717 C CA . MET C 1 371 ? 0.571 -24.148 13.079 1.00 63.53 371 MET C CA 1
ATOM 18718 C C . MET C 1 371 ? 1.794 -23.623 12.348 1.00 63.53 371 MET C C 1
ATOM 18719 O O . MET C 1 371 ? 1.804 -22.485 11.866 1.00 63.53 371 MET C O 1
ATOM 18733 N N . LYS C 1 372 ? 2.812 -24.471 12.242 1.00 63.78 372 LYS C N 1
ATOM 18734 C CA . LYS C 1 372 ? 4.097 -24.110 11.656 1.00 63.78 372 LYS C CA 1
ATOM 18735 C C . LYS C 1 372 ? 4.501 -25.188 10.666 1.00 63.78 372 LYS C C 1
ATOM 18736 O O . LYS C 1 372 ? 4.893 -26.288 11.068 1.00 63.78 372 LYS C O 1
ATOM 18755 N N . CYS C 1 373 ? 4.409 -24.875 9.384 1.00 66.04 373 CYS C N 1
ATOM 18756 C CA . CYS C 1 373 ? 4.951 -25.731 8.345 1.00 66.04 373 CYS C CA 1
ATOM 18757 C C . CYS C 1 373 ? 6.418 -25.371 8.126 1.00 66.04 373 CYS C C 1
ATOM 18758 O O . CYS C 1 373 ? 7.035 -24.666 8.929 1.00 66.04 373 CYS C O 1
ATOM 18765 N N . ASN C 1 374 ? 6.994 -25.866 7.031 1.00 69.15 374 ASN C N 1
ATOM 18766 C CA . ASN C 1 374 ? 8.407 -25.635 6.760 1.00 69.15 374 ASN C CA 1
ATOM 18767 C C . ASN C 1 374 ? 8.740 -24.150 6.808 1.00 69.15 374 ASN C C 1
ATOM 18768 O O . ASN C 1 374 ? 9.658 -23.727 7.519 1.00 69.15 374 ASN C O 1
ATOM 18779 N N . GLU C 1 375 ? 7.996 -23.344 6.057 1.00 64.92 375 GLU C N 1
ATOM 18780 C CA . GLU C 1 375 ? 8.198 -21.905 5.985 1.00 64.92 375 GLU C CA 1
ATOM 18781 C C . GLU C 1 375 ? 7.015 -21.125 6.535 1.00 64.92 375 GLU C C 1
ATOM 18782 O O . GLU C 1 375 ? 7.186 -20.250 7.388 1.00 64.92 375 GLU C O 1
ATOM 18794 N N . GLN C 1 376 ? 5.810 -21.435 6.064 1.00 58.21 376 GLN C N 1
ATOM 18795 C CA . GLN C 1 376 ? 4.616 -20.687 6.422 1.00 58.21 376 GLN C CA 1
ATOM 18796 C C . GLN C 1 376 ? 4.291 -20.819 7.899 1.00 58.21 376 GLN C C 1
ATOM 18797 O O . GLN C 1 376 ? 4.944 -21.572 8.626 1.00 58.21 376 GLN C O 1
ATOM 18811 N N . THR C 1 377 ? 3.277 -20.086 8.345 1.00 57.22 377 THR C N 1
ATOM 18812 C CA . THR C 1 377 ? 2.847 -20.146 9.737 1.00 57.22 377 THR C CA 1
ATOM 18813 C C . THR C 1 377 ? 1.421 -19.626 9.808 1.00 57.22 377 THR C C 1
ATOM 18814 O O . THR C 1 377 ? 1.187 -18.436 9.582 1.00 57.22 377 THR C O 1
ATOM 18825 N N . HIS C 1 378 ? 0.487 -20.504 10.132 1.00 57.62 378 HIS C N 1
ATOM 18826 C CA . HIS C 1 378 ? -0.927 -20.176 10.196 1.00 57.62 378 HIS C CA 1
ATOM 18827 C C . HIS C 1 378 ? -1.418 -20.431 11.614 1.00 57.62 378 HIS C C 1
ATOM 18828 O O . HIS C 1 378 ? -0.659 -20.847 12.487 1.00 57.62 378 HIS C O 1
ATOM 18842 N N . VAL C 1 379 ? -2.696 -20.164 11.855 1.00 59.38 379 VAL C N 1
ATOM 18843 C CA . VAL C 1 379 ? -3.292 -20.412 13.159 1.00 59.38 379 VAL C CA 1
ATOM 18844 C C . VAL C 1 379 ? -4.667 -21.031 12.976 1.00 59.38 379 VAL C C 1
ATOM 18845 O O . VAL C 1 379 ? -5.356 -20.783 11.983 1.00 59.38 379 VAL C O 1
ATOM 18858 N N . ILE C 1 380 ? -5.058 -21.855 13.948 1.00 64.81 380 ILE C N 1
ATOM 18859 C CA . ILE C 1 380 ? -6.363 -22.505 13.957 1.00 64.81 380 ILE C CA 1
ATOM 18860 C C . ILE C 1 380 ? -6.910 -22.473 15.379 1.00 64.81 380 ILE C C 1
ATOM 18861 O O . ILE C 1 380 ? -6.193 -22.189 16.337 1.00 64.81 380 ILE C O 1
ATOM 18877 N N . ARG C 1 381 ? -8.202 -22.766 15.507 1.00 70.60 381 ARG C N 1
ATOM 18878 C CA . ARG C 1 381 ? -8.947 -22.529 16.742 1.00 70.60 381 ARG C CA 1
ATOM 18879 C C . ARG C 1 381 ? -9.776 -23.746 17.111 1.00 70.60 381 ARG C C 1
ATOM 18880 O O . ARG C 1 381 ? -10.965 -23.657 17.418 1.00 70.60 381 ARG C O 1
ATOM 18901 N N . CYS C 1 382 ? -9.144 -24.910 17.109 1.00 82.59 382 CYS C N 1
ATOM 18902 C CA . CYS C 1 382 ? -9.898 -26.145 17.183 1.00 82.59 382 CYS C CA 1
ATOM 18903 C C . CYS C 1 382 ? -10.451 -26.383 18.586 1.00 82.59 382 CYS C C 1
ATOM 18904 O O . CYS C 1 382 ? -9.898 -25.934 19.594 1.00 82.59 382 CYS C O 1
ATOM 18911 N N . THR C 1 383 ? -11.568 -27.110 18.628 1.00 85.45 383 THR C N 1
ATOM 18912 C CA . THR C 1 383 ? -12.412 -27.206 19.812 1.00 85.45 383 THR C CA 1
ATOM 18913 C C . THR C 1 383 ? -12.719 -28.649 20.182 1.00 85.45 383 THR C C 1
ATOM 18914 O O . THR C 1 383 ? -12.098 -29.581 19.666 1.00 85.45 383 THR C O 1
ATOM 18925 N N . GLU C 1 384 ? -13.683 -28.831 21.087 1.00 89.10 384 GLU C N 1
ATOM 18926 C CA . GLU C 1 384 ? -14.030 -30.166 21.563 1.00 89.10 384 GLU C CA 1
ATOM 18927 C C . GLU C 1 384 ? -14.388 -31.096 20.412 1.00 89.10 384 GLU C C 1
ATOM 18928 O O . GLU C 1 384 ? -13.873 -32.216 20.319 1.00 89.10 384 GLU C O 1
ATOM 18940 N N . SER C 1 385 ? -15.271 -30.650 19.524 1.00 88.58 385 SER C N 1
ATOM 18941 C CA . SER C 1 385 ? -15.914 -31.523 18.554 1.00 88.58 385 SER C CA 1
ATOM 18942 C C . SER C 1 385 ? -15.633 -31.051 17.137 1.00 88.58 385 SER C C 1
ATOM 18943 O O . SER C 1 385 ? -15.795 -29.866 16.829 1.00 88.58 385 SER C O 1
ATOM 18951 N N . GLY C 1 386 ? -15.209 -31.982 16.283 1.00 88.48 386 GLY C N 1
ATOM 18952 C CA . GLY C 1 386 ? -15.110 -31.742 14.856 1.00 88.48 386 GLY C CA 1
ATOM 18953 C C . GLY C 1 386 ? -14.399 -30.452 14.507 1.00 88.48 386 GLY C C 1
ATOM 18954 O O . GLY C 1 386 ? -13.191 -30.310 14.716 1.00 88.48 386 GLY C O 1
ATOM 18958 N N . PHE C 1 387 ? -15.159 -29.495 13.975 1.00 78.23 387 PHE C N 1
ATOM 18959 C CA . PHE C 1 387 ? -14.673 -28.142 13.717 1.00 78.23 387 PHE C CA 1
ATOM 18960 C C . PHE C 1 387 ? -13.518 -28.138 12.711 1.00 78.23 387 PHE C C 1
ATOM 18961 O O . PHE C 1 387 ? -12.360 -27.866 13.030 1.00 78.23 387 PHE C O 1
ATOM 18978 N N . ILE C 1 388 ? -13.882 -28.460 11.470 1.00 73.37 388 ILE C N 1
ATOM 18979 C CA . ILE C 1 388 ? -12.924 -28.400 10.382 1.00 73.37 388 ILE C CA 1
ATOM 18980 C C . ILE C 1 388 ? -12.364 -26.985 10.249 1.00 73.37 388 ILE C C 1
ATOM 18981 O O . ILE C 1 388 ? -12.924 -26.009 10.761 1.00 73.37 388 ILE C O 1
ATOM 18997 N N . ASN C 1 389 ? -11.234 -26.882 9.551 1.00 70.71 389 ASN C N 1
ATOM 18998 C CA . ASN C 1 389 ? -10.632 -25.592 9.245 1.00 70.71 389 ASN C CA 1
ATOM 18999 C C . ASN C 1 389 ? -10.030 -25.621 7.853 1.00 70.71 389 ASN C C 1
ATOM 19000 O O . ASN C 1 389 ? -9.203 -26.484 7.549 1.00 70.71 389 ASN C O 1
ATOM 19011 N N . ASN C 1 390 ? -10.447 -24.676 7.021 1.00 64.39 390 ASN C N 1
ATOM 19012 C CA . ASN C 1 390 ? -9.858 -24.457 5.709 1.00 64.39 390 ASN C CA 1
ATOM 19013 C C . ASN C 1 390 ? -8.928 -23.256 5.802 1.00 64.39 390 ASN C C 1
ATOM 19014 O O . ASN C 1 390 ? -9.369 -22.153 6.138 1.00 64.39 390 ASN C O 1
ATOM 19025 N N . ILE C 1 391 ? -7.645 -23.466 5.502 1.00 61.74 391 ILE C N 1
ATOM 19026 C CA . ILE C 1 391 ? -6.614 -22.535 5.941 1.00 61.74 391 ILE C CA 1
ATOM 19027 C C . ILE C 1 391 ? -5.746 -21.987 4.817 1.00 61.74 391 ILE C C 1
ATOM 19028 O O . ILE C 1 391 ? -5.065 -20.966 5.017 1.00 61.74 391 ILE C O 1
ATOM 19044 N N . LEU C 1 392 ? -5.710 -22.590 3.630 1.00 54.54 392 LEU C N 1
ATOM 19045 C CA . LEU C 1 392 ? -5.202 -21.923 2.431 1.00 54.54 392 LEU C CA 1
ATOM 19046 C C . LEU C 1 392 ? -3.737 -21.496 2.580 1.00 54.54 392 LEU C C 1
ATOM 19047 O O . LEU C 1 392 ? -3.403 -20.312 2.617 1.00 54.54 392 LEU C O 1
ATOM 19063 N N . LEU C 1 393 ? -2.864 -22.497 2.665 1.00 57.11 393 LEU C N 1
ATOM 19064 C CA . LEU C 1 393 ? -1.431 -22.241 2.672 1.00 57.11 393 LEU C CA 1
ATOM 19065 C C . LEU C 1 393 ? -0.957 -21.824 1.279 1.00 57.11 393 LEU C C 1
ATOM 19066 O O . LEU C 1 393 ? -1.717 -21.818 0.307 1.00 57.11 393 LEU C O 1
ATOM 19082 N N . MET C 1 394 ? 0.330 -21.486 1.179 1.00 53.53 394 MET C N 1
ATOM 19083 C CA . MET C 1 394 ? 0.889 -20.791 0.019 1.00 53.53 394 MET C CA 1
ATOM 19084 C C . MET C 1 394 ? 2.199 -21.418 -0.443 1.00 53.53 394 MET C C 1
ATOM 19085 O O . MET C 1 394 ? 3.202 -20.732 -0.649 1.00 53.53 394 MET C O 1
ATOM 19099 N N . PHE C 1 395 ? 2.220 -22.735 -0.614 1.00 59.90 395 PHE C N 1
ATOM 19100 C CA . PHE C 1 395 ? 3.390 -23.356 -1.212 1.00 59.90 395 PHE C CA 1
ATOM 19101 C C . PHE C 1 395 ? 3.528 -22.932 -2.672 1.00 59.90 395 PHE C C 1
ATOM 19102 O O . PHE C 1 395 ? 2.589 -22.430 -3.296 1.00 59.90 395 PHE C O 1
ATOM 19119 N N . ASP C 1 396 ? 4.726 -23.147 -3.219 1.00 57.10 396 ASP C N 1
ATOM 19120 C CA . ASP C 1 396 ? 5.078 -22.655 -4.546 1.00 57.10 396 ASP C CA 1
ATOM 19121 C C . ASP C 1 396 ? 5.731 -23.737 -5.396 1.00 57.10 396 ASP C C 1
ATOM 19122 O O . ASP C 1 396 ? 6.673 -23.461 -6.143 1.00 57.10 396 ASP C O 1
ATOM 19131 N N . THR C 1 397 ? 5.251 -24.971 -5.296 1.00 60.18 397 THR C N 1
ATOM 19132 C CA . THR C 1 397 ? 5.743 -26.067 -6.116 1.00 60.18 397 THR C CA 1
ATOM 19133 C C . THR C 1 397 ? 4.580 -26.980 -6.479 1.00 60.18 397 THR C C 1
ATOM 19134 O O . THR C 1 397 ? 3.445 -26.790 -6.034 1.00 60.18 397 THR C O 1
ATOM 19145 N N . SER C 1 398 ? 4.876 -27.990 -7.296 1.00 62.18 398 SER C N 1
ATOM 19146 C CA . SER C 1 398 ? 3.858 -28.956 -7.691 1.00 62.18 398 SER C CA 1
ATOM 19147 C C . SER C 1 398 ? 3.682 -30.022 -6.620 1.00 62.18 398 SER C C 1
ATOM 19148 O O . SER C 1 398 ? 2.600 -30.168 -6.041 1.00 62.18 398 SER C O 1
ATOM 19156 N N . GLU C 1 399 ? 4.740 -30.775 -6.346 1.00 64.84 399 GLU C N 1
ATOM 19157 C CA . GLU C 1 399 ? 4.734 -31.754 -5.274 1.00 64.84 399 GLU C CA 1
ATOM 19158 C C . GLU C 1 399 ? 5.064 -31.059 -3.967 1.00 64.84 399 GLU C C 1
ATOM 19159 O O . GLU C 1 399 ? 5.943 -30.195 -3.914 1.00 64.84 399 GLU C O 1
ATOM 19171 N N . VAL C 1 400 ? 4.350 -31.432 -2.913 1.00 65.98 400 VAL C N 1
ATOM 19172 C CA . VAL C 1 400 ? 4.568 -30.853 -1.598 1.00 65.98 400 VAL C CA 1
ATOM 19173 C C . VAL C 1 400 ? 4.456 -31.956 -0.564 1.00 65.98 400 VAL C C 1
ATOM 19174 O O . VAL C 1 400 ? 3.505 -32.743 -0.586 1.00 65.98 400 VAL C O 1
ATOM 19187 N N . ALA C 1 401 ? 5.432 -32.014 0.335 1.00 72.43 401 ALA C N 1
ATOM 19188 C CA . ALA C 1 401 ? 5.454 -33.033 1.376 1.00 72.43 401 ALA C CA 1
ATOM 19189 C C . ALA C 1 401 ? 6.329 -32.503 2.500 1.00 72.43 401 ALA C C 1
ATOM 19190 O O . ALA C 1 401 ? 7.552 -32.433 2.346 1.00 72.43 401 ALA C O 1
ATOM 19197 N N . ALA C 1 402 ? 5.714 -32.130 3.617 1.00 75.27 402 ALA C N 1
ATOM 19198 C CA . ALA C 1 402 ? 6.468 -31.501 4.689 1.00 75.27 402 ALA C CA 1
ATOM 19199 C C . ALA C 1 402 ? 5.890 -31.881 6.043 1.00 75.27 402 ALA C C 1
ATOM 19200 O O . ALA C 1 402 ? 4.779 -32.406 6.151 1.00 75.27 402 ALA C O 1
ATOM 19207 N N . ASP C 1 403 ? 6.674 -31.591 7.082 1.00 77.72 403 ASP C N 1
ATOM 19208 C CA . ASP C 1 403 ? 6.336 -31.938 8.460 1.00 77.72 403 ASP C CA 1
ATOM 19209 C C . ASP C 1 403 ? 5.835 -30.683 9.168 1.00 77.72 403 ASP C C 1
ATOM 19210 O O . ASP C 1 403 ? 6.577 -29.976 9.849 1.00 77.72 403 ASP C O 1
ATOM 19219 N N . CYS C 1 404 ? 4.545 -30.415 9.004 1.00 71.49 404 CYS C N 1
ATOM 19220 C CA . CYS C 1 404 ? 3.917 -29.283 9.666 1.00 71.49 404 CYS C CA 1
ATOM 19221 C C . CYS C 1 404 ? 3.592 -29.645 11.108 1.00 71.49 404 CYS C C 1
ATOM 19222 O O . CYS C 1 404 ? 2.917 -30.644 11.370 1.00 71.49 404 CYS C O 1
ATOM 19229 N N . THR C 1 405 ? 4.074 -28.831 12.039 1.00 71.11 405 THR C N 1
ATOM 19230 C CA . THR C 1 405 ? 3.976 -29.107 13.465 1.00 71.11 405 THR C CA 1
ATOM 19231 C C . THR C 1 405 ? 3.038 -28.098 14.106 1.00 71.11 405 THR C C 1
ATOM 19232 O O . THR C 1 405 ? 3.429 -26.956 14.364 1.00 71.11 405 THR C O 1
ATOM 19243 N N . ALA C 1 406 ? 1.809 -28.520 14.370 1.00 71.30 406 ALA C N 1
ATOM 19244 C CA . ALA C 1 406 ? 0.911 -27.706 15.165 1.00 71.30 406 ALA C CA 1
ATOM 19245 C C . ALA C 1 406 ? 1.469 -27.535 16.572 1.00 71.30 406 ALA C C 1
ATOM 19246 O O . ALA C 1 406 ? 2.328 -28.293 17.028 1.00 71.30 406 ALA C O 1
ATOM 19253 N N . ALA C 1 407 ? 0.968 -26.516 17.266 1.00 71.67 407 ALA C N 1
ATOM 19254 C CA . ALA C 1 407 ? 1.455 -26.203 18.606 1.00 71.67 407 ALA C CA 1
ATOM 19255 C C . ALA C 1 407 ? 0.317 -25.556 19.387 1.00 71.67 407 ALA C C 1
ATOM 19256 O O . ALA C 1 407 ? 0.001 -24.382 19.176 1.00 71.67 407 ALA C O 1
ATOM 19263 N N . CYS C 1 408 ? -0.276 -26.316 20.264 1.00 78.44 408 CYS C N 1
ATOM 19264 C CA . CYS C 1 408 ? -1.264 -25.817 21.200 1.00 78.44 408 CYS C CA 1
ATOM 19265 C C . CYS C 1 408 ? -0.603 -25.512 22.533 1.00 78.44 408 CYS C C 1
ATOM 19266 O O . CYS C 1 408 ? 0.528 -25.932 22.788 1.00 78.44 408 CYS C O 1
ATOM 19273 N N . PRO C 1 409 ? -1.283 -24.778 23.416 1.00 79.10 409 PRO C N 1
ATOM 19274 C CA . PRO C 1 409 ? -0.665 -24.416 24.700 1.00 79.10 409 PRO C CA 1
ATOM 19275 C C . PRO C 1 409 ? -0.159 -25.606 25.489 1.00 79.10 409 PRO C C 1
ATOM 19276 O O . PRO C 1 409 ? 0.641 -25.417 26.412 1.00 79.10 409 PRO C O 1
ATOM 19287 N N . GLY C 1 410 ? -0.589 -26.817 25.157 1.00 81.34 410 GLY C N 1
ATOM 19288 C CA . GLY C 1 410 ? -0.036 -28.002 25.776 1.00 81.34 410 GLY C CA 1
ATOM 19289 C C . GLY C 1 410 ? 1.242 -28.420 25.084 1.00 81.34 410 GLY C C 1
ATOM 19290 O O . GLY C 1 410 ? 2.194 -27.639 25.002 1.00 81.34 410 GLY C O 1
ATOM 19294 N N . GLY C 1 411 ? 1.278 -29.648 24.588 1.00 80.46 411 GLY C N 1
ATOM 19295 C CA . GLY C 1 411 ? 2.408 -30.145 23.833 1.00 80.46 411 GLY C CA 1
ATOM 19296 C C . GLY C 1 411 ? 2.172 -30.027 22.340 1.00 80.46 411 GLY C C 1
ATOM 19297 O O . GLY C 1 411 ? 1.048 -30.158 21.861 1.00 80.46 411 GLY C O 1
ATOM 19301 N N . ILE C 1 412 ? 3.255 -29.776 21.606 1.00 76.79 412 ILE C N 1
ATOM 19302 C CA . ILE C 1 412 ? 3.145 -29.707 20.164 1.00 76.79 412 ILE C CA 1
ATOM 19303 C C . ILE C 1 412 ? 2.707 -31.063 19.626 1.00 76.79 412 ILE C C 1
ATOM 19304 O O . ILE C 1 412 ? 2.773 -32.090 20.311 1.00 76.79 412 ILE C O 1
ATOM 19320 N N . VAL C 1 413 ? 2.246 -31.059 18.381 1.00 76.74 413 VAL C N 1
ATOM 19321 C CA . VAL C 1 413 ? 1.770 -32.267 17.723 1.00 76.74 413 VAL C CA 1
ATOM 19322 C C . VAL C 1 413 ? 2.312 -32.276 16.304 1.00 76.74 413 VAL C C 1
ATOM 19323 O O . VAL C 1 413 ? 1.853 -31.503 15.457 1.00 76.74 413 VAL C O 1
ATOM 19336 N N . ASN C 1 414 ? 3.264 -33.158 16.038 1.00 77.27 414 ASN C N 1
ATOM 19337 C CA . ASN C 1 414 ? 3.795 -33.305 14.698 1.00 77.27 414 ASN C CA 1
ATOM 19338 C C . ASN C 1 414 ? 2.829 -34.094 13.829 1.00 77.27 414 ASN C C 1
ATOM 19339 O O . ASN C 1 414 ? 2.096 -34.964 14.304 1.00 77.27 414 ASN C O 1
ATOM 19349 N N . PHE C 1 415 ? 2.823 -33.765 12.547 1.00 73.40 415 PHE C N 1
ATOM 19350 C CA . PHE C 1 415 ? 2.110 -34.545 11.551 1.00 73.40 415 PHE C CA 1
ATOM 19351 C C . PHE C 1 415 ? 2.760 -34.267 10.205 1.00 73.40 415 PHE C C 1
ATOM 19352 O O . PHE C 1 415 ? 3.848 -33.686 10.132 1.00 73.40 415 PHE C O 1
ATOM 19369 N N . THR C 1 416 ? 2.098 -34.685 9.134 1.00 71.53 416 THR C N 1
ATOM 19370 C CA . THR C 1 416 ? 2.666 -34.590 7.803 1.00 71.53 416 THR C CA 1
ATOM 19371 C C . THR C 1 416 ? 1.600 -34.111 6.837 1.00 71.53 416 THR C C 1
ATOM 19372 O O . THR C 1 416 ? 0.428 -34.475 6.962 1.00 71.53 416 THR C O 1
ATOM 19383 N N . ILE C 1 417 ? 2.014 -33.292 5.879 1.00 69.76 417 ILE C N 1
ATOM 19384 C CA . ILE C 1 417 ? 1.123 -32.758 4.862 1.00 69.76 417 ILE C CA 1
ATOM 19385 C C . ILE C 1 417 ? 1.714 -33.082 3.503 1.00 69.76 417 ILE C C 1
ATOM 19386 O O . ILE C 1 417 ? 2.868 -32.736 3.221 1.00 69.76 417 ILE C O 1
ATOM 19402 N N . LYS C 1 418 ? 0.921 -33.745 2.668 1.00 68.20 418 LYS C N 1
ATOM 19403 C CA . LYS C 1 418 ? 1.306 -34.130 1.324 1.00 68.20 418 LYS C CA 1
ATOM 19404 C C . LYS C 1 418 ? 0.308 -33.562 0.330 1.00 68.20 418 LYS C C 1
ATOM 19405 O O . LYS C 1 418 ? -0.818 -33.202 0.683 1.00 68.20 418 LYS C O 1
ATOM 19424 N N . GLY C 1 419 ? 0.728 -33.495 -0.924 1.00 66.55 419 GLY C N 1
ATOM 19425 C CA . GLY C 1 419 ? -0.188 -33.088 -1.968 1.00 66.55 419 GLY C CA 1
ATOM 19426 C C . GLY C 1 419 ? 0.522 -32.829 -3.272 1.00 66.55 419 GLY C C 1
ATOM 19427 O O . GLY C 1 419 ? 1.750 -32.703 -3.341 1.00 66.55 419 GLY C O 1
ATOM 19431 N N . LEU C 1 420 ? -0.293 -32.744 -4.319 1.00 63.09 420 LEU C N 1
ATOM 19432 C CA . LEU C 1 420 ? 0.163 -32.455 -5.669 1.00 63.09 420 LEU C CA 1
ATOM 19433 C C . LEU C 1 420 ? -0.684 -31.321 -6.215 1.00 63.09 420 LEU C C 1
ATOM 19434 O O . LEU C 1 420 ? -1.896 -31.477 -6.385 1.00 63.09 420 LEU C O 1
ATOM 19450 N N . LEU C 1 421 ? -0.047 -30.191 -6.496 1.00 61.60 421 LEU C N 1
ATOM 19451 C CA . LEU C 1 421 ? -0.740 -28.963 -6.850 1.00 61.60 421 LEU C CA 1
ATOM 19452 C C . LEU C 1 421 ? -0.519 -28.640 -8.318 1.00 61.60 421 LEU C C 1
ATOM 19453 O O . LEU C 1 421 ? 0.553 -28.906 -8.869 1.00 61.60 421 LEU C O 1
ATOM 19469 N N . ALA C 1 422 ? -1.537 -28.062 -8.942 1.00 57.10 422 ALA C N 1
ATOM 19470 C CA . ALA C 1 422 ? -1.532 -27.777 -10.367 1.00 57.10 422 ALA C CA 1
ATOM 19471 C C . ALA C 1 422 ? -1.452 -26.279 -10.601 1.00 57.10 422 ALA C C 1
ATOM 19472 O O . ALA C 1 422 ? -2.033 -25.491 -9.850 1.00 57.10 422 ALA C O 1
ATOM 19479 N N . PHE C 1 423 ? -0.736 -25.892 -11.648 1.00 54.27 423 PHE C N 1
ATOM 19480 C CA . PHE C 1 423 ? -0.567 -24.490 -11.987 1.00 54.27 423 PHE C CA 1
ATOM 19481 C C . PHE C 1 423 ? -1.706 -24.043 -12.886 1.00 54.27 423 PHE C C 1
ATOM 19482 O O . PHE C 1 423 ? -2.031 -24.715 -13.869 1.00 54.27 423 PHE C O 1
ATOM 19499 N N . VAL C 1 424 ? -2.301 -22.914 -12.548 1.00 55.98 424 VAL C N 1
ATOM 19500 C CA . VAL C 1 424 ? -3.348 -22.331 -13.365 1.00 55.98 424 VAL C CA 1
ATOM 19501 C C . VAL C 1 424 ? -2.714 -21.339 -14.325 1.00 55.98 424 VAL C C 1
ATOM 19502 O O . VAL C 1 424 ? -1.607 -20.841 -14.108 1.00 55.98 424 VAL C O 1
ATOM 19515 N N . ASN C 1 425 ? -3.433 -21.047 -15.397 1.00 56.61 425 ASN C N 1
ATOM 19516 C CA . ASN C 1 425 ? -3.021 -20.058 -16.376 1.00 56.61 425 ASN C CA 1
ATOM 19517 C C . ASN C 1 425 ? -3.988 -18.891 -16.309 1.00 56.61 425 ASN C C 1
ATOM 19518 O O . ASN C 1 425 ? -5.205 -19.089 -16.376 1.00 56.61 425 ASN C O 1
ATOM 19529 N N . GLU C 1 426 ? -3.454 -17.679 -16.169 1.00 55.39 426 GLU C N 1
ATOM 19530 C CA . GLU C 1 426 ? -4.331 -16.523 -16.048 1.00 55.39 426 GLU C CA 1
ATOM 19531 C C . GLU C 1 426 ? -5.215 -16.395 -17.278 1.00 55.39 426 GLU C C 1
ATOM 19532 O O . GLU C 1 426 ? -6.424 -16.640 -17.217 1.00 55.39 426 GLU C O 1
ATOM 19544 N N . ARG C 1 427 ? -4.621 -16.031 -18.411 1.00 57.91 427 ARG C N 1
ATOM 19545 C CA . ARG C 1 427 ? -5.236 -16.245 -19.714 1.00 57.91 427 ARG C CA 1
ATOM 19546 C C . ARG C 1 427 ? -4.315 -15.744 -20.811 1.00 57.91 427 ARG C C 1
ATOM 19547 O O . ARG C 1 427 ? -3.246 -15.194 -20.536 1.00 57.91 427 ARG C O 1
ATOM 19568 N N . ILE C 1 428 ? -4.715 -15.958 -22.059 1.00 62.74 428 ILE C N 1
ATOM 19569 C CA . ILE C 1 428 ? -3.992 -15.407 -23.191 1.00 62.74 428 ILE C CA 1
ATOM 19570 C C . ILE C 1 428 ? -4.856 -15.477 -24.439 1.00 62.74 428 ILE C C 1
ATOM 19571 O O . ILE C 1 428 ? -5.576 -16.456 -24.659 1.00 62.74 428 ILE C O 1
ATOM 19587 N N . ILE C 1 429 ? -4.793 -14.436 -25.261 1.00 63.31 429 ILE C N 1
ATOM 19588 C CA . ILE C 1 429 ? -5.352 -14.483 -26.606 1.00 63.31 429 ILE C CA 1
ATOM 19589 C C . ILE C 1 429 ? -4.598 -13.480 -27.461 1.00 63.31 429 ILE C C 1
ATOM 19590 O O . ILE C 1 429 ? -4.477 -12.306 -27.099 1.00 63.31 429 ILE C O 1
ATOM 19606 N N . SER C 1 430 ? -4.078 -13.948 -28.585 1.00 73.46 430 SER C N 1
ATOM 19607 C CA . SER C 1 430 ? -3.456 -13.078 -29.562 1.00 73.46 430 SER C CA 1
ATOM 19608 C C . SER C 1 430 ? -4.490 -12.683 -30.612 1.00 73.46 430 SER C C 1
ATOM 19609 O O . SER C 1 430 ? -5.646 -13.110 -30.575 1.00 73.46 430 SER C O 1
ATOM 19617 N N . GLN C 1 431 ? -4.074 -11.856 -31.562 1.00 80.34 431 GLN C N 1
ATOM 19618 C CA . GLN C 1 431 ? -4.979 -11.375 -32.599 1.00 80.34 431 GLN C CA 1
ATOM 19619 C C . GLN C 1 431 ? -5.246 -12.500 -33.586 1.00 80.34 431 GLN C C 1
ATOM 19620 O O . GLN C 1 431 ? -4.472 -12.727 -34.518 1.00 80.34 431 GLN C O 1
ATOM 19634 N N . SER C 1 432 ? -6.353 -13.212 -33.378 1.00 93.18 432 SER C N 1
ATOM 19635 C CA . SER C 1 432 ? -6.762 -14.294 -34.262 1.00 93.18 432 SER C CA 1
ATOM 19636 C C . SER C 1 432 ? -8.236 -14.200 -34.631 1.00 93.18 432 SER C C 1
ATOM 19637 O O . SER C 1 432 ? -8.798 -15.175 -35.144 1.00 93.18 432 SER C O 1
ATOM 19645 N N . TYR C 1 433 ? -8.871 -13.058 -34.388 1.00 88.26 433 TYR C N 1
ATOM 19646 C CA . TYR C 1 433 ? -10.291 -12.866 -34.638 1.00 88.26 433 TYR C CA 1
ATOM 19647 C C . TYR C 1 433 ? -10.489 -11.726 -35.624 1.00 88.26 433 TYR C C 1
ATOM 19648 O O . TYR C 1 433 ? -9.759 -10.730 -35.592 1.00 88.26 433 TYR C O 1
ATOM 19666 N N . SER C 1 434 ? -11.481 -11.878 -36.496 1.00 96.05 434 SER C N 1
ATOM 19667 C CA . SER C 1 434 ? -11.830 -10.833 -37.446 1.00 96.05 434 SER C CA 1
ATOM 19668 C C . SER C 1 434 ? -13.253 -11.065 -37.929 1.00 96.05 434 SER C C 1
ATOM 19669 O O . SER C 1 434 ? -13.737 -12.199 -37.952 1.00 96.05 434 SER C O 1
ATOM 19677 N N . ALA C 1 435 ? -13.913 -9.975 -38.313 1.00 97.72 435 ALA C N 1
ATOM 19678 C CA . ALA C 1 435 ? -15.267 -10.049 -38.847 1.00 97.72 435 ALA C CA 1
ATOM 19679 C C . ALA C 1 435 ? -15.536 -8.792 -39.654 1.00 97.72 435 ALA C C 1
ATOM 19680 O O . ALA C 1 435 ? -15.323 -7.681 -39.159 1.00 97.72 435 ALA C O 1
ATOM 19687 N N . THR C 1 436 ? -16.001 -8.970 -40.887 1.00 107.33 436 THR C N 1
ATOM 19688 C CA . THR C 1 436 ? -16.250 -7.866 -41.799 1.00 107.33 436 THR C CA 1
ATOM 19689 C C . THR C 1 436 ? -17.633 -8.013 -42.415 1.00 107.33 436 THR C C 1
ATOM 19690 O O . THR C 1 436 ? -18.109 -9.125 -42.657 1.00 107.33 436 THR C O 1
ATOM 19701 N N . ASP C 1 437 ? -18.274 -6.872 -42.666 1.00 111.90 437 ASP C N 1
ATOM 19702 C CA . ASP C 1 437 ? -19.586 -6.812 -43.309 1.00 111.90 437 ASP C CA 1
ATOM 19703 C C . ASP C 1 437 ? -19.504 -5.773 -44.422 1.00 111.90 437 ASP C C 1
ATOM 19704 O O . ASP C 1 437 ? -19.795 -4.594 -44.204 1.00 111.90 437 ASP C O 1
ATOM 19713 N N . VAL C 1 438 ? -19.101 -6.210 -45.610 1.00 116.01 438 VAL C N 1
ATOM 19714 C CA . VAL C 1 438 ? -19.027 -5.320 -46.762 1.00 116.01 438 VAL C CA 1
ATOM 19715 C C . VAL C 1 438 ? -20.382 -5.281 -47.455 1.00 116.01 438 VAL C C 1
ATOM 19716 O O . VAL C 1 438 ? -21.132 -6.263 -47.464 1.00 116.01 438 VAL C O 1
ATOM 19729 N N . GLU C 1 439 ? -20.698 -4.131 -48.040 1.00 114.37 439 GLU C N 1
ATOM 19730 C CA . GLU C 1 439 ? -21.952 -3.952 -48.762 1.00 114.37 439 GLU C CA 1
ATOM 19731 C C . GLU C 1 439 ? -21.716 -3.244 -50.092 1.00 114.37 439 GLU C C 1
ATOM 19732 O O . GLU C 1 439 ? -21.080 -2.192 -50.142 1.00 114.37 439 GLU C O 1
#

Radius of gyration: 35.2 Å; Cα contacts (8 Å, |Δi|>4): 3800; chains: 3; bounding box: 67×68×115 Å

Nearest PDB structures (foldseek):
  7a4a-assembly1_A  TM=1.002E+00  e=1.260E-85  Ancylostoma ceylanicum
  6egt-assembly1_B  TM=8.838E-01  e=5.086E-26  Rift Valley fever virus
  6egu-assembly1_C  TM=8.799E-01  e=9.117E-26  Rift Valley fever virus
  6egu-assembly1_B  TM=8.611E-01  e=1.260E-24  Rift Valley fever virus
  4hjc-assembly1_A  TM=5.721E-01  e=1.434E-23  Rift Valley fever virus

Solvent-accessible surface area: 50688 Å² total; per-residue (Å²): 21,4,39,20,13,4,28,18,13,66,3,29,18,10,31,48,75,129,168,133,110,70,72,55,152,22,75,2,1,24,0,11,0,20,0,13,53,4,65,1,5,0,42,9,31,33,126,133,131,184,112,58,13,75,0,25,1,56,1,44,0,0,14,4,5,7,5,32,22,18,6,1,12,1,20,4,8,59,4,18,2,12,4,20,48,84,48,21,165,32,58,39,2,76,87,42,93,4,27,139,34,130,26,92,30,60,38,133,36,120,34,32,164,20,28,100,81,20,10,17,14,16,8,17,32,17,17,2,14,114,64,10,45,54,13,168,129,25,23,19,1,7,1,12,10,26,11,17,1,52,36,85,49,138,37,39,2,15,0,0,30,2,12,2,0,3,3,2,0,18,2,88,1,21,26,105,154,153,116,116,81,73,81,28,101,10,104,1,15,1,11,12,40,38,81,47,100,83,9,57,1,2,0,13,6,17,4,28,0,24,3,36,17,1,45,13,0,1,0,18,37,54,209,80,2,0,9,10,49,17,2,53,10,3,18,17,23,23,10,5,0,3,4,2,4,0,21,41,78,99,20,0,135,131,16,102,2,59,6,7,56,46,2,6,32,29,33,67,7,8,54,72,3,41,1,18,1,15,76,9,40,4,88,64,22,9,121,57,34,50,12,101,18,61,7,6,1,4,32,1,40,57,137,129,150,20,4,29,2,13,1,52,5,0,0,0,2,9,2,4,0,3,0,69,106,36,54,4,7,3,10,33,10,26,5,116,8,126,25,119,46,45,81,12,63,45,17,46,8,7,10,32,3,0,38,4,49,0,27,1,110,0,98,28,22,21,1,14,2,50,1,124,6,121,78,8,15,14,2,4,50,1,28,97,86,40,56,109,21,101,6,28,0,19,24,28,45,53,132,14,86,18,100,0,35,0,30,9,49,30,36,120,42,104,32,84,1,132,15,136,3,65,41,70,72,43,69,43,55,19,6,73,51,58,34,67,79,60,126,19,4,38,20,11,4,28,18,12,65,3,27,18,10,30,47,75,128,164,131,107,68,72,55,149,23,76,1,1,23,0,10,0,20,0,12,52,4,65,1,5,0,42,9,30,32,125,133,130,182,111,58,12,76,0,24,2,57,1,44,0,0,14,5,5,6,5,31,21,18,6,1,14,0,20,4,8,60,4,18,2,10,4,20,47,85,48,20,163,32,58,40,2,74,87,42,94,3,29,142,38,131,29,92,30,60,38,135,35,120,34,34,166,20,26,100,82,19,11,17,16,17,11,16,36,16,16,2,13,115,65,10,44,54,12,167,132,25,24,21,2,8,0,11,11,26,10,17,1,52,35,86,50,138,36,37,1,14,0,0,30,2,12,2,0,2,3,2,0,19,3,88,0,22,25,104,155,152,116,115,82,72,81,28,99,11,104,1,14,1,12,12,41,36,81,49,98,84,10,56,2,2,0,11,6,16,3,29,0,24,4,37,17,1,45,13,0,0,0,18,37,52,210,80,1,0,9,10,50,17,3,54,10,3,19,16,24,22,10,5,0,2,4,1,4,0,22,41,78,100,19,0,134,133,15,100,2,62,7,7,55,47,1,8,32,29,34,66,5,7,53,70,3,39,1,18,2,15,75,9,40,4,87,64,22,8,121,58,34,50,13,101,18,60,7,6,1,5,32,1,39,56,137,129,150,20,4,28,3,14,0,52,6,1,0,0,2,10,1,5,0,2,1,71,106,36,56,2,7,2,10,33,9,26,6,115,8,127,25,119,47,47,82,11,65,44,16,46,8,8,11,32,2,1,37,4,48,0,27,1,111,0,99,28,22,20,1,14,2,49,0,124,5,122,80,7,14,13,2,4,51,2,28,98,85,40,55,108,22,102,6,30,0,20,23,28,46,54,132,14,87,16,102,0,36,0,30,9,47,31,36,118,43,101,32,82,0,130,14,137,3,66,42,70,70,42,69,43,55,19,6,75,52,56,34,67,78,59,128,20,5,38,20,11,4,29,19,12,64,3,27,19,10,31,48,74,128,164,133,110,68,73,57,148,21,75,2,1,24,0,10,0,20,0,13,52,3,66,1,5,0,43,10,31,32,123,132,131,182,111,58,13,76,0,25,2,56,1,44,0,0,15,5,6,7,5,30,21,18,6,1,12,0,20,3,8,59,4,18,3,10,4,20,48,83,48,20,160,32,59,41,2,76,87,43,93,3,28,140,37,129,27,91,29,60,40,134,36,119,34,33,166,20,28,102,82,19,11,18,15,16,9,16,35,16,14,2,13,113,64,9,44,53,13,170,132,26,21,20,2,8,0,12,10,27,12,18,1,52,35,88,50,136,37,38,2,14,0,0,29,2,12,2,0,2,3,2,0,19,2,88,1,22,26,104,155,156,116,115,81,73,79,28,100,12,106,1,14,1,11,11,42,36,80,48,99,83,10,54,1,3,0,12,6,16,4,28,0,24,4,35,18,1,45,13,0,1,0,19,36,54,210,79,2,0,10,10,48,17,3,54,10,3,18,17,24,22,10,4,0,3,3,1,4,0,21,41,78,98,19,0,135,133,15,102,1,60,7,7,59,48,2,6,32,30,32,66,6,6,54,70,3,40,1,18,2,16,75,9,40,4,88,64,23,8,123,59,34,50,12,100,18,60,7,6,1,5,32,0,39,57,135,130,150,20,4,28,2,14,0,52,5,0,0,0,3,10,2,5,0,3,0,70,105,36,55,3,7,3,11,33,10,25,6,114,7,127,24,118,47,46,80,12,65,44,16,45,8,8,9,32,3,1,37,5,49,0,27,1,110,0,99,29,22,19,1,15,2,49,0,124,5,121,82,8,14,14,2,4,50,2,28,99,84,40,57,107,22,102,6,29,0,20,22,28,46,54,131,13,87,18,99,0,35,0,30,9,49,30,36,119,42,103,32,83,1,133,15,136,4,67,41,71,72,41,66,42,55,18,5,72,51,55,36,68,81,60,128

B-factor: mean 75.19, std 28.16, range [30.21, 146.81]